Protein AF-A0A8H3Z0F3-F1 (afdb_monomer_lite)

Structure (mmCIF, N/CA/C/O backbone):
data_AF-A0A8H3Z0F3-F1
#
_entry.id   AF-A0A8H3Z0F3-F1
#
loop_
_atom_site.group_PDB
_atom_site.id
_atom_site.type_symbol
_atom_site.label_atom_id
_atom_site.label_alt_id
_atom_site.label_comp_id
_atom_site.label_asym_id
_atom_site.label_entity_id
_atom_site.label_seq_id
_atom_site.pdbx_PDB_ins_code
_atom_site.Cartn_x
_atom_site.Cartn_y
_atom_site.Cartn_z
_atom_site.occupancy
_atom_site.B_iso_or_equiv
_atom_site.auth_seq_id
_atom_site.auth_comp_id
_atom_site.auth_asym_id
_atom_site.auth_atom_id
_atom_site.pdbx_PDB_model_num
ATOM 1 N N . MET A 1 1 ? 3.919 -71.333 6.634 1.00 30.78 1 MET A N 1
ATOM 2 C CA . MET A 1 1 ? 4.294 -72.664 6.122 1.00 30.78 1 MET A CA 1
ATOM 3 C C . MET A 1 1 ? 4.334 -72.592 4.604 1.00 30.78 1 MET A C 1
ATOM 5 O O . MET A 1 1 ? 3.305 -72.315 4.016 1.00 30.78 1 MET A O 1
ATOM 9 N N . VAL A 1 2 ? 5.536 -72.785 4.050 1.00 29.97 2 VAL A N 1
ATOM 10 C CA . VAL A 1 2 ? 5.850 -73.436 2.760 1.00 29.97 2 VAL A CA 1
ATOM 11 C C . VAL A 1 2 ? 5.267 -72.830 1.464 1.00 29.97 2 VAL A C 1
ATOM 13 O O . VAL A 1 2 ? 4.113 -73.059 1.123 1.00 29.97 2 VAL A O 1
ATOM 16 N N . SER A 1 3 ? 6.131 -72.154 0.691 1.00 25.08 3 SER A N 1
ATOM 17 C CA . SER A 1 3 ? 6.067 -72.124 -0.787 1.00 25.08 3 SER A CA 1
ATOM 18 C C . SER A 1 3 ? 6.443 -73.499 -1.359 1.00 25.08 3 SER A C 1
ATOM 20 O O . SER A 1 3 ? 7.195 -74.226 -0.705 1.00 25.08 3 SER A O 1
ATOM 22 N N . PRO A 1 4 ? 6.034 -73.837 -2.597 1.00 42.03 4 PRO A N 1
ATOM 23 C CA . PRO A 1 4 ? 7.015 -73.736 -3.685 1.00 42.03 4 PRO A CA 1
ATOM 24 C C . PRO A 1 4 ? 6.442 -73.331 -5.064 1.00 42.03 4 PRO A C 1
ATOM 26 O O . PRO A 1 4 ? 5.259 -73.076 -5.252 1.00 42.03 4 PRO A O 1
ATOM 29 N N . GLU A 1 5 ? 7.374 -73.236 -6.005 1.00 28.70 5 GLU A N 1
ATOM 30 C CA . GLU A 1 5 ? 7.447 -72.514 -7.277 1.00 28.70 5 GLU A CA 1
ATOM 31 C C . GLU A 1 5 ? 7.362 -73.472 -8.498 1.00 28.70 5 GLU A C 1
ATOM 33 O O . GLU A 1 5 ? 7.829 -74.604 -8.373 1.00 28.70 5 GLU A O 1
ATOM 38 N N . LYS A 1 6 ? 6.839 -73.015 -9.665 1.00 27.00 6 LYS A N 1
ATOM 39 C CA . LYS A 1 6 ? 7.446 -73.086 -11.039 1.00 27.00 6 LYS A CA 1
ATOM 40 C C . LYS A 1 6 ? 6.467 -73.086 -12.252 1.00 27.00 6 LYS A C 1
ATOM 42 O O . LYS A 1 6 ? 5.765 -74.053 -12.506 1.00 27.00 6 LYS A O 1
ATOM 47 N N . THR A 1 7 ? 6.522 -71.981 -13.017 1.00 25.14 7 THR A N 1
ATOM 48 C CA . THR A 1 7 ? 6.668 -71.763 -14.496 1.00 25.14 7 THR A CA 1
ATOM 49 C C . THR A 1 7 ? 6.101 -72.694 -15.596 1.00 25.14 7 THR A C 1
ATOM 51 O O . THR A 1 7 ? 6.519 -73.841 -15.704 1.00 25.14 7 THR A O 1
ATOM 54 N N . SER A 1 8 ? 5.370 -72.111 -16.572 1.00 22.53 8 SER A N 1
ATOM 55 C CA . SER A 1 8 ? 5.700 -71.945 -18.031 1.00 22.53 8 SER A CA 1
ATOM 56 C C . SER A 1 8 ? 4.458 -71.397 -18.793 1.00 22.53 8 SER A C 1
ATOM 58 O O . SER A 1 8 ? 3.356 -71.877 -18.573 1.00 22.53 8 SER A O 1
ATOM 60 N N . LEU A 1 9 ? 4.474 -70.179 -19.358 1.00 23.14 9 LEU A N 1
ATOM 61 C CA . LEU A 1 9 ? 4.858 -69.718 -20.714 1.00 23.14 9 LEU A CA 1
ATOM 62 C C . LEU A 1 9 ? 3.910 -70.095 -21.880 1.00 23.14 9 LEU A C 1
ATOM 64 O O . LEU A 1 9 ? 4.011 -71.181 -22.431 1.00 23.14 9 LEU A O 1
ATOM 68 N N . GLY A 1 10 ? 3.132 -69.085 -22.312 1.00 22.39 10 GLY A N 1
ATOM 69 C CA . GLY A 1 10 ? 2.901 -68.717 -23.719 1.00 22.39 10 GLY A CA 1
ATOM 70 C C . GLY A 1 10 ? 1.637 -69.248 -24.395 1.00 22.39 10 GLY A C 1
ATOM 71 O O . GLY A 1 10 ? 1.577 -70.438 -24.658 1.00 22.39 10 GLY A O 1
ATOM 72 N N . ASP A 1 11 ? 0.697 -68.353 -24.750 1.00 22.84 11 ASP A N 1
ATOM 73 C CA . ASP A 1 11 ? -0.113 -68.497 -25.973 1.00 22.84 11 ASP A CA 1
ATOM 74 C C . ASP A 1 11 ? -1.023 -67.290 -26.314 1.00 22.84 11 ASP A C 1
ATOM 76 O O . ASP A 1 11 ? -1.707 -66.748 -25.448 1.00 22.84 11 ASP A O 1
ATOM 80 N N . ASN A 1 12 ? -1.088 -67.002 -27.628 1.00 26.64 12 ASN A N 1
ATOM 81 C CA . ASN A 1 12 ? -2.239 -66.503 -28.415 1.00 26.64 12 ASN A CA 1
ATOM 82 C C . ASN A 1 12 ? -2.690 -65.023 -28.290 1.00 26.64 12 ASN A C 1
ATOM 84 O O . ASN A 1 12 ? -2.706 -64.446 -27.216 1.00 26.64 12 ASN A O 1
ATOM 88 N N . ALA A 1 13 ? -3.148 -64.315 -29.336 1.00 27.08 13 ALA A N 1
ATOM 89 C CA . ALA A 1 13 ? -3.304 -64.572 -30.774 1.00 27.08 13 ALA A CA 1
ATOM 90 C C . ALA A 1 13 ? -3.608 -63.242 -31.523 1.00 27.08 13 ALA A C 1
ATOM 92 O O . ALA A 1 13 ? -3.855 -62.201 -30.921 1.00 27.08 13 ALA A O 1
ATOM 93 N N . LYS A 1 14 ? -3.555 -63.322 -32.859 1.00 24.48 14 LYS A N 1
ATOM 94 C CA . LYS A 1 14 ? -3.596 -62.284 -33.910 1.00 24.48 14 LYS A CA 1
ATOM 95 C C . LYS A 1 14 ? -4.901 -61.468 -34.020 1.00 24.48 14 LYS A C 1
ATOM 97 O O . LYS A 1 14 ? -5.984 -62.016 -33.857 1.00 24.48 14 LYS A O 1
ATOM 102 N N . GLY A 1 15 ? -4.776 -60.222 -34.502 1.00 24.70 15 GLY A N 1
ATOM 103 C CA . GLY A 1 15 ? -5.862 -59.436 -35.114 1.00 24.70 15 GLY A CA 1
ATOM 104 C C . GLY A 1 15 ? -5.475 -57.976 -35.415 1.00 24.70 15 GLY A C 1
ATOM 105 O O . GLY A 1 15 ? -5.528 -57.134 -34.529 1.00 24.70 15 GLY A O 1
ATOM 106 N N . ALA A 1 16 ? -5.078 -57.677 -36.657 1.00 22.98 16 ALA A N 1
ATOM 107 C CA . ALA A 1 16 ? -5.067 -56.321 -37.237 1.00 22.98 16 ALA A CA 1
ATOM 108 C C . ALA A 1 16 ? -6.487 -56.045 -37.804 1.00 22.98 16 ALA A C 1
ATOM 110 O O . ALA A 1 16 ? -7.156 -57.009 -38.160 1.00 22.98 16 ALA A O 1
ATOM 111 N N . ILE A 1 17 ? -7.077 -54.851 -37.929 1.00 24.72 17 ILE A N 1
ATOM 112 C CA . ILE A 1 17 ? -6.637 -53.498 -38.299 1.00 24.72 17 ILE A CA 1
ATOM 113 C C . ILE A 1 17 ? -7.737 -52.536 -37.794 1.00 24.72 17 ILE A C 1
ATOM 115 O O . ILE A 1 17 ? -8.900 -52.806 -38.059 1.00 24.72 17 ILE A O 1
ATOM 119 N N . GLU A 1 18 ? -7.385 -51.437 -37.117 1.00 23.22 18 GLU A N 1
ATOM 120 C CA . GLU A 1 18 ? -7.964 -50.081 -37.279 1.00 23.22 18 GLU A CA 1
ATOM 121 C C . GLU A 1 18 ? -7.348 -49.135 -36.232 1.00 23.22 18 GLU A C 1
ATOM 123 O O . GLU A 1 18 ? -7.375 -49.382 -35.028 1.00 23.22 18 GLU A O 1
ATOM 128 N N . SER A 1 19 ? -6.713 -48.066 -36.708 1.00 23.08 19 SER A N 1
ATOM 129 C CA . SER A 1 19 ? -5.924 -47.111 -35.925 1.00 23.08 19 SER A CA 1
ATOM 130 C C . SER A 1 19 ? -6.760 -45.929 -35.411 1.00 23.08 19 SER A C 1
ATOM 132 O O . SER A 1 19 ? -7.296 -45.188 -36.238 1.00 23.08 19 SER A O 1
ATOM 134 N N . PRO A 1 20 ? -6.779 -45.643 -34.094 1.00 22.77 20 PRO A N 1
ATOM 135 C CA . PRO A 1 20 ? -7.162 -44.342 -33.548 1.00 22.77 20 PRO A CA 1
ATOM 136 C C . PRO A 1 20 ? -5.927 -43.435 -33.341 1.00 22.77 20 PRO A C 1
ATOM 138 O O . PRO A 1 20 ? -4.800 -43.926 -33.238 1.00 22.77 20 PRO A O 1
ATOM 141 N N . PRO A 1 21 ? -6.105 -42.103 -33.277 1.00 23.41 21 PRO A N 1
ATOM 142 C CA . PRO A 1 21 ? -5.033 -41.129 -33.471 1.00 23.41 21 PRO A CA 1
ATOM 143 C C . PRO A 1 21 ? -4.026 -41.095 -32.313 1.00 23.41 21 PRO A C 1
ATOM 145 O O . PRO A 1 21 ? -4.386 -41.018 -31.135 1.00 23.41 21 PRO A O 1
ATOM 148 N N . LEU A 1 22 ? -2.742 -41.093 -32.678 1.00 23.66 22 LEU A N 1
ATOM 149 C CA . LEU A 1 22 ? -1.606 -40.918 -31.776 1.00 23.66 22 LEU A CA 1
ATOM 150 C C . LEU A 1 22 ? -1.658 -39.542 -31.098 1.00 23.66 22 LEU A C 1
ATOM 152 O O . LEU A 1 22 ? -1.588 -38.497 -31.744 1.00 23.66 22 LEU A O 1
ATOM 156 N N . ARG A 1 23 ? -1.731 -39.557 -29.764 1.00 20.69 23 ARG A N 1
ATOM 157 C CA . ARG A 1 23 ? -1.383 -38.416 -28.910 1.00 20.69 23 ARG A CA 1
ATOM 158 C C . ARG A 1 23 ? 0.098 -38.075 -29.137 1.00 20.69 23 ARG A C 1
ATOM 160 O O . ARG A 1 23 ? 0.917 -38.989 -29.042 1.00 20.69 23 ARG A O 1
ATOM 167 N N . PRO A 1 24 ? 0.481 -36.808 -29.361 1.00 24.38 24 PRO A N 1
ATOM 168 C CA . PRO A 1 24 ? 1.888 -36.448 -29.366 1.00 24.38 24 PRO A CA 1
ATOM 169 C C . PRO A 1 24 ? 2.441 -36.563 -27.942 1.00 24.38 24 PRO A C 1
ATOM 171 O O . PRO A 1 24 ? 2.031 -35.848 -27.027 1.00 24.38 24 PRO A O 1
ATOM 174 N N . SER A 1 25 ? 3.369 -37.498 -27.767 1.00 22.53 25 SER A N 1
ATOM 175 C CA . SER A 1 25 ? 4.246 -37.620 -26.610 1.00 22.53 25 SER A CA 1
ATOM 176 C C . SER A 1 25 ? 5.007 -36.313 -26.388 1.00 22.53 25 SER A C 1
ATOM 178 O O . SER A 1 25 ? 5.690 -35.817 -27.284 1.00 22.53 25 SER A O 1
ATOM 180 N N . SER A 1 26 ? 4.900 -35.772 -25.179 1.00 23.64 26 SER A N 1
ATOM 181 C CA . SER A 1 26 ? 5.650 -34.616 -24.702 1.00 23.64 26 SER A CA 1
ATOM 182 C C . SER A 1 26 ? 7.153 -34.905 -24.709 1.00 23.64 26 SER A C 1
ATOM 184 O O . SER A 1 26 ? 7.673 -35.539 -23.790 1.00 23.64 26 SER A O 1
ATOM 186 N N . ILE A 1 27 ? 7.857 -34.412 -25.724 1.00 24.42 27 ILE A N 1
ATOM 187 C CA . ILE A 1 27 ? 9.314 -34.317 -25.704 1.00 24.42 27 ILE A CA 1
ATOM 188 C C . ILE A 1 27 ? 9.676 -33.125 -24.810 1.00 24.42 27 ILE A C 1
ATOM 190 O O . ILE A 1 27 ? 9.562 -31.963 -25.197 1.00 24.42 27 ILE A O 1
ATOM 194 N N . GLN A 1 28 ? 10.090 -33.422 -23.578 1.00 25.34 28 GLN A N 1
ATOM 195 C CA . GLN A 1 28 ? 10.843 -32.495 -22.739 1.00 25.34 28 GLN A CA 1
ATOM 196 C C . GLN A 1 28 ? 12.218 -32.276 -23.387 1.00 25.34 28 GLN A C 1
ATOM 198 O O . GLN A 1 28 ? 13.070 -33.155 -23.339 1.00 25.34 28 GLN A O 1
ATOM 203 N N . HIS A 1 29 ? 12.452 -31.108 -23.982 1.00 25.34 29 HIS A N 1
ATOM 204 C CA . HIS A 1 29 ? 13.811 -30.586 -24.144 1.00 25.34 29 HIS A CA 1
ATOM 205 C C . HIS A 1 29 ? 14.069 -29.589 -23.013 1.00 25.34 29 HIS A C 1
ATOM 207 O O . HIS A 1 29 ? 13.518 -28.487 -22.984 1.00 25.34 29 HIS A O 1
ATOM 213 N N . GLY A 1 30 ? 14.858 -30.027 -22.032 1.00 22.77 30 GLY A N 1
ATOM 214 C CA . GLY A 1 30 ? 15.478 -29.148 -21.051 1.00 22.77 30 GLY A CA 1
ATOM 215 C C . GLY A 1 30 ? 16.669 -28.455 -21.703 1.00 22.77 30 GLY A C 1
ATOM 216 O O . GLY A 1 30 ? 17.584 -29.122 -22.170 1.00 22.77 30 GLY A O 1
ATOM 217 N N . ILE A 1 31 ? 16.645 -27.126 -21.751 1.00 26.14 31 ILE A N 1
ATOM 218 C CA . ILE A 1 31 ? 17.800 -26.317 -22.140 1.00 26.14 31 ILE A CA 1
ATOM 219 C C . ILE A 1 31 ? 18.567 -26.009 -20.850 1.00 26.14 31 ILE A C 1
ATOM 221 O O . ILE A 1 31 ? 18.071 -25.285 -19.989 1.00 26.14 31 ILE A O 1
ATOM 225 N N . THR A 1 32 ? 19.748 -26.601 -20.693 1.00 23.28 32 THR A N 1
ATOM 226 C CA . THR A 1 32 ? 20.728 -26.284 -19.644 1.00 23.28 32 THR A CA 1
ATOM 227 C C . THR A 1 32 ? 21.713 -25.238 -20.164 1.00 23.28 32 THR A C 1
ATOM 229 O O . THR A 1 32 ? 22.285 -25.425 -21.234 1.00 23.28 32 THR A O 1
ATOM 232 N N . THR A 1 33 ? 21.944 -24.157 -19.419 1.00 30.16 33 THR A N 1
ATOM 233 C CA . THR A 1 33 ? 23.110 -23.276 -19.613 1.00 30.16 33 THR A CA 1
ATOM 234 C C . THR A 1 33 ? 24.385 -23.955 -19.095 1.00 30.16 33 THR A C 1
ATOM 236 O O . THR A 1 33 ? 24.309 -24.821 -18.222 1.00 30.16 33 THR A O 1
ATOM 239 N N . GLU A 1 34 ? 25.560 -23.536 -19.584 1.00 34.53 34 GLU A N 1
ATOM 240 C CA . GLU A 1 34 ? 26.899 -24.090 -19.265 1.00 34.53 34 GLU A CA 1
ATOM 241 C C . GLU A 1 34 ? 27.291 -24.110 -17.767 1.00 34.53 34 GLU A C 1
ATOM 243 O O . GLU A 1 34 ? 28.363 -24.591 -17.417 1.00 34.53 34 GLU A O 1
ATOM 248 N N . LEU A 1 35 ? 26.432 -23.640 -16.857 1.00 32.22 35 LEU A N 1
ATOM 249 C CA . LEU A 1 35 ? 26.677 -23.622 -15.409 1.00 32.22 35 LEU A CA 1
ATOM 250 C C . LEU A 1 35 ? 25.690 -24.444 -14.561 1.00 32.22 35 LEU A C 1
ATOM 252 O O . LEU A 1 35 ? 25.722 -24.348 -13.337 1.00 32.22 35 LEU A O 1
ATOM 256 N N . GLY A 1 36 ? 24.827 -25.271 -15.162 1.00 24.38 36 GLY A N 1
ATOM 257 C CA . GLY A 1 36 ? 24.098 -26.322 -14.429 1.00 24.38 36 GLY A CA 1
ATOM 258 C C . GLY A 1 36 ? 23.142 -25.857 -13.316 1.00 24.38 36 GLY A C 1
ATOM 259 O O . GLY A 1 36 ? 22.761 -26.661 -12.466 1.00 24.38 36 GLY A O 1
ATOM 260 N N . LEU A 1 37 ? 22.727 -24.586 -13.296 1.00 24.88 37 LEU A N 1
ATOM 261 C CA . LEU A 1 37 ? 21.732 -24.091 -12.340 1.00 24.88 37 LEU A CA 1
ATOM 262 C C . LEU A 1 37 ? 20.305 -24.267 -12.896 1.00 24.88 37 LEU A C 1
ATOM 264 O O . LEU A 1 37 ? 20.055 -23.912 -14.050 1.00 24.88 37 LEU A O 1
ATOM 268 N N . PRO A 1 38 ? 19.343 -24.772 -12.099 1.00 22.14 38 PRO A N 1
ATOM 269 C CA . PRO A 1 38 ? 17.964 -24.932 -12.541 1.00 22.14 38 PRO A CA 1
ATOM 270 C C . PRO A 1 38 ? 17.295 -23.562 -12.707 1.00 22.14 38 PRO A C 1
ATOM 272 O O . PRO A 1 38 ? 17.006 -22.871 -11.729 1.00 22.14 38 PRO A O 1
ATOM 275 N N . VAL A 1 39 ? 17.020 -23.177 -13.954 1.00 31.16 39 VAL A N 1
ATOM 276 C CA . VAL A 1 39 ? 16.195 -22.007 -14.277 1.00 31.16 39 VAL A CA 1
ATOM 277 C C . VAL A 1 39 ? 14.740 -22.368 -13.980 1.00 31.16 39 VAL A C 1
ATOM 279 O O . VAL A 1 39 ? 14.162 -23.248 -14.622 1.00 31.16 39 VAL A O 1
ATOM 282 N N . SER A 1 40 ? 14.124 -21.725 -12.986 1.00 29.41 40 SER A N 1
ATOM 283 C CA . SER A 1 40 ? 12.673 -21.817 -12.824 1.00 29.41 40 SER A CA 1
ATOM 284 C C . SER A 1 40 ? 12.022 -21.142 -14.029 1.00 29.41 40 SER A C 1
ATOM 286 O O . SER A 1 40 ? 12.129 -19.927 -14.152 1.00 29.41 40 SER A O 1
ATOM 288 N N . LYS A 1 41 ? 11.361 -21.912 -14.903 1.00 38.69 41 LYS A N 1
ATOM 289 C CA . LYS A 1 41 ? 10.509 -21.381 -15.980 1.00 38.69 41 LYS A CA 1
ATOM 290 C C . LYS A 1 41 ? 9.457 -20.446 -15.379 1.00 38.69 41 LYS A C 1
ATOM 292 O O . LYS A 1 41 ? 8.472 -20.923 -14.811 1.00 38.69 41 LYS A O 1
ATOM 297 N N . ASP A 1 42 ? 9.673 -19.138 -15.456 1.00 51.75 42 ASP A N 1
ATOM 298 C CA . ASP A 1 42 ? 8.655 -18.158 -15.102 1.00 51.75 42 ASP A CA 1
ATOM 299 C C . ASP A 1 42 ? 7.800 -17.896 -16.344 1.00 51.75 42 ASP A C 1
ATOM 301 O O . ASP A 1 42 ? 8.278 -17.380 -17.348 1.00 51.75 42 ASP A O 1
ATOM 305 N N . ILE A 1 43 ? 6.518 -18.261 -16.284 1.00 52.00 43 ILE A N 1
ATOM 306 C CA . ILE A 1 43 ? 5.543 -18.046 -17.369 1.00 52.00 43 ILE A CA 1
ATOM 307 C C . ILE A 1 43 ? 5.483 -16.554 -17.753 1.00 52.00 43 ILE A C 1
ATOM 309 O O . ILE A 1 43 ? 5.171 -16.216 -18.893 1.00 52.00 43 ILE A O 1
ATOM 313 N N . GLY A 1 44 ? 5.795 -15.651 -16.813 1.00 50.03 44 GLY A N 1
ATOM 314 C CA . GLY A 1 44 ? 5.901 -14.219 -17.083 1.00 50.03 44 GLY A CA 1
ATOM 315 C C . GLY A 1 44 ? 7.085 -13.836 -17.975 1.00 50.03 44 GLY A C 1
ATOM 316 O O . GLY A 1 44 ? 6.968 -12.865 -18.715 1.00 50.03 44 GLY A O 1
ATOM 317 N N . GLU A 1 45 ? 8.188 -14.587 -17.940 1.00 52.53 45 GLU A N 1
ATOM 318 C CA . GLU A 1 45 ? 9.372 -14.349 -18.775 1.00 52.53 45 GLU A CA 1
ATOM 319 C C . GLU A 1 45 ? 9.118 -14.768 -20.227 1.00 52.53 45 GLU A C 1
ATOM 321 O O . GLU A 1 45 ? 9.422 -14.010 -21.145 1.00 52.53 45 GLU A O 1
ATOM 326 N N . ASP A 1 46 ? 8.476 -15.919 -20.438 1.00 56.53 46 ASP A N 1
ATOM 327 C CA . ASP A 1 46 ? 8.098 -16.391 -21.776 1.00 56.53 46 ASP A CA 1
ATOM 328 C C . ASP A 1 46 ? 7.096 -15.423 -22.439 1.00 56.53 46 ASP A C 1
ATOM 330 O O . ASP A 1 46 ? 7.303 -14.993 -23.573 1.00 56.53 46 ASP A O 1
ATOM 334 N N . LEU A 1 47 ? 6.078 -14.968 -21.691 1.00 58.28 47 LEU A N 1
ATOM 335 C CA . LEU A 1 47 ? 5.134 -13.932 -22.143 1.00 58.28 47 LEU A CA 1
ATOM 336 C C . LEU A 1 47 ? 5.819 -12.585 -22.419 1.00 58.28 47 LEU A C 1
ATOM 338 O O . LEU A 1 47 ? 5.340 -11.819 -23.251 1.00 58.28 47 LEU A O 1
ATOM 342 N N . PHE A 1 48 ? 6.905 -12.265 -21.709 1.00 56.44 48 PHE A N 1
ATOM 343 C CA . PHE A 1 48 ? 7.655 -11.028 -21.920 1.00 56.44 48 PHE A CA 1
ATOM 344 C C . PHE A 1 48 ? 8.480 -11.067 -23.215 1.00 56.44 48 PHE A C 1
ATOM 346 O O . PHE A 1 48 ? 8.671 -10.033 -23.847 1.00 56.44 48 PHE A O 1
ATOM 353 N N . ARG A 1 49 ? 8.918 -12.249 -23.658 1.00 58.03 49 ARG A N 1
ATOM 354 C CA . ARG A 1 49 ? 9.660 -12.416 -24.919 1.00 58.03 49 ARG A CA 1
ATOM 355 C C . ARG A 1 49 ? 8.767 -12.293 -26.160 1.00 58.03 49 ARG A C 1
ATOM 357 O O . ARG A 1 49 ? 9.232 -11.824 -27.188 1.00 58.03 49 ARG A O 1
ATOM 364 N N . GLU A 1 50 ? 7.472 -12.596 -26.048 1.00 59.31 50 GLU A N 1
ATOM 365 C CA . GLU A 1 50 ? 6.467 -12.406 -27.120 1.00 59.31 50 GLU A CA 1
ATOM 366 C C . GLU A 1 50 ? 6.125 -10.921 -27.402 1.00 59.31 50 GLU A C 1
ATOM 368 O O . GLU A 1 50 ? 5.274 -10.599 -28.231 1.00 59.31 50 GLU A O 1
ATOM 373 N N . ILE A 1 51 ? 6.739 -9.978 -26.682 1.00 55.06 51 ILE A N 1
ATOM 374 C CA . ILE A 1 51 ? 6.455 -8.539 -26.789 1.00 55.06 51 ILE A CA 1
ATOM 375 C C . ILE A 1 51 ? 7.134 -7.899 -27.998 1.00 55.06 51 ILE A C 1
ATOM 377 O O . ILE A 1 51 ? 6.621 -6.900 -28.512 1.00 55.06 51 ILE A O 1
ATOM 381 N N . ASP A 1 52 ? 8.263 -8.455 -28.438 1.00 56.66 52 ASP A N 1
ATOM 382 C CA . ASP A 1 52 ? 9.060 -7.912 -29.543 1.00 56.66 52 ASP A CA 1
ATOM 383 C C . ASP A 1 52 ? 8.316 -7.963 -30.893 1.00 56.66 52 ASP A C 1
ATOM 385 O O . ASP A 1 52 ? 8.709 -7.287 -31.845 1.00 56.66 52 ASP A O 1
ATOM 389 N N . ASP A 1 53 ? 7.183 -8.670 -30.939 1.00 56.25 53 ASP A N 1
ATOM 390 C CA . ASP A 1 53 ? 6.305 -8.806 -32.102 1.00 56.25 53 ASP A CA 1
ATOM 391 C C . ASP A 1 53 ? 5.313 -7.633 -32.284 1.00 56.25 53 ASP A C 1
ATOM 393 O O . ASP A 1 53 ? 4.656 -7.538 -33.324 1.00 56.25 53 ASP A O 1
ATOM 397 N N . TYR A 1 54 ? 5.176 -6.716 -31.311 1.00 60.62 54 TYR A N 1
ATOM 398 C CA . TYR A 1 54 ? 4.182 -5.626 -31.353 1.00 60.62 54 TYR A CA 1
ATOM 399 C C . TYR A 1 54 ? 4.794 -4.233 -31.570 1.00 60.62 54 TYR A C 1
ATOM 401 O O . TYR A 1 54 ? 5.818 -3.868 -30.990 1.00 60.62 54 TYR A O 1
ATOM 409 N N . THR A 1 55 ? 4.117 -3.387 -32.357 1.00 65.00 55 THR A N 1
ATOM 410 C CA . THR A 1 55 ? 4.547 -2.000 -32.603 1.00 65.00 55 THR A CA 1
ATOM 411 C C . THR A 1 55 ? 4.367 -1.108 -31.354 1.00 65.00 55 THR A C 1
ATOM 413 O O . THR A 1 55 ? 3.415 -1.292 -30.587 1.00 65.00 55 THR A O 1
ATOM 416 N N . PRO A 1 56 ? 5.239 -0.101 -31.118 1.00 60.88 56 PRO A N 1
ATOM 417 C CA . PRO A 1 56 ? 5.165 0.760 -29.926 1.00 60.88 56 PRO A CA 1
ATOM 418 C C . PRO A 1 56 ? 3.851 1.544 -29.774 1.00 60.88 56 PRO A C 1
ATOM 420 O O . PRO A 1 56 ? 3.395 1.782 -28.656 1.00 60.88 56 PRO A O 1
ATOM 423 N N . GLU A 1 57 ? 3.237 1.940 -30.889 1.00 63.03 57 GLU A N 1
ATOM 424 C CA . GLU A 1 57 ? 1.991 2.716 -30.912 1.00 63.03 57 GLU A CA 1
ATOM 425 C C . GLU A 1 57 ? 0.779 1.859 -30.515 1.00 63.03 57 GLU A C 1
ATOM 427 O O . GLU A 1 57 ? -0.051 2.285 -29.707 1.00 63.03 57 GLU A O 1
ATOM 432 N N . GLU A 1 58 ? 0.711 0.614 -30.997 1.00 66.12 58 GLU A N 1
ATOM 433 C CA . GLU A 1 58 ? -0.310 -0.351 -30.577 1.00 66.12 58 GLU A CA 1
ATOM 434 C C . GLU A 1 58 ? -0.169 -0.729 -29.102 1.00 66.12 58 GLU A C 1
ATOM 436 O O . GLU A 1 58 ? -1.168 -0.871 -28.388 1.00 66.12 58 GLU A O 1
ATOM 441 N N . LEU A 1 59 ? 1.074 -0.869 -28.638 1.00 68.00 59 LEU A N 1
ATOM 442 C CA . LEU A 1 59 ? 1.383 -1.227 -27.263 1.00 68.00 59 LEU A CA 1
ATOM 443 C C . LEU A 1 59 ? 0.874 -0.165 -26.277 1.00 68.00 59 LEU A C 1
ATOM 445 O O . LEU A 1 59 ? 0.260 -0.520 -25.272 1.00 68.00 59 LEU A O 1
ATOM 449 N N . GLU A 1 60 ? 1.073 1.127 -26.563 1.00 67.88 60 GLU A N 1
ATOM 450 C CA . GLU A 1 60 ? 0.630 2.215 -25.678 1.00 67.88 60 GLU A CA 1
ATOM 451 C C . GLU A 1 60 ? -0.903 2.382 -25.679 1.00 67.88 60 GLU A C 1
ATOM 453 O O . GLU A 1 60 ? -1.506 2.610 -24.625 1.00 67.88 60 GLU A O 1
ATOM 458 N N . ALA A 1 61 ? -1.568 2.195 -26.825 1.00 73.75 61 ALA A N 1
ATOM 459 C CA . ALA A 1 61 ? -3.031 2.233 -26.899 1.00 73.75 61 ALA A CA 1
ATOM 460 C C . ALA A 1 61 ? -3.681 1.093 -26.089 1.00 73.75 61 ALA A C 1
ATOM 462 O O . ALA A 1 61 ? -4.622 1.317 -25.314 1.00 73.75 61 ALA A O 1
ATOM 463 N N . GLU A 1 62 ? -3.155 -0.127 -26.212 1.00 79.44 62 GLU A N 1
ATOM 464 C CA . GLU A 1 62 ? -3.613 -1.277 -25.430 1.00 79.44 62 GLU A CA 1
ATOM 465 C C . GLU A 1 62 ? -3.234 -1.159 -23.946 1.00 79.44 62 GLU A C 1
ATOM 467 O O . GLU A 1 62 ? -4.016 -1.556 -23.080 1.00 79.44 62 GLU A O 1
ATOM 472 N N . ARG A 1 63 ? -2.108 -0.514 -23.608 1.00 79.25 63 ARG A N 1
ATOM 473 C CA . ARG A 1 63 ? -1.687 -0.255 -22.219 1.00 79.25 63 ARG A CA 1
ATOM 474 C C . ARG A 1 63 ? -2.776 0.435 -21.397 1.00 79.25 63 ARG A C 1
ATOM 476 O O . ARG A 1 63 ? -3.064 0.026 -20.268 1.00 79.25 63 ARG A O 1
ATOM 483 N N . ILE A 1 64 ? -3.402 1.469 -21.963 1.00 80.94 64 ILE A N 1
ATOM 484 C CA . ILE A 1 64 ? -4.471 2.236 -21.306 1.00 80.94 64 ILE A CA 1
ATOM 485 C C . ILE A 1 64 ? -5.736 1.386 -21.155 1.00 80.94 64 ILE A C 1
ATOM 487 O O . ILE A 1 64 ? -6.392 1.446 -20.110 1.00 80.94 64 ILE A O 1
ATOM 491 N N . ARG A 1 65 ? -6.085 0.591 -22.174 1.00 84.69 65 ARG A N 1
ATOM 492 C CA . ARG A 1 65 ? -7.254 -0.304 -22.145 1.00 84.69 65 ARG A CA 1
ATOM 493 C C . ARG A 1 65 ? -7.096 -1.382 -21.079 1.00 84.69 65 ARG A C 1
ATOM 495 O O . ARG A 1 65 ? -7.979 -1.527 -20.237 1.00 84.69 65 ARG A O 1
ATOM 502 N N . VAL A 1 66 ? -5.948 -2.057 -21.053 1.00 86.56 66 VAL A N 1
ATOM 503 C CA . VAL A 1 66 ? -5.604 -3.068 -20.044 1.00 86.56 66 VAL A CA 1
ATOM 504 C C . VAL A 1 66 ? -5.660 -2.471 -18.643 1.00 86.56 66 VAL A C 1
ATOM 506 O O . VAL A 1 66 ? -6.276 -3.058 -17.756 1.00 86.56 66 VAL A O 1
ATOM 509 N N . ARG A 1 67 ? -5.103 -1.269 -18.438 1.00 87.56 67 ARG A N 1
ATOM 510 C CA . ARG A 1 67 ? -5.205 -0.570 -17.150 1.00 87.56 67 ARG A CA 1
ATOM 511 C C . ARG A 1 67 ? -6.652 -0.356 -16.724 1.00 87.56 67 ARG A C 1
ATOM 513 O O . ARG A 1 67 ? -6.997 -0.695 -15.600 1.00 87.56 67 ARG A O 1
ATOM 520 N N . LYS A 1 68 ? -7.493 0.182 -17.612 1.00 87.62 68 LYS A N 1
ATOM 521 C CA . LYS A 1 68 ? -8.912 0.425 -17.314 1.00 87.62 68 LYS A CA 1
ATOM 522 C C . LYS A 1 68 ? -9.650 -0.876 -17.000 1.00 87.62 68 LYS A C 1
ATOM 524 O O . LYS A 1 68 ? -10.464 -0.885 -16.090 1.00 87.62 68 LYS A O 1
ATOM 529 N N . LEU A 1 69 ? -9.362 -1.967 -17.710 1.00 88.06 69 LEU A N 1
ATOM 530 C CA . LEU A 1 69 ? -9.962 -3.277 -17.437 1.00 88.06 69 LEU A CA 1
ATOM 531 C C . LEU A 1 69 ? -9.570 -3.811 -16.055 1.00 88.06 69 LEU A C 1
ATOM 533 O O . LEU A 1 69 ? -10.429 -4.309 -15.328 1.00 88.06 69 LEU A O 1
ATOM 537 N N . ILE A 1 70 ? -8.295 -3.675 -15.681 1.00 89.75 70 ILE A N 1
ATOM 538 C CA . ILE A 1 70 ? -7.806 -4.029 -14.343 1.00 89.75 70 ILE A CA 1
ATOM 539 C C . ILE A 1 70 ? -8.488 -3.152 -13.284 1.00 89.75 70 ILE A C 1
ATOM 541 O O . ILE A 1 70 ? -9.042 -3.697 -12.332 1.00 89.75 70 ILE A O 1
ATOM 545 N N . ASP A 1 71 ? -8.524 -1.828 -13.482 1.00 90.06 71 ASP A N 1
ATOM 546 C CA . ASP A 1 71 ? -9.203 -0.887 -12.582 1.00 90.06 71 ASP A CA 1
ATOM 547 C C . ASP A 1 71 ? -10.695 -1.263 -12.426 1.00 90.06 71 ASP A C 1
ATOM 549 O O . ASP A 1 71 ? -11.203 -1.288 -11.316 1.00 90.06 71 ASP A O 1
ATOM 553 N N . TRP A 1 72 ? -11.402 -1.629 -13.499 1.00 90.31 72 TRP A N 1
ATOM 554 C CA . TRP A 1 72 ? -12.832 -1.973 -13.444 1.00 90.31 72 TRP A CA 1
ATOM 555 C C . TRP A 1 72 ? -13.147 -3.330 -12.807 1.00 90.31 72 TRP A C 1
ATOM 557 O O . TRP A 1 72 ? -14.249 -3.517 -12.295 1.00 90.31 72 TRP A O 1
ATOM 567 N N . ARG A 1 73 ? -12.225 -4.298 -12.860 1.00 90.00 73 ARG A N 1
ATOM 568 C CA . ARG A 1 73 ? -12.462 -5.662 -12.353 1.00 90.00 73 ARG A CA 1
ATOM 569 C C . ARG A 1 73 ? -11.855 -5.894 -10.977 1.00 90.00 73 ARG A C 1
ATOM 571 O O . ARG A 1 73 ? -12.518 -6.450 -10.112 1.00 90.00 73 ARG A O 1
ATOM 578 N N . ILE A 1 74 ? -10.607 -5.483 -10.776 1.00 91.25 74 ILE A N 1
ATOM 579 C CA . ILE A 1 74 ? -9.841 -5.782 -9.562 1.00 91.25 74 ILE A CA 1
ATOM 580 C C . ILE A 1 74 ? -10.098 -4.734 -8.482 1.00 91.25 74 ILE A C 1
ATOM 582 O O . ILE A 1 74 ? -10.264 -5.087 -7.316 1.00 91.25 74 ILE A O 1
ATOM 586 N N . MET A 1 75 ? -10.174 -3.451 -8.851 1.00 92.75 75 MET A N 1
ATOM 587 C CA . MET A 1 75 ? -10.313 -2.374 -7.868 1.00 92.75 75 MET A CA 1
ATOM 588 C C . MET A 1 75 ? -11.598 -2.482 -7.031 1.00 92.75 75 MET A C 1
ATOM 590 O O . MET A 1 75 ? -11.480 -2.413 -5.809 1.00 92.75 75 MET A O 1
ATOM 594 N N . PRO A 1 76 ? -12.799 -2.732 -7.602 1.00 94.19 76 PRO A N 1
ATOM 595 C CA . PRO A 1 76 ? -14.016 -2.878 -6.804 1.00 94.19 76 PRO A CA 1
ATOM 596 C C . PRO A 1 76 ? -13.944 -4.052 -5.826 1.00 94.19 76 PRO A C 1
ATOM 598 O O . PRO A 1 76 ? -14.391 -3.923 -4.690 1.00 94.19 76 PRO A O 1
ATOM 601 N N . ILE A 1 77 ? -13.329 -5.170 -6.232 1.00 93.31 77 ILE A N 1
ATOM 602 C CA . ILE A 1 77 ? -13.153 -6.341 -5.364 1.00 93.31 77 ILE A CA 1
ATOM 603 C C . ILE A 1 77 ? -12.276 -5.972 -4.163 1.00 93.31 77 ILE A C 1
ATOM 605 O O . ILE A 1 77 ? -12.624 -6.275 -3.022 1.00 93.31 77 ILE A O 1
ATOM 609 N N . ILE A 1 78 ? -11.162 -5.276 -4.398 1.00 93.31 78 ILE A N 1
ATOM 610 C CA . ILE A 1 78 ? -10.276 -4.824 -3.321 1.00 93.31 78 ILE A CA 1
ATOM 611 C C . ILE A 1 78 ? -11.001 -3.826 -2.406 1.00 93.31 78 ILE A C 1
ATOM 613 O O . ILE A 1 78 ? -10.972 -3.999 -1.191 1.00 93.31 78 ILE A O 1
ATOM 617 N N . CYS A 1 79 ? -11.687 -2.829 -2.972 1.00 94.38 79 CYS A N 1
ATOM 618 C CA . CYS A 1 79 ? -12.435 -1.821 -2.218 1.00 94.38 79 CYS A CA 1
ATOM 619 C C . CYS A 1 79 ? -13.496 -2.438 -1.300 1.00 94.38 79 CYS A C 1
ATOM 621 O O . CYS A 1 79 ? -13.547 -2.114 -0.117 1.00 94.38 79 CYS A O 1
ATOM 623 N N . ILE A 1 80 ? -14.323 -3.347 -1.824 1.00 94.44 80 ILE A N 1
ATOM 624 C CA . ILE A 1 80 ? -15.386 -3.997 -1.047 1.00 94.44 80 ILE A CA 1
ATOM 625 C C . ILE A 1 80 ? -14.787 -4.924 0.019 1.00 94.44 80 ILE A C 1
ATOM 627 O O . ILE A 1 80 ? -15.265 -4.941 1.148 1.00 94.44 80 ILE A O 1
ATOM 631 N N . THR A 1 81 ? -13.700 -5.638 -0.292 1.00 93.56 81 THR A N 1
ATOM 632 C CA . THR A 1 81 ? -12.990 -6.466 0.700 1.00 93.56 81 THR A CA 1
ATOM 633 C C . THR A 1 81 ? -12.486 -5.623 1.867 1.00 93.56 81 THR A C 1
ATOM 635 O O . THR A 1 81 ? -12.659 -6.002 3.022 1.00 93.56 81 THR A O 1
ATOM 638 N N . TYR A 1 82 ? -11.905 -4.459 1.575 1.00 91.38 82 TYR A N 1
ATOM 639 C CA . TYR A 1 82 ? -11.379 -3.557 2.595 1.00 91.38 82 TYR A CA 1
ATOM 640 C C . TYR A 1 82 ? -12.495 -2.868 3.397 1.00 91.38 82 TYR A C 1
ATOM 642 O O . TYR A 1 82 ? -12.387 -2.732 4.614 1.00 91.38 82 TYR A O 1
ATOM 650 N N . MET A 1 83 ? -13.612 -2.526 2.741 1.00 93.69 83 MET A N 1
ATOM 651 C CA . MET A 1 83 ? -14.828 -2.054 3.411 1.00 93.69 83 MET A CA 1
ATOM 652 C C . MET A 1 83 ? -15.296 -3.071 4.455 1.00 93.69 83 MET A C 1
ATOM 654 O O . MET A 1 83 ? -15.513 -2.745 5.617 1.00 93.69 83 MET A O 1
ATOM 658 N N . PHE A 1 84 ? -15.424 -4.326 4.044 1.00 92.44 84 PHE A N 1
ATOM 659 C CA . PHE A 1 84 ? -15.861 -5.404 4.912 1.00 92.44 84 PHE A CA 1
ATOM 660 C C . PHE A 1 84 ? -14.888 -5.673 6.062 1.00 92.44 84 PHE A C 1
ATOM 662 O O . PHE A 1 84 ? -15.324 -5.848 7.201 1.00 92.44 84 PHE A O 1
ATOM 669 N N . GLN A 1 85 ? -13.581 -5.628 5.782 1.00 91.56 85 GLN A N 1
ATOM 670 C CA . GLN A 1 85 ? -12.524 -5.743 6.787 1.00 91.56 85 GLN A CA 1
ATOM 671 C C . GLN A 1 85 ? -12.665 -4.681 7.880 1.00 91.56 85 GLN A C 1
ATOM 673 O O . GLN A 1 85 ? -12.602 -4.983 9.070 1.00 91.56 85 GLN A O 1
ATOM 678 N N . PHE A 1 86 ? -12.874 -3.424 7.491 1.00 89.75 86 PHE A N 1
ATOM 679 C CA . PHE A 1 86 ? -13.008 -2.347 8.463 1.00 89.75 86 PHE A CA 1
ATOM 680 C C . PHE A 1 86 ? -14.356 -2.375 9.193 1.00 89.75 86 PHE A C 1
ATOM 682 O O . PHE A 1 86 ? -14.411 -2.096 10.390 1.00 89.75 86 PHE A O 1
ATOM 689 N N . LEU A 1 87 ? -15.431 -2.772 8.506 1.00 90.88 87 LEU A N 1
ATOM 690 C CA . LEU A 1 87 ? -16.769 -2.908 9.087 1.00 90.88 87 LEU A CA 1
ATOM 691 C C . LEU A 1 87 ? -16.783 -3.898 10.260 1.00 90.88 87 LEU A C 1
ATOM 693 O O . LEU A 1 87 ? -17.375 -3.626 11.304 1.00 90.88 87 LEU A O 1
ATOM 697 N N . ASP A 1 88 ? -16.103 -5.028 10.103 1.00 90.06 88 ASP A N 1
ATOM 698 C CA . ASP A 1 88 ? -15.911 -6.002 11.173 1.00 90.06 88 ASP A CA 1
ATOM 699 C C . ASP A 1 88 ? -15.113 -5.436 12.353 1.00 90.06 88 ASP A C 1
ATOM 701 O O . ASP A 1 88 ? -15.559 -5.553 13.491 1.00 90.06 88 ASP A O 1
ATOM 705 N N . LYS A 1 89 ? -13.990 -4.746 12.127 1.00 86.19 89 LYS A N 1
ATOM 706 C CA . LYS A 1 89 ? -13.255 -4.089 13.225 1.00 86.19 89 LYS A CA 1
ATOM 707 C C . LYS A 1 89 ? -14.146 -3.151 14.038 1.00 86.19 89 LYS A C 1
ATOM 709 O O . LYS A 1 89 ? -14.068 -3.121 15.268 1.00 86.19 89 LYS A O 1
ATOM 714 N N . LEU A 1 90 ? -15.029 -2.418 13.361 1.00 86.44 90 LEU A N 1
ATOM 715 C CA . LEU A 1 90 ? -15.973 -1.503 13.998 1.00 86.44 90 LEU A CA 1
ATOM 716 C C . LEU A 1 90 ? -17.163 -2.207 14.664 1.00 86.44 90 LEU A C 1
ATOM 718 O O . LEU A 1 90 ? -17.830 -1.593 15.498 1.00 86.44 90 LEU A O 1
ATOM 722 N N . SER A 1 91 ? -17.415 -3.486 14.375 1.00 88.38 91 SER A N 1
ATOM 723 C CA . SER A 1 91 ? -18.531 -4.239 14.963 1.00 88.38 91 SER A CA 1
ATOM 724 C C . SER A 1 91 ? -18.499 -4.227 16.496 1.00 88.38 91 SER A C 1
ATOM 726 O O . SER A 1 91 ? -19.547 -4.088 17.127 1.00 88.38 91 SER A O 1
ATOM 728 N N . LEU A 1 92 ? -17.307 -4.270 17.113 1.00 87.00 92 LEU A N 1
ATOM 729 C CA . LEU A 1 92 ? -17.153 -4.118 18.562 1.00 87.00 92 LEU A CA 1
ATOM 730 C C . LEU A 1 92 ? -17.595 -2.735 19.051 1.00 87.00 92 LEU A C 1
ATOM 732 O O . LEU A 1 92 ? -18.327 -2.654 20.033 1.00 87.00 92 LEU A O 1
ATOM 736 N N . ASN A 1 93 ? -17.161 -1.670 18.371 1.00 84.31 93 ASN A N 1
ATOM 737 C CA . ASN A 1 93 ? -17.493 -0.284 18.711 1.00 84.31 93 ASN A CA 1
ATOM 738 C C . ASN A 1 93 ? -19.011 -0.039 18.621 1.00 84.31 93 ASN A C 1
ATOM 740 O O . ASN A 1 93 ? -19.580 0.600 19.505 1.00 84.31 93 ASN A O 1
ATOM 744 N N . TYR A 1 94 ? -19.686 -0.603 17.614 1.00 83.25 94 TYR A N 1
ATOM 745 C CA . TYR A 1 94 ? -21.145 -0.520 17.501 1.00 83.25 94 TYR A CA 1
ATOM 746 C C . TYR A 1 94 ? -21.862 -1.373 18.549 1.00 83.25 94 TYR A C 1
ATOM 748 O O . TYR A 1 94 ? -22.784 -0.897 19.205 1.00 83.25 94 TYR A O 1
ATOM 756 N N . ALA A 1 95 ? -21.411 -2.609 18.776 1.00 84.12 95 ALA A N 1
ATOM 757 C CA . ALA A 1 95 ? -21.975 -3.486 19.801 1.00 84.12 95 ALA A CA 1
ATOM 758 C C . ALA A 1 95 ? -21.848 -2.891 21.219 1.00 84.12 95 ALA A C 1
ATOM 760 O O . ALA A 1 95 ? -22.755 -3.046 22.038 1.00 84.12 95 ALA A O 1
ATOM 761 N N . ALA A 1 96 ? -20.761 -2.164 21.500 1.00 80.44 96 ALA A N 1
ATOM 762 C CA . ALA A 1 96 ? -20.517 -1.491 22.776 1.00 80.44 96 ALA A CA 1
ATOM 763 C C . ALA A 1 96 ? -21.495 -0.344 23.076 1.00 80.44 96 ALA A C 1
ATOM 765 O O . ALA A 1 96 ? -21.702 -0.008 24.243 1.00 80.44 96 ALA A O 1
ATOM 766 N N . ALA A 1 97 ? -22.115 0.252 22.051 1.00 76.81 97 ALA A N 1
ATOM 767 C CA . ALA A 1 97 ? -23.150 1.267 22.241 1.00 76.81 97 ALA A CA 1
ATOM 768 C C . ALA A 1 97 ? -24.461 0.681 22.818 1.00 76.81 97 ALA A C 1
ATOM 770 O O . ALA A 1 97 ? -25.252 1.437 23.395 1.00 76.81 97 ALA A O 1
ATOM 771 N N . TYR A 1 98 ? -24.648 -0.643 22.706 1.00 80.19 98 TYR A N 1
ATOM 772 C CA . TYR A 1 98 ? -25.813 -1.424 23.144 1.00 80.19 98 TYR A CA 1
ATOM 773 C C . TYR A 1 98 ? -25.527 -2.244 24.426 1.00 80.19 98 TYR A C 1
ATOM 775 O O . TYR A 1 98 ? -24.725 -1.843 25.269 1.00 80.19 98 TYR A O 1
ATOM 783 N N . SER A 1 99 ? -26.202 -3.388 24.615 1.00 81.19 99 SER A N 1
ATOM 784 C CA . SER A 1 99 ? -26.139 -4.202 25.841 1.00 81.19 99 SER A CA 1
ATOM 785 C C . SER A 1 99 ? -24.922 -5.136 25.951 1.00 81.19 99 SER A C 1
ATOM 787 O O . SER A 1 99 ? -24.834 -5.886 26.918 1.00 81.19 99 SER A O 1
ATOM 789 N N . LEU A 1 100 ? -23.949 -5.081 25.029 1.00 84.56 100 LEU A N 1
ATOM 790 C CA . LEU A 1 100 ? -22.767 -5.963 25.044 1.00 84.56 100 LEU A CA 1
ATOM 791 C C . LEU A 1 100 ? -22.005 -5.911 26.383 1.00 84.56 100 LEU A C 1
ATOM 793 O O . LEU A 1 100 ? -21.629 -6.944 26.934 1.00 84.56 100 LEU A O 1
ATOM 797 N N . ILE A 1 101 ? -21.765 -4.703 26.903 1.00 81.69 101 ILE A N 1
ATOM 798 C CA . ILE A 1 101 ? -20.991 -4.482 28.132 1.00 81.69 101 ILE A CA 1
ATOM 799 C C . ILE A 1 101 ? -21.667 -5.124 29.357 1.00 81.69 101 ILE A C 1
ATOM 801 O O . ILE A 1 101 ? -20.994 -5.907 30.037 1.00 81.69 101 ILE A O 1
ATOM 805 N N . PRO A 1 102 ? -22.953 -4.838 29.660 1.00 82.38 102 PRO A N 1
ATOM 806 C CA . PRO A 1 102 ? -23.627 -5.467 30.793 1.00 82.38 102 PRO A CA 1
ATOM 807 C C . PRO A 1 102 ? -23.846 -6.973 30.595 1.00 82.38 102 PRO A C 1
ATOM 809 O O . PRO A 1 102 ? -23.652 -7.722 31.547 1.00 82.38 102 PRO A O 1
ATOM 812 N N . ASP A 1 103 ? -24.157 -7.435 29.378 1.00 84.12 103 ASP A N 1
ATOM 813 C CA . ASP A 1 103 ? -24.457 -8.850 29.106 1.00 84.12 103 ASP A CA 1
ATOM 814 C C . ASP A 1 103 ? -23.265 -9.791 29.334 1.00 84.12 103 ASP A C 1
ATOM 816 O O . ASP A 1 103 ? -23.443 -10.932 29.755 1.00 84.12 103 ASP A O 1
ATOM 820 N N . LEU A 1 104 ? -22.046 -9.324 29.048 1.00 85.19 104 LEU A N 1
ATOM 821 C CA . LEU A 1 104 ? -20.804 -10.099 29.178 1.00 85.19 104 LEU A CA 1
ATOM 822 C C . LEU A 1 104 ? -19.994 -9.730 30.435 1.00 85.19 104 LEU A C 1
ATOM 824 O O . LEU A 1 104 ? -18.905 -10.271 30.647 1.00 85.19 104 LEU A O 1
ATOM 828 N N . GLY A 1 105 ? -20.489 -8.797 31.258 1.00 82.31 105 GLY A N 1
ATOM 829 C CA . GLY A 1 105 ? -19.803 -8.328 32.465 1.00 82.31 105 GLY A CA 1
ATOM 830 C C . GLY A 1 105 ? -18.481 -7.599 32.186 1.00 82.31 105 GLY A C 1
ATOM 831 O O . GLY A 1 105 ? -17.513 -7.747 32.941 1.00 82.31 105 GLY A O 1
ATOM 832 N N . LEU A 1 106 ? -18.410 -6.819 31.100 1.00 81.06 106 LEU A N 1
ATOM 833 C CA . LEU A 1 106 ? -17.195 -6.140 30.619 1.00 81.06 106 LEU A CA 1
ATOM 834 C C . LEU A 1 106 ? -16.887 -4.838 31.381 1.00 81.06 106 LEU A C 1
ATOM 836 O O . LEU A 1 106 ? -16.640 -3.795 30.780 1.00 81.06 106 LEU A O 1
ATOM 840 N N . GLN A 1 107 ? -16.902 -4.881 32.712 1.00 76.19 107 GLN A N 1
ATOM 841 C CA . GLN A 1 107 ? -16.644 -3.707 33.549 1.00 76.19 107 GLN A CA 1
ATOM 842 C C . GLN A 1 107 ? -15.150 -3.347 33.628 1.00 76.19 107 GLN A C 1
ATOM 844 O O . GLN A 1 107 ? -14.267 -4.206 33.519 1.00 76.19 107 GLN A O 1
ATOM 849 N N . GLY A 1 108 ? -14.868 -2.062 33.859 1.00 73.12 108 GLY A N 1
ATOM 850 C CA . GLY A 1 108 ? -13.510 -1.539 34.008 1.00 73.12 108 GLY A CA 1
ATOM 851 C C . GLY A 1 108 ? -12.679 -1.716 32.736 1.00 73.12 108 GLY A C 1
ATOM 852 O O . GLY A 1 108 ? -13.093 -1.327 31.649 1.00 73.12 108 GLY A O 1
ATOM 853 N N . GLN A 1 109 ? -11.499 -2.322 32.872 1.00 75.50 109 GLN A N 1
ATOM 854 C CA . GLN A 1 109 ? -10.540 -2.492 31.774 1.00 75.50 109 GLN A CA 1
ATOM 855 C C . GLN A 1 109 ? -10.798 -3.747 30.919 1.00 75.50 109 GLN A C 1
ATOM 857 O O . GLN A 1 109 ? -10.114 -3.970 29.922 1.00 75.50 109 GLN A O 1
ATOM 862 N N . LYS A 1 110 ? -11.798 -4.570 31.275 1.00 83.19 110 LYS A N 1
ATOM 863 C CA . LYS A 1 110 ? -12.137 -5.794 30.529 1.00 83.19 110 LYS A CA 1
ATOM 864 C C . LYS A 1 110 ? -12.560 -5.490 29.092 1.00 83.19 110 LYS A C 1
ATOM 866 O O . LYS A 1 110 ? -12.135 -6.193 28.183 1.00 83.19 110 LYS A O 1
ATOM 871 N N . TYR A 1 111 ? -13.335 -4.428 28.862 1.00 82.00 111 TYR A N 1
ATOM 872 C CA . TYR A 1 111 ? -13.683 -4.004 27.501 1.00 82.00 111 TYR A CA 1
ATOM 873 C C . TYR A 1 111 ? -12.434 -3.642 26.680 1.00 82.00 111 TYR A C 1
ATOM 875 O O . TYR A 1 111 ? -12.270 -4.129 25.561 1.00 82.00 111 TYR A O 1
ATOM 883 N N . SER A 1 112 ? -11.513 -2.868 27.264 1.00 81.38 112 SER A N 1
ATOM 884 C CA . SER A 1 112 ? -10.242 -2.508 26.625 1.00 81.38 112 SER A CA 1
ATOM 885 C C . SER A 1 112 ? -9.411 -3.742 26.266 1.00 81.38 112 SER A C 1
ATOM 887 O O . SER A 1 112 ? -8.850 -3.798 25.176 1.00 81.38 112 SER A O 1
ATOM 889 N N . TRP A 1 113 ? -9.393 -4.774 27.117 1.00 86.56 113 TRP A N 1
ATOM 890 C CA . TRP A 1 113 ? -8.728 -6.046 26.815 1.00 86.56 113 TRP A CA 1
ATOM 891 C C . TRP A 1 113 ? -9.414 -6.849 25.701 1.00 86.56 113 TRP A C 1
ATOM 893 O O . TRP A 1 113 ? -8.714 -7.424 24.870 1.00 86.56 113 TRP A O 1
ATOM 903 N N . VAL A 1 114 ? -10.751 -6.843 25.613 1.00 87.50 114 VAL A N 1
ATOM 904 C CA . VAL A 1 114 ? -11.484 -7.452 24.480 1.00 87.50 114 VAL A CA 1
ATOM 905 C C . VAL A 1 114 ? -11.158 -6.756 23.157 1.00 87.50 114 VAL A C 1
ATOM 907 O O . VAL A 1 114 ? -11.053 -7.423 22.127 1.00 87.50 114 VAL A O 1
ATOM 910 N N . ALA A 1 115 ? -10.978 -5.435 23.168 1.00 83.38 115 ALA A N 1
ATOM 911 C CA . ALA A 1 115 ? -10.525 -4.692 21.994 1.00 83.38 115 ALA A CA 1
ATOM 912 C C . ALA A 1 115 ? -9.037 -4.958 21.683 1.00 83.38 115 ALA A C 1
ATOM 914 O O . ALA A 1 115 ? -8.656 -5.137 20.527 1.00 83.38 115 ALA A O 1
ATOM 915 N N . ALA A 1 116 ? -8.183 -5.029 22.707 1.00 86.00 116 ALA A N 1
ATOM 916 C CA . ALA A 1 116 ? -6.742 -5.198 22.546 1.00 86.00 116 ALA A CA 1
ATOM 917 C C . ALA A 1 116 ? -6.337 -6.612 22.091 1.00 86.00 116 ALA A C 1
ATOM 919 O O . ALA A 1 116 ? -5.427 -6.736 21.272 1.00 86.00 116 ALA A O 1
ATOM 920 N N . ILE A 1 117 ? -7.003 -7.674 22.570 1.00 91.25 117 ILE A N 1
ATOM 921 C CA . ILE A 1 117 ? -6.629 -9.076 22.285 1.00 91.25 117 ILE A CA 1
ATOM 922 C C . ILE A 1 117 ? -6.679 -9.422 20.792 1.00 91.25 117 ILE A C 1
ATOM 924 O O . ILE A 1 117 ? -5.876 -10.221 20.313 1.00 91.25 117 ILE A O 1
ATOM 928 N N . PHE A 1 118 ? -7.560 -8.758 20.040 1.00 89.62 118 PHE A N 1
ATOM 929 C CA . PHE A 1 118 ? -7.598 -8.832 18.583 1.00 89.62 118 PHE A CA 1
ATOM 930 C C . PHE A 1 118 ? -6.229 -8.484 17.967 1.00 89.62 118 PHE A C 1
ATOM 932 O O . PHE A 1 118 ? -5.709 -9.209 17.122 1.00 89.62 118 PHE A O 1
ATOM 939 N N . ASN A 1 119 ? -5.587 -7.418 18.452 1.00 89.75 119 ASN A N 1
ATOM 940 C CA . ASN A 1 119 ? -4.287 -6.979 17.948 1.00 89.75 119 ASN A CA 1
ATOM 941 C C . ASN A 1 119 ? -3.143 -7.917 18.367 1.00 89.75 119 ASN A C 1
ATOM 943 O O . ASN A 1 119 ? -2.158 -8.027 17.641 1.00 89.75 119 ASN A O 1
ATOM 947 N N . PHE A 1 120 ? -3.272 -8.639 19.486 1.00 91.00 120 PHE A N 1
ATOM 948 C CA . PHE A 1 120 ? -2.327 -9.703 19.848 1.00 91.00 120 PHE A CA 1
ATOM 949 C C . PHE A 1 120 ? -2.416 -10.897 18.891 1.00 91.00 120 PHE A C 1
ATOM 951 O O . PHE A 1 120 ? -1.382 -11.415 18.470 1.00 91.00 120 PHE A O 1
ATOM 958 N N . GLY A 1 121 ? -3.631 -11.294 18.499 1.00 90.94 121 GLY A N 1
ATOM 959 C CA . GLY A 1 121 ? -3.836 -12.299 17.452 1.00 90.94 121 GLY A CA 1
ATOM 960 C C . GLY A 1 121 ? -3.244 -11.851 16.116 1.00 90.94 121 GLY A C 1
ATOM 961 O O . GLY A 1 121 ? -2.516 -12.605 15.468 1.00 90.94 121 GLY A O 1
ATOM 962 N N . TYR A 1 122 ? -3.466 -10.580 15.764 1.00 88.75 122 TYR A N 1
ATOM 963 C CA . TYR A 1 122 ? -2.877 -9.964 14.577 1.00 88.75 122 TYR A CA 1
ATOM 964 C C . TYR A 1 122 ? -1.344 -10.029 14.608 1.00 88.75 122 TYR A C 1
ATOM 966 O O . TYR A 1 122 ? -0.717 -10.453 13.639 1.00 88.75 122 TYR A O 1
ATOM 974 N N . LEU A 1 123 ? -0.729 -9.652 15.733 1.00 88.12 123 LEU A N 1
ATOM 975 C CA . LEU A 1 123 ? 0.722 -9.666 15.922 1.00 88.12 123 LEU A CA 1
ATOM 976 C C . LEU A 1 123 ? 1.308 -11.079 15.792 1.00 88.12 123 LEU A C 1
ATOM 978 O O . LEU A 1 123 ? 2.325 -11.260 15.123 1.00 88.12 123 LEU A O 1
ATOM 982 N N . PHE A 1 124 ? 0.650 -12.072 16.397 1.00 89.69 124 PHE A N 1
ATOM 983 C CA . PHE A 1 124 ? 1.069 -13.472 16.346 1.00 89.69 124 PHE A CA 1
ATOM 984 C C . PHE A 1 124 ? 1.095 -14.013 14.909 1.00 89.69 124 PHE A C 1
ATOM 986 O O . PHE A 1 124 ? 2.033 -14.714 14.527 1.00 89.69 124 PHE A O 1
ATOM 993 N N . TRP A 1 125 ? 0.099 -13.657 14.090 1.00 89.75 125 TRP A N 1
ATOM 994 C CA . TRP A 1 125 ? -0.033 -14.186 12.730 1.00 89.75 125 TRP A CA 1
ATOM 995 C C . TRP A 1 125 ? 0.588 -13.306 11.634 1.00 89.75 125 TRP A C 1
ATOM 997 O O . TRP A 1 125 ? 0.817 -13.794 10.530 1.00 89.75 125 TRP A O 1
ATOM 1007 N N . ALA A 1 126 ? 0.939 -12.044 11.907 1.00 83.38 126 ALA A N 1
ATOM 1008 C CA . ALA A 1 126 ? 1.466 -11.112 10.902 1.00 83.38 126 ALA A CA 1
ATOM 1009 C C . ALA A 1 126 ? 2.740 -11.612 10.191 1.00 83.38 126 ALA A C 1
ATOM 1011 O O . ALA A 1 126 ? 2.866 -11.478 8.969 1.00 83.38 126 ALA A O 1
ATOM 1012 N N . LEU A 1 127 ? 3.696 -12.194 10.925 1.00 79.56 127 LEU A N 1
ATOM 1013 C CA . LEU A 1 127 ? 4.926 -12.742 10.335 1.00 79.56 127 LEU A CA 1
ATOM 1014 C C . LEU A 1 127 ? 4.671 -14.064 9.583 1.00 79.56 127 LEU A C 1
ATOM 1016 O O . LEU A 1 127 ? 5.036 -14.134 8.404 1.00 79.56 127 LEU A O 1
ATOM 1020 N N . PRO A 1 128 ? 4.006 -15.082 10.178 1.00 85.56 128 PRO A N 1
ATOM 1021 C CA . PRO A 1 128 ? 3.616 -16.294 9.455 1.00 85.56 128 PRO A CA 1
ATOM 1022 C C . PRO A 1 128 ? 2.808 -16.015 8.183 1.00 85.56 128 PRO A C 1
ATOM 1024 O O . PRO A 1 128 ? 3.117 -16.567 7.127 1.00 85.56 128 PRO A O 1
ATOM 1027 N N . ALA A 1 129 ? 1.821 -15.117 8.251 1.00 83.00 129 ALA A N 1
ATOM 1028 C CA . ALA A 1 129 ? 0.984 -14.752 7.114 1.00 83.00 129 ALA A CA 1
ATOM 1029 C C . ALA A 1 129 ? 1.810 -14.197 5.953 1.00 83.00 129 ALA A C 1
ATOM 1031 O O . ALA A 1 129 ? 1.611 -14.615 4.815 1.00 83.00 129 ALA A O 1
ATOM 1032 N N . ASN A 1 130 ? 2.768 -13.304 6.223 1.00 78.00 130 ASN A N 1
ATOM 1033 C CA . ASN A 1 130 ? 3.634 -12.752 5.181 1.00 78.00 130 ASN A CA 1
ATOM 1034 C C . ASN A 1 130 ? 4.473 -13.835 4.484 1.00 78.00 130 ASN A C 1
ATOM 1036 O O . ASN A 1 130 ? 4.627 -13.791 3.264 1.00 78.00 130 ASN A O 1
ATOM 1040 N N . LEU A 1 131 ? 4.963 -14.836 5.221 1.00 77.88 131 LEU A N 1
ATOM 1041 C CA . LEU A 1 131 ? 5.685 -15.972 4.635 1.00 77.88 131 LEU A CA 1
ATOM 1042 C C . LEU A 1 131 ? 4.762 -16.875 3.801 1.00 77.88 131 LEU A C 1
ATOM 1044 O O . LEU A 1 131 ? 5.158 -17.354 2.737 1.00 77.88 131 LEU A O 1
ATOM 1048 N N . LEU A 1 132 ? 3.527 -17.100 4.256 1.00 84.12 132 LEU A N 1
ATOM 1049 C CA . LEU A 1 132 ? 2.535 -17.904 3.537 1.00 84.12 132 LEU A CA 1
ATOM 1050 C C . LEU A 1 132 ? 2.071 -17.229 2.241 1.00 84.12 132 LEU A C 1
ATOM 1052 O O . LEU A 1 132 ? 2.001 -17.898 1.210 1.00 84.12 132 LEU A O 1
ATOM 1056 N N . ILE A 1 133 ? 1.851 -15.909 2.254 1.00 81.88 133 ILE A N 1
ATOM 1057 C CA . ILE A 1 133 ? 1.479 -15.109 1.071 1.00 81.88 133 ILE A CA 1
ATOM 1058 C C . ILE A 1 133 ? 2.527 -15.230 -0.046 1.00 81.88 133 ILE A C 1
ATOM 1060 O O . ILE A 1 133 ? 2.189 -15.154 -1.225 1.00 81.88 133 ILE A O 1
ATOM 1064 N N . GLN A 1 134 ? 3.799 -15.451 0.298 1.00 73.44 134 GLN A N 1
ATOM 1065 C CA . GLN A 1 134 ? 4.863 -15.650 -0.691 1.00 73.44 134 GLN A CA 1
ATOM 1066 C C . GLN A 1 134 ? 4.859 -17.048 -1.324 1.00 73.44 134 GLN A C 1
ATOM 1068 O O . GLN A 1 134 ? 5.336 -17.215 -2.447 1.00 73.44 134 GLN A O 1
ATOM 1073 N N . ARG A 1 135 ? 4.367 -18.066 -0.609 1.00 78.75 135 ARG A N 1
ATOM 1074 C CA . ARG A 1 135 ? 4.421 -19.470 -1.052 1.00 78.75 135 ARG A CA 1
ATOM 1075 C C . ARG A 1 135 ? 3.128 -19.946 -1.699 1.00 78.75 135 ARG A C 1
ATOM 1077 O O . ARG A 1 135 ? 3.176 -20.833 -2.547 1.00 78.75 135 ARG A O 1
ATOM 1084 N N . LEU A 1 136 ? 1.999 -19.380 -1.289 1.00 84.75 136 LEU A N 1
ATOM 1085 C CA . LEU A 1 136 ? 0.671 -19.802 -1.714 1.00 84.75 136 LEU A CA 1
ATOM 1086 C C . LEU A 1 136 ? 0.105 -18.883 -2.809 1.00 84.75 136 LEU A C 1
ATOM 1088 O O . LEU A 1 136 ? 0.501 -17.719 -2.914 1.00 84.75 136 LEU A O 1
ATOM 1092 N N . PRO A 1 137 ? -0.844 -19.376 -3.627 1.00 84.50 137 PRO A N 1
ATOM 1093 C CA . PRO A 1 137 ? -1.610 -18.528 -4.535 1.00 84.50 137 PRO A CA 1
ATOM 1094 C C . PRO A 1 137 ? -2.353 -17.442 -3.743 1.00 84.50 137 PRO A C 1
ATOM 1096 O O . PRO A 1 137 ? -3.165 -17.749 -2.866 1.00 84.50 137 PRO A O 1
ATOM 1099 N N . ILE A 1 138 ? -2.029 -16.172 -4.017 1.00 84.62 138 ILE A N 1
ATOM 1100 C CA . ILE A 1 138 ? -2.410 -15.039 -3.160 1.00 84.62 138 ILE A CA 1
ATOM 1101 C C . ILE A 1 138 ? -3.933 -14.881 -3.093 1.00 84.62 138 ILE A C 1
ATOM 1103 O O . ILE A 1 138 ? -4.461 -14.627 -2.011 1.00 84.62 138 ILE A O 1
ATOM 1107 N N . ALA A 1 139 ? -4.651 -15.061 -4.207 1.00 87.00 139 ALA A N 1
ATOM 1108 C CA . ALA A 1 139 ? -6.099 -14.873 -4.230 1.00 87.00 139 ALA A CA 1
ATOM 1109 C C . ALA A 1 139 ? -6.813 -15.982 -3.448 1.00 87.00 139 ALA A C 1
ATOM 1111 O O . ALA A 1 139 ? -7.638 -15.691 -2.582 1.00 87.00 139 ALA A O 1
ATOM 1112 N N . LYS A 1 140 ? -6.434 -17.247 -3.671 1.00 89.50 140 LYS A N 1
ATOM 1113 C CA . LYS A 1 140 ? -7.021 -18.389 -2.945 1.00 89.50 140 LYS A CA 1
ATOM 1114 C C . LYS A 1 140 ? -6.750 -18.317 -1.448 1.00 89.50 140 LYS A C 1
ATOM 1116 O O . LYS A 1 140 ? -7.657 -18.513 -0.650 1.00 89.50 140 LYS A O 1
ATOM 1121 N N . TYR A 1 141 ? -5.514 -17.999 -1.067 1.00 91.19 141 TYR A N 1
ATOM 1122 C CA . TYR A 1 141 ? -5.149 -17.837 0.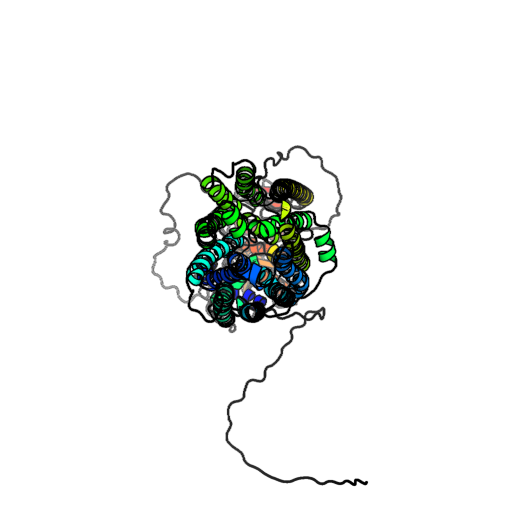336 1.00 91.19 141 TYR A CA 1
ATOM 1123 C C . TYR A 1 141 ? -5.964 -16.721 1.003 1.00 91.19 141 TYR A C 1
ATOM 1125 O O . TYR A 1 141 ? -6.574 -16.949 2.044 1.00 91.19 141 TYR A O 1
ATOM 1133 N N . THR A 1 142 ? -6.038 -15.545 0.370 1.00 90.75 142 THR A N 1
ATOM 1134 C CA . THR A 1 142 ? -6.785 -14.395 0.904 1.00 90.75 142 THR A CA 1
ATOM 1135 C C . THR A 1 142 ? -8.271 -14.716 1.050 1.00 90.75 142 THR A C 1
ATOM 1137 O O . THR A 1 142 ? -8.845 -14.461 2.102 1.00 90.75 142 THR A O 1
ATOM 1140 N N . GLY A 1 143 ? -8.895 -15.340 0.048 1.00 91.62 143 GLY A N 1
ATOM 1141 C CA . GLY A 1 143 ? -10.313 -15.691 0.117 1.00 91.62 143 GLY A CA 1
ATOM 1142 C C . GLY A 1 143 ? -10.640 -16.744 1.181 1.00 91.62 143 GLY A C 1
ATOM 1143 O O . GLY A 1 143 ? -11.627 -16.594 1.896 1.00 91.62 143 GLY A O 1
ATOM 1144 N N . THR A 1 144 ? -9.785 -17.757 1.371 1.00 92.62 144 THR A N 1
ATOM 1145 C CA . THR A 1 144 ? -9.950 -18.726 2.469 1.00 92.62 144 THR A CA 1
ATOM 1146 C C . THR A 1 144 ? -9.843 -18.043 3.832 1.00 92.62 144 THR A C 1
ATOM 1148 O O . THR A 1 144 ? -10.642 -18.323 4.721 1.00 92.62 144 THR A O 1
ATOM 1151 N N . MET A 1 145 ? -8.899 -17.108 3.991 1.00 92.75 145 MET A N 1
ATOM 1152 C CA . MET A 1 145 ? -8.758 -16.329 5.225 1.00 92.75 145 MET A CA 1
ATOM 1153 C C . MET A 1 145 ? -10.000 -15.471 5.499 1.00 92.75 145 MET A C 1
ATOM 1155 O O . MET A 1 145 ? -10.460 -15.448 6.639 1.00 92.75 145 MET A O 1
ATOM 1159 N N . ILE A 1 146 ? -10.593 -14.854 4.466 1.00 93.56 146 ILE A N 1
ATOM 1160 C CA . ILE A 1 146 ? -11.851 -14.093 4.584 1.00 93.56 146 ILE A CA 1
ATOM 1161 C C . ILE A 1 146 ? -12.995 -14.991 5.075 1.00 93.56 146 ILE A C 1
ATOM 1163 O O . ILE A 1 146 ? -13.737 -14.600 5.971 1.00 93.56 146 ILE A O 1
ATOM 1167 N N . ILE A 1 147 ? -13.132 -16.209 4.541 1.00 94.88 147 ILE A N 1
ATOM 1168 C CA . ILE A 1 147 ? -14.190 -17.141 4.967 1.00 94.88 147 ILE A CA 1
ATOM 1169 C C . ILE A 1 147 ? -13.986 -17.592 6.418 1.00 94.88 147 ILE A C 1
ATOM 1171 O O . ILE A 1 147 ? -14.933 -17.551 7.202 1.00 94.88 147 ILE A O 1
ATOM 1175 N N . CYS A 1 148 ? -12.768 -17.990 6.800 1.00 94.12 148 CYS A N 1
ATOM 1176 C CA . CYS A 1 148 ? -12.464 -18.388 8.180 1.00 94.12 148 CYS A CA 1
ATOM 1177 C C . CYS A 1 148 ? -12.784 -17.263 9.174 1.00 94.12 148 CYS A C 1
ATOM 1179 O O . CYS A 1 148 ? -13.401 -17.492 10.214 1.00 94.12 148 CYS A O 1
ATOM 1181 N N . TRP A 1 149 ? -12.403 -16.039 8.823 1.00 91.94 149 TRP A N 1
ATOM 1182 C CA . TRP A 1 149 ? -12.700 -14.836 9.587 1.00 91.94 149 TRP A CA 1
ATOM 1183 C C . TRP A 1 149 ? -14.209 -14.554 9.687 1.00 91.94 149 TRP A C 1
ATOM 1185 O O . TRP A 1 149 ? -14.712 -14.320 10.786 1.00 91.94 149 TRP A O 1
ATOM 1195 N N . ALA A 1 150 ? -14.957 -14.681 8.589 1.00 94.31 150 ALA A N 1
ATOM 1196 C CA . ALA A 1 150 ? -16.409 -14.510 8.580 1.00 94.31 150 ALA A CA 1
ATOM 1197 C C . ALA A 1 150 ? -17.135 -15.524 9.482 1.00 94.31 150 ALA A C 1
ATOM 1199 O O . ALA A 1 150 ? -18.049 -15.162 10.225 1.00 94.31 150 ALA A O 1
ATOM 1200 N N . VAL A 1 151 ? -16.703 -16.791 9.467 1.00 95.19 151 VAL A N 1
ATOM 1201 C CA . VAL A 1 151 ? -17.252 -17.845 10.337 1.00 95.19 151 VAL A CA 1
ATOM 1202 C C . VAL A 1 151 ? -16.996 -17.526 11.810 1.00 95.19 151 VAL A C 1
ATOM 1204 O O . VAL A 1 151 ? -17.903 -17.650 12.635 1.00 95.19 151 VAL A O 1
ATOM 1207 N N . LEU A 1 152 ? -15.789 -17.061 12.151 1.00 94.38 152 LEU A N 1
ATOM 1208 C CA . LEU A 1 152 ? -15.478 -16.624 13.513 1.00 94.38 152 LEU A CA 1
ATOM 1209 C C . LEU A 1 152 ? -16.320 -15.423 13.932 1.00 94.38 152 LEU A C 1
ATOM 1211 O O . LEU A 1 152 ? -16.727 -15.348 15.091 1.00 94.38 152 LEU A O 1
ATOM 1215 N N . LEU A 1 153 ? -16.625 -14.509 13.010 1.00 92.81 153 LEU A N 1
ATOM 1216 C CA . LEU A 1 153 ? -17.490 -13.374 13.298 1.00 92.81 153 LEU A CA 1
ATOM 1217 C C . LEU A 1 153 ? -18.915 -13.818 13.645 1.00 92.81 153 LEU A C 1
ATOM 1219 O O . LEU A 1 153 ? -19.454 -13.397 14.665 1.00 92.81 153 LEU A O 1
ATOM 1223 N N . ILE A 1 154 ? -19.485 -14.752 12.878 1.00 94.56 154 ILE A N 1
ATOM 1224 C CA . ILE A 1 154 ? -20.793 -15.358 13.182 1.00 94.56 154 ILE A CA 1
ATOM 1225 C C . ILE A 1 154 ? -20.758 -16.078 14.540 1.00 94.56 154 ILE A C 1
ATOM 1227 O O . ILE A 1 154 ? -21.702 -15.975 15.326 1.00 94.56 154 ILE A O 1
ATOM 1231 N N . ALA A 1 155 ? -19.647 -16.743 14.874 1.00 94.31 155 ALA A N 1
ATOM 1232 C CA . ALA A 1 155 ? -19.485 -17.429 16.155 1.00 94.31 155 ALA A CA 1
ATOM 1233 C C . ALA A 1 155 ? -19.547 -16.489 17.382 1.00 94.31 155 ALA A C 1
ATOM 1235 O O . ALA A 1 155 ? -19.844 -16.960 18.482 1.00 94.31 155 ALA A O 1
ATOM 1236 N N . HIS A 1 156 ? -19.362 -15.168 17.221 1.00 91.69 156 HIS A N 1
ATOM 1237 C CA . HIS A 1 156 ? -19.517 -14.193 18.315 1.00 91.69 156 HIS A CA 1
ATOM 1238 C C . HIS A 1 156 ? -20.939 -14.139 18.880 1.00 91.69 156 HIS A C 1
ATOM 1240 O O . HIS A 1 156 ? -21.112 -13.810 20.053 1.00 91.69 156 HIS A O 1
ATOM 1246 N N . VAL A 1 157 ? -21.951 -14.527 18.099 1.00 91.00 157 VAL A N 1
ATOM 1247 C CA . VAL A 1 157 ? -23.338 -14.653 18.578 1.00 91.00 157 VAL A CA 1
ATOM 1248 C C . VAL A 1 157 ? -23.430 -15.623 19.761 1.00 91.00 157 VAL A C 1
ATOM 1250 O O . VAL A 1 157 ? -24.215 -15.404 20.682 1.00 91.00 157 VAL A O 1
ATOM 1253 N N . GLY A 1 158 ? -22.597 -16.669 19.771 1.00 88.69 158 GLY A N 1
ATOM 1254 C CA . GLY A 1 158 ? -22.553 -17.686 20.821 1.00 88.69 158 GLY A CA 1
ATOM 1255 C C . GLY A 1 158 ? -21.740 -17.306 22.064 1.00 88.69 158 GLY A C 1
ATOM 1256 O O . GLY A 1 158 ? -21.657 -18.111 22.994 1.00 88.69 158 GLY A O 1
ATOM 1257 N N . ALA A 1 159 ? -21.128 -16.118 22.114 1.00 88.56 159 ALA A N 1
ATOM 1258 C CA . ALA A 1 159 ? -20.303 -15.703 23.245 1.00 88.56 159 ALA A CA 1
ATOM 1259 C C . ALA A 1 159 ? -21.168 -15.386 24.480 1.00 88.56 159 ALA A C 1
ATOM 1261 O O . ALA A 1 159 ? -21.965 -14.451 24.475 1.00 88.56 159 ALA A O 1
ATOM 1262 N N . LYS A 1 160 ? -20.987 -16.160 25.560 1.00 86.88 160 LYS A N 1
ATOM 1263 C CA . LYS A 1 160 ? -21.741 -16.007 26.824 1.00 86.88 160 LYS A CA 1
ATOM 1264 C C . LYS A 1 160 ? -20.927 -15.407 27.970 1.00 86.88 160 LYS A C 1
ATOM 1266 O O . LYS A 1 160 ? -21.484 -15.089 29.013 1.00 86.88 160 LYS A O 1
ATOM 1271 N N . ASN A 1 161 ? -19.608 -15.302 27.821 1.00 87.94 161 ASN A N 1
ATOM 1272 C CA . ASN A 1 161 ? -18.714 -14.833 28.876 1.00 87.94 161 ASN A CA 1
ATOM 1273 C C . ASN A 1 161 ? -17.509 -14.065 28.308 1.00 87.94 161 ASN A C 1
ATOM 1275 O O . ASN A 1 161 ? -17.197 -14.130 27.117 1.00 87.94 161 ASN A O 1
ATOM 1279 N N . TYR A 1 162 ? -16.808 -13.355 29.195 1.00 88.69 162 TYR A N 1
ATOM 1280 C CA . TYR A 1 162 ? -15.590 -12.608 28.875 1.00 88.69 162 TYR A CA 1
ATOM 1281 C C . TYR A 1 162 ? -14.521 -13.472 28.183 1.00 88.69 162 TYR A C 1
ATOM 1283 O O . TYR A 1 162 ? -13.945 -13.052 27.184 1.00 88.69 162 TYR A O 1
ATOM 1291 N N . ALA A 1 163 ? -14.287 -14.695 28.672 1.00 90.12 163 ALA A N 1
ATOM 1292 C CA . ALA A 1 163 ? -13.256 -15.585 28.136 1.00 90.12 163 ALA A CA 1
ATOM 1293 C C . ALA A 1 163 ? -13.545 -16.033 26.691 1.00 90.12 163 ALA A C 1
ATOM 1295 O O . ALA A 1 163 ? -12.659 -15.977 25.842 1.00 90.12 163 ALA A O 1
ATOM 1296 N N . GLY A 1 164 ? -14.786 -16.417 26.385 1.00 91.25 164 GLY A N 1
ATOM 1297 C CA . GLY A 1 164 ? -15.208 -16.796 25.038 1.00 91.25 164 GLY A CA 1
ATOM 1298 C C . GLY A 1 164 ? -15.084 -15.632 24.059 1.00 91.25 164 GLY A C 1
ATOM 1299 O O . GLY A 1 164 ? -14.593 -15.814 22.948 1.00 91.25 164 GLY A O 1
ATOM 1300 N N . MET A 1 165 ? -15.427 -14.419 24.506 1.00 90.62 165 MET A N 1
ATOM 1301 C CA . MET A 1 165 ? -15.234 -13.206 23.713 1.00 90.62 165 MET A CA 1
ATOM 1302 C C . MET A 1 165 ? -13.748 -12.930 23.427 1.00 90.62 165 MET A C 1
ATOM 1304 O O . MET A 1 165 ? -13.403 -12.558 22.308 1.00 90.62 165 MET A O 1
ATOM 1308 N N . LEU A 1 166 ? -12.856 -13.149 24.404 1.00 92.19 166 LEU A N 1
ATOM 1309 C CA . LEU A 1 166 ? -11.410 -12.997 24.207 1.00 92.19 166 LEU A CA 1
ATOM 1310 C C . LEU A 1 166 ? -10.850 -13.991 23.182 1.00 92.19 166 LEU A C 1
ATOM 1312 O O . LEU A 1 166 ? -10.100 -13.586 22.296 1.00 92.19 166 LEU A O 1
ATOM 1316 N N . VAL A 1 167 ? -11.212 -15.275 23.288 1.00 94.44 167 VAL A N 1
ATOM 1317 C CA . VAL A 1 167 ? -10.719 -16.327 22.381 1.00 94.44 167 VAL A CA 1
ATOM 1318 C C . VAL A 1 167 ? -11.178 -16.068 20.950 1.00 94.44 167 VAL A C 1
ATOM 1320 O O . VAL A 1 167 ? -10.358 -16.080 20.032 1.00 94.44 167 VAL A O 1
ATOM 1323 N N . LEU A 1 168 ? -12.468 -15.777 20.756 1.00 93.94 168 LEU A N 1
ATOM 1324 C CA . LEU A 1 168 ? -13.010 -15.475 19.432 1.00 93.94 168 LEU A CA 1
ATOM 1325 C C . LEU A 1 168 ? -12.330 -14.251 18.816 1.00 93.94 168 LEU A C 1
ATOM 1327 O O . LEU A 1 168 ? -11.965 -14.285 17.644 1.00 93.94 168 LEU A O 1
ATOM 1331 N N . ARG A 1 169 ? -12.078 -13.207 19.613 1.00 92.25 169 ARG A N 1
ATOM 1332 C CA . ARG A 1 169 ? -11.377 -12.001 19.157 1.00 92.25 169 ARG A CA 1
ATOM 1333 C C . ARG A 1 169 ? -9.922 -12.238 18.798 1.00 92.25 169 ARG A C 1
ATOM 1335 O O . ARG A 1 169 ? -9.455 -11.686 17.805 1.00 92.25 169 ARG A O 1
ATOM 1342 N N . PHE A 1 170 ? -9.218 -13.049 19.581 1.00 94.19 170 PHE A N 1
ATOM 1343 C CA . PHE A 1 170 ? -7.838 -13.422 19.294 1.00 94.19 170 PHE A CA 1
ATOM 1344 C C . PHE A 1 170 ? -7.737 -14.168 17.960 1.00 94.19 170 PHE A C 1
ATOM 1346 O O . PHE A 1 170 ? -6.959 -13.774 17.094 1.00 94.19 170 PHE A O 1
ATOM 1353 N N . LEU A 1 171 ? -8.568 -15.199 17.765 1.00 94.56 171 LEU A N 1
ATOM 1354 C CA . LEU A 1 171 ? -8.594 -15.969 16.520 1.00 94.56 171 LEU A CA 1
ATOM 1355 C C . LEU A 1 171 ? -8.979 -15.090 15.329 1.00 94.56 171 LEU A C 1
ATOM 1357 O O . LEU A 1 171 ? -8.319 -15.139 14.296 1.00 94.56 171 LEU A O 1
ATOM 1361 N N . LEU A 1 172 ? -9.997 -14.245 15.488 1.00 92.19 172 LEU A N 1
ATOM 1362 C CA . LEU A 1 172 ? -10.429 -13.303 14.460 1.00 92.19 172 LEU A CA 1
ATOM 1363 C C . LEU A 1 172 ? -9.253 -12.407 14.018 1.00 92.19 172 LEU A C 1
ATOM 1365 O O . LEU A 1 172 ? -8.973 -12.312 12.822 1.00 92.19 172 LEU A O 1
ATOM 1369 N N . GLY A 1 173 ? -8.488 -11.863 14.971 1.00 91.44 173 GLY A N 1
ATOM 1370 C CA . GLY A 1 173 ? -7.280 -11.083 14.688 1.00 91.44 173 GLY A CA 1
ATOM 1371 C C . GLY A 1 173 ? -6.179 -11.855 13.963 1.00 91.44 173 GLY A C 1
ATOM 1372 O O . GLY A 1 173 ? -5.519 -11.291 13.090 1.00 91.44 173 GLY A O 1
ATOM 1373 N N . MET A 1 174 ? -6.002 -13.147 14.261 1.00 91.81 174 MET A N 1
ATOM 1374 C CA . MET A 1 174 ? -5.040 -13.991 13.543 1.00 91.81 174 MET A CA 1
ATOM 1375 C C . MET A 1 174 ? -5.379 -14.094 12.053 1.00 91.81 174 MET A C 1
ATOM 1377 O O . MET A 1 174 ? -4.519 -13.847 11.211 1.00 91.81 174 MET A O 1
ATOM 1381 N N . PHE A 1 175 ? -6.624 -14.424 11.703 1.00 91.38 175 PHE A N 1
ATOM 1382 C CA . PHE A 1 175 ? -7.009 -14.608 10.299 1.00 91.38 175 PHE A CA 1
ATOM 1383 C C . PHE A 1 175 ? -6.994 -13.286 9.513 1.00 91.38 175 PHE A C 1
ATOM 1385 O O . PHE A 1 175 ? -6.526 -13.251 8.368 1.00 91.38 175 PHE A O 1
ATOM 1392 N N . GLU A 1 176 ? -7.399 -12.177 10.144 1.00 89.38 176 GLU A N 1
ATOM 1393 C CA . GLU A 1 176 ? -7.416 -10.857 9.502 1.00 89.38 176 GLU A CA 1
ATOM 1394 C C . GLU A 1 176 ? -6.006 -10.300 9.210 1.00 89.38 176 GLU A C 1
ATOM 1396 O O . GLU A 1 176 ? -5.826 -9.521 8.270 1.00 89.38 176 GLU A O 1
ATOM 1401 N N . ALA A 1 177 ? -4.974 -10.741 9.947 1.00 88.44 177 ALA A N 1
ATOM 1402 C CA . ALA A 1 177 ? -3.588 -10.262 9.815 1.00 88.44 177 ALA A CA 1
ATOM 1403 C C . ALA A 1 177 ? -3.004 -10.359 8.399 1.00 88.44 177 ALA A C 1
ATOM 1405 O O . ALA A 1 177 ? -2.059 -9.654 8.038 1.00 88.44 177 ALA A O 1
ATOM 1406 N N . SER A 1 178 ? -3.561 -11.262 7.598 1.00 86.38 178 SER A N 1
ATOM 1407 C CA . SER A 1 178 ? -3.097 -11.578 6.257 1.00 86.38 178 SER A CA 1
ATOM 1408 C C . SER A 1 178 ? -3.665 -10.681 5.153 1.00 86.38 178 SER A C 1
ATOM 1410 O O . SER A 1 178 ? -3.041 -10.555 4.099 1.00 86.38 178 SER A O 1
ATOM 1412 N N . ILE A 1 179 ? -4.813 -10.035 5.381 1.00 88.69 179 ILE A N 1
ATOM 1413 C CA . ILE A 1 179 ? -5.585 -9.365 4.324 1.00 88.69 179 ILE A CA 1
ATOM 1414 C C . ILE A 1 179 ? -4.856 -8.124 3.805 1.00 88.69 179 ILE A C 1
ATOM 1416 O O . ILE A 1 179 ? -4.615 -7.988 2.604 1.00 88.69 179 ILE A O 1
ATOM 1420 N N . SER A 1 180 ? -4.428 -7.255 4.719 1.00 86.88 180 SER A N 1
ATOM 1421 C CA . SER A 1 180 ? -3.702 -6.024 4.406 1.00 86.88 180 SER A CA 1
ATOM 1422 C C . SER A 1 180 ? -2.431 -6.265 3.567 1.00 86.88 180 SER A C 1
ATOM 1424 O O . SER A 1 180 ? -2.332 -5.708 2.469 1.00 86.88 180 SER A O 1
ATOM 1426 N N . PRO A 1 181 ? -1.470 -7.118 3.989 1.00 84.12 181 PRO A N 1
ATOM 1427 C CA . PRO A 1 181 ? -0.282 -7.393 3.180 1.00 84.12 181 PRO A CA 1
ATOM 1428 C C . PRO A 1 181 ? -0.600 -8.127 1.868 1.00 84.12 181 PRO A C 1
ATOM 1430 O O . PRO A 1 181 ? 0.068 -7.881 0.860 1.00 84.12 181 PRO A O 1
ATOM 1433 N N . ALA A 1 182 ? -1.622 -8.990 1.833 1.00 87.31 182 ALA A N 1
ATOM 1434 C CA . ALA A 1 182 ? -2.024 -9.669 0.603 1.00 87.31 182 ALA A CA 1
ATOM 1435 C C . ALA A 1 182 ? -2.541 -8.678 -0.450 1.00 87.31 182 ALA A C 1
ATOM 1437 O O . ALA A 1 182 ? -2.096 -8.721 -1.597 1.00 87.31 182 ALA A O 1
ATOM 1438 N N . ILE A 1 183 ? -3.401 -7.735 -0.056 1.00 88.12 183 ILE A N 1
ATOM 1439 C CA . ILE A 1 183 ? -3.916 -6.679 -0.938 1.00 88.12 183 ILE A CA 1
ATOM 1440 C C . ILE A 1 183 ? -2.795 -5.747 -1.405 1.00 88.12 183 ILE A C 1
ATOM 1442 O O . ILE A 1 183 ? -2.747 -5.394 -2.583 1.00 88.12 183 ILE A O 1
ATOM 1446 N N . MET A 1 184 ? -1.848 -5.388 -0.531 1.00 83.81 184 MET A N 1
ATOM 1447 C CA . MET A 1 184 ? -0.672 -4.606 -0.936 1.00 83.81 184 MET A CA 1
ATOM 1448 C C . MET A 1 184 ? 0.147 -5.326 -2.018 1.00 83.81 184 MET A C 1
ATOM 1450 O O . MET A 1 184 ? 0.566 -4.697 -2.992 1.00 83.81 184 MET A O 1
ATOM 1454 N N . ASN A 1 185 ? 0.340 -6.641 -1.884 1.00 79.88 185 ASN A N 1
ATOM 1455 C CA . ASN A 1 185 ? 1.038 -7.452 -2.883 1.00 79.88 185 ASN A CA 1
ATOM 1456 C C . ASN A 1 185 ? 0.236 -7.599 -4.183 1.00 79.88 185 ASN A C 1
ATOM 1458 O O . ASN A 1 185 ? 0.817 -7.518 -5.263 1.00 79.88 185 ASN A O 1
ATOM 1462 N N . ILE A 1 186 ? -1.088 -7.755 -4.101 1.00 85.12 186 ILE A N 1
ATOM 1463 C CA . ILE A 1 186 ? -1.980 -7.747 -5.269 1.00 85.12 186 ILE A CA 1
ATOM 1464 C C . ILE A 1 186 ? -1.846 -6.415 -6.017 1.00 85.12 186 ILE A C 1
ATOM 1466 O O . ILE A 1 186 ? -1.611 -6.408 -7.224 1.00 85.12 186 ILE A O 1
ATOM 1470 N N . CYS A 1 187 ? -1.922 -5.283 -5.314 1.00 85.12 187 CYS A N 1
ATOM 1471 C CA . CYS A 1 187 ? -1.762 -3.963 -5.918 1.00 85.12 187 CYS A CA 1
ATOM 1472 C C . CYS A 1 187 ? -0.393 -3.803 -6.592 1.00 85.12 187 CYS A C 1
ATOM 1474 O O . CYS A 1 187 ? -0.316 -3.310 -7.715 1.00 85.12 187 CYS A O 1
ATOM 1476 N N . ALA A 1 188 ? 0.680 -4.268 -5.947 1.00 78.62 188 ALA A N 1
ATOM 1477 C CA . ALA A 1 188 ? 2.024 -4.233 -6.520 1.00 78.62 188 ALA A CA 1
ATOM 1478 C C . ALA A 1 188 ? 2.182 -5.119 -7.771 1.00 78.62 188 ALA A C 1
ATOM 1480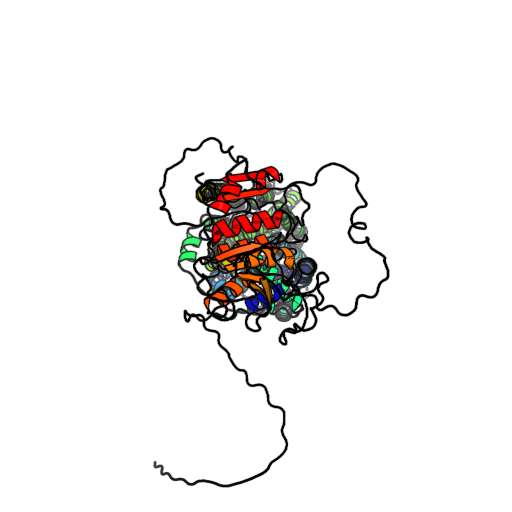 O O . ALA A 1 188 ? 3.040 -4.843 -8.604 1.00 78.62 188 ALA A O 1
ATOM 1481 N N . MET A 1 189 ? 1.360 -6.163 -7.902 1.00 79.00 189 MET A N 1
ATOM 1482 C CA . MET A 1 189 ? 1.393 -7.122 -9.007 1.00 79.00 189 MET A CA 1
ATOM 1483 C C . MET A 1 189 ? 0.547 -6.693 -10.217 1.00 79.00 189 MET A C 1
ATOM 1485 O O . MET A 1 189 ? 0.826 -7.136 -11.325 1.00 79.00 189 MET A O 1
ATOM 1489 N N . PHE A 1 190 ? -0.483 -5.862 -10.028 1.00 83.88 190 PHE A N 1
ATOM 1490 C CA . PHE A 1 190 ? -1.380 -5.414 -11.107 1.00 83.88 190 PHE A CA 1
ATOM 1491 C C . PHE A 1 190 ? -1.166 -3.953 -11.543 1.00 83.88 190 PHE A C 1
ATOM 1493 O O . PHE A 1 190 ? -1.581 -3.590 -12.647 1.00 83.88 190 PHE A O 1
ATOM 1500 N N . TYR A 1 191 ? -0.526 -3.118 -10.712 1.00 85.44 191 TYR A N 1
ATOM 1501 C CA . TYR A 1 191 ? -0.366 -1.678 -10.958 1.00 85.44 191 TYR A CA 1
ATOM 1502 C C . TYR A 1 191 ? 1.096 -1.225 -10.962 1.00 85.44 191 TYR A C 1
ATOM 1504 O O . TYR A 1 191 ? 1.935 -1.725 -10.208 1.00 85.44 191 TYR A O 1
ATOM 1512 N N . THR A 1 192 ? 1.398 -0.212 -11.779 1.00 78.50 192 THR A N 1
ATOM 1513 C CA . THR A 1 192 ? 2.740 0.390 -11.846 1.00 78.50 192 THR A CA 1
ATOM 1514 C C . THR A 1 192 ? 3.053 1.279 -10.639 1.00 78.50 192 THR A C 1
ATOM 1516 O O . THR A 1 192 ? 2.141 1.723 -9.941 1.00 78.50 192 THR A O 1
ATOM 1519 N N . ARG A 1 193 ? 4.336 1.573 -10.374 1.00 73.25 193 ARG A N 1
ATOM 1520 C CA . ARG A 1 193 ? 4.771 2.424 -9.240 1.00 73.25 193 ARG A CA 1
ATOM 1521 C C . ARG A 1 193 ? 4.119 3.809 -9.243 1.00 73.25 193 ARG A C 1
ATOM 1523 O O . ARG A 1 193 ? 3.851 4.354 -8.175 1.00 73.25 193 ARG A O 1
ATOM 1530 N N . ASP A 1 194 ? 3.833 4.350 -10.424 1.00 74.88 194 ASP A N 1
ATOM 1531 C CA . ASP A 1 194 ? 3.156 5.641 -10.581 1.00 74.88 194 ASP A CA 1
ATOM 1532 C C . ASP A 1 194 ? 1.636 5.540 -10.371 1.00 74.88 194 ASP A C 1
ATOM 1534 O O . ASP A 1 194 ? 0.990 6.498 -9.942 1.00 74.88 194 ASP A O 1
ATOM 1538 N N . GLU A 1 195 ? 1.053 4.372 -10.646 1.00 82.56 195 GLU A N 1
ATOM 1539 C CA . GLU A 1 195 ? -0.384 4.117 -10.522 1.00 82.56 195 GLU A CA 1
ATOM 1540 C C . GLU A 1 195 ? -0.794 3.718 -9.099 1.00 82.56 195 GLU A C 1
ATOM 1542 O O . GLU A 1 195 ? -1.897 4.069 -8.667 1.00 82.56 195 GLU A O 1
ATOM 1547 N N . GLN A 1 196 ? 0.087 3.019 -8.374 1.00 82.69 196 GLN A N 1
ATOM 1548 C CA . GLN A 1 196 ? -0.158 2.474 -7.036 1.00 82.69 196 GLN A CA 1
ATOM 1549 C C . GLN A 1 196 ? -0.696 3.507 -6.030 1.00 82.69 196 GLN A C 1
ATOM 1551 O O . GLN A 1 196 ? -1.692 3.184 -5.383 1.00 82.69 196 GLN A O 1
ATOM 1556 N N . PRO A 1 197 ? -0.158 4.741 -5.907 1.00 85.06 197 PRO A N 1
ATOM 1557 C CA . PRO A 1 197 ? -0.583 5.643 -4.838 1.00 85.06 197 PRO A CA 1
ATOM 1558 C C . PRO A 1 197 ? -2.054 6.011 -4.851 1.00 85.06 197 PRO A C 1
ATOM 1560 O O . PRO A 1 197 ? -2.718 5.928 -3.818 1.00 85.06 197 PRO A O 1
ATOM 1563 N N . LEU A 1 198 ? -2.587 6.334 -6.027 1.00 88.69 198 LEU A N 1
ATOM 1564 C CA . LEU A 1 198 ? -3.998 6.655 -6.166 1.00 88.69 198 LEU A CA 1
ATOM 1565 C C . LEU A 1 198 ? -4.881 5.444 -5.839 1.00 88.69 198 LEU A C 1
ATOM 1567 O O . LEU A 1 198 ? -5.834 5.583 -5.081 1.00 88.69 198 LEU A O 1
ATOM 1571 N N . ARG A 1 199 ? -4.554 4.249 -6.356 1.00 90.50 199 ARG A N 1
ATOM 1572 C CA . ARG A 1 199 ? -5.349 3.031 -6.102 1.00 90.50 199 ARG A CA 1
ATOM 1573 C C . ARG A 1 199 ? -5.299 2.636 -4.631 1.00 90.50 199 ARG A C 1
ATOM 1575 O O . ARG A 1 199 ? -6.326 2.275 -4.066 1.00 90.50 199 ARG A O 1
ATOM 1582 N N . MET A 1 200 ? -4.133 2.771 -4.002 1.00 90.06 200 MET A N 1
ATOM 1583 C CA . MET A 1 200 ? -3.966 2.506 -2.578 1.00 90.06 200 MET A CA 1
ATOM 1584 C C . MET A 1 200 ? -4.857 3.409 -1.722 1.00 90.06 200 MET A C 1
ATOM 1586 O O . MET A 1 200 ? -5.565 2.924 -0.844 1.00 90.06 200 MET A O 1
ATOM 1590 N N . CYS A 1 201 ? -4.903 4.704 -2.035 1.00 91.62 201 CYS A N 1
ATOM 1591 C CA . CYS A 1 201 ? -5.821 5.627 -1.375 1.00 91.62 201 CYS A CA 1
ATOM 1592 C C . CYS A 1 201 ? -7.296 5.312 -1.670 1.00 91.62 201 CYS A C 1
ATOM 1594 O O . CYS A 1 201 ? -8.115 5.393 -0.761 1.00 91.62 201 CYS A O 1
ATOM 1596 N N . ILE A 1 202 ? -7.648 4.922 -2.900 1.00 92.81 202 ILE A N 1
ATOM 1597 C CA . ILE A 1 202 ? -9.038 4.601 -3.260 1.00 92.81 202 ILE A CA 1
ATOM 1598 C C . ILE A 1 202 ? -9.564 3.401 -2.465 1.00 92.81 202 ILE A C 1
ATOM 1600 O O . ILE A 1 202 ? -10.657 3.511 -1.920 1.00 92.81 202 ILE A O 1
ATOM 1604 N N . PHE A 1 203 ? -8.832 2.280 -2.354 1.00 92.56 203 PHE A N 1
ATOM 1605 C CA . PHE A 1 203 ? -9.366 1.160 -1.559 1.00 92.56 203 PHE A CA 1
ATOM 1606 C C . PHE A 1 203 ? -9.436 1.494 -0.075 1.00 92.56 203 PHE A C 1
ATOM 1608 O O . PHE A 1 203 ? -10.367 1.063 0.593 1.00 92.56 203 PHE A O 1
ATOM 1615 N N . LEU A 1 204 ? -8.478 2.260 0.456 1.00 91.50 204 LEU A N 1
ATOM 1616 C CA . LEU A 1 204 ? -8.504 2.599 1.874 1.00 91.50 204 LEU A CA 1
ATOM 1617 C C . LEU A 1 204 ? -9.650 3.566 2.196 1.00 91.50 204 LEU A C 1
ATOM 1619 O O . LEU A 1 204 ? -10.226 3.491 3.273 1.00 91.50 204 LEU A O 1
ATOM 1623 N N . ALA A 1 205 ? -10.038 4.427 1.252 1.00 93.06 205 ALA A N 1
ATOM 1624 C CA . ALA A 1 205 ? -11.190 5.312 1.403 1.00 93.06 205 ALA A CA 1
ATOM 1625 C C . ALA A 1 205 ? -12.493 4.545 1.694 1.00 93.06 205 ALA A C 1
ATOM 1627 O O . ALA A 1 205 ? -13.380 5.071 2.364 1.00 93.06 205 ALA A O 1
ATOM 1628 N N . PHE A 1 206 ? -12.600 3.283 1.260 1.00 93.56 206 PHE A N 1
ATOM 1629 C CA . PHE A 1 206 ? -13.743 2.425 1.577 1.00 93.56 206 PHE A CA 1
ATOM 1630 C C . PHE A 1 206 ? -13.832 2.037 3.063 1.00 93.56 206 PHE A C 1
ATOM 1632 O O . PHE A 1 206 ? -14.890 1.580 3.487 1.00 93.56 206 PHE A O 1
ATOM 1639 N N . ASN A 1 207 ? -12.812 2.310 3.885 1.00 91.31 207 ASN A N 1
ATOM 1640 C CA . ASN A 1 207 ? -12.962 2.314 5.345 1.00 91.31 207 ASN A CA 1
ATOM 1641 C C . ASN A 1 207 ? -13.988 3.359 5.796 1.00 91.31 207 ASN A C 1
ATOM 1643 O O . ASN A 1 207 ? -14.835 3.073 6.636 1.00 91.31 207 ASN A O 1
ATOM 1647 N N . GLY A 1 208 ? -13.982 4.544 5.180 1.00 91.38 208 GLY A N 1
ATOM 1648 C CA . GLY A 1 208 ? -14.994 5.567 5.433 1.00 91.38 208 GLY A CA 1
ATOM 1649 C C . GLY A 1 208 ? -16.398 5.086 5.057 1.00 91.38 208 GLY A C 1
ATOM 1650 O O . GLY A 1 208 ? -17.350 5.259 5.819 1.00 91.38 208 GLY A O 1
ATOM 1651 N N . MET A 1 209 ? -16.518 4.378 3.927 1.00 92.94 209 MET A N 1
ATOM 1652 C CA . MET A 1 209 ? -17.772 3.733 3.523 1.00 92.94 209 MET A CA 1
ATOM 1653 C C . MET A 1 209 ? -18.201 2.645 4.515 1.00 92.94 209 MET A C 1
ATOM 1655 O O . MET A 1 209 ? -19.380 2.556 4.844 1.00 92.94 209 MET A O 1
ATOM 1659 N N . ALA A 1 210 ? -17.261 1.862 5.044 1.00 92.44 210 ALA A N 1
ATOM 1660 C CA . ALA A 1 210 ? -17.535 0.871 6.078 1.00 92.44 210 ALA A CA 1
ATOM 1661 C C . ALA A 1 210 ? -18.061 1.512 7.363 1.00 92.44 210 ALA A C 1
ATOM 1663 O O . ALA A 1 210 ? -19.015 1.005 7.942 1.00 92.44 210 ALA A O 1
ATOM 1664 N N . THR A 1 211 ? -17.511 2.658 7.769 1.00 90.69 211 THR A N 1
ATOM 1665 C CA . THR A 1 211 ? -18.021 3.437 8.904 1.00 90.69 211 THR A CA 1
ATOM 1666 C C . THR A 1 211 ? -19.446 3.927 8.653 1.00 90.69 211 THR A C 1
ATOM 1668 O O . THR A 1 211 ? -20.283 3.872 9.552 1.00 90.69 211 THR A O 1
ATOM 1671 N N . MET A 1 212 ? -19.760 4.369 7.431 1.00 92.38 212 MET A N 1
ATOM 1672 C CA . MET A 1 212 ? -21.118 4.787 7.070 1.00 92.38 212 MET A CA 1
ATOM 1673 C C . MET A 1 212 ? -22.103 3.612 7.074 1.00 92.38 212 MET A C 1
ATOM 1675 O O . MET A 1 212 ? -23.154 3.685 7.707 1.00 92.38 212 MET A O 1
ATOM 1679 N N . VAL A 1 213 ? -21.759 2.512 6.400 1.00 92.69 213 VAL A N 1
ATOM 1680 C CA . VAL A 1 213 ? -22.588 1.297 6.348 1.00 92.69 213 VAL A CA 1
ATOM 1681 C C . VAL A 1 213 ? -22.756 0.712 7.748 1.00 92.69 213 VAL A C 1
ATOM 1683 O O . VAL A 1 213 ? -23.865 0.363 8.133 1.00 92.69 213 VAL A O 1
ATOM 1686 N N . GLY A 1 214 ? -21.689 0.669 8.543 1.00 89.38 214 GLY A N 1
ATOM 1687 C CA . GLY A 1 214 ? -21.708 0.195 9.921 1.00 89.38 214 GLY A CA 1
ATOM 1688 C C . GLY A 1 214 ? -22.547 1.066 10.845 1.00 89.38 214 GLY A C 1
ATOM 1689 O O . GLY A 1 214 ? -23.303 0.531 11.651 1.00 89.38 214 GLY A O 1
ATOM 1690 N N . ALA A 1 215 ? -22.501 2.390 10.684 1.00 88.94 215 ALA A N 1
ATOM 1691 C CA . ALA A 1 215 ? -23.371 3.304 11.416 1.00 88.94 215 ALA A CA 1
ATOM 1692 C C . ALA A 1 215 ? -24.853 3.089 11.062 1.00 88.94 215 ALA A C 1
ATOM 1694 O O . ALA A 1 215 ? -25.693 3.035 11.960 1.00 88.94 215 ALA A O 1
ATOM 1695 N N . LEU A 1 216 ? -25.180 2.910 9.776 1.00 90.38 216 LEU A N 1
ATOM 1696 C CA . LEU A 1 216 ? -26.550 2.634 9.323 1.00 90.38 216 LEU A CA 1
ATOM 1697 C C . LEU A 1 216 ? -27.050 1.260 9.779 1.00 90.38 216 LEU A C 1
ATOM 1699 O O . LEU A 1 216 ? -28.175 1.155 10.259 1.00 90.38 216 LEU A O 1
ATOM 1703 N N . LEU A 1 217 ? -26.219 0.219 9.673 1.00 87.88 217 LEU A N 1
ATOM 1704 C CA . LEU A 1 217 ? -26.539 -1.123 10.165 1.00 87.88 217 LEU A CA 1
ATOM 1705 C C . LEU A 1 217 ? -26.707 -1.118 11.683 1.00 87.88 217 LEU A C 1
ATOM 1707 O O . LEU A 1 217 ? -27.678 -1.669 12.192 1.00 87.88 217 LEU A O 1
ATOM 1711 N N . GLY A 1 218 ? -25.803 -0.455 12.403 1.00 82.56 218 GLY A N 1
ATOM 1712 C CA . GLY A 1 218 ? -25.887 -0.283 13.847 1.00 82.56 218 GLY A CA 1
ATOM 1713 C C . GLY A 1 218 ? -27.166 0.442 14.254 1.00 82.56 218 GLY A C 1
ATOM 1714 O O . GLY A 1 218 ? -27.835 -0.005 15.179 1.00 82.56 218 GLY A O 1
ATOM 1715 N N . PHE A 1 219 ? -27.548 1.507 13.546 1.00 84.00 219 PHE A N 1
ATOM 1716 C CA . PHE A 1 219 ? -28.801 2.232 13.766 1.00 84.00 219 PHE A CA 1
ATOM 1717 C C . PHE A 1 219 ? -30.033 1.366 13.458 1.00 84.00 219 PHE A C 1
ATOM 1719 O O . PHE A 1 219 ? -30.930 1.262 14.292 1.00 84.00 219 PHE A O 1
ATOM 1726 N N . GLY A 1 220 ? -30.075 0.716 12.292 1.00 84.62 220 GLY A N 1
ATOM 1727 C CA . GLY A 1 220 ? -31.213 -0.094 11.849 1.00 84.62 220 GLY A CA 1
ATOM 1728 C C . GLY A 1 220 ? -31.448 -1.319 12.733 1.00 84.62 220 GLY A C 1
ATOM 1729 O O . GLY A 1 220 ? -32.554 -1.523 13.226 1.00 84.62 220 GLY A O 1
ATOM 1730 N N . LEU A 1 221 ? -30.394 -2.089 13.017 1.00 82.69 221 LEU A N 1
ATOM 1731 C CA . LEU A 1 221 ? -30.467 -3.264 13.896 1.00 82.69 221 LEU A CA 1
ATOM 1732 C C . LEU A 1 221 ? -30.729 -2.884 15.361 1.00 82.69 221 LEU A C 1
ATOM 1734 O O . LEU A 1 221 ? -31.256 -3.693 16.121 1.00 82.69 221 LEU A O 1
ATOM 1738 N N . GLY A 1 222 ? -30.413 -1.648 15.756 1.00 76.19 222 GLY A N 1
ATOM 1739 C CA . GLY A 1 222 ? -30.752 -1.104 17.071 1.00 76.19 222 GLY A CA 1
ATOM 1740 C C . GLY A 1 222 ? -32.253 -0.935 17.323 1.00 76.19 222 GLY A C 1
ATOM 1741 O O . GLY A 1 222 ? -32.659 -0.917 18.480 1.00 76.19 222 GLY A O 1
ATOM 1742 N N . HIS A 1 223 ? -33.073 -0.845 16.269 1.00 79.19 223 HIS A N 1
ATOM 1743 C CA . HIS A 1 223 ? -34.536 -0.734 16.369 1.00 79.19 223 HIS A CA 1
ATOM 1744 C C . HIS A 1 223 ? -35.249 -2.096 16.354 1.00 79.19 223 HIS A C 1
ATOM 1746 O O . HIS A 1 223 ? -36.459 -2.157 16.556 1.00 79.19 223 HIS A O 1
ATOM 1752 N N . ALA A 1 224 ? -34.524 -3.195 16.126 1.00 76.25 224 ALA A N 1
ATOM 1753 C CA . ALA A 1 224 ? -35.089 -4.539 16.138 1.00 76.25 224 ALA A CA 1
ATOM 1754 C C . ALA A 1 224 ? -35.289 -5.023 17.588 1.00 76.25 224 ALA A C 1
ATOM 1756 O O . ALA A 1 224 ? -34.424 -5.686 18.161 1.00 76.25 224 ALA A O 1
ATOM 1757 N N . THR A 1 225 ? -36.424 -4.665 18.196 1.00 62.50 225 THR A N 1
ATOM 1758 C CA . THR A 1 225 ? -36.749 -4.979 19.600 1.00 62.50 225 THR A CA 1
ATOM 1759 C C . THR A 1 225 ? -37.440 -6.334 19.800 1.00 62.50 225 THR A C 1
ATOM 1761 O O . THR A 1 225 ? -37.365 -6.880 20.894 1.00 62.50 225 THR A O 1
ATOM 1764 N N . GLU A 1 226 ? -38.058 -6.913 18.763 1.00 65.38 226 GLU A N 1
ATOM 1765 C CA . GLU A 1 226 ? -38.836 -8.171 18.839 1.00 65.38 226 GLU A CA 1
ATOM 1766 C C . GLU A 1 226 ? -38.105 -9.391 18.253 1.00 65.38 226 GLU A C 1
ATOM 1768 O O . GLU A 1 226 ? -38.689 -10.242 17.584 1.00 65.38 226 GLU A O 1
ATOM 1773 N N . THR A 1 227 ? -36.794 -9.488 18.456 1.00 72.75 227 THR A N 1
ATOM 1774 C CA . THR A 1 227 ? -36.004 -10.595 17.898 1.00 72.75 227 THR A CA 1
ATOM 1775 C C . THR A 1 227 ? -35.531 -11.553 18.988 1.00 72.75 227 THR A C 1
ATOM 1777 O O . THR A 1 227 ? -35.265 -11.155 20.119 1.00 72.75 227 THR A O 1
ATOM 1780 N N . ALA A 1 228 ? -35.397 -12.840 18.646 1.00 76.56 228 ALA A N 1
ATOM 1781 C CA . ALA A 1 228 ? -34.876 -13.869 19.555 1.00 76.56 228 ALA A CA 1
ATOM 1782 C C . ALA A 1 228 ? -33.398 -13.649 19.950 1.00 76.56 228 ALA A C 1
ATOM 1784 O O . ALA A 1 228 ? -32.885 -14.313 20.850 1.00 76.56 228 ALA A O 1
ATOM 1785 N N . LEU A 1 229 ? -32.705 -12.736 19.263 1.00 81.00 229 LEU A N 1
ATOM 1786 C CA . LEU A 1 229 ? -31.306 -12.386 19.476 1.00 81.00 229 LEU A CA 1
ATOM 1787 C C . LEU A 1 229 ? -31.202 -10.954 19.992 1.00 81.00 229 LEU A C 1
ATOM 1789 O O . LEU A 1 229 ? -31.949 -10.074 19.583 1.00 81.00 229 LEU A O 1
ATOM 1793 N N . LYS A 1 230 ? -30.224 -10.690 20.856 1.00 84.06 230 LYS A N 1
ATOM 1794 C CA . LYS A 1 230 ? -29.970 -9.328 21.336 1.00 84.06 230 LYS A CA 1
ATOM 1795 C C . LYS A 1 230 ? -29.427 -8.456 20.200 1.00 84.06 230 LYS A C 1
ATOM 1797 O O . LYS A 1 230 ? -28.705 -8.950 19.331 1.00 84.06 230 LYS A O 1
ATOM 1802 N N . SER A 1 231 ? -29.667 -7.144 20.244 1.00 84.31 231 SER A N 1
ATOM 1803 C CA . SER A 1 231 ? -29.246 -6.215 19.177 1.00 84.31 231 SER A CA 1
ATOM 1804 C C . SER A 1 231 ? -27.745 -6.296 18.860 1.00 84.31 231 SER A C 1
ATOM 1806 O O . SER A 1 231 ? -27.356 -6.237 17.698 1.00 84.31 231 SER A O 1
ATOM 1808 N N . TRP A 1 232 ? -26.880 -6.512 19.862 1.00 86.44 232 TRP A N 1
ATOM 1809 C CA . TRP A 1 232 ? -25.441 -6.680 19.620 1.00 86.44 232 TRP A CA 1
ATOM 1810 C C . TRP A 1 232 ? -25.088 -8.005 18.928 1.00 86.44 232 TRP A C 1
ATOM 1812 O O . TRP A 1 232 ? -24.160 -8.039 18.124 1.00 86.44 232 TRP A O 1
ATOM 1822 N N . GLN A 1 233 ? -25.829 -9.086 19.192 1.00 89.06 233 GLN A N 1
ATOM 1823 C CA . GLN A 1 233 ? -25.646 -10.373 18.513 1.00 89.06 233 GLN A CA 1
ATOM 1824 C C . GLN A 1 233 ? -26.068 -10.270 17.043 1.00 89.06 233 GLN A C 1
ATOM 1826 O O . GLN A 1 233 ? -25.379 -10.793 16.170 1.00 89.06 233 GLN A O 1
ATOM 1831 N N . LEU A 1 234 ? -27.150 -9.538 16.755 1.00 88.75 234 LEU A N 1
ATOM 1832 C CA . LEU A 1 234 ? -27.599 -9.277 15.385 1.00 88.75 234 LEU A CA 1
ATOM 1833 C C . LEU A 1 234 ? -26.556 -8.524 14.552 1.00 88.75 234 LEU A C 1
ATOM 1835 O O . LEU A 1 234 ? -26.394 -8.830 13.370 1.00 88.75 234 LEU A O 1
ATOM 1839 N N . ILE A 1 235 ? -25.828 -7.579 15.157 1.00 88.94 235 ILE A N 1
ATOM 1840 C CA . ILE A 1 235 ? -24.741 -6.850 14.484 1.00 88.94 235 ILE A CA 1
ATOM 1841 C C . ILE A 1 235 ? -23.652 -7.830 14.022 1.00 88.94 235 ILE A C 1
ATOM 1843 O O . ILE A 1 235 ? -23.290 -7.825 12.845 1.00 88.94 235 ILE A O 1
ATOM 1847 N N . PHE A 1 236 ? -23.179 -8.714 14.909 1.00 91.12 236 PHE A N 1
ATOM 1848 C CA . PHE A 1 236 ? -22.172 -9.724 14.556 1.00 91.12 236 PHE A CA 1
ATOM 1849 C C . PHE A 1 236 ? -22.668 -10.721 13.511 1.00 91.12 236 PHE A C 1
ATOM 1851 O O . PHE A 1 236 ? -21.940 -11.034 12.572 1.00 91.12 236 PHE A O 1
ATOM 1858 N N . LEU A 1 237 ? -23.912 -11.188 13.641 1.00 92.75 237 LEU A N 1
ATOM 1859 C CA . LEU A 1 237 ? -24.507 -12.125 12.693 1.00 92.75 237 LEU A CA 1
ATOM 1860 C C . LEU A 1 237 ? -24.607 -11.520 11.289 1.00 92.75 237 LEU A C 1
ATOM 1862 O O . LEU A 1 237 ? -24.187 -12.140 10.316 1.00 92.75 237 LEU A O 1
ATOM 1866 N N . THR A 1 238 ? -25.140 -10.301 11.189 1.00 92.06 238 THR A N 1
ATOM 1867 C CA . THR A 1 238 ? -25.381 -9.633 9.904 1.00 92.06 238 THR A CA 1
ATOM 1868 C C . THR A 1 238 ? -24.065 -9.334 9.196 1.00 92.06 238 THR A C 1
ATOM 1870 O O . THR A 1 238 ? -23.882 -9.721 8.042 1.00 92.06 238 THR A O 1
ATOM 1873 N N . ILE A 1 239 ? -23.110 -8.713 9.899 1.00 92.50 239 ILE A N 1
ATOM 1874 C CA . ILE A 1 239 ? -21.793 -8.393 9.333 1.00 92.50 239 ILE A CA 1
ATOM 1875 C C . ILE A 1 239 ? -21.030 -9.684 8.988 1.00 92.50 239 ILE A C 1
ATOM 1877 O O . ILE A 1 239 ? -20.386 -9.756 7.942 1.00 92.50 239 ILE A O 1
ATOM 1881 N N . GLY A 1 240 ? -21.136 -10.726 9.818 1.00 93.38 240 GLY A N 1
ATOM 1882 C CA . GLY A 1 240 ? -20.535 -12.039 9.572 1.00 93.38 240 GLY A CA 1
ATOM 1883 C C . GLY A 1 240 ? -21.067 -12.724 8.317 1.00 93.38 240 GLY A C 1
ATOM 1884 O O . GLY A 1 240 ? -20.282 -13.195 7.496 1.00 93.38 240 GLY A O 1
ATOM 1885 N N . LEU A 1 241 ? -22.384 -12.723 8.110 1.00 94.38 241 LEU A N 1
ATOM 1886 C CA . LEU A 1 241 ? -23.000 -13.304 6.914 1.00 94.38 241 LEU A CA 1
ATOM 1887 C C . LEU A 1 241 ? -22.637 -12.536 5.641 1.00 94.38 241 LEU A C 1
ATOM 1889 O O . LEU A 1 241 ? -22.307 -13.159 4.631 1.00 94.38 241 LEU A O 1
ATOM 1893 N N . MET A 1 242 ? -22.635 -11.200 5.687 1.00 93.88 242 MET A N 1
ATOM 1894 C CA . MET A 1 242 ? -22.192 -10.384 4.549 1.00 93.88 242 MET A CA 1
ATOM 1895 C C . MET A 1 242 ? -20.740 -10.708 4.169 1.00 93.88 242 MET A C 1
ATOM 1897 O O . MET A 1 242 ? -20.438 -10.908 2.992 1.00 93.88 242 MET A O 1
ATOM 1901 N N . ASN A 1 243 ? -19.865 -10.839 5.170 1.00 93.25 243 ASN A N 1
ATOM 1902 C CA . ASN A 1 243 ? -18.474 -11.244 4.983 1.00 93.25 243 ASN A CA 1
ATOM 1903 C C . ASN A 1 243 ? -18.334 -12.655 4.406 1.00 93.25 243 ASN A C 1
ATOM 1905 O O . ASN A 1 243 ? -17.499 -12.883 3.534 1.00 93.25 243 ASN A O 1
ATOM 1909 N N . PHE A 1 244 ? -19.158 -13.599 4.858 1.00 95.00 244 PHE A N 1
ATOM 1910 C CA . PHE A 1 244 ? -19.117 -14.981 4.387 1.00 95.00 244 PHE A CA 1
ATOM 1911 C C . PHE A 1 244 ? -19.488 -15.076 2.902 1.00 95.00 244 PHE A C 1
ATOM 1913 O O . PHE A 1 244 ? -18.761 -15.683 2.112 1.00 95.00 244 PHE A O 1
ATOM 1920 N N . VAL A 1 245 ? -20.576 -14.405 2.505 1.00 95.38 245 VAL A N 1
ATOM 1921 C CA . VAL A 1 245 ? -20.996 -14.310 1.099 1.00 95.38 245 VAL A CA 1
ATOM 1922 C C . VAL A 1 245 ? -19.913 -13.624 0.269 1.00 95.38 245 VAL A C 1
ATOM 1924 O O . VAL A 1 245 ? -19.547 -14.117 -0.799 1.00 95.38 245 VAL A O 1
ATOM 1927 N N . TRP A 1 246 ? -19.343 -12.525 0.769 1.00 94.94 246 TRP A N 1
ATOM 1928 C CA . TRP A 1 246 ? -18.277 -11.820 0.067 1.00 94.94 246 TRP A CA 1
ATOM 1929 C C . TRP A 1 246 ? -17.000 -12.657 -0.083 1.00 94.94 246 TRP A C 1
ATOM 1931 O O . TRP A 1 246 ? -16.389 -12.640 -1.148 1.00 94.94 246 TRP A O 1
ATOM 1941 N N . GLY A 1 247 ? -16.615 -13.442 0.925 1.00 93.50 247 GLY A N 1
ATOM 1942 C CA . GLY A 1 247 ? -15.473 -14.356 0.848 1.00 93.50 247 GLY A CA 1
ATOM 1943 C C . GLY A 1 247 ? -15.618 -15.392 -0.269 1.00 93.50 247 GLY A C 1
ATOM 1944 O O . GLY A 1 247 ? -14.664 -15.643 -1.008 1.00 93.50 247 GLY A O 1
ATOM 1945 N N . ALA A 1 248 ? -16.826 -15.931 -0.461 1.00 93.75 248 ALA A N 1
ATOM 1946 C CA . ALA A 1 248 ? -17.126 -16.831 -1.575 1.00 93.75 248 ALA A CA 1
ATOM 1947 C C . ALA A 1 248 ? -17.033 -16.118 -2.939 1.00 93.75 248 ALA A C 1
ATOM 1949 O O . ALA A 1 248 ? -16.429 -16.644 -3.876 1.00 93.75 248 ALA A O 1
ATOM 1950 N N . VAL A 1 249 ? -17.563 -14.893 -3.039 1.00 94.06 249 VAL A N 1
ATOM 1951 C CA . VAL A 1 249 ? -17.445 -14.048 -4.243 1.00 94.06 249 VAL A CA 1
ATOM 1952 C C . VAL A 1 249 ? -15.973 -13.744 -4.547 1.00 94.06 249 VAL A C 1
ATOM 1954 O O . VAL A 1 249 ? -15.533 -13.889 -5.688 1.00 94.06 249 VAL A O 1
ATOM 1957 N N . PHE A 1 250 ? -15.179 -13.394 -3.537 1.00 93.56 250 PHE A N 1
ATOM 1958 C CA . PHE A 1 250 ? -13.755 -13.111 -3.686 1.00 93.56 250 PHE A CA 1
ATOM 1959 C C . PHE A 1 250 ? -12.996 -14.320 -4.247 1.00 93.56 250 PHE A C 1
ATOM 1961 O O . PHE A 1 250 ? -12.254 -14.174 -5.217 1.00 93.56 250 PHE A O 1
ATOM 1968 N N . LEU A 1 251 ? -13.220 -15.520 -3.695 1.00 91.19 251 LEU A N 1
ATOM 1969 C CA . LEU A 1 251 ? -12.591 -16.753 -4.186 1.00 91.19 251 LEU A CA 1
ATOM 1970 C C . LEU A 1 251 ? -12.941 -17.071 -5.643 1.00 91.19 251 LEU A C 1
ATOM 1972 O O . LEU A 1 251 ? -12.116 -17.640 -6.358 1.00 91.19 251 LEU A O 1
ATOM 1976 N N . TRP A 1 252 ? -14.148 -16.717 -6.084 1.00 90.00 252 TRP A N 1
ATOM 1977 C CA . TRP A 1 252 ? -14.599 -16.983 -7.446 1.00 90.00 252 TRP A CA 1
ATOM 1978 C C . TRP A 1 252 ? -14.036 -15.988 -8.469 1.00 90.00 252 TRP A C 1
ATOM 1980 O O . TRP A 1 252 ? -13.637 -16.382 -9.568 1.00 90.00 252 TRP A O 1
ATOM 1990 N N . PHE A 1 253 ? -14.009 -14.695 -8.132 1.00 89.69 253 PHE A N 1
ATOM 1991 C CA . PHE A 1 253 ? -13.683 -13.632 -9.088 1.00 89.69 253 PHE A CA 1
ATOM 1992 C C . PHE A 1 253 ? -12.221 -13.175 -9.064 1.00 89.69 253 PHE A C 1
ATOM 1994 O O . PHE A 1 253 ? -11.742 -12.666 -10.080 1.00 89.69 253 PHE A O 1
ATOM 2001 N N . MET A 1 254 ? -11.505 -13.329 -7.946 1.00 89.19 254 MET A N 1
ATOM 2002 C CA . MET A 1 254 ? -10.150 -12.796 -7.804 1.00 89.19 254 MET A CA 1
ATOM 2003 C C . MET A 1 254 ? -9.098 -13.710 -8.473 1.00 89.19 254 MET A C 1
ATOM 2005 O O . MET A 1 254 ? -8.955 -14.869 -8.082 1.00 89.19 254 MET A O 1
ATOM 2009 N N . PRO A 1 255 ? -8.310 -13.220 -9.452 1.00 85.56 255 PRO A N 1
ATOM 2010 C CA . PRO A 1 255 ? -7.238 -13.999 -10.076 1.00 85.56 255 PRO A CA 1
ATOM 2011 C C . PRO A 1 255 ? -5.933 -13.989 -9.262 1.00 85.56 255 PRO A C 1
ATOM 2013 O O . PRO A 1 255 ? -5.574 -12.991 -8.639 1.00 85.56 255 PRO A O 1
ATOM 2016 N N . ASP A 1 256 ? -5.166 -15.082 -9.347 1.00 80.69 256 ASP A N 1
ATOM 2017 C CA . ASP A 1 256 ? -3.890 -15.252 -8.629 1.00 80.69 256 ASP A CA 1
ATOM 2018 C C . ASP A 1 256 ? -2.705 -14.469 -9.235 1.00 80.69 256 ASP A C 1
ATOM 2020 O O . ASP A 1 256 ? -1.723 -14.209 -8.537 1.00 80.69 256 ASP A O 1
ATOM 2024 N N . SER A 1 257 ? -2.755 -14.121 -10.527 1.00 77.44 257 SER A N 1
ATOM 2025 C CA . SER A 1 257 ? -1.714 -13.347 -11.221 1.00 77.44 257 SER A CA 1
ATOM 2026 C C . SER A 1 257 ? -2.242 -12.692 -12.509 1.00 77.44 257 SER A C 1
ATOM 2028 O O . SER A 1 257 ? -3.247 -13.160 -13.052 1.00 77.44 257 SER A O 1
ATOM 2030 N N . PRO A 1 258 ? -1.562 -11.662 -13.054 1.00 74.50 258 PRO A N 1
ATOM 2031 C CA . PRO A 1 258 ? -1.876 -11.110 -14.373 1.00 74.50 258 PRO A CA 1
ATOM 2032 C C . PRO A 1 258 ? -1.786 -12.158 -15.491 1.00 74.50 258 PRO A C 1
ATOM 2034 O O . PRO A 1 258 ? -2.599 -12.139 -16.411 1.00 74.50 258 PRO A O 1
ATOM 2037 N N . ALA A 1 259 ? -0.860 -13.118 -15.376 1.00 70.69 259 ALA A N 1
ATOM 2038 C CA . ALA A 1 259 ? -0.682 -14.209 -16.337 1.00 70.69 259 ALA A CA 1
ATOM 2039 C C . ALA A 1 259 ? -1.835 -15.232 -16.309 1.00 70.69 259 ALA A C 1
ATOM 2041 O O . ALA A 1 259 ? -2.171 -15.825 -17.330 1.00 70.69 259 ALA A O 1
ATOM 2042 N N . THR A 1 260 ? -2.484 -15.420 -15.156 1.00 75.88 260 THR A N 1
ATOM 2043 C CA . THR A 1 260 ? -3.614 -16.353 -14.981 1.00 75.88 260 THR A CA 1
ATOM 2044 C C . THR A 1 260 ? -4.984 -15.666 -15.026 1.00 75.88 260 THR A C 1
ATOM 2046 O O . THR A 1 260 ? -6.014 -16.310 -14.812 1.00 75.88 260 THR A O 1
ATOM 2049 N N . ALA A 1 261 ? -5.029 -14.363 -15.317 1.00 81.06 261 ALA A N 1
ATOM 2050 C CA . ALA A 1 261 ? -6.257 -13.580 -15.343 1.00 81.06 261 ALA A CA 1
ATOM 2051 C C . ALA A 1 261 ? -7.167 -13.988 -16.516 1.00 81.06 261 ALA A C 1
ATOM 2053 O O . ALA A 1 261 ? -6.941 -13.614 -17.670 1.00 81.06 261 ALA A O 1
ATOM 2054 N N . LYS A 1 262 ? -8.247 -14.721 -16.210 1.00 79.38 262 LYS A N 1
ATOM 2055 C CA . LYS A 1 262 ? -9.221 -15.211 -17.206 1.00 79.38 262 LYS A CA 1
ATOM 2056 C C . LYS A 1 262 ? -9.940 -14.093 -17.969 1.00 79.38 262 LYS A C 1
ATOM 2058 O O . LYS A 1 262 ? -10.341 -14.313 -19.103 1.00 79.38 262 LYS A O 1
ATOM 2063 N N . PHE A 1 263 ? -10.087 -12.911 -17.365 1.00 85.62 263 PHE A N 1
ATOM 2064 C CA . PHE A 1 263 ? -10.765 -11.770 -17.990 1.00 85.62 263 PHE A CA 1
ATOM 2065 C C . PHE A 1 263 ? -9.899 -11.013 -19.012 1.00 85.62 263 PHE A C 1
ATOM 2067 O O . PHE A 1 263 ? -10.427 -10.166 -19.727 1.00 85.62 263 PHE A O 1
ATOM 2074 N N . LEU A 1 264 ? -8.591 -11.289 -19.069 1.00 83.06 264 LEU A N 1
ATOM 2075 C CA . LEU A 1 264 ? -7.673 -10.711 -20.052 1.00 83.06 264 LEU A CA 1
ATOM 2076 C C . LEU A 1 264 ? -7.461 -11.693 -21.210 1.00 83.06 264 LEU A C 1
ATOM 2078 O O . LEU A 1 264 ? -7.302 -12.898 -20.983 1.00 83.06 264 LEU A O 1
ATOM 2082 N N . THR A 1 265 ? -7.416 -11.174 -22.439 1.00 85.69 265 THR A N 1
ATOM 2083 C CA . THR A 1 265 ? -6.976 -11.935 -23.623 1.00 85.69 265 THR A CA 1
ATOM 2084 C C . THR A 1 265 ? -5.469 -12.204 -23.572 1.00 85.69 265 THR A C 1
ATOM 2086 O O . THR A 1 265 ? -4.755 -11.557 -22.809 1.00 85.69 265 THR A O 1
ATOM 2089 N N . HIS A 1 266 ? -4.953 -13.129 -24.392 1.00 80.81 266 HIS A N 1
ATOM 2090 C CA . HIS A 1 266 ? -3.512 -13.444 -24.430 1.00 80.81 266 HIS A CA 1
ATOM 2091 C C . HIS A 1 266 ? -2.645 -12.191 -24.644 1.00 80.81 266 HIS A C 1
ATOM 2093 O O . HIS A 1 266 ? -1.818 -11.867 -23.794 1.00 80.81 266 HIS A O 1
ATOM 2099 N N . LYS A 1 267 ? -2.952 -11.392 -25.681 1.00 78.44 267 LYS A N 1
ATOM 2100 C CA . LYS A 1 267 ? -2.298 -10.093 -25.949 1.00 78.44 267 LYS A CA 1
ATOM 2101 C C . LYS A 1 267 ? -2.367 -9.146 -24.742 1.00 78.44 267 LYS A C 1
ATOM 2103 O O . LYS A 1 267 ? -1.382 -8.507 -24.386 1.00 78.44 267 LYS A O 1
ATOM 2108 N N . GLN A 1 268 ? -3.512 -9.069 -24.063 1.00 83.19 268 GLN A N 1
ATOM 2109 C CA . GLN A 1 268 ? -3.676 -8.202 -22.892 1.00 83.19 268 GLN A CA 1
ATOM 2110 C C . GLN A 1 268 ? -2.896 -8.689 -21.663 1.00 83.19 268 GLN A C 1
ATOM 2112 O O . GLN A 1 268 ? -2.439 -7.858 -20.878 1.00 83.19 268 GLN A O 1
ATOM 2117 N N . ARG A 1 269 ? -2.721 -10.006 -21.486 1.00 80.81 269 ARG A N 1
ATOM 2118 C CA . ARG A 1 269 ? -1.891 -10.582 -20.413 1.00 80.81 269 ARG A CA 1
ATOM 2119 C C . ARG A 1 269 ? -0.421 -10.252 -20.624 1.00 80.81 269 ARG A C 1
ATOM 2121 O O . ARG A 1 269 ? 0.215 -9.786 -19.685 1.00 80.81 269 ARG A O 1
ATOM 2128 N N . VAL A 1 270 ? 0.072 -10.408 -21.853 1.00 75.81 270 VAL A N 1
ATOM 2129 C CA . VAL A 1 270 ? 1.434 -10.014 -22.250 1.00 75.81 270 VAL A CA 1
ATOM 2130 C C . VAL A 1 270 ? 1.690 -8.541 -21.897 1.00 75.81 270 VAL A C 1
ATOM 2132 O O . VAL A 1 270 ? 2.636 -8.211 -21.181 1.00 75.81 270 VAL A O 1
ATOM 2135 N N . ILE A 1 271 ? 0.776 -7.648 -22.289 1.00 78.62 271 ILE A N 1
ATOM 2136 C CA . ILE A 1 271 ? 0.880 -6.210 -21.994 1.00 78.62 271 ILE A CA 1
ATOM 2137 C C . ILE A 1 271 ? 0.775 -5.925 -20.488 1.00 78.62 271 ILE A C 1
ATOM 2139 O O . ILE A 1 271 ? 1.490 -5.065 -19.973 1.00 78.62 271 ILE A O 1
ATOM 2143 N N . ALA A 1 272 ? -0.089 -6.632 -19.753 1.00 78.44 272 ALA A N 1
ATOM 2144 C CA . ALA A 1 272 ? -0.204 -6.482 -18.303 1.00 78.44 272 ALA A CA 1
ATOM 2145 C C . ALA A 1 272 ? 1.096 -6.863 -17.578 1.00 78.44 272 ALA A C 1
ATOM 2147 O O . ALA A 1 272 ? 1.514 -6.135 -16.679 1.00 78.44 272 ALA A O 1
ATOM 2148 N N . VAL A 1 273 ? 1.749 -7.954 -17.995 1.00 76.19 273 VAL A N 1
ATOM 2149 C CA . VAL A 1 273 ? 3.045 -8.387 -17.452 1.00 76.19 273 VAL A CA 1
ATOM 2150 C C . VAL A 1 273 ? 4.130 -7.360 -17.775 1.00 76.19 273 VAL A C 1
ATOM 2152 O O . VAL A 1 273 ? 4.812 -6.915 -16.854 1.00 76.19 273 VAL A O 1
ATOM 2155 N N . LYS A 1 274 ? 4.218 -6.881 -19.028 1.00 73.50 274 LYS A N 1
ATOM 2156 C CA . LYS A 1 274 ? 5.183 -5.840 -19.432 1.00 73.50 274 LYS A CA 1
ATOM 2157 C C . LYS A 1 274 ? 5.111 -4.600 -18.549 1.00 73.50 274 LYS A C 1
ATOM 2159 O O . LYS A 1 274 ? 6.111 -4.155 -17.998 1.00 73.50 274 LYS A O 1
ATOM 2164 N N . ARG A 1 275 ? 3.898 -4.065 -18.380 1.00 76.62 275 ARG A N 1
ATOM 2165 C CA . ARG A 1 275 ? 3.657 -2.835 -17.610 1.00 76.62 275 ARG A CA 1
ATOM 2166 C C . ARG A 1 275 ? 4.199 -2.925 -16.191 1.00 76.62 275 ARG A C 1
ATOM 2168 O O . ARG A 1 275 ? 4.615 -1.913 -15.638 1.00 76.62 275 ARG A O 1
ATOM 2175 N N . VAL A 1 276 ? 4.111 -4.105 -15.586 1.00 68.38 276 VAL A N 1
ATOM 2176 C CA . VAL A 1 276 ? 4.526 -4.333 -14.202 1.00 68.38 276 VAL A CA 1
ATOM 2177 C C . VAL A 1 276 ? 6.008 -4.708 -14.129 1.00 68.38 276 VAL A C 1
ATOM 2179 O O . VAL A 1 276 ? 6.654 -4.323 -13.156 1.00 68.38 276 VAL A O 1
ATOM 2182 N N . ALA A 1 277 ? 6.561 -5.363 -15.155 1.00 63.09 277 ALA A N 1
ATOM 2183 C CA . ALA A 1 277 ? 7.994 -5.642 -15.281 1.00 63.09 277 ALA A CA 1
ATOM 2184 C C . ALA A 1 277 ? 8.835 -4.350 -15.311 1.00 63.09 277 ALA A C 1
ATOM 2186 O O . ALA A 1 277 ? 9.859 -4.271 -14.634 1.00 63.09 277 ALA A O 1
ATOM 2187 N N . ASP A 1 278 ? 8.329 -3.290 -15.956 1.00 59.81 278 ASP A N 1
ATOM 2188 C CA . ASP A 1 278 ? 8.952 -1.953 -15.970 1.00 59.81 278 ASP A CA 1
ATOM 2189 C C . ASP A 1 278 ? 9.150 -1.342 -14.564 1.00 59.81 278 ASP A C 1
ATOM 2191 O O . ASP A 1 278 ? 9.883 -0.367 -14.398 1.00 59.81 278 ASP A O 1
ATOM 2195 N N . ASN A 1 279 ? 8.500 -1.874 -13.520 1.00 57.47 279 ASN A N 1
ATOM 2196 C CA . ASN A 1 279 ? 8.622 -1.332 -12.166 1.00 57.47 279 ASN A CA 1
ATOM 2197 C C . ASN A 1 279 ? 9.960 -1.639 -11.489 1.00 57.47 279 ASN A C 1
ATOM 2199 O O . ASN A 1 279 ? 10.201 -1.074 -10.414 1.00 57.47 279 ASN A O 1
ATOM 2203 N N . MET A 1 280 ? 10.806 -2.503 -12.067 1.00 48.75 280 MET A N 1
ATOM 2204 C CA . MET A 1 280 ? 12.128 -2.842 -11.515 1.00 48.75 280 MET A CA 1
ATOM 2205 C C . MET A 1 280 ? 12.059 -3.419 -10.091 1.00 48.75 280 MET A C 1
ATOM 2207 O O . MET A 1 280 ? 12.998 -3.323 -9.304 1.00 48.75 280 MET A O 1
ATOM 2211 N N . VAL A 1 281 ? 10.898 -3.953 -9.714 1.00 49.53 281 VAL A N 1
ATOM 2212 C CA . VAL A 1 281 ? 10.692 -4.636 -8.443 1.00 49.53 281 VAL A CA 1
ATOM 2213 C C . VAL A 1 281 ? 10.807 -6.110 -8.782 1.00 49.53 281 VAL A C 1
ATOM 2215 O O . VAL A 1 281 ? 9.871 -6.650 -9.362 1.00 49.53 281 VAL A O 1
ATOM 2218 N N . GLY A 1 282 ? 11.964 -6.701 -8.476 1.00 43.66 282 GLY A N 1
ATOM 2219 C CA . GLY A 1 282 ? 12.345 -8.073 -8.818 1.00 43.66 282 GLY A CA 1
ATOM 2220 C C . GLY A 1 282 ? 11.190 -9.061 -8.953 1.00 43.66 282 GLY A C 1
ATOM 2221 O O . GLY A 1 282 ? 10.300 -9.135 -8.098 1.00 43.66 282 GLY A O 1
ATOM 2222 N N . VAL A 1 283 ? 11.237 -9.841 -10.033 1.00 46.00 283 VAL A N 1
ATOM 2223 C CA . VAL A 1 283 ? 10.338 -10.972 -10.280 1.00 46.00 283 VAL A CA 1
ATOM 2224 C C . VAL A 1 283 ? 10.297 -11.861 -9.036 1.00 46.00 283 VAL A C 1
ATOM 2226 O O . VAL A 1 283 ? 11.335 -12.079 -8.402 1.00 46.00 283 VAL A O 1
ATOM 2229 N N . LYS A 1 284 ? 9.091 -12.316 -8.648 1.00 50.06 284 LYS A N 1
ATOM 2230 C CA . LYS A 1 284 ? 8.813 -13.083 -7.416 1.00 50.06 284 LYS A CA 1
ATOM 2231 C C . LYS A 1 284 ? 9.920 -14.106 -7.146 1.00 50.06 284 LYS A C 1
ATOM 2233 O O . LYS A 1 284 ? 9.915 -15.209 -7.683 1.00 50.06 284 LYS A O 1
ATOM 2238 N N . THR A 1 285 ? 10.841 -13.759 -6.255 1.00 51.12 285 THR A N 1
ATOM 2239 C CA . THR A 1 285 ? 11.964 -14.626 -5.915 1.00 51.12 285 THR A CA 1
ATOM 2240 C C . THR A 1 285 ? 11.636 -15.333 -4.611 1.00 51.12 285 THR A C 1
ATOM 2242 O O . THR A 1 285 ? 11.428 -14.707 -3.575 1.00 51.12 285 THR A O 1
ATOM 2245 N N . LYS A 1 286 ? 11.584 -16.668 -4.648 1.00 55.22 286 LYS A N 1
ATOM 2246 C CA . LYS A 1 286 ? 11.326 -17.500 -3.457 1.00 55.22 286 LYS A CA 1
ATOM 2247 C C . LYS A 1 286 ? 12.536 -17.604 -2.517 1.00 55.22 286 LYS A C 1
ATOM 2249 O O . LYS A 1 286 ? 12.441 -18.247 -1.473 1.00 55.22 286 LYS A O 1
ATOM 2254 N N . GLN A 1 287 ? 13.678 -17.028 -2.895 1.00 60.03 287 GLN A N 1
ATOM 2255 C CA . GLN A 1 287 ? 14.927 -17.128 -2.147 1.00 60.03 287 GLN A CA 1
ATOM 2256 C C . GLN A 1 287 ? 15.017 -16.054 -1.060 1.00 60.03 287 GLN A C 1
ATOM 2258 O O . GLN A 1 287 ? 14.878 -14.862 -1.319 1.00 60.03 287 GLN A O 1
ATOM 2263 N N . PHE A 1 288 ? 15.275 -16.496 0.169 1.00 68.25 288 PHE A N 1
ATOM 2264 C CA . PHE A 1 288 ? 15.431 -15.638 1.338 1.00 68.25 288 PHE A CA 1
ATOM 2265 C C . PHE A 1 288 ? 16.899 -15.228 1.505 1.00 68.25 288 PHE A C 1
ATOM 2267 O O . PHE A 1 288 ? 17.759 -16.081 1.732 1.00 68.25 288 PHE A O 1
ATOM 2274 N N . LYS A 1 289 ? 17.197 -13.925 1.429 1.00 74.38 289 LYS A N 1
ATOM 2275 C CA . LYS A 1 289 ? 18.569 -13.400 1.548 1.00 74.38 289 LYS A CA 1
ATOM 2276 C C . LYS A 1 289 ? 18.814 -12.785 2.927 1.00 74.38 289 LYS A C 1
ATOM 2278 O O . LYS A 1 289 ? 18.277 -11.726 3.241 1.00 74.38 289 LYS A O 1
ATOM 2283 N N . LYS A 1 290 ? 19.690 -13.400 3.734 1.00 78.88 290 LYS A N 1
ATOM 2284 C CA . LYS A 1 290 ? 20.045 -12.904 5.084 1.00 78.88 290 LYS A CA 1
ATOM 2285 C C . LYS A 1 290 ? 20.653 -11.493 5.069 1.00 78.88 290 LYS A C 1
ATOM 2287 O O . LYS A 1 290 ? 20.355 -10.700 5.955 1.00 78.88 290 LYS A O 1
ATOM 2292 N N . ASN A 1 291 ? 21.433 -11.150 4.042 1.00 82.12 291 ASN A N 1
ATOM 2293 C CA . ASN A 1 291 ? 22.043 -9.819 3.917 1.00 82.12 291 ASN A CA 1
ATOM 2294 C C . ASN A 1 291 ? 20.980 -8.714 3.802 1.00 82.12 291 ASN A C 1
ATOM 2296 O O . ASN A 1 291 ? 21.072 -7.694 4.480 1.00 82.12 291 ASN A O 1
ATOM 2300 N N . GLN A 1 292 ? 19.912 -8.967 3.036 1.00 80.12 292 GLN A N 1
ATOM 2301 C CA . GLN A 1 292 ? 18.791 -8.034 2.898 1.00 80.12 292 GLN A CA 1
ATOM 2302 C C . GLN A 1 292 ? 18.004 -7.860 4.207 1.00 80.12 292 GLN A C 1
ATOM 2304 O O . GLN A 1 292 ? 17.436 -6.797 4.440 1.00 80.12 292 GLN A O 1
ATOM 2309 N N . VAL A 1 293 ? 17.973 -8.879 5.076 1.00 82.88 293 VAL A N 1
ATOM 2310 C CA . VAL A 1 293 ? 17.344 -8.793 6.408 1.00 82.88 293 VAL A CA 1
ATOM 2311 C C . VAL A 1 293 ? 18.127 -7.847 7.309 1.00 82.88 293 VAL A C 1
ATOM 2313 O O . VAL A 1 293 ? 17.532 -6.960 7.916 1.00 82.88 293 VAL A O 1
ATOM 2316 N N . LEU A 1 294 ? 19.453 -8.009 7.374 1.00 84.94 294 LEU A N 1
ATOM 2317 C CA . LEU A 1 294 ? 20.306 -7.133 8.180 1.00 84.94 294 LEU A CA 1
ATOM 2318 C C . LEU A 1 294 ? 20.239 -5.686 7.676 1.00 84.94 294 LEU A C 1
ATOM 2320 O O . LEU A 1 294 ? 20.168 -4.745 8.467 1.00 84.94 294 LEU A O 1
ATOM 2324 N N . GLU A 1 295 ? 20.193 -5.505 6.356 1.00 85.00 295 GLU A N 1
ATOM 2325 C CA . GLU A 1 295 ? 19.985 -4.193 5.755 1.00 85.00 295 GLU A CA 1
ATOM 2326 C C . GLU A 1 295 ? 18.617 -3.605 6.130 1.00 85.00 295 GLU A C 1
ATOM 2328 O O . GLU A 1 295 ? 18.543 -2.445 6.516 1.00 85.00 295 GLU A O 1
ATOM 2333 N N . ALA A 1 296 ? 17.541 -4.394 6.074 1.00 84.56 296 ALA A N 1
ATOM 2334 C CA . ALA A 1 296 ? 16.192 -3.947 6.412 1.00 84.56 296 ALA A CA 1
ATOM 2335 C C . ALA A 1 296 ? 16.075 -3.439 7.857 1.00 84.56 296 ALA A C 1
ATOM 2337 O O . ALA A 1 296 ? 15.490 -2.383 8.083 1.00 84.56 296 ALA A O 1
ATOM 2338 N N . VAL A 1 297 ? 16.636 -4.165 8.829 1.00 87.19 297 VAL A N 1
ATOM 2339 C CA . VAL A 1 297 ? 16.537 -3.795 10.255 1.00 87.19 297 VAL A CA 1
ATOM 2340 C C . VAL A 1 297 ? 17.445 -2.627 10.642 1.00 87.19 297 VAL A C 1
ATOM 2342 O O . VAL A 1 297 ? 17.198 -1.985 11.656 1.00 87.19 297 VAL A O 1
ATOM 2345 N N . THR A 1 298 ? 18.478 -2.336 9.846 1.00 87.12 298 THR A N 1
ATOM 2346 C CA . THR A 1 298 ? 19.403 -1.210 10.070 1.00 87.12 298 THR A CA 1
ATOM 2347 C C . THR A 1 298 ? 19.117 -0.004 9.171 1.00 87.12 298 THR A C 1
ATOM 2349 O O . THR A 1 298 ? 19.781 1.029 9.284 1.00 87.12 298 THR A O 1
ATOM 2352 N N . ASP A 1 299 ? 18.141 -0.094 8.263 1.00 87.69 299 ASP A N 1
ATOM 2353 C CA . ASP A 1 299 ? 17.780 1.014 7.384 1.00 87.69 299 ASP A CA 1
ATOM 2354 C C . ASP A 1 299 ? 16.940 2.057 8.131 1.00 87.69 299 ASP A C 1
ATOM 2356 O O . ASP A 1 299 ? 15.827 1.791 8.591 1.00 87.69 299 ASP A O 1
ATOM 2360 N N . VAL A 1 300 ? 17.458 3.286 8.174 1.00 89.31 300 VAL A N 1
ATOM 2361 C CA . VAL A 1 300 ? 16.797 4.463 8.750 1.00 89.31 300 VAL A CA 1
ATOM 2362 C C . VAL A 1 300 ? 15.388 4.657 8.179 1.00 89.31 300 VAL A C 1
ATOM 2364 O O . VAL A 1 300 ? 14.476 5.003 8.926 1.00 89.31 300 VAL A O 1
ATOM 2367 N N . LYS A 1 301 ? 15.176 4.388 6.882 1.00 89.56 301 LYS A N 1
ATOM 2368 C CA . LYS A 1 301 ? 13.864 4.512 6.227 1.00 89.56 301 LYS A CA 1
ATOM 2369 C C . LYS A 1 301 ? 12.859 3.512 6.799 1.00 89.56 301 LYS A C 1
ATOM 2371 O O . LYS A 1 301 ? 11.725 3.885 7.091 1.00 89.56 301 LYS A O 1
ATOM 2376 N N . VAL A 1 302 ? 13.281 2.260 6.992 1.00 90.69 302 VAL A N 1
ATOM 2377 C CA . VAL A 1 302 ? 12.436 1.186 7.539 1.00 90.69 302 VAL A CA 1
ATOM 2378 C C . VAL A 1 302 ? 12.084 1.482 8.992 1.00 90.69 302 VAL A C 1
ATOM 2380 O O . VAL A 1 302 ? 10.911 1.423 9.352 1.00 90.69 302 VAL A O 1
ATOM 2383 N N . ILE A 1 303 ? 13.071 1.871 9.805 1.00 92.25 303 ILE A N 1
ATOM 2384 C CA . ILE A 1 303 ? 12.867 2.208 11.220 1.00 92.25 303 ILE A CA 1
ATOM 2385 C C . ILE A 1 303 ? 11.930 3.416 11.357 1.00 92.25 303 ILE A C 1
ATOM 2387 O O . ILE A 1 303 ? 10.967 3.361 12.119 1.00 92.25 303 ILE A O 1
ATOM 2391 N N . ALA A 1 304 ? 12.155 4.487 10.589 1.00 92.62 304 ALA A N 1
ATOM 2392 C CA . ALA A 1 304 ? 11.304 5.676 10.619 1.00 92.62 304 ALA A CA 1
ATOM 2393 C C . ALA A 1 304 ? 9.852 5.353 10.231 1.00 92.62 304 ALA A C 1
ATOM 2395 O O . ALA A 1 304 ? 8.919 5.780 10.912 1.00 92.62 304 ALA A O 1
ATOM 2396 N N . ILE A 1 305 ? 9.646 4.564 9.170 1.00 92.12 305 ILE A N 1
ATOM 2397 C CA . ILE A 1 305 ? 8.306 4.152 8.733 1.00 92.12 305 ILE A CA 1
ATOM 2398 C C . ILE A 1 305 ? 7.646 3.214 9.757 1.00 92.12 305 ILE A C 1
ATOM 2400 O O . ILE A 1 305 ? 6.451 3.354 10.013 1.00 92.12 305 ILE A O 1
ATOM 2404 N N . ALA A 1 306 ? 8.398 2.317 10.401 1.00 92.19 306 ALA A N 1
ATOM 2405 C CA . ALA A 1 306 ? 7.886 1.458 11.470 1.00 92.19 306 ALA A CA 1
ATOM 2406 C C . ALA A 1 306 ? 7.464 2.260 12.717 1.00 92.19 306 ALA A C 1
ATOM 2408 O O . ALA A 1 306 ? 6.383 2.022 13.256 1.00 92.19 306 ALA A O 1
ATOM 2409 N N . LEU A 1 307 ? 8.245 3.267 13.129 1.00 93.44 307 LEU A N 1
ATOM 2410 C CA . LEU A 1 307 ? 7.880 4.182 14.221 1.00 93.44 307 LEU A CA 1
ATOM 2411 C C . LEU A 1 307 ? 6.633 5.014 13.887 1.00 93.44 307 LEU A C 1
ATOM 2413 O O . LEU A 1 307 ? 5.766 5.196 14.741 1.00 93.44 307 LEU A O 1
ATOM 2417 N N . MET A 1 308 ? 6.491 5.473 12.639 1.00 92.94 308 MET A N 1
ATOM 2418 C CA . MET A 1 308 ? 5.239 6.093 12.186 1.00 92.94 308 MET A CA 1
ATOM 2419 C C . MET A 1 308 ? 4.071 5.097 12.211 1.00 92.94 308 MET A C 1
ATOM 2421 O O . MET A 1 308 ? 2.956 5.486 12.552 1.00 92.94 308 MET A O 1
ATOM 2425 N N . GLY A 1 309 ? 4.319 3.817 11.912 1.00 92.19 309 GLY A N 1
ATOM 2426 C CA . GLY A 1 309 ? 3.355 2.726 12.075 1.00 92.19 309 GLY A CA 1
ATOM 2427 C C . GLY A 1 309 ? 2.877 2.571 13.520 1.00 92.19 309 GLY A C 1
ATOM 2428 O O . GLY A 1 309 ? 1.673 2.485 13.746 1.00 92.19 309 GLY A O 1
ATOM 2429 N N . LEU A 1 310 ? 3.784 2.640 14.502 1.00 93.88 310 LEU A N 1
ATOM 2430 C CA . LEU A 1 310 ? 3.434 2.647 15.928 1.00 93.88 310 LEU A CA 1
ATOM 2431 C C . LEU A 1 310 ? 2.511 3.818 16.278 1.00 93.88 310 LEU A C 1
ATOM 2433 O O . LEU A 1 310 ? 1.459 3.606 16.877 1.00 93.88 310 LEU A O 1
ATOM 2437 N N . GLY A 1 311 ? 2.872 5.037 15.860 1.00 92.81 311 GLY A N 1
ATOM 2438 C CA . GLY A 1 311 ? 2.048 6.231 16.068 1.00 92.81 311 GLY A CA 1
ATOM 2439 C C . GLY A 1 311 ? 0.657 6.094 15.443 1.00 92.81 311 GLY A C 1
ATOM 2440 O O . GLY A 1 311 ? -0.344 6.302 16.126 1.00 92.81 311 GLY A O 1
ATOM 2441 N N . CYS A 1 312 ? 0.587 5.646 14.184 1.00 92.19 312 CYS A N 1
ATOM 2442 C CA . CYS A 1 312 ? -0.673 5.353 13.496 1.00 92.19 312 CYS A CA 1
ATOM 2443 C C . CYS A 1 312 ? -1.519 4.319 14.250 1.00 92.19 312 CYS A C 1
ATOM 2445 O O . CYS A 1 312 ? -2.739 4.452 14.306 1.00 92.19 312 CYS A O 1
ATOM 2447 N N . GLY A 1 313 ? -0.880 3.290 14.812 1.00 90.69 313 GLY A N 1
ATOM 2448 C CA . GLY A 1 313 ? -1.539 2.249 15.593 1.00 90.69 313 GLY A CA 1
ATOM 2449 C C . GLY A 1 313 ? -2.138 2.796 16.884 1.00 90.69 313 GLY A C 1
ATOM 2450 O O . GLY A 1 313 ? -3.305 2.558 17.162 1.00 90.69 313 GLY A O 1
ATOM 2451 N N . VAL A 1 314 ? -1.382 3.589 17.654 1.00 91.56 314 VAL A N 1
ATOM 2452 C CA . VAL A 1 314 ? -1.901 4.221 18.885 1.00 91.56 314 VAL A CA 1
ATOM 2453 C C . VAL A 1 314 ? -3.118 5.088 18.574 1.00 91.56 314 VAL A C 1
ATOM 2455 O O . VAL A 1 314 ? -4.122 5.037 19.286 1.00 91.56 314 VAL A O 1
ATOM 2458 N N . ILE A 1 315 ? -3.052 5.840 17.475 1.00 90.50 315 ILE A N 1
ATOM 2459 C CA . ILE A 1 315 ? -4.143 6.701 17.030 1.00 90.50 315 ILE A CA 1
ATOM 2460 C C . ILE A 1 315 ? -5.368 5.882 16.621 1.00 90.50 315 ILE A C 1
ATOM 2462 O O . ILE A 1 315 ? -6.466 6.155 17.101 1.00 90.50 315 ILE A O 1
ATOM 2466 N N . ASN A 1 316 ? -5.198 4.870 15.770 1.00 88.12 316 ASN A N 1
ATOM 2467 C CA . ASN A 1 316 ? -6.307 4.038 15.310 1.00 88.12 316 ASN A CA 1
ATOM 2468 C C . ASN A 1 316 ? -6.966 3.281 16.475 1.00 88.12 316 ASN A C 1
ATOM 2470 O O . ASN A 1 316 ? -8.180 3.372 16.659 1.00 88.12 316 ASN A O 1
ATOM 2474 N N . GLY A 1 317 ? -6.167 2.630 17.322 1.00 83.81 317 GLY A N 1
ATOM 2475 C CA . GLY A 1 317 ? -6.656 1.837 18.448 1.00 83.81 317 GLY A CA 1
ATOM 2476 C C . GLY A 1 317 ? -7.367 2.667 19.513 1.00 83.81 317 GLY A C 1
ATOM 2477 O O . GLY A 1 317 ? -8.267 2.154 20.179 1.00 83.81 317 GLY A O 1
ATOM 2478 N N . GLY A 1 318 ? -7.000 3.942 19.654 1.00 81.06 318 GLY A N 1
ATOM 2479 C CA . GLY A 1 318 ? -7.665 4.879 20.550 1.00 81.06 318 GLY A CA 1
ATOM 2480 C C . GLY A 1 318 ? -8.931 5.503 19.960 1.00 81.06 318 GLY A C 1
ATOM 2481 O O . GLY A 1 318 ? -9.982 5.513 20.593 1.00 81.06 318 GLY A O 1
ATOM 2482 N N . VAL A 1 319 ? -8.855 6.023 18.735 1.00 82.31 319 VAL A N 1
ATOM 2483 C CA . VAL A 1 319 ? -9.948 6.798 18.126 1.00 82.31 319 VAL A CA 1
ATOM 2484 C C . VAL A 1 319 ? -11.056 5.888 17.602 1.00 82.31 319 VAL A C 1
ATOM 2486 O O . VAL A 1 319 ? -12.229 6.136 17.873 1.00 82.31 319 VAL A O 1
ATOM 2489 N N . SER A 1 320 ? -10.712 4.824 16.873 1.00 79.31 320 SER A N 1
ATOM 2490 C CA . SER A 1 320 ? -11.697 3.985 16.178 1.00 79.31 320 SER A CA 1
ATOM 2491 C C . SER A 1 320 ? -12.480 3.079 17.134 1.00 79.31 320 SER A C 1
ATOM 2493 O O . SER A 1 320 ? -13.683 2.907 16.958 1.00 79.31 320 SER A O 1
ATOM 2495 N N . ASN A 1 321 ? -11.839 2.552 18.184 1.00 77.38 321 ASN A N 1
ATOM 2496 C CA . ASN A 1 321 ? -12.484 1.636 19.138 1.00 77.38 321 ASN A CA 1
ATOM 2497 C C . ASN A 1 321 ? -13.411 2.330 20.148 1.00 77.38 321 ASN A C 1
ATOM 2499 O O . ASN A 1 321 ? -14.277 1.674 20.732 1.00 77.38 321 ASN A O 1
ATOM 2503 N N . PHE A 1 322 ? -13.215 3.633 20.378 1.00 76.94 322 PHE A N 1
ATOM 2504 C CA . PHE A 1 322 ? -13.923 4.396 21.411 1.00 76.94 322 PHE A CA 1
ATOM 2505 C C . PHE A 1 322 ? -14.757 5.558 20.855 1.00 76.94 322 PHE A C 1
ATOM 2507 O O . PHE A 1 322 ? -15.341 6.301 21.640 1.00 76.94 322 PHE A O 1
ATOM 2514 N N . SER A 1 323 ? -14.872 5.716 19.530 1.00 79.94 323 SER A N 1
ATOM 2515 C CA . SER A 1 323 ? -15.597 6.841 18.914 1.00 79.94 323 SER A CA 1
ATOM 2516 C C . SER A 1 323 ? -17.065 6.926 19.363 1.00 79.94 323 SER A C 1
ATOM 2518 O O . SER A 1 323 ? -17.504 7.987 19.811 1.00 79.94 323 SER A O 1
ATOM 2520 N N . SER A 1 324 ? -17.813 5.811 19.353 1.00 79.75 324 SER A N 1
ATOM 2521 C CA . SER A 1 324 ? -19.225 5.809 19.787 1.00 79.75 324 SER A CA 1
ATOM 2522 C C . SER A 1 324 ? -19.363 6.119 21.279 1.00 79.75 324 SER A C 1
ATOM 2524 O O . SER A 1 324 ? -20.277 6.832 21.692 1.00 79.75 324 SER A O 1
ATOM 2526 N N . ALA A 1 325 ? -18.441 5.597 22.095 1.00 77.56 325 ALA A N 1
ATOM 2527 C CA . ALA A 1 325 ? -18.417 5.826 23.536 1.00 77.56 325 ALA A CA 1
ATOM 2528 C C . ALA A 1 325 ? -18.095 7.291 23.872 1.00 77.56 325 ALA A C 1
ATOM 2530 O O . ALA A 1 325 ? -18.726 7.868 24.756 1.00 77.56 325 ALA A O 1
ATOM 2531 N N . LEU A 1 326 ? -17.170 7.906 23.129 1.00 80.19 326 LEU A N 1
ATOM 2532 C CA . LEU A 1 326 ? -16.792 9.307 23.278 1.00 80.19 326 LEU A CA 1
ATOM 2533 C C . LEU A 1 326 ? -17.965 10.240 22.941 1.00 80.19 326 LEU A C 1
ATOM 2535 O O . LEU A 1 326 ? -18.301 11.108 23.743 1.00 80.19 326 LEU A O 1
ATOM 2539 N N . ILE A 1 327 ? -18.649 10.008 21.812 1.00 84.56 327 ILE A N 1
ATOM 2540 C CA . ILE A 1 327 ? -19.821 10.805 21.407 1.00 84.56 327 ILE A CA 1
ATOM 2541 C C . ILE A 1 327 ? -20.976 10.629 22.403 1.00 84.56 327 ILE A C 1
ATOM 2543 O O . ILE A 1 327 ? -21.624 11.604 22.784 1.00 84.56 327 ILE A O 1
ATOM 2547 N N . LYS A 1 328 ? -21.208 9.405 22.894 1.00 81.38 328 LYS A N 1
ATOM 2548 C CA . LYS A 1 328 ? -22.170 9.148 23.979 1.00 81.38 328 LYS A CA 1
ATOM 2549 C C . LYS A 1 328 ? -21.800 9.928 25.250 1.00 81.38 328 LYS A C 1
ATOM 2551 O O . LYS A 1 328 ? -22.680 10.491 25.898 1.00 81.38 328 LYS A O 1
ATOM 2556 N N . GLY A 1 329 ? -20.505 10.039 25.557 1.00 78.25 329 GLY A N 1
ATOM 2557 C CA . GLY A 1 329 ? -19.963 10.841 26.659 1.00 78.25 329 GLY A CA 1
ATOM 2558 C C . GLY A 1 329 ? -20.248 12.345 26.563 1.00 78.25 329 GLY A C 1
ATOM 2559 O O . GLY A 1 329 ? -20.266 13.019 27.589 1.00 78.25 329 GLY A O 1
ATOM 2560 N N . TYR A 1 330 ? -20.551 12.872 25.371 1.00 84.94 330 TYR A N 1
ATOM 2561 C CA . TYR A 1 330 ? -20.991 14.262 25.184 1.00 84.94 330 TYR A CA 1
ATOM 2562 C C . TYR A 1 330 ? -22.479 14.483 25.515 1.00 84.94 330 TYR A C 1
ATOM 2564 O O . TYR A 1 330 ? -22.962 15.611 25.446 1.00 84.94 330 TYR A O 1
ATOM 2572 N N . GLY A 1 331 ? -23.217 13.429 25.883 1.00 81.69 331 GLY A N 1
ATOM 2573 C CA . GLY A 1 331 ? -24.633 13.498 26.258 1.00 81.69 331 GLY A CA 1
ATOM 2574 C C . GLY A 1 331 ? -25.613 13.084 25.156 1.00 81.69 331 GLY A C 1
ATOM 2575 O O . GLY A 1 331 ? -26.787 13.443 25.234 1.00 81.69 331 GLY A O 1
ATOM 2576 N N . PHE A 1 332 ? -25.156 12.352 24.133 1.00 83.50 332 PHE A N 1
ATOM 2577 C CA . PHE A 1 332 ? -26.015 11.746 23.105 1.00 83.50 332 PHE A CA 1
ATOM 2578 C C . PHE A 1 332 ? -26.441 10.318 23.491 1.00 83.50 332 PHE A C 1
ATOM 2580 O O . PHE A 1 332 ? -25.730 9.609 24.202 1.00 83.50 332 PHE A O 1
ATOM 2587 N N . THR A 1 333 ? -27.595 9.859 22.994 1.00 83.81 333 THR A N 1
ATOM 2588 C CA . THR A 1 333 ? -28.032 8.457 23.140 1.00 83.81 333 THR A CA 1
ATOM 2589 C C . THR A 1 333 ? -27.148 7.519 22.307 1.00 83.81 333 THR A C 1
ATOM 2591 O O . THR A 1 333 ? -26.517 7.954 21.347 1.00 83.81 333 THR A O 1
ATOM 2594 N N . GLY A 1 334 ? -27.105 6.218 22.631 1.00 73.75 334 GLY A N 1
ATOM 2595 C CA . GLY A 1 334 ? -26.275 5.247 21.891 1.00 73.75 334 GLY A CA 1
ATOM 2596 C C . GLY A 1 334 ? -26.606 5.166 20.393 1.00 73.75 334 GLY A C 1
ATOM 2597 O O . GLY A 1 334 ? -25.705 5.082 19.558 1.00 73.75 334 GLY A O 1
ATOM 2598 N N . ILE A 1 335 ? -27.892 5.288 20.052 1.00 77.88 335 ILE A N 1
ATOM 2599 C CA . ILE A 1 335 ? -28.385 5.296 18.668 1.00 77.88 335 ILE A CA 1
ATOM 2600 C C . ILE A 1 335 ? -27.905 6.559 17.931 1.00 77.88 335 ILE A C 1
ATOM 2602 O O . ILE A 1 335 ? -27.305 6.456 16.860 1.00 77.88 335 ILE A O 1
ATOM 2606 N N . ASN A 1 336 ? -28.073 7.745 18.530 1.00 83.25 336 ASN A N 1
ATOM 2607 C CA . ASN A 1 336 ? -27.618 9.003 17.927 1.00 83.25 336 ASN A CA 1
ATOM 2608 C C . ASN A 1 336 ? -26.086 9.067 17.825 1.00 83.25 336 ASN A C 1
ATOM 2610 O O . ASN A 1 336 ? -25.558 9.529 16.819 1.00 83.25 336 ASN A O 1
ATOM 2614 N N . ALA A 1 337 ? -25.362 8.553 18.824 1.00 82.31 337 ALA A N 1
ATOM 2615 C CA . ALA A 1 337 ? -23.901 8.475 18.803 1.00 82.31 337 ALA A CA 1
ATOM 2616 C C . ALA A 1 337 ? -23.375 7.583 17.665 1.00 82.31 337 ALA A C 1
ATOM 2618 O O . ALA A 1 337 ? -22.335 7.873 17.074 1.00 82.31 337 ALA A O 1
ATOM 2619 N N . THR A 1 338 ? -24.113 6.523 17.323 1.00 82.44 338 THR A N 1
ATOM 2620 C CA . THR A 1 338 ? -23.801 5.668 16.172 1.00 82.44 338 THR A CA 1
ATOM 2621 C C . THR A 1 338 ? -24.043 6.414 14.857 1.00 82.44 338 THR A C 1
ATOM 2623 O O . THR A 1 338 ? -23.169 6.430 13.995 1.00 82.44 338 THR A O 1
ATOM 2626 N N . LEU A 1 339 ? -25.174 7.118 14.731 1.00 85.75 339 LEU A N 1
ATOM 2627 C CA . LEU A 1 339 ? -25.527 7.877 13.525 1.00 85.75 339 LEU A CA 1
ATOM 2628 C C . LEU A 1 339 ? -24.563 9.043 13.240 1.00 85.75 339 LEU A C 1
ATOM 2630 O O . LEU A 1 339 ? -24.231 9.314 12.086 1.00 85.75 339 LEU A O 1
ATOM 2634 N N . LEU A 1 340 ? -24.050 9.698 14.286 1.00 88.69 340 LEU A N 1
ATOM 2635 C CA . LEU A 1 340 ? -23.083 10.799 14.180 1.00 88.69 340 LEU A CA 1
ATOM 2636 C C . LEU A 1 340 ? -21.702 10.376 13.642 1.00 88.69 340 LEU A C 1
ATOM 2638 O O . LEU A 1 340 ? -20.853 11.240 13.420 1.00 88.69 340 LEU A O 1
ATOM 2642 N N . GLN A 1 341 ? -21.479 9.082 13.383 1.00 86.94 341 GLN A N 1
ATOM 2643 C CA . GLN A 1 341 ? -20.308 8.576 12.655 1.00 86.94 341 GLN A CA 1
ATOM 2644 C C . GLN A 1 341 ? -20.490 8.579 11.124 1.00 86.94 341 GLN A C 1
ATOM 2646 O O . GLN A 1 341 ? -19.527 8.336 10.400 1.00 86.94 341 GLN A O 1
ATOM 2651 N N . LEU A 1 342 ? -21.677 8.898 10.591 1.00 90.62 342 LEU A N 1
ATOM 2652 C CA . LEU A 1 342 ? -21.859 9.040 9.139 1.00 90.62 342 LEU A CA 1
ATOM 2653 C C . LEU A 1 342 ? -20.965 10.137 8.533 1.00 90.62 342 LEU A C 1
ATOM 2655 O O . LEU A 1 342 ? -20.255 9.840 7.568 1.00 90.62 342 LEU A O 1
ATOM 2659 N N . PRO A 1 343 ? -20.916 11.371 9.084 1.00 91.31 343 PRO A N 1
ATOM 2660 C CA . PRO A 1 343 ? -20.062 12.425 8.533 1.00 91.31 343 PRO A CA 1
ATOM 2661 C C . PRO A 1 343 ? -18.578 12.092 8.670 1.00 91.31 343 PRO A C 1
ATOM 2663 O O . PRO A 1 343 ? -17.792 12.373 7.770 1.00 91.31 343 PRO A O 1
ATOM 2666 N N . THR A 1 344 ? -18.213 11.421 9.761 1.00 88.31 344 THR A N 1
ATOM 2667 C CA . THR A 1 344 ? -16.882 10.863 9.980 1.00 88.31 344 THR A CA 1
ATOM 2668 C C . THR A 1 344 ? -16.436 9.967 8.818 1.00 88.31 344 THR A C 1
ATOM 2670 O O . THR A 1 344 ? -15.374 10.191 8.236 1.00 88.31 344 THR A O 1
ATOM 2673 N N . GLY A 1 345 ? -17.264 8.987 8.441 1.00 89.31 345 GLY A N 1
ATOM 2674 C CA . GLY A 1 345 ? -16.966 8.096 7.319 1.00 89.31 345 GLY A CA 1
ATOM 2675 C C . GLY A 1 345 ? -16.937 8.819 5.969 1.00 89.31 345 GLY A C 1
ATOM 2676 O O . GLY A 1 345 ? -16.070 8.547 5.139 1.00 89.31 345 GLY A O 1
ATOM 2677 N N . ALA A 1 346 ? -17.826 9.796 5.764 1.00 92.12 346 ALA A N 1
ATOM 2678 C CA . ALA A 1 346 ? -17.859 10.593 4.539 1.00 92.12 346 ALA A CA 1
ATOM 2679 C C . ALA A 1 346 ? -16.581 11.431 4.351 1.00 92.12 346 ALA A C 1
ATOM 2681 O O . ALA A 1 346 ? -16.004 11.437 3.263 1.00 92.12 346 ALA A O 1
ATOM 2682 N N . LEU A 1 347 ? -16.099 12.101 5.405 1.00 91.25 347 LEU A N 1
ATOM 2683 C CA . LEU A 1 347 ? -14.854 12.876 5.349 1.00 91.25 347 LEU A CA 1
ATOM 2684 C C . LEU A 1 347 ? -13.663 11.996 4.967 1.00 91.25 347 LEU A C 1
ATOM 2686 O O . LEU A 1 347 ? -12.877 12.377 4.101 1.00 91.25 347 LEU A O 1
ATOM 2690 N N . GLU A 1 348 ? -13.549 10.805 5.556 1.00 90.31 348 GLU A N 1
ATOM 2691 C CA . GLU A 1 348 ? -12.493 9.855 5.201 1.00 90.31 348 GLU A CA 1
ATOM 2692 C C . GLU A 1 348 ? -12.606 9.398 3.736 1.00 90.31 348 GLU A C 1
ATOM 2694 O O . GLU A 1 348 ? -11.611 9.421 3.005 1.00 90.31 348 GLU A O 1
ATOM 2699 N N . PHE A 1 349 ? -13.819 9.074 3.272 1.00 92.44 349 PHE A N 1
ATOM 2700 C CA . PHE A 1 349 ? -14.068 8.625 1.900 1.00 92.44 349 PHE A CA 1
ATOM 2701 C C . PHE A 1 349 ? -13.661 9.662 0.839 1.00 92.44 349 PHE A C 1
ATOM 2703 O O . PHE A 1 349 ? -13.163 9.284 -0.220 1.00 92.44 349 PHE A O 1
ATOM 2710 N N . PHE A 1 350 ? -13.820 10.963 1.109 1.00 91.81 350 PHE A N 1
ATOM 2711 C CA . PHE A 1 350 ? -13.442 12.022 0.163 1.00 91.81 350 PHE A CA 1
ATOM 2712 C C . PHE A 1 350 ? -11.996 12.507 0.323 1.00 91.81 350 PHE A C 1
ATOM 2714 O O . PHE A 1 350 ? -11.308 12.726 -0.676 1.00 91.81 350 PHE A O 1
ATOM 2721 N N . ILE A 1 351 ? -11.497 12.663 1.553 1.00 90.75 351 ILE A N 1
ATOM 2722 C CA . ILE A 1 351 ? -10.164 13.238 1.800 1.00 90.75 351 ILE A CA 1
ATOM 2723 C C . ILE A 1 351 ? -9.052 12.259 1.412 1.00 90.75 351 ILE A C 1
ATOM 2725 O O . ILE A 1 351 ? -8.035 12.677 0.848 1.00 90.75 351 ILE A O 1
ATOM 2729 N N . VAL A 1 352 ? -9.229 10.957 1.662 1.00 91.75 352 VAL A N 1
ATOM 2730 C CA . VAL A 1 352 ? -8.190 9.955 1.376 1.00 91.75 352 VAL A CA 1
ATOM 2731 C C . VAL A 1 352 ? -7.866 9.881 -0.132 1.00 91.75 352 VAL A C 1
ATOM 2733 O O . VAL A 1 352 ? -6.683 9.979 -0.481 1.00 91.75 352 VAL A O 1
ATOM 2736 N N . PRO A 1 353 ? -8.840 9.802 -1.065 1.00 92.06 353 PRO A N 1
ATOM 2737 C CA . PRO A 1 353 ? -8.555 9.849 -2.500 1.00 92.06 353 PRO A CA 1
ATOM 2738 C C . PRO A 1 353 ? -7.943 11.173 -2.963 1.00 92.06 353 PRO A C 1
ATOM 2740 O O . PRO A 1 353 ? -7.056 11.147 -3.816 1.00 92.06 353 PRO A O 1
ATOM 2743 N N . ILE A 1 354 ? -8.338 12.316 -2.382 1.00 91.25 354 ILE A N 1
ATOM 2744 C CA . ILE A 1 354 ? -7.715 13.621 -2.676 1.00 91.25 354 ILE A CA 1
ATOM 2745 C C . ILE A 1 354 ? -6.222 13.584 -2.327 1.00 91.25 354 ILE A C 1
ATOM 2747 O O . ILE A 1 354 ? -5.388 13.997 -3.135 1.00 91.25 354 ILE A O 1
ATOM 2751 N N . CYS A 1 355 ? -5.861 13.007 -1.178 1.00 88.31 355 CYS A N 1
ATOM 2752 C CA . CYS A 1 355 ? -4.460 12.788 -0.816 1.00 88.31 355 CYS A CA 1
ATOM 2753 C C . CYS A 1 355 ? -3.746 11.892 -1.842 1.00 88.31 355 CYS A C 1
ATOM 2755 O O . CYS A 1 355 ? -2.617 12.181 -2.236 1.00 88.31 355 CYS A O 1
ATOM 2757 N N . GLY A 1 356 ? -4.413 10.839 -2.327 1.00 85.12 356 GLY A N 1
ATOM 2758 C CA . GLY A 1 356 ? -3.906 9.983 -3.405 1.00 85.12 356 GLY A CA 1
ATOM 2759 C C . GLY A 1 356 ? -3.636 10.743 -4.706 1.00 85.12 356 GLY A C 1
ATOM 2760 O O . GLY A 1 356 ? -2.567 10.590 -5.293 1.00 85.12 356 GLY A O 1
ATOM 2761 N N . LEU A 1 357 ? -4.557 11.616 -5.124 1.00 87.94 357 LEU A N 1
ATOM 2762 C CA . LEU A 1 357 ? -4.388 12.466 -6.307 1.00 87.94 357 LEU A CA 1
ATOM 2763 C C . LEU A 1 357 ? -3.178 13.393 -6.151 1.00 87.94 357 LEU A C 1
ATOM 2765 O O . LEU A 1 357 ? -2.331 13.449 -7.042 1.00 87.94 357 LEU A O 1
ATOM 2769 N N . VAL A 1 358 ? -3.037 14.060 -5.002 1.00 86.75 358 VAL A N 1
ATOM 2770 C CA . VAL A 1 358 ? -1.879 14.927 -4.726 1.00 86.75 358 VAL A CA 1
ATOM 2771 C C . VAL A 1 358 ? -0.572 14.122 -4.723 1.00 86.75 358 VAL A C 1
ATOM 2773 O O . VAL A 1 358 ? 0.413 14.559 -5.317 1.00 86.75 358 VAL A O 1
ATOM 2776 N N . ALA A 1 359 ? -0.564 12.926 -4.126 1.00 81.19 359 ALA A N 1
ATOM 2777 C CA . ALA A 1 359 ? 0.603 12.042 -4.065 1.00 81.19 359 ALA A CA 1
ATOM 2778 C C . ALA A 1 359 ? 1.011 11.434 -5.423 1.00 81.19 359 ALA A C 1
ATOM 2780 O O . ALA A 1 359 ? 2.165 11.010 -5.583 1.00 81.19 359 ALA A O 1
ATOM 2781 N N . THR A 1 360 ? 0.076 11.353 -6.375 1.00 80.25 360 THR A N 1
ATOM 2782 C CA . THR A 1 360 ? 0.314 10.868 -7.742 1.00 80.25 360 THR A CA 1
ATOM 2783 C C . THR A 1 360 ? 0.729 11.999 -8.682 1.00 80.25 360 THR A C 1
ATOM 2785 O O . THR A 1 360 ? 1.716 11.854 -9.399 1.00 80.25 360 THR A O 1
ATOM 2788 N N . TYR A 1 361 ? 0.013 13.128 -8.688 1.00 80.44 361 TYR A N 1
ATOM 2789 C CA . TYR A 1 361 ? 0.250 14.203 -9.657 1.00 80.44 361 TYR A CA 1
ATOM 2790 C C . TYR A 1 361 ? 1.350 15.177 -9.235 1.00 80.44 361 TYR A C 1
ATOM 2792 O O . TYR A 1 361 ? 2.061 15.705 -10.092 1.00 80.44 361 TYR A O 1
ATOM 2800 N N . VAL A 1 362 ? 1.531 15.406 -7.932 1.00 78.38 362 VAL A N 1
ATOM 2801 C CA . VAL A 1 362 ? 2.543 16.342 -7.438 1.00 78.38 362 VAL A CA 1
ATOM 2802 C C . VAL A 1 362 ? 3.774 15.563 -6.994 1.00 78.38 362 VAL A C 1
ATOM 2804 O O . VAL A 1 362 ? 3.768 14.836 -6.000 1.00 78.38 362 VAL A O 1
ATOM 2807 N N . ARG A 1 363 ? 4.861 15.702 -7.755 1.00 67.88 363 ARG A N 1
ATOM 2808 C CA . ARG A 1 363 ? 6.099 14.958 -7.507 1.00 67.88 363 ARG A CA 1
ATOM 2809 C C . ARG A 1 363 ? 6.730 15.351 -6.173 1.00 67.88 363 ARG A C 1
ATOM 2811 O O . ARG A 1 363 ? 6.806 16.522 -5.818 1.00 67.88 363 ARG A O 1
ATOM 2818 N N . ASN A 1 364 ? 7.233 14.338 -5.474 1.00 69.50 364 ASN A N 1
ATOM 2819 C CA . ASN A 1 364 ? 7.965 14.450 -4.215 1.00 69.50 364 ASN A CA 1
ATOM 2820 C C . ASN A 1 364 ? 7.268 15.237 -3.084 1.00 69.50 364 ASN A C 1
ATOM 2822 O O . ASN A 1 364 ? 7.896 15.949 -2.296 1.00 69.50 364 ASN A O 1
ATOM 2826 N N . THR A 1 365 ? 5.950 15.095 -2.983 1.00 80.06 365 THR A N 1
ATOM 2827 C CA . THR A 1 365 ? 5.157 15.710 -1.912 1.00 80.06 365 THR A CA 1
ATOM 2828 C C . THR A 1 365 ? 4.819 14.753 -0.782 1.00 80.06 365 THR A C 1
ATOM 2830 O O . THR A 1 365 ? 4.398 15.221 0.262 1.00 80.06 365 THR A O 1
ATOM 2833 N N . ARG A 1 366 ? 5.032 13.439 -0.922 1.00 81.88 366 ARG A N 1
ATOM 2834 C CA . ARG A 1 366 ? 4.471 12.409 -0.019 1.00 81.88 366 ARG A CA 1
ATOM 2835 C C . ARG A 1 366 ? 4.769 12.634 1.471 1.00 81.88 366 ARG A C 1
ATOM 2837 O O . ARG A 1 366 ? 3.856 12.527 2.279 1.00 81.88 366 ARG A O 1
ATOM 2844 N N . CYS A 1 367 ? 5.991 13.024 1.841 1.00 85.12 367 CYS A N 1
ATOM 2845 C CA . CYS A 1 367 ? 6.318 13.352 3.239 1.00 85.12 367 CYS A CA 1
ATOM 2846 C C . CYS A 1 367 ? 5.694 14.677 3.717 1.00 85.12 367 CYS A C 1
ATOM 2848 O O . CYS A 1 367 ? 5.261 14.778 4.863 1.00 85.12 367 CYS A O 1
ATOM 2850 N N . LEU A 1 368 ? 5.623 15.692 2.846 1.00 87.06 368 LEU A N 1
ATOM 2851 C CA . LEU A 1 368 ? 4.959 16.965 3.163 1.00 87.06 368 LEU A CA 1
ATOM 2852 C C . LEU A 1 368 ? 3.445 16.782 3.280 1.00 87.06 368 LEU A C 1
ATOM 2854 O O . LEU A 1 368 ? 2.823 17.352 4.166 1.00 87.06 368 LEU A O 1
ATOM 2858 N N . LEU A 1 369 ? 2.874 15.946 2.417 1.00 88.62 369 LEU A N 1
ATOM 2859 C CA . LEU A 1 369 ? 1.476 15.559 2.440 1.00 88.62 369 LEU A CA 1
ATOM 2860 C C . LEU A 1 369 ? 1.159 14.807 3.731 1.00 88.62 369 LEU A C 1
ATOM 2862 O O . LEU A 1 369 ? 0.196 15.163 4.392 1.00 88.62 369 LEU A O 1
ATOM 2866 N N . LEU A 1 370 ? 1.993 13.841 4.139 1.00 90.00 370 LEU A N 1
ATOM 2867 C CA . LEU A 1 370 ? 1.836 13.157 5.425 1.00 90.00 370 LEU A CA 1
ATOM 2868 C C . LEU A 1 370 ? 1.838 14.151 6.596 1.00 90.00 370 LEU A C 1
ATOM 2870 O O . LEU A 1 370 ? 0.954 14.098 7.443 1.00 90.00 370 LEU A O 1
ATOM 2874 N N . ALA A 1 371 ? 2.790 15.090 6.617 1.00 90.44 371 ALA A N 1
ATOM 2875 C CA . ALA A 1 371 ? 2.857 16.113 7.659 1.00 90.44 371 ALA A CA 1
ATOM 2876 C C . ALA A 1 371 ? 1.612 17.020 7.661 1.00 90.44 371 ALA A C 1
ATOM 2878 O O . ALA A 1 371 ? 1.024 17.244 8.715 1.00 90.44 371 ALA A O 1
ATOM 2879 N N . GLY A 1 372 ? 1.182 17.500 6.490 1.00 90.69 372 GLY A N 1
ATOM 2880 C CA . GLY A 1 372 ? 0.014 18.372 6.351 1.00 90.69 372 GLY A CA 1
ATOM 2881 C C . GLY A 1 372 ? -1.298 17.681 6.718 1.00 90.69 372 GLY A C 1
ATOM 2882 O O . GLY A 1 372 ? -2.120 18.252 7.427 1.00 90.69 372 GLY A O 1
ATOM 2883 N N . VAL A 1 373 ? -1.470 16.426 6.302 1.00 89.94 373 VAL A N 1
ATOM 2884 C CA . VAL A 1 373 ? -2.654 15.623 6.627 1.00 89.94 373 VAL A CA 1
ATOM 2885 C C . VAL A 1 373 ? -2.744 15.359 8.127 1.00 89.94 373 VAL A C 1
ATOM 2887 O O . VAL A 1 373 ? -3.844 15.409 8.657 1.00 89.94 373 VAL A O 1
ATOM 2890 N N . CYS A 1 374 ? -1.623 15.147 8.828 1.00 91.12 374 CYS A N 1
ATOM 2891 C CA . CYS A 1 374 ? -1.607 14.966 10.284 1.00 91.12 374 CYS A CA 1
ATOM 2892 C C . CYS A 1 374 ? -1.987 16.230 11.081 1.00 91.12 374 CYS A C 1
ATOM 2894 O O . CYS A 1 374 ? -2.388 16.106 12.238 1.00 91.12 374 CYS A O 1
ATOM 2896 N N . LEU A 1 375 ? -1.891 17.436 10.503 1.00 91.75 375 LEU A N 1
ATOM 2897 C CA . LEU A 1 375 ? -2.268 18.679 11.197 1.00 91.75 375 LEU A CA 1
ATOM 2898 C C . LEU A 1 375 ? -3.782 18.800 11.409 1.00 91.75 375 LEU A C 1
ATOM 2900 O O . LEU A 1 375 ? -4.212 19.318 12.437 1.00 91.75 375 LEU A O 1
ATOM 2904 N N . ILE A 1 376 ? -4.586 18.306 10.463 1.00 90.94 376 ILE A N 1
ATOM 2905 C CA . ILE A 1 376 ? -6.054 18.364 10.524 1.00 90.94 376 ILE A CA 1
ATOM 2906 C C . ILE A 1 376 ? -6.604 17.584 11.736 1.00 90.94 376 ILE A C 1
ATOM 2908 O O . ILE A 1 376 ? -7.292 18.192 12.561 1.00 90.94 376 ILE A O 1
ATOM 2912 N N . PRO A 1 377 ? -6.290 16.284 11.921 1.00 90.31 377 PRO A N 1
ATOM 2913 C CA . PRO A 1 377 ? -6.763 15.540 13.077 1.00 90.31 377 PRO A CA 1
ATOM 2914 C C . PRO A 1 377 ? -6.124 16.027 14.384 1.00 90.31 377 PRO A C 1
ATOM 2916 O O . PRO A 1 377 ? -6.812 16.121 15.399 1.00 90.31 377 PRO A O 1
ATOM 2919 N N . LEU A 1 378 ? -4.859 16.471 14.367 1.00 91.25 378 LEU A N 1
ATOM 2920 C CA . LEU A 1 378 ? -4.243 17.112 15.533 1.00 91.25 378 LEU A CA 1
ATOM 2921 C C . LEU A 1 378 ? -5.039 18.346 15.999 1.00 91.25 378 LEU A C 1
ATOM 2923 O O . LEU A 1 378 ? -5.272 18.506 17.197 1.00 91.25 378 LEU A O 1
ATOM 2927 N N . GLY A 1 379 ? -5.506 19.182 15.066 1.00 89.56 379 GLY A N 1
ATOM 2928 C CA . GLY A 1 379 ? -6.412 20.294 15.362 1.00 89.56 379 GLY A CA 1
ATOM 2929 C C . GLY A 1 379 ? -7.735 19.830 15.980 1.00 89.56 379 GLY A C 1
ATOM 2930 O O . GLY A 1 379 ? -8.201 20.428 16.949 1.00 89.56 379 GLY A O 1
ATOM 2931 N N . GLY A 1 380 ? -8.291 18.716 15.491 1.00 88.94 380 GLY A N 1
ATOM 2932 C CA . GLY A 1 380 ? -9.458 18.052 16.080 1.00 88.94 380 GLY A CA 1
ATOM 2933 C C . GLY A 1 380 ? -9.241 17.640 17.542 1.00 88.94 380 GLY A C 1
ATOM 2934 O O . GLY A 1 380 ? -10.056 17.977 18.399 1.00 88.94 380 GLY A O 1
ATOM 2935 N N . LEU A 1 381 ? -8.118 16.991 17.871 1.00 88.38 381 LEU A N 1
ATOM 2936 C CA . LEU A 1 381 ? -7.781 16.614 19.257 1.00 88.38 381 LEU A CA 1
ATOM 2937 C C . LEU A 1 381 ? -7.615 17.812 20.183 1.00 88.38 381 LEU A C 1
ATOM 2939 O O . LEU A 1 381 ? -8.086 17.786 21.321 1.00 88.38 381 LEU A O 1
ATOM 2943 N N . ILE A 1 382 ? -6.928 18.849 19.706 1.00 89.19 382 ILE A N 1
ATOM 2944 C CA . ILE A 1 382 ? -6.739 20.091 20.456 1.00 89.19 382 ILE A CA 1
ATOM 2945 C C . ILE A 1 382 ? -8.109 20.726 20.729 1.00 89.19 382 ILE A C 1
ATOM 2947 O O . ILE A 1 382 ? -8.387 21.090 21.870 1.00 89.19 382 ILE A O 1
ATOM 2951 N N . GLY A 1 383 ? -8.997 20.757 19.732 1.00 86.50 383 GLY A N 1
ATOM 2952 C CA . GLY A 1 383 ? -10.384 21.195 19.898 1.00 86.50 383 GLY A CA 1
ATOM 2953 C C . GLY A 1 383 ? -11.124 20.413 20.986 1.00 86.50 383 GLY A C 1
ATOM 2954 O O . GLY A 1 383 ? -11.618 21.011 21.938 1.00 86.50 383 GLY A O 1
ATOM 2955 N N . ILE A 1 384 ? -11.107 19.074 20.935 1.00 87.12 384 ILE A N 1
ATOM 2956 C CA . ILE A 1 384 ? -11.748 18.224 21.963 1.00 87.12 384 ILE A CA 1
ATOM 2957 C C . ILE A 1 384 ? -11.190 18.518 23.365 1.00 87.12 384 ILE A C 1
ATOM 2959 O O . ILE A 1 384 ? -11.931 18.509 24.349 1.00 87.12 384 ILE A O 1
ATOM 2963 N N . ARG A 1 385 ? -9.884 18.789 23.473 1.00 85.69 385 ARG A N 1
ATOM 2964 C CA . ARG A 1 385 ? -9.220 19.035 24.757 1.00 85.69 385 ARG A CA 1
ATOM 2965 C C . ARG A 1 385 ? -9.612 20.369 25.394 1.00 85.69 385 ARG A C 1
ATOM 2967 O O . ARG A 1 385 ? -9.753 20.415 26.616 1.00 85.69 385 ARG A O 1
ATOM 2974 N N . PHE A 1 386 ? -9.737 21.435 24.605 1.00 86.06 386 PHE A N 1
ATOM 2975 C CA . PHE A 1 386 ? -9.939 22.795 25.121 1.00 86.06 386 PHE A CA 1
ATOM 2976 C C . PHE A 1 386 ? -11.400 23.260 25.109 1.00 86.06 386 PHE A C 1
ATOM 2978 O O . PHE A 1 386 ? -11.750 24.177 25.849 1.00 86.06 386 PHE A O 1
ATOM 2985 N N . THR A 1 387 ? -12.277 22.630 24.327 1.00 86.06 387 THR A N 1
ATOM 2986 C CA . THR A 1 387 ? -13.696 23.001 24.275 1.00 86.06 387 THR A CA 1
ATOM 2987 C C . THR A 1 387 ? -14.474 22.477 25.493 1.00 86.06 387 THR A C 1
ATOM 2989 O O . THR A 1 387 ? -14.314 21.330 25.921 1.00 86.06 387 THR A O 1
ATOM 2992 N N . GLY A 1 388 ? -15.329 23.330 26.073 1.00 81.38 388 GLY A N 1
ATOM 2993 C CA . GLY A 1 388 ? -16.265 22.981 27.153 1.00 81.38 388 GLY A CA 1
ATOM 2994 C C . GLY A 1 388 ? -17.270 21.897 26.743 1.00 81.38 388 GLY A C 1
ATOM 2995 O O . GLY A 1 388 ? -17.711 21.880 25.595 1.00 81.38 388 GLY A O 1
ATOM 2996 N N . LEU A 1 389 ? -17.667 21.019 27.675 1.00 80.25 389 LEU A N 1
ATOM 2997 C CA . LEU A 1 389 ? -18.688 19.978 27.428 1.00 80.25 389 LEU A CA 1
ATOM 2998 C C . LEU A 1 389 ? -20.066 20.559 27.067 1.00 80.25 389 LEU A C 1
ATOM 3000 O O . LEU A 1 389 ? -20.899 19.871 26.479 1.00 80.25 389 LEU A O 1
ATOM 3004 N N . ASP A 1 390 ? -20.273 21.839 27.362 1.00 81.31 390 ASP A N 1
ATOM 3005 C CA . ASP A 1 390 ? -21.489 22.593 27.061 1.00 81.31 390 ASP A CA 1
ATOM 3006 C C . ASP A 1 390 ? -21.695 22.761 25.543 1.00 81.31 390 ASP A C 1
ATOM 3008 O O . ASP A 1 390 ? -22.823 22.831 25.058 1.00 81.31 390 ASP A O 1
ATOM 3012 N N . HIS A 1 391 ? -20.610 22.724 24.760 1.00 86.12 391 HIS A N 1
ATOM 3013 C CA . HIS A 1 391 ? -20.621 22.896 23.304 1.00 86.12 391 HIS A CA 1
ATOM 3014 C C . HIS A 1 391 ? -20.621 21.545 22.572 1.00 86.12 391 HIS A C 1
ATOM 3016 O O . HIS A 1 391 ? -19.714 21.224 21.798 1.00 86.12 391 HIS A O 1
ATOM 3022 N N . ARG A 1 392 ? -21.659 20.735 22.813 1.00 85.88 392 ARG A N 1
ATOM 3023 C CA . ARG A 1 392 ? -21.767 19.339 22.333 1.00 85.88 392 ARG A CA 1
ATOM 3024 C C . ARG A 1 392 ? -21.554 19.182 20.821 1.00 85.88 392 ARG A C 1
ATOM 3026 O O . ARG A 1 392 ? -20.855 18.269 20.396 1.00 85.88 392 ARG A O 1
ATOM 3033 N N . TRP A 1 393 ? -22.107 20.082 20.005 1.00 87.81 393 TRP A N 1
ATOM 3034 C CA . TRP A 1 393 ? -21.961 20.037 18.542 1.00 87.81 393 TRP A CA 1
ATOM 3035 C C . TRP A 1 393 ? -20.551 20.391 18.062 1.00 87.81 393 TRP A C 1
ATOM 3037 O O . TRP A 1 393 ? -20.054 19.776 17.120 1.00 87.81 393 TRP A O 1
ATOM 3047 N N . THR A 1 394 ? -19.873 21.317 18.744 1.00 88.19 394 THR A N 1
ATOM 3048 C CA . THR A 1 394 ? -18.469 21.645 18.464 1.00 88.19 394 THR A CA 1
ATOM 3049 C C . THR A 1 394 ? -17.573 20.436 18.728 1.00 88.19 394 THR A C 1
ATOM 3051 O O . THR A 1 394 ? -16.731 20.107 17.899 1.00 88.19 394 THR A O 1
ATOM 3054 N N . LEU A 1 395 ? -17.805 19.710 19.829 1.00 87.06 395 LEU A N 1
ATOM 3055 C CA . LEU A 1 395 ? -17.063 18.488 20.162 1.00 87.06 395 LEU A CA 1
ATOM 3056 C C . LEU A 1 395 ? -17.259 17.375 19.124 1.00 87.06 395 LEU A C 1
ATOM 3058 O O . LEU A 1 395 ? -16.300 16.695 18.752 1.00 87.06 395 LEU A O 1
ATOM 3062 N N . VAL A 1 396 ? -18.480 17.220 18.609 1.00 87.88 396 VAL A N 1
ATOM 3063 C CA . VAL A 1 396 ? -18.770 16.290 17.509 1.00 87.88 396 VAL A CA 1
ATOM 3064 C C . VAL A 1 396 ? -18.011 16.697 16.240 1.00 87.88 396 VAL A C 1
ATOM 3066 O O . VAL A 1 396 ? -17.336 15.858 15.648 1.00 87.88 396 VAL A O 1
ATOM 3069 N N . GLY A 1 397 ? -18.018 17.983 15.874 1.00 89.25 397 GLY A N 1
ATOM 3070 C CA . GLY A 1 397 ? -17.240 18.493 14.739 1.00 89.25 397 GLY A CA 1
ATOM 3071 C C . GLY A 1 397 ? -15.731 18.260 14.886 1.00 89.25 397 GLY A C 1
ATOM 3072 O O . GLY A 1 397 ? -15.069 17.823 13.945 1.00 89.25 397 GLY A O 1
ATOM 3073 N N . CYS A 1 398 ? -15.176 18.457 16.084 1.00 89.62 398 CYS A N 1
ATOM 3074 C CA . CYS A 1 398 ? -13.775 18.140 16.361 1.00 89.62 398 CYS A CA 1
ATOM 3075 C C . CYS A 1 398 ? -13.483 16.630 16.275 1.00 89.62 398 CYS A C 1
ATOM 3077 O O . CYS A 1 398 ? -12.405 16.238 15.827 1.00 89.62 398 CYS A O 1
ATOM 3079 N N . THR A 1 399 ? -14.449 15.781 16.640 1.00 87.62 399 THR A N 1
ATOM 3080 C CA . THR A 1 399 ? -14.346 14.319 16.494 1.00 87.62 399 THR A CA 1
ATOM 3081 C C . THR A 1 399 ? -14.317 13.901 15.023 1.00 87.62 399 THR A C 1
ATOM 3083 O O . THR A 1 399 ? -13.546 13.015 14.656 1.00 87.62 399 THR A O 1
ATOM 3086 N N . TRP A 1 400 ? -15.091 14.571 14.165 1.00 89.69 400 TRP A N 1
ATOM 3087 C CA . TRP A 1 400 ? -15.072 14.346 12.717 1.00 89.69 400 TRP A CA 1
ATOM 3088 C C . TRP A 1 400 ? -13.710 14.672 12.097 1.00 89.69 400 TRP A C 1
ATOM 3090 O O . TRP A 1 400 ? -13.179 13.872 11.329 1.00 89.69 400 TRP A O 1
ATOM 3100 N N . LEU A 1 401 ? -13.104 15.803 12.477 1.00 89.00 401 LEU A N 1
ATOM 3101 C CA . LEU A 1 401 ? -11.756 16.175 12.025 1.00 89.00 401 LEU A CA 1
ATOM 3102 C C . LEU A 1 401 ? -10.693 15.182 12.509 1.00 89.00 401 LEU A C 1
ATOM 3104 O O . LEU A 1 401 ? -9.783 14.826 11.763 1.00 89.00 401 LEU A O 1
ATOM 3108 N N . GLN A 1 402 ? -10.824 14.708 13.749 1.00 86.62 402 GLN A N 1
ATOM 3109 C CA . GLN A 1 402 ? -9.887 13.765 14.353 1.00 86.62 402 GLN A CA 1
ATOM 3110 C C . GLN A 1 402 ? -9.880 12.386 13.675 1.00 86.62 402 GLN A C 1
ATOM 3112 O O . GLN A 1 402 ? -8.854 11.704 13.673 1.00 86.62 402 GLN A O 1
ATOM 3117 N N . TYR A 1 403 ? -10.999 11.954 13.095 1.00 82.88 403 TYR A N 1
ATOM 3118 C CA . TYR A 1 403 ? -11.125 10.611 12.526 1.00 82.88 403 TYR A CA 1
ATOM 3119 C C . TYR A 1 403 ? -10.438 10.441 11.160 1.00 82.88 403 TYR A C 1
ATOM 3121 O O . TYR A 1 403 ? -10.435 9.346 10.607 1.00 82.88 403 TYR A O 1
ATOM 3129 N N . ILE A 1 404 ? -9.775 11.470 10.620 1.00 84.62 404 ILE A N 1
ATOM 3130 C CA . ILE A 1 404 ? -9.000 11.394 9.365 1.00 84.62 404 ILE A CA 1
ATOM 3131 C C . ILE A 1 404 ? -7.666 10.632 9.596 1.00 84.62 404 ILE A C 1
ATOM 3133 O O . ILE A 1 404 ? -6.576 11.080 9.248 1.00 84.62 404 ILE A O 1
ATOM 3137 N N . VAL A 1 405 ? -7.742 9.450 10.216 1.00 82.69 405 VAL A N 1
ATOM 3138 C CA . VAL A 1 405 ? -6.622 8.573 10.597 1.00 82.69 405 VAL A CA 1
ATOM 3139 C C . VAL A 1 405 ? -6.183 7.691 9.425 1.00 82.69 405 VAL A C 1
ATOM 3141 O O . VAL A 1 405 ? -5.006 7.338 9.320 1.00 82.69 405 VAL A O 1
ATOM 3144 N N . GLY A 1 406 ? -7.100 7.351 8.512 1.00 84.94 406 GLY A N 1
ATOM 3145 C CA . GLY A 1 406 ? -6.790 6.527 7.344 1.00 84.94 406 GLY A CA 1
ATOM 3146 C C . GLY A 1 406 ? -5.782 7.179 6.395 1.00 84.94 406 GLY A C 1
ATOM 3147 O O . GLY A 1 406 ? -4.880 6.511 5.884 1.00 84.94 406 GLY A O 1
ATOM 3148 N N . ALA A 1 407 ? -5.859 8.499 6.200 1.00 88.25 407 ALA A N 1
ATOM 3149 C CA . ALA A 1 407 ? -4.978 9.199 5.265 1.00 88.25 407 ALA A CA 1
ATOM 3150 C C . ALA A 1 407 ? -3.480 9.109 5.660 1.00 88.25 407 ALA A C 1
ATOM 3152 O O . ALA A 1 407 ? -2.673 8.716 4.811 1.00 88.25 407 ALA A O 1
ATOM 3153 N N . PRO A 1 408 ? -3.072 9.360 6.922 1.00 89.69 408 PRO A N 1
ATOM 3154 C CA . PRO A 1 408 ? -1.698 9.108 7.362 1.00 89.69 408 PRO A CA 1
ATOM 3155 C C . PRO A 1 408 ? -1.233 7.656 7.176 1.00 89.69 408 PRO A C 1
ATOM 3157 O O . PRO A 1 408 ? -0.107 7.421 6.730 1.00 89.69 408 PRO A O 1
ATOM 3160 N N . VAL A 1 409 ? -2.100 6.676 7.464 1.00 90.75 409 VAL A N 1
ATOM 3161 C CA . VAL A 1 409 ? -1.782 5.241 7.342 1.00 90.75 409 VAL A CA 1
ATOM 3162 C C . VAL A 1 409 ? -1.421 4.878 5.901 1.00 90.75 409 VAL A C 1
ATOM 3164 O O . VAL A 1 409 ? -0.367 4.289 5.649 1.00 90.75 409 VAL A O 1
ATOM 3167 N N . ILE A 1 410 ? -2.254 5.265 4.933 1.00 90.38 410 ILE A N 1
ATOM 3168 C CA . ILE A 1 410 ? -2.046 4.869 3.534 1.00 90.38 410 ILE A CA 1
ATOM 3169 C C . ILE A 1 410 ? -0.894 5.616 2.863 1.00 90.38 410 ILE A C 1
ATOM 3171 O O . ILE A 1 410 ? -0.241 5.076 1.964 1.00 90.38 410 ILE A O 1
ATOM 3175 N N . ILE A 1 411 ? -0.585 6.839 3.309 1.00 89.94 411 ILE A N 1
ATOM 3176 C CA . ILE A 1 411 ? 0.603 7.558 2.839 1.00 89.94 411 ILE A CA 1
ATOM 3177 C C . ILE A 1 411 ? 1.877 6.873 3.360 1.00 89.94 411 ILE A C 1
ATOM 3179 O O . ILE A 1 411 ? 2.831 6.720 2.594 1.00 89.94 411 ILE A O 1
ATOM 3183 N N . CYS A 1 412 ? 1.889 6.378 4.604 1.00 89.94 412 CYS A N 1
ATOM 3184 C CA . CYS A 1 412 ? 2.991 5.553 5.113 1.00 89.94 412 CYS A CA 1
ATOM 3185 C C . CYS A 1 412 ? 3.189 4.285 4.272 1.00 89.94 412 CYS A C 1
ATOM 3187 O O . CYS A 1 412 ? 4.321 3.957 3.916 1.00 89.94 412 CYS A O 1
ATOM 3189 N N . TRP A 1 413 ? 2.106 3.603 3.890 1.00 87.81 413 TRP A N 1
ATOM 3190 C CA . TRP A 1 413 ? 2.186 2.422 3.021 1.00 87.81 413 TRP A CA 1
ATOM 3191 C C . TRP A 1 413 ? 2.742 2.758 1.644 1.00 87.81 413 TRP A C 1
ATOM 3193 O O . TRP A 1 413 ? 3.560 2.016 1.111 1.00 87.81 413 TRP A O 1
ATOM 3203 N N . ASN A 1 414 ? 2.357 3.905 1.093 1.00 85.31 414 ASN A N 1
ATOM 3204 C CA . ASN A 1 414 ? 2.922 4.406 -0.153 1.00 85.31 414 ASN A CA 1
ATOM 3205 C C . ASN A 1 414 ? 4.423 4.677 -0.059 1.00 85.31 414 ASN A C 1
ATOM 3207 O O . ASN A 1 414 ? 5.177 4.339 -0.972 1.00 85.31 414 ASN A O 1
ATOM 3211 N N . LEU A 1 415 ? 4.878 5.288 1.036 1.00 84.81 415 LEU A N 1
ATOM 3212 C CA . LEU A 1 415 ? 6.303 5.519 1.270 1.00 84.81 415 LEU A CA 1
ATOM 3213 C C . LEU A 1 415 ? 7.066 4.194 1.378 1.00 84.81 415 LEU A C 1
ATOM 3215 O O . LEU A 1 415 ? 8.167 4.088 0.840 1.00 84.81 415 LEU A O 1
ATOM 3219 N N . LEU A 1 416 ? 6.461 3.191 2.009 1.00 83.69 416 LEU A N 1
ATOM 3220 C CA . LEU A 1 416 ? 7.023 1.857 2.184 1.00 83.69 416 LEU A CA 1
ATOM 3221 C C . LEU A 1 416 ? 7.162 1.100 0.853 1.00 83.69 416 LEU A C 1
ATOM 3223 O O . LEU A 1 416 ? 8.221 0.547 0.568 1.00 83.69 416 LEU A O 1
ATOM 3227 N N . THR A 1 417 ? 6.126 1.100 0.008 1.00 75.75 417 THR A N 1
ATOM 3228 C CA . THR A 1 417 ? 6.130 0.355 -1.264 1.00 75.75 417 THR A CA 1
ATOM 3229 C C . THR A 1 417 ? 6.970 1.013 -2.356 1.00 75.75 417 THR A C 1
ATOM 3231 O O . THR A 1 417 ? 7.446 0.313 -3.248 1.00 75.75 417 THR A O 1
ATOM 3234 N N . THR A 1 418 ? 7.151 2.339 -2.304 1.00 74.19 418 THR A N 1
ATOM 3235 C CA . THR A 1 418 ? 7.832 3.102 -3.367 1.00 74.19 418 THR A CA 1
ATOM 3236 C C . THR A 1 418 ? 9.312 3.379 -3.101 1.00 74.19 418 THR A C 1
ATOM 3238 O O . THR A 1 418 ? 10.044 3.558 -4.075 1.00 74.19 418 THR A O 1
ATOM 3241 N N . ASN A 1 419 ? 9.766 3.392 -1.839 1.00 77.50 419 ASN A N 1
ATOM 3242 C CA . ASN A 1 419 ? 11.142 3.773 -1.467 1.00 77.50 419 ASN A CA 1
ATOM 3243 C C . ASN A 1 419 ? 12.025 2.615 -0.971 1.00 77.50 419 ASN A C 1
ATOM 3245 O O . ASN A 1 419 ? 13.175 2.854 -0.608 1.00 77.50 419 ASN A O 1
ATOM 3249 N N . ILE A 1 420 ? 11.510 1.384 -0.933 1.00 79.62 420 ILE A N 1
ATOM 3250 C CA . ILE A 1 420 ? 12.258 0.200 -0.492 1.00 79.62 420 ILE A CA 1
ATOM 3251 C C . ILE A 1 420 ? 12.274 -0.824 -1.625 1.00 79.62 420 ILE A C 1
ATOM 3253 O O . ILE A 1 420 ? 11.216 -1.219 -2.123 1.00 79.62 420 ILE A O 1
ATOM 3257 N N . ALA A 1 421 ? 13.473 -1.261 -2.007 1.00 70.44 421 ALA A N 1
ATOM 3258 C CA . ALA A 1 421 ? 13.696 -2.309 -3.000 1.00 70.44 421 ALA A CA 1
ATOM 3259 C C . ALA A 1 421 ? 14.393 -3.526 -2.374 1.00 70.44 421 ALA A C 1
ATOM 3261 O O . ALA A 1 421 ? 14.861 -3.479 -1.237 1.00 70.44 421 ALA A O 1
ATOM 3262 N N . GLY A 1 422 ? 14.430 -4.631 -3.113 1.00 70.38 422 GLY A N 1
ATOM 3263 C CA . GLY A 1 422 ? 14.825 -5.944 -2.606 1.00 70.38 422 GLY A CA 1
ATOM 3264 C C . GLY A 1 422 ? 13.627 -6.712 -2.049 1.00 70.38 422 GLY A C 1
ATOM 3265 O O . GLY A 1 422 ? 12.868 -6.216 -1.211 1.00 70.38 422 GLY A O 1
ATOM 3266 N N . HIS A 1 423 ? 13.438 -7.936 -2.528 1.00 72.31 423 HIS A N 1
ATOM 3267 C CA . HIS A 1 423 ? 12.264 -8.752 -2.239 1.00 72.31 423 HIS A CA 1
ATOM 3268 C C . HIS A 1 423 ? 12.184 -9.125 -0.749 1.00 72.31 423 HIS A C 1
ATOM 3270 O O . HIS A 1 423 ? 11.147 -8.937 -0.104 1.00 72.31 423 HIS A O 1
ATOM 3276 N N . THR A 1 424 ? 13.302 -9.575 -0.163 1.00 78.50 424 THR A N 1
ATOM 3277 C CA . THR A 1 424 ? 13.361 -9.938 1.265 1.00 78.50 424 THR A CA 1
ATOM 3278 C C . THR A 1 424 ? 13.274 -8.689 2.148 1.00 78.50 424 THR A C 1
ATOM 3280 O O . THR A 1 424 ? 12.516 -8.676 3.121 1.00 78.50 424 THR A O 1
ATOM 3283 N N . LYS A 1 425 ? 13.982 -7.610 1.779 1.00 82.62 425 LYS A N 1
ATOM 3284 C CA . LYS A 1 425 ? 13.974 -6.332 2.513 1.00 82.62 425 LYS A CA 1
ATOM 3285 C C . LYS A 1 425 ? 12.575 -5.719 2.582 1.00 82.62 425 LYS A C 1
ATOM 3287 O O . LYS A 1 425 ? 12.105 -5.378 3.667 1.00 82.62 425 LYS A O 1
ATOM 3292 N N . ARG A 1 426 ? 11.877 -5.633 1.446 1.00 79.81 426 ARG A N 1
ATOM 3293 C CA . ARG A 1 426 ? 10.514 -5.090 1.365 1.00 79.81 426 ARG A CA 1
ATOM 3294 C C . ARG A 1 426 ? 9.519 -5.919 2.172 1.00 79.81 426 ARG A C 1
ATOM 3296 O O . ARG A 1 426 ? 8.698 -5.349 2.888 1.00 79.81 426 ARG A O 1
ATOM 3303 N N . SER A 1 427 ? 9.600 -7.249 2.099 1.00 78.38 427 SER A N 1
ATOM 3304 C CA . SER A 1 427 ? 8.711 -8.104 2.891 1.00 78.38 427 SER A CA 1
ATOM 3305 C C . SER A 1 427 ? 8.932 -7.931 4.393 1.00 78.38 427 SER A C 1
ATOM 3307 O O . SER A 1 427 ? 7.953 -7.900 5.139 1.00 78.38 427 SER A O 1
ATOM 3309 N N . LEU A 1 428 ? 10.185 -7.816 4.847 1.00 83.12 428 LEU A N 1
ATOM 3310 C CA . LEU A 1 428 ? 10.469 -7.582 6.261 1.00 83.12 428 LEU A CA 1
ATOM 3311 C C . LEU A 1 428 ? 10.006 -6.190 6.699 1.00 83.12 428 LEU A C 1
ATOM 3313 O O . LEU A 1 428 ? 9.410 -6.062 7.762 1.00 83.12 428 LEU A O 1
ATOM 3317 N N . ALA A 1 429 ? 10.222 -5.165 5.873 1.00 86.25 429 ALA A N 1
ATOM 3318 C CA . ALA A 1 429 ? 9.777 -3.806 6.158 1.00 86.25 429 ALA A CA 1
ATOM 3319 C C . ALA A 1 429 ? 8.242 -3.711 6.284 1.00 86.25 429 ALA A C 1
ATOM 3321 O O . ALA A 1 429 ? 7.744 -3.091 7.223 1.00 86.25 429 ALA A O 1
ATOM 3322 N N . ASN A 1 430 ? 7.495 -4.398 5.407 1.00 83.56 430 ASN A N 1
ATOM 3323 C CA . ASN A 1 430 ? 6.044 -4.577 5.544 1.00 83.56 430 ASN A CA 1
ATOM 3324 C C . ASN A 1 430 ? 5.684 -5.263 6.868 1.00 83.56 430 ASN A C 1
ATOM 3326 O O . ASN A 1 430 ? 4.848 -4.754 7.613 1.00 83.56 430 ASN A O 1
ATOM 3330 N N . GLY A 1 431 ? 6.331 -6.389 7.186 1.00 83.56 431 GLY A N 1
ATOM 3331 C CA . GLY A 1 431 ? 6.099 -7.115 8.436 1.00 83.56 431 GLY A CA 1
ATOM 3332 C C . GLY A 1 431 ? 6.342 -6.254 9.679 1.00 83.56 431 GLY A C 1
ATOM 3333 O O . GLY A 1 431 ? 5.491 -6.209 10.564 1.00 83.56 431 GLY A O 1
ATOM 3334 N N . LEU A 1 432 ? 7.454 -5.514 9.717 1.00 87.69 432 LEU A N 1
ATOM 3335 C CA . LEU A 1 432 ? 7.791 -4.599 10.809 1.00 87.69 432 LEU A CA 1
ATOM 3336 C C . LEU A 1 432 ? 6.751 -3.488 10.959 1.00 87.69 432 LEU A C 1
ATOM 3338 O O . LEU A 1 432 ? 6.300 -3.240 12.074 1.00 87.69 432 LEU A O 1
ATOM 3342 N N . TRP A 1 433 ? 6.315 -2.860 9.863 1.00 90.12 433 TRP A N 1
ATOM 3343 C CA . TRP A 1 433 ? 5.274 -1.832 9.931 1.00 90.12 433 TRP A CA 1
ATOM 3344 C C . TRP A 1 433 ? 4.001 -2.364 10.600 1.00 90.12 433 TRP A C 1
ATOM 3346 O O . TRP A 1 433 ? 3.476 -1.730 11.514 1.00 90.12 433 TRP A O 1
ATOM 3356 N N . PHE A 1 434 ? 3.541 -3.555 10.205 1.00 87.25 434 PHE A N 1
ATOM 3357 C CA . PHE A 1 434 ? 2.344 -4.176 10.776 1.00 87.25 434 PHE A CA 1
ATOM 3358 C C . PHE A 1 434 ? 2.518 -4.609 12.236 1.00 87.25 434 PHE A C 1
ATOM 3360 O O . PHE A 1 434 ? 1.581 -4.466 13.017 1.00 87.25 434 PHE A O 1
ATOM 3367 N N . VAL A 1 435 ? 3.702 -5.093 12.621 1.00 88.69 435 VAL A N 1
ATOM 3368 C CA . VAL A 1 435 ? 4.041 -5.430 14.014 1.00 88.69 435 VAL A CA 1
ATOM 3369 C C . VAL A 1 435 ? 3.948 -4.193 14.909 1.00 88.69 435 VAL A C 1
ATOM 3371 O O . VAL A 1 435 ? 3.257 -4.217 15.928 1.00 88.69 435 VAL A O 1
ATOM 3374 N N . PHE A 1 436 ? 4.588 -3.090 14.510 1.00 91.56 436 PHE A N 1
ATOM 3375 C CA . PHE A 1 436 ? 4.543 -1.838 15.267 1.00 91.56 436 PHE A CA 1
ATOM 3376 C C . PHE A 1 436 ? 3.143 -1.216 15.259 1.00 91.56 436 PHE A C 1
ATOM 3378 O O . PHE A 1 436 ? 2.698 -0.723 16.291 1.00 91.56 436 PHE A O 1
ATOM 3385 N N . TYR A 1 437 ? 2.413 -1.292 14.144 1.00 90.81 437 TYR A N 1
ATOM 3386 C CA . TYR A 1 437 ? 1.025 -0.837 14.065 1.00 90.81 437 TYR A CA 1
ATOM 3387 C C . TYR A 1 437 ? 0.097 -1.628 15.002 1.00 90.81 437 TYR A C 1
ATOM 3389 O O . TYR A 1 437 ? -0.684 -1.030 15.739 1.00 90.81 437 TYR A O 1
ATOM 3397 N N . ALA A 1 438 ? 0.215 -2.960 15.047 1.00 89.25 438 ALA A N 1
ATOM 3398 C CA . ALA A 1 438 ? -0.547 -3.801 15.970 1.00 89.25 438 ALA A CA 1
ATOM 3399 C C . ALA A 1 438 ? -0.190 -3.509 17.438 1.00 89.25 438 ALA A C 1
ATOM 3401 O O . ALA A 1 438 ? -1.086 -3.316 18.259 1.00 89.25 438 ALA A O 1
ATOM 3402 N N . GLY A 1 439 ? 1.104 -3.390 17.762 1.00 91.00 439 GLY A N 1
ATOM 3403 C CA . GLY A 1 439 ? 1.557 -2.980 19.096 1.00 91.00 439 GLY A CA 1
ATOM 3404 C C . GLY A 1 439 ? 1.044 -1.591 19.492 1.00 91.00 439 GLY A C 1
ATOM 3405 O O . GLY A 1 439 ? 0.607 -1.381 20.623 1.00 91.00 439 GLY A O 1
ATOM 3406 N N . GLY A 1 440 ? 1.002 -0.662 18.535 1.00 91.44 440 GLY A N 1
ATOM 3407 C CA . GLY A 1 440 ? 0.411 0.660 18.704 1.00 91.44 440 GLY A CA 1
ATOM 3408 C C . GLY A 1 440 ? -1.078 0.585 19.010 1.00 91.44 440 GLY A C 1
ATOM 3409 O O . GLY A 1 440 ? -1.524 1.215 19.960 1.00 91.44 440 GLY A O 1
ATOM 3410 N N . ASN A 1 441 ? -1.842 -0.231 18.281 1.00 89.19 441 ASN A N 1
ATOM 3411 C CA . ASN A 1 441 ? -3.269 -0.426 18.550 1.00 89.19 441 ASN A CA 1
ATOM 3412 C C . ASN A 1 441 ? -3.531 -0.996 19.951 1.00 89.19 441 ASN A C 1
ATOM 3414 O O . ASN A 1 441 ? -4.476 -0.567 20.613 1.00 89.19 441 ASN A O 1
ATOM 3418 N N . VAL A 1 442 ? -2.685 -1.918 20.433 1.00 88.81 442 VAL A N 1
ATOM 3419 C CA . VAL A 1 442 ? -2.753 -2.419 21.818 1.00 88.81 442 VAL A CA 1
ATOM 3420 C C . VAL A 1 442 ? -2.524 -1.285 22.816 1.00 88.81 442 VAL A C 1
ATOM 3422 O O . VAL A 1 442 ? -3.291 -1.149 23.771 1.00 88.81 442 VAL A O 1
ATOM 3425 N N . ALA A 1 443 ? -1.499 -0.456 22.603 1.00 89.50 443 ALA A N 1
ATOM 3426 C CA . ALA A 1 443 ? -1.232 0.692 23.464 1.00 89.50 443 ALA A CA 1
ATOM 3427 C C . ALA A 1 443 ? -2.398 1.698 23.426 1.00 89.50 443 ALA A C 1
ATOM 3429 O O . ALA A 1 443 ? -2.929 2.055 24.475 1.00 89.50 443 ALA A O 1
ATOM 3430 N N . GLY A 1 444 ? -2.871 2.073 22.234 1.00 86.50 444 GLY A N 1
ATOM 3431 C CA . GLY A 1 444 ? -3.995 2.990 22.018 1.00 86.50 444 GLY A CA 1
ATOM 3432 C C . GLY A 1 444 ? -5.316 2.510 22.621 1.00 86.50 444 GLY A C 1
ATOM 3433 O O . GLY A 1 444 ? -6.088 3.318 23.128 1.00 86.50 444 GLY A O 1
ATOM 3434 N N . ALA A 1 445 ? -5.566 1.200 22.661 1.00 81.56 445 ALA A N 1
ATOM 3435 C CA . ALA A 1 445 ? -6.748 0.661 23.330 1.00 81.56 445 ALA A CA 1
ATOM 3436 C C . ALA A 1 445 ? -6.694 0.799 24.868 1.00 81.56 445 ALA A C 1
ATOM 3438 O O . ALA A 1 445 ? -7.732 0.794 25.533 1.00 81.56 445 ALA A O 1
ATOM 3439 N N . ASN A 1 446 ? -5.490 0.926 25.438 1.00 82.44 446 ASN A N 1
ATOM 3440 C CA . ASN A 1 446 ? -5.248 0.952 26.881 1.00 82.44 446 ASN A CA 1
ATOM 3441 C C . ASN A 1 446 ? -4.952 2.349 27.456 1.00 82.44 446 ASN A C 1
ATOM 3443 O O . ASN A 1 446 ? -4.925 2.487 28.677 1.00 82.44 446 ASN A O 1
ATOM 3447 N N . ILE A 1 447 ? -4.772 3.387 26.628 1.00 82.88 447 ILE A N 1
ATOM 3448 C CA . ILE A 1 447 ? -4.572 4.769 27.119 1.00 82.88 447 ILE A CA 1
ATOM 3449 C C . ILE A 1 447 ? -5.866 5.426 27.633 1.00 82.88 447 ILE A C 1
ATOM 3451 O O . ILE A 1 447 ? -5.809 6.437 28.332 1.00 82.88 447 ILE A O 1
ATOM 3455 N N . PHE A 1 448 ? -7.035 4.871 27.300 1.00 76.69 448 PHE A N 1
ATOM 3456 C CA . PHE A 1 448 ? -8.337 5.372 27.748 1.00 76.69 448 PHE A CA 1
ATOM 3457 C C . PHE A 1 448 ? -8.672 4.827 29.139 1.00 76.69 448 PHE A C 1
ATOM 3459 O O . PHE A 1 448 ? -9.314 3.786 29.289 1.00 76.69 448 PHE A O 1
ATOM 3466 N N . PHE A 1 449 ? -8.235 5.537 30.179 1.00 75.75 449 PHE A N 1
ATOM 3467 C CA . PHE A 1 449 ? -8.530 5.153 31.557 1.00 75.75 449 PHE A CA 1
ATOM 3468 C C . PHE A 1 449 ? -9.975 5.481 31.940 1.00 75.75 449 PHE A C 1
ATOM 3470 O O . PHE A 1 449 ? -10.403 6.630 31.857 1.00 75.75 449 PHE A O 1
ATOM 3477 N N . ALA A 1 450 ? -10.706 4.494 32.467 1.00 68.81 450 ALA A N 1
ATOM 3478 C CA . ALA A 1 450 ? -12.095 4.669 32.907 1.00 68.81 450 ALA A CA 1
ATOM 3479 C C . ALA A 1 450 ? -12.269 5.785 33.960 1.00 68.81 450 ALA A C 1
ATOM 3481 O O . ALA A 1 450 ? -13.284 6.473 33.957 1.00 68.81 450 ALA A O 1
ATOM 3482 N N . LYS A 1 451 ? -11.256 6.010 34.811 1.00 72.50 451 LYS A N 1
ATOM 3483 C CA . LYS A 1 451 ? -11.245 7.067 35.840 1.00 72.50 451 LYS A CA 1
ATOM 3484 C C . LYS A 1 451 ? -11.226 8.495 35.279 1.00 72.50 451 LYS A C 1
ATOM 3486 O O . LYS A 1 451 ? -11.524 9.430 36.007 1.00 72.50 451 LYS A O 1
ATOM 3491 N N . GLU A 1 452 ? -10.836 8.669 34.017 1.00 73.75 452 GLU A N 1
ATOM 3492 C CA . GLU A 1 452 ? -10.725 9.981 33.366 1.00 73.75 452 GLU A CA 1
ATOM 3493 C C . GLU A 1 452 ? -11.920 10.287 32.449 1.00 73.75 452 GLU A C 1
ATOM 3495 O O . GLU A 1 452 ? -11.914 11.288 31.726 1.00 73.75 452 GLU A O 1
ATOM 3500 N N . ALA A 1 453 ? -12.947 9.433 32.454 1.00 66.00 453 ALA A N 1
ATOM 3501 C CA . ALA A 1 453 ? -14.189 9.705 31.746 1.00 66.00 453 ALA A CA 1
ATOM 3502 C C . ALA A 1 453 ? -14.843 10.998 32.285 1.00 66.00 453 ALA A C 1
ATOM 3504 O O . ALA A 1 453 ? -14.805 11.236 33.493 1.00 66.00 453 ALA A O 1
ATOM 3505 N N . PRO A 1 454 ? -15.456 11.842 31.431 1.00 66.38 454 PRO A N 1
ATOM 3506 C CA . PRO A 1 454 ? -15.712 11.645 29.998 1.00 66.38 454 PRO A CA 1
ATOM 3507 C C . PRO A 1 454 ? -14.639 12.224 29.052 1.00 66.38 454 PRO A C 1
ATOM 3509 O O . PRO A 1 454 ? -14.756 12.057 27.841 1.00 66.38 454 PRO A O 1
ATOM 3512 N N . ARG A 1 455 ? -13.618 12.935 29.558 1.00 68.50 455 ARG A N 1
ATOM 3513 C CA . ARG A 1 455 ? -12.663 13.688 28.713 1.00 68.50 455 ARG A CA 1
ATOM 3514 C C . ARG A 1 455 ? -11.387 12.935 28.345 1.00 68.50 455 ARG A C 1
ATOM 3516 O O . ARG A 1 455 ? -10.793 13.261 27.325 1.00 68.50 455 ARG A O 1
ATOM 3523 N N . TYR A 1 456 ? -10.960 11.965 29.151 1.00 76.69 456 TYR A N 1
ATOM 3524 C CA . TYR A 1 456 ? -9.761 11.153 28.912 1.00 76.69 456 TYR A CA 1
ATOM 3525 C C . TYR A 1 456 ? -8.511 12.001 28.606 1.00 76.69 456 TYR A C 1
ATOM 3527 O O . TYR A 1 456 ? -7.876 11.857 27.559 1.00 76.69 456 TYR A O 1
ATOM 3535 N N . HIS A 1 457 ? -8.166 12.927 29.508 1.00 80.12 457 HIS A N 1
ATOM 3536 C CA . HIS A 1 457 ? -7.080 13.893 29.300 1.00 80.12 457 HIS A CA 1
ATOM 3537 C C . HIS A 1 457 ? -5.737 13.237 28.949 1.00 80.12 457 HIS A C 1
ATOM 3539 O O . HIS A 1 457 ? -5.030 13.745 28.072 1.00 80.12 457 HIS A O 1
ATOM 3545 N N . SER A 1 458 ? -5.404 12.109 29.583 1.00 84.88 458 SER A N 1
ATOM 3546 C CA . SER A 1 458 ? -4.168 11.374 29.304 1.00 84.88 458 SER A CA 1
ATOM 3547 C C . SER A 1 458 ? -4.182 10.762 27.902 1.00 84.88 458 SER A C 1
ATOM 3549 O O . SER A 1 458 ? -3.183 10.844 27.185 1.00 84.88 458 SER A O 1
ATOM 3551 N N . ALA A 1 459 ? -5.327 10.226 27.468 1.00 83.81 459 ALA A N 1
ATOM 3552 C CA . ALA A 1 459 ? -5.487 9.675 26.126 1.00 83.81 459 ALA A CA 1
ATOM 3553 C C . ALA A 1 459 ? -5.333 10.764 25.055 1.00 83.81 459 ALA A C 1
ATOM 3555 O O . ALA A 1 459 ? -4.551 10.598 24.122 1.00 83.81 459 ALA A O 1
ATOM 3556 N N . LEU A 1 460 ? -6.004 11.911 25.219 1.00 85.12 460 LEU A N 1
ATOM 3557 C CA . LEU A 1 460 ? -5.893 13.037 24.284 1.00 85.12 460 LEU A CA 1
ATOM 3558 C C . LEU A 1 460 ? -4.453 13.560 24.190 1.00 85.12 460 LEU A C 1
ATOM 3560 O O . LEU A 1 460 ? -3.970 13.828 23.094 1.00 85.12 460 LEU A O 1
ATOM 3564 N N . ALA A 1 461 ? -3.746 13.672 25.320 1.00 87.25 461 ALA A N 1
ATOM 3565 C CA . ALA A 1 461 ? -2.342 14.072 25.331 1.00 87.25 461 ALA A CA 1
ATOM 3566 C C . ALA A 1 461 ? -1.451 13.066 24.584 1.00 87.25 461 ALA A C 1
ATOM 3568 O O . ALA A 1 461 ? -0.655 13.474 23.737 1.00 87.25 461 ALA A O 1
ATOM 3569 N N . GLY A 1 462 ? -1.614 11.767 24.855 1.00 88.69 462 GLY A N 1
ATOM 3570 C CA . GLY A 1 462 ? -0.870 10.704 24.176 1.00 88.69 462 GLY A CA 1
ATOM 3571 C C . GLY A 1 462 ? -1.096 10.707 22.663 1.00 88.69 462 GLY A C 1
ATOM 3572 O O . GLY A 1 462 ? -0.136 10.669 21.895 1.00 88.69 462 GLY A O 1
ATOM 3573 N N . LEU A 1 463 ? -2.350 10.851 22.226 1.00 89.56 463 LEU A N 1
ATOM 3574 C CA . LEU A 1 463 ? -2.709 10.929 20.808 1.00 89.56 463 LEU A CA 1
ATOM 3575 C C . LEU A 1 463 ? -2.091 12.156 20.117 1.00 89.56 463 LEU A C 1
ATOM 3577 O O . LEU A 1 463 ? -1.549 12.033 19.016 1.00 89.56 463 LEU A O 1
ATOM 3581 N N . SER A 1 464 ? -2.108 13.325 20.767 1.00 90.44 464 SER A N 1
ATOM 3582 C CA . SER A 1 464 ? -1.473 14.536 20.231 1.00 90.44 464 SER A CA 1
ATOM 3583 C C . SER A 1 464 ? 0.047 14.388 20.100 1.00 90.44 464 SER A C 1
ATOM 3585 O O . SER A 1 464 ? 0.618 14.836 19.105 1.00 90.44 464 SER A O 1
ATOM 3587 N N . ILE A 1 465 ? 0.705 13.724 21.061 1.00 92.06 465 ILE A N 1
ATOM 3588 C CA . ILE A 1 465 ? 2.146 13.426 20.997 1.00 92.06 465 ILE A CA 1
ATOM 3589 C C . ILE A 1 465 ? 2.449 12.499 19.815 1.00 92.06 465 ILE A C 1
ATOM 3591 O O . ILE A 1 465 ? 3.416 12.741 19.094 1.00 92.06 465 ILE A O 1
ATOM 3595 N N . CYS A 1 466 ? 1.618 11.483 19.562 1.00 92.75 466 CYS A N 1
ATOM 3596 C CA . CYS A 1 466 ? 1.792 10.592 18.413 1.00 92.75 466 CYS A CA 1
ATOM 3597 C C . CYS A 1 466 ? 1.704 11.343 17.076 1.00 92.75 466 CYS A C 1
ATOM 3599 O O . CYS A 1 466 ? 2.586 11.169 16.234 1.00 92.75 466 CYS A O 1
ATOM 3601 N N . TYR A 1 467 ? 0.710 12.220 16.887 1.00 92.00 467 TYR A N 1
ATOM 3602 C CA . TYR A 1 467 ? 0.619 13.036 15.669 1.00 92.00 467 TYR A CA 1
ATOM 3603 C C . TYR A 1 467 ? 1.802 13.994 15.512 1.00 92.00 467 TYR A C 1
ATOM 3605 O O . TYR A 1 467 ? 2.389 14.067 14.431 1.00 92.00 467 TYR A O 1
ATOM 3613 N N . GLY A 1 468 ? 2.190 14.693 16.585 1.00 93.00 468 GLY A N 1
ATOM 3614 C CA . GLY A 1 468 ? 3.360 15.574 16.578 1.00 93.00 468 GLY A CA 1
ATOM 3615 C C . GLY A 1 468 ? 4.647 14.818 16.233 1.00 93.00 468 GLY A C 1
ATOM 3616 O O . GLY A 1 468 ? 5.401 15.237 15.355 1.00 93.00 468 GLY A O 1
ATOM 3617 N N . GLY A 1 469 ? 4.855 13.652 16.848 1.00 93.50 469 GLY A N 1
ATOM 3618 C CA . GLY A 1 469 ? 5.984 12.768 16.564 1.00 93.50 469 GLY A CA 1
ATOM 3619 C C . GLY A 1 469 ? 6.007 12.294 15.111 1.00 93.50 469 GLY A C 1
ATOM 3620 O O . GLY A 1 469 ? 7.051 12.354 14.466 1.00 93.50 469 GLY A O 1
ATOM 3621 N N . MET A 1 470 ? 4.860 11.904 14.550 1.00 93.38 470 MET A N 1
ATOM 3622 C CA . MET A 1 470 ? 4.758 11.516 13.138 1.00 93.38 470 MET A CA 1
ATOM 3623 C C . MET A 1 470 ? 5.097 12.665 12.181 1.00 93.38 470 MET A C 1
ATOM 3625 O O . MET A 1 470 ? 5.770 12.435 11.177 1.00 93.38 470 MET A O 1
ATOM 3629 N N . ILE A 1 471 ? 4.675 13.898 12.484 1.00 94.12 471 ILE A N 1
ATOM 3630 C CA . ILE A 1 471 ? 5.023 15.083 11.685 1.00 94.12 471 ILE A CA 1
ATOM 3631 C C . ILE A 1 471 ? 6.541 15.292 11.689 1.00 94.12 471 ILE A C 1
ATOM 3633 O O . ILE A 1 471 ? 7.146 15.429 10.623 1.00 94.12 471 ILE A O 1
ATOM 3637 N N . VAL A 1 472 ? 7.169 15.255 12.868 1.00 95.25 472 VAL A N 1
ATOM 3638 C CA . VAL A 1 472 ? 8.623 15.425 13.014 1.00 95.25 472 VAL A CA 1
ATOM 3639 C C . VAL A 1 472 ? 9.383 14.319 12.281 1.00 95.25 472 VAL A C 1
ATOM 3641 O O . VAL A 1 472 ? 10.282 14.621 11.495 1.00 95.25 472 VAL A O 1
ATOM 3644 N N . ILE A 1 473 ? 8.996 13.052 12.466 1.00 94.31 473 ILE A N 1
ATOM 3645 C CA . ILE A 1 473 ? 9.634 11.908 11.797 1.00 94.31 473 ILE A CA 1
ATOM 3646 C C . ILE A 1 473 ? 9.470 12.008 10.275 1.00 94.31 473 ILE A C 1
ATOM 3648 O O . ILE A 1 473 ? 10.436 11.786 9.548 1.00 94.31 473 ILE A O 1
ATOM 3652 N N . SER A 1 474 ? 8.292 12.393 9.773 1.00 92.56 474 SER A N 1
ATOM 3653 C CA . SER A 1 474 ? 8.052 12.560 8.333 1.00 92.56 474 SER A CA 1
ATOM 3654 C C . SER A 1 474 ? 8.939 13.651 7.717 1.00 92.56 474 SER A C 1
ATOM 3656 O O . SER A 1 474 ? 9.534 13.456 6.651 1.00 92.56 474 SER A O 1
ATOM 3658 N N . LEU A 1 475 ? 9.078 14.797 8.393 1.00 93.31 475 LEU A N 1
ATOM 3659 C CA . LEU A 1 475 ? 9.942 15.892 7.944 1.00 93.31 475 LEU A CA 1
ATOM 3660 C C . LEU A 1 475 ? 11.430 15.519 8.025 1.00 93.31 475 LEU A C 1
ATOM 3662 O O . LEU A 1 475 ? 12.183 15.818 7.094 1.00 93.31 475 LEU A O 1
ATOM 3666 N N . ALA A 1 476 ? 11.845 14.814 9.080 1.00 92.75 476 ALA A N 1
ATOM 3667 C CA . ALA A 1 476 ? 13.204 14.298 9.224 1.00 92.75 476 ALA A CA 1
ATOM 3668 C C . ALA A 1 476 ? 13.538 13.273 8.129 1.00 92.75 476 ALA A C 1
ATOM 3670 O O . ALA A 1 476 ? 14.587 13.371 7.493 1.00 92.75 476 ALA A O 1
ATOM 3671 N N . LEU A 1 477 ? 12.618 12.347 7.836 1.00 90.62 477 LEU A N 1
ATOM 3672 C CA . LEU A 1 477 ? 12.766 11.360 6.765 1.00 90.62 477 LEU A CA 1
ATOM 3673 C C . LEU A 1 477 ? 12.877 12.038 5.394 1.00 90.62 477 LEU A C 1
ATOM 3675 O O . LEU A 1 477 ? 13.702 11.639 4.574 1.00 90.62 477 LEU A O 1
ATOM 3679 N N . ARG A 1 478 ? 12.112 13.110 5.152 1.00 89.19 478 ARG A N 1
ATOM 3680 C CA . ARG A 1 478 ? 12.264 13.932 3.943 1.00 89.19 478 ARG A CA 1
ATOM 3681 C C . ARG A 1 478 ? 13.658 14.549 3.848 1.00 89.19 478 ARG A C 1
ATOM 3683 O O . ARG A 1 478 ? 14.272 14.479 2.786 1.00 89.19 478 ARG A O 1
ATOM 3690 N N . GLY A 1 479 ? 14.147 15.153 4.932 1.00 87.44 479 GLY A N 1
ATOM 3691 C CA . GLY A 1 479 ? 15.493 15.729 4.995 1.00 87.44 479 GLY A CA 1
ATOM 3692 C C . GLY A 1 479 ? 16.577 14.685 4.722 1.00 87.44 479 GLY A C 1
ATOM 3693 O O . GLY A 1 479 ? 17.466 14.922 3.906 1.00 87.44 479 GLY A O 1
ATOM 3694 N N . TYR A 1 480 ? 16.441 13.501 5.324 1.00 89.06 480 TYR A N 1
ATOM 3695 C CA . TYR A 1 480 ? 17.331 12.363 5.104 1.00 89.06 480 TYR A CA 1
ATOM 3696 C C . TYR A 1 480 ? 17.334 11.904 3.642 1.00 89.06 480 TYR A C 1
ATOM 3698 O O . TYR A 1 480 ? 18.402 11.804 3.047 1.00 89.06 480 TYR A O 1
ATOM 3706 N N . MET A 1 481 ? 16.163 11.697 3.029 1.00 85.31 481 MET A N 1
ATOM 3707 C CA . MET A 1 481 ? 16.075 11.279 1.623 1.00 85.31 481 MET A CA 1
ATOM 3708 C C . MET A 1 481 ? 16.622 12.346 0.666 1.00 85.31 481 MET A C 1
ATOM 3710 O O . MET A 1 481 ? 17.284 12.011 -0.310 1.00 85.31 481 MET A O 1
ATOM 3714 N N . MET A 1 482 ? 16.408 13.636 0.948 1.00 83.38 482 MET A N 1
ATOM 3715 C CA . MET A 1 482 ? 17.018 14.718 0.164 1.00 83.38 482 MET A CA 1
ATOM 3716 C C . MET A 1 482 ? 18.544 14.723 0.277 1.00 83.38 482 MET A C 1
ATOM 3718 O O . MET A 1 482 ? 19.233 14.928 -0.722 1.00 83.38 482 MET A O 1
ATOM 3722 N N . TRP A 1 483 ? 19.074 14.498 1.479 1.00 84.38 483 TRP A N 1
ATOM 3723 C CA . TRP A 1 483 ? 20.511 14.395 1.709 1.00 84.38 483 TRP A CA 1
ATOM 3724 C C . TRP A 1 483 ? 21.111 13.160 1.030 1.00 84.38 483 TRP A C 1
ATOM 3726 O O . TRP A 1 483 ? 22.145 13.273 0.373 1.00 84.38 483 TRP A O 1
ATOM 3736 N N . GLU A 1 484 ? 20.454 12.004 1.135 1.00 81.81 484 GLU A N 1
ATOM 3737 C CA . GLU A 1 484 ? 20.890 10.756 0.511 1.00 81.81 484 GLU A CA 1
ATOM 3738 C C . GLU A 1 484 ? 20.873 10.869 -1.016 1.00 81.81 484 GLU A C 1
ATOM 3740 O O . GLU A 1 484 ? 21.866 10.528 -1.653 1.00 81.81 484 GLU A O 1
ATOM 3745 N N . ASN A 1 485 ? 19.808 11.432 -1.595 1.00 79.88 485 ASN A N 1
ATOM 3746 C CA . ASN A 1 485 ? 19.738 11.715 -3.026 1.00 79.88 485 ASN A CA 1
ATOM 3747 C C . ASN A 1 485 ? 20.860 12.659 -3.459 1.00 79.88 485 ASN A C 1
ATOM 3749 O O . ASN A 1 485 ? 21.595 12.327 -4.374 1.00 79.88 485 ASN A O 1
ATOM 3753 N N . LYS A 1 486 ? 21.087 13.771 -2.745 1.00 77.38 486 LYS A N 1
ATOM 3754 C CA . LYS A 1 486 ? 22.196 14.687 -3.058 1.00 77.38 486 LYS A CA 1
ATOM 3755 C C . LYS A 1 486 ? 23.561 13.997 -2.949 1.00 77.38 486 LYS A C 1
ATOM 3757 O O . LYS A 1 486 ? 24.449 14.247 -3.755 1.00 77.38 486 LYS A O 1
ATOM 3762 N N . ARG A 1 487 ? 23.752 13.115 -1.963 1.00 77.38 487 ARG A N 1
ATOM 3763 C CA . ARG A 1 487 ? 24.980 12.320 -1.814 1.00 77.38 487 ARG A CA 1
ATOM 3764 C C . ARG A 1 487 ? 25.157 11.332 -2.972 1.00 77.38 487 ARG A C 1
ATOM 3766 O O . ARG A 1 487 ? 26.288 11.168 -3.423 1.00 77.38 487 ARG A O 1
ATOM 3773 N N . ARG A 1 488 ? 24.078 10.685 -3.428 1.00 68.31 488 ARG A N 1
ATOM 3774 C CA . ARG A 1 488 ? 24.063 9.763 -4.577 1.00 68.31 488 ARG A CA 1
ATOM 3775 C C . ARG A 1 488 ? 24.307 10.509 -5.883 1.00 68.31 488 ARG A C 1
ATOM 3777 O O . ARG A 1 488 ? 25.184 10.089 -6.618 1.00 68.31 488 ARG A O 1
ATOM 3784 N N . ASP A 1 489 ? 23.653 11.645 -6.102 1.00 69.75 489 ASP A N 1
ATOM 3785 C CA . ASP A 1 489 ? 23.873 12.520 -7.257 1.00 69.75 489 ASP A CA 1
ATOM 3786 C C . ASP A 1 489 ? 25.344 12.959 -7.313 1.00 69.75 489 ASP A C 1
ATOM 3788 O O . ASP A 1 489 ? 26.007 12.744 -8.318 1.00 69.75 489 ASP A O 1
ATOM 3792 N N . ASN A 1 490 ? 25.918 13.416 -6.193 1.00 70.75 490 ASN A N 1
ATOM 3793 C CA . ASN A 1 490 ? 27.343 13.760 -6.109 1.00 70.75 490 ASN A CA 1
ATOM 3794 C C . ASN A 1 490 ? 28.272 12.546 -6.335 1.00 70.75 490 ASN A C 1
ATOM 3796 O O . ASN A 1 490 ? 29.381 12.689 -6.848 1.00 70.75 490 ASN A O 1
ATOM 3800 N N . ALA A 1 491 ? 27.876 11.341 -5.911 1.00 63.00 491 ALA A N 1
ATOM 3801 C CA . ALA A 1 491 ? 28.646 10.117 -6.140 1.00 63.00 491 ALA A CA 1
ATOM 3802 C C . ALA A 1 491 ? 28.538 9.636 -7.596 1.00 63.00 491 ALA A C 1
ATOM 3804 O O . ALA A 1 491 ? 29.523 9.138 -8.137 1.00 63.00 491 ALA A O 1
ATOM 3805 N N . CYS A 1 492 ? 27.383 9.833 -8.232 1.00 52.78 492 CYS A N 1
ATOM 3806 C CA . CYS A 1 492 ? 27.153 9.655 -9.659 1.00 52.78 492 CYS A CA 1
ATOM 3807 C C . CYS A 1 492 ? 27.866 10.724 -10.482 1.00 52.78 492 CYS A C 1
ATOM 3809 O O . CYS A 1 492 ? 28.322 10.397 -11.559 1.00 52.78 492 CYS A O 1
ATOM 3811 N N . GLU A 1 493 ? 28.061 11.945 -9.986 1.00 50.69 493 GLU A N 1
ATOM 3812 C CA . GLU A 1 493 ? 28.916 12.962 -10.615 1.00 50.69 493 GLU A CA 1
ATOM 3813 C C . GLU A 1 493 ? 30.406 12.616 -10.471 1.00 50.69 493 GLU A C 1
ATOM 3815 O O . GLU A 1 493 ? 31.177 12.828 -11.403 1.00 50.69 493 GLU A O 1
ATOM 3820 N N . ARG A 1 494 ? 30.824 12.009 -9.349 1.00 42.84 494 ARG A N 1
ATOM 3821 C CA . ARG A 1 494 ? 32.202 11.511 -9.138 1.00 42.84 494 ARG A CA 1
ATOM 3822 C C . ARG A 1 494 ? 32.514 10.242 -9.938 1.00 42.84 494 ARG A C 1
ATOM 3824 O O . ARG A 1 494 ? 33.586 10.142 -10.519 1.00 42.84 494 ARG A O 1
ATOM 3831 N N . ARG A 1 495 ? 31.585 9.280 -10.014 1.00 39.72 495 ARG A N 1
ATOM 3832 C CA . ARG A 1 495 ? 31.654 8.158 -10.977 1.00 39.72 495 ARG A CA 1
ATOM 3833 C C . ARG A 1 495 ? 31.432 8.647 -12.401 1.00 39.72 495 ARG A C 1
ATOM 3835 O O . ARG A 1 495 ? 32.003 8.109 -13.332 1.00 39.72 495 ARG A O 1
ATOM 3842 N N . GLY A 1 496 ? 30.659 9.708 -12.548 1.00 35.00 496 GLY A N 1
ATOM 3843 C CA . GLY A 1 496 ? 30.398 10.464 -13.757 1.00 35.00 496 GLY A CA 1
ATOM 3844 C C . GLY A 1 496 ? 31.600 11.245 -14.258 1.00 35.00 496 GLY A C 1
ATOM 3845 O O . GLY A 1 496 ? 31.759 11.438 -15.450 1.00 35.00 496 GLY A O 1
ATOM 3846 N N . SER A 1 497 ? 32.572 11.553 -13.416 1.00 28.58 497 SER A N 1
ATOM 3847 C CA . SER A 1 497 ? 33.876 11.996 -13.912 1.00 28.58 497 SER A CA 1
ATOM 3848 C C . SER A 1 497 ? 34.555 10.893 -14.751 1.00 28.58 497 SER A C 1
ATOM 3850 O O . SER A 1 497 ? 35.433 11.190 -15.550 1.00 28.58 497 SER A O 1
ATOM 3852 N N . ALA A 1 498 ? 34.098 9.637 -14.619 1.00 28.83 498 ALA A N 1
ATOM 3853 C CA . ALA A 1 498 ? 34.448 8.491 -15.456 1.00 28.83 498 ALA A CA 1
ATOM 3854 C C . ALA A 1 498 ? 33.288 7.966 -16.353 1.00 28.83 498 ALA A C 1
ATOM 3856 O O . ALA A 1 498 ? 33.508 7.034 -17.121 1.00 28.83 498 ALA A O 1
ATOM 3857 N N . ILE A 1 499 ? 32.062 8.519 -16.274 1.00 29.59 499 ILE A N 1
ATOM 3858 C CA . ILE A 1 499 ? 30.840 8.002 -16.954 1.00 29.59 499 ILE A CA 1
ATOM 3859 C C . ILE A 1 499 ? 29.942 9.113 -17.578 1.00 29.59 499 ILE A C 1
ATOM 3861 O O . ILE A 1 499 ? 29.231 8.863 -18.543 1.00 29.59 499 ILE A O 1
ATOM 3865 N N . VAL A 1 500 ? 29.990 10.367 -17.116 1.00 26.66 500 VAL A N 1
ATOM 3866 C CA . VAL A 1 500 ? 29.115 11.509 -17.496 1.00 26.66 500 VAL A CA 1
ATOM 3867 C C . VAL A 1 500 ? 29.502 12.181 -18.819 1.00 26.66 500 VAL A C 1
ATOM 3869 O O . VAL A 1 500 ? 28.730 12.977 -19.345 1.00 26.66 500 VAL A O 1
ATOM 3872 N N . THR A 1 501 ? 30.584 11.782 -19.483 1.00 25.86 501 THR A N 1
ATOM 3873 C CA . THR A 1 501 ? 30.710 12.042 -20.931 1.00 25.86 501 THR A CA 1
ATOM 3874 C C . THR A 1 501 ? 29.836 11.115 -21.791 1.00 25.86 501 THR A C 1
ATOM 3876 O O . THR A 1 501 ? 29.824 11.281 -23.005 1.00 25.86 501 THR A O 1
ATOM 3879 N N . ARG A 1 502 ? 29.068 10.181 -21.194 1.00 27.69 502 ARG A N 1
ATOM 3880 C CA . ARG A 1 502 ? 28.255 9.165 -21.898 1.00 27.69 502 ARG A CA 1
ATOM 3881 C C . ARG A 1 502 ? 26.728 9.344 -21.803 1.00 27.69 502 ARG A C 1
ATOM 3883 O O . ARG A 1 502 ? 25.996 8.599 -22.441 1.00 27.69 502 ARG A O 1
ATOM 3890 N N . GLU A 1 503 ? 26.211 10.326 -21.067 1.00 25.83 503 GLU A N 1
ATOM 3891 C CA . GLU A 1 503 ? 24.758 10.512 -20.887 1.00 25.83 503 GLU A CA 1
ATOM 3892 C C . GLU A 1 503 ? 24.324 11.965 -21.130 1.00 25.83 503 GLU A C 1
ATOM 3894 O O . GLU A 1 503 ? 24.117 12.753 -20.209 1.00 25.83 503 GLU A O 1
ATOM 3899 N N . LYS A 1 504 ? 24.095 12.335 -22.393 1.00 23.61 504 LYS A N 1
ATOM 3900 C CA . LYS A 1 504 ? 23.179 13.441 -22.725 1.00 23.61 504 LYS A CA 1
ATOM 3901 C C . LYS A 1 504 ? 21.980 12.895 -23.484 1.00 23.61 504 LYS A C 1
ATOM 3903 O O . LYS A 1 504 ? 21.788 13.155 -24.662 1.00 23.61 504 LYS A O 1
ATOM 3908 N N . GLY A 1 505 ? 21.156 12.142 -22.763 1.00 24.80 505 GLY A N 1
ATOM 3909 C CA . GLY A 1 505 ? 19.941 11.535 -23.299 1.00 24.80 505 GLY A CA 1
ATOM 3910 C C . GLY A 1 505 ? 18.837 11.359 -22.265 1.00 24.80 505 GLY A C 1
ATOM 3911 O O . GLY A 1 505 ? 18.075 10.409 -22.365 1.00 24.80 505 GLY A O 1
ATOM 3912 N N . TRP A 1 506 ? 18.726 12.236 -21.260 1.00 23.69 506 TRP A N 1
ATOM 3913 C CA . TRP A 1 506 ? 17.606 12.175 -20.315 1.00 23.69 506 TRP A CA 1
ATOM 3914 C C . TRP A 1 506 ? 16.920 13.530 -20.145 1.00 23.69 506 TRP A C 1
ATOM 3916 O O . TRP A 1 506 ? 17.100 14.269 -19.178 1.00 23.69 506 TRP A O 1
ATOM 3926 N N . ARG A 1 507 ? 16.080 13.860 -21.129 1.00 23.52 507 ARG A N 1
ATOM 3927 C CA . ARG A 1 507 ? 14.884 14.672 -20.898 1.00 23.52 507 ARG A CA 1
ATOM 3928 C C . ARG A 1 507 ? 13.688 13.767 -21.117 1.00 23.52 507 ARG A C 1
ATOM 3930 O O . ARG A 1 507 ? 13.550 13.186 -22.186 1.00 23.52 507 ARG A O 1
ATOM 3937 N N . GLY A 1 508 ? 12.823 13.679 -20.111 1.00 29.30 508 GLY A N 1
ATOM 3938 C CA . GLY A 1 508 ? 11.528 13.026 -20.237 1.00 29.30 508 GLY A CA 1
ATOM 3939 C C . GLY A 1 508 ? 10.774 13.563 -21.453 1.00 29.30 508 GLY A C 1
ATOM 3940 O O . GLY A 1 508 ? 10.324 14.706 -21.462 1.00 29.30 508 GLY A O 1
ATOM 3941 N N . GLY A 1 509 ? 10.652 12.719 -22.469 1.00 22.84 509 GLY A N 1
ATOM 3942 C CA . GLY A 1 509 ? 9.866 12.941 -23.668 1.00 22.84 509 GLY A CA 1
ATOM 3943 C C . GLY A 1 509 ? 9.252 11.609 -24.068 1.00 22.84 509 GLY A C 1
ATOM 3944 O O . GLY A 1 509 ? 9.990 10.673 -24.326 1.00 22.84 509 GLY A O 1
ATOM 3945 N N . LYS A 1 510 ? 7.917 11.561 -24.017 1.00 25.78 510 LYS A N 1
ATOM 3946 C CA . LYS A 1 510 ? 6.880 10.650 -24.558 1.00 25.78 510 LYS A CA 1
ATOM 3947 C C . LYS A 1 510 ? 7.186 9.330 -25.311 1.00 25.78 510 LYS A C 1
ATOM 3949 O O . LYS A 1 510 ? 6.220 8.641 -25.610 1.00 25.78 510 LYS A O 1
ATOM 3954 N N . ASN A 1 511 ? 8.418 8.901 -25.558 1.00 26.06 511 ASN A N 1
ATOM 3955 C CA . ASN A 1 511 ? 8.727 7.664 -26.273 1.00 26.06 511 ASN A CA 1
ATOM 3956 C C . ASN A 1 511 ? 9.421 6.679 -25.323 1.00 26.06 511 ASN A C 1
ATOM 3958 O O . ASN A 1 511 ? 10.595 6.832 -24.995 1.00 26.06 511 ASN A O 1
ATOM 3962 N N . GLY A 1 512 ? 8.661 5.691 -24.847 1.00 29.53 512 GLY A N 1
ATOM 3963 C CA . GLY A 1 512 ? 9.088 4.684 -23.876 1.00 29.53 512 GLY A CA 1
ATOM 3964 C C . GLY A 1 512 ? 10.172 3.738 -24.392 1.00 29.53 512 GLY A C 1
ATOM 3965 O O . GLY A 1 512 ? 9.872 2.630 -24.822 1.00 29.53 512 GLY A O 1
ATOM 3966 N N . LYS A 1 513 ? 11.436 4.146 -24.286 1.00 28.72 513 LYS A N 1
ATOM 3967 C CA . LYS A 1 513 ? 12.574 3.222 -24.291 1.00 28.72 513 LYS A CA 1
ATOM 3968 C C . LYS A 1 513 ? 13.187 3.212 -22.894 1.00 28.72 513 LYS A C 1
ATOM 3970 O O . LYS A 1 513 ? 13.860 4.160 -22.501 1.00 28.72 513 LYS A O 1
ATOM 3975 N N . SER A 1 514 ? 12.869 2.172 -22.126 1.00 30.84 514 SER A N 1
ATOM 3976 C CA . SER A 1 514 ? 13.587 1.823 -20.902 1.00 30.84 514 SER A CA 1
ATOM 3977 C C . SER A 1 514 ? 14.982 1.327 -21.272 1.00 30.84 514 SER A C 1
ATOM 3979 O O . SER A 1 514 ? 15.132 0.583 -22.239 1.00 30.84 514 SER A O 1
ATOM 3981 N N . ASP A 1 515 ? 15.986 1.735 -20.507 1.00 37.88 515 ASP A N 1
ATOM 3982 C CA . ASP A 1 515 ? 17.364 1.278 -20.661 1.00 37.88 515 ASP A CA 1
ATOM 3983 C C . ASP A 1 515 ? 17.425 -0.246 -20.440 1.00 37.88 515 ASP A C 1
ATOM 3985 O O . ASP A 1 515 ? 17.042 -0.731 -19.372 1.00 37.88 515 ASP A O 1
ATOM 3989 N N . SER A 1 516 ? 17.832 -1.020 -21.450 1.00 34.00 516 SER A N 1
ATOM 3990 C CA . SER A 1 516 ? 17.764 -2.492 -21.420 1.00 34.00 516 SER A CA 1
ATOM 3991 C C . SER A 1 516 ? 18.548 -3.084 -20.244 1.00 34.00 516 SER A C 1
ATOM 3993 O O . SER A 1 516 ? 18.119 -4.066 -19.645 1.00 34.00 516 SER A O 1
ATOM 3995 N N . ARG A 1 517 ? 19.641 -2.423 -19.834 1.00 34.97 517 ARG A N 1
ATOM 3996 C CA . ARG A 1 517 ? 20.428 -2.802 -18.650 1.00 34.97 517 ARG A CA 1
ATOM 3997 C C . ARG A 1 517 ? 19.722 -2.513 -17.334 1.00 34.97 517 ARG A C 1
ATOM 3999 O O . ARG A 1 517 ? 19.876 -3.283 -16.393 1.00 34.97 517 ARG A O 1
ATOM 4006 N N . ALA A 1 518 ? 18.937 -1.437 -17.263 1.00 37.91 518 ALA A N 1
ATOM 4007 C CA . ALA A 1 518 ? 18.099 -1.193 -16.100 1.00 37.91 518 ALA A CA 1
ATOM 4008 C C . ALA A 1 518 ? 17.084 -2.335 -15.983 1.00 37.91 518 ALA A C 1
ATOM 4010 O O . ALA A 1 518 ? 17.042 -2.993 -14.954 1.00 37.91 518 ALA A O 1
ATOM 4011 N N . VAL A 1 519 ? 16.358 -2.657 -17.056 1.00 41.06 519 VAL A N 1
ATOM 4012 C CA . VAL A 1 519 ? 15.379 -3.757 -17.061 1.00 41.06 519 VAL A CA 1
ATOM 4013 C C . VAL A 1 519 ? 16.014 -5.090 -16.628 1.00 41.06 519 VAL A C 1
ATOM 4015 O O . VAL A 1 519 ? 15.468 -5.751 -15.746 1.00 41.06 519 VAL A O 1
ATOM 4018 N N . GLU A 1 520 ? 17.201 -5.436 -17.139 1.00 44.09 520 GLU A N 1
ATOM 4019 C CA . GLU A 1 520 ? 17.983 -6.617 -16.722 1.00 44.09 520 GLU A CA 1
ATOM 4020 C C . GLU A 1 520 ? 18.402 -6.596 -15.240 1.00 44.09 520 GLU A C 1
ATOM 4022 O O . GLU A 1 520 ? 18.279 -7.609 -14.547 1.00 44.09 520 GLU A O 1
ATOM 4027 N N . ASP A 1 521 ? 18.844 -5.453 -14.710 1.00 43.31 521 ASP A N 1
ATOM 4028 C CA . ASP A 1 521 ? 19.134 -5.296 -13.279 1.00 43.31 521 ASP A CA 1
ATOM 4029 C C . ASP A 1 521 ? 17.859 -5.319 -12.418 1.00 43.31 521 ASP A C 1
ATOM 4031 O O . ASP A 1 521 ? 17.917 -5.708 -11.255 1.00 43.31 521 ASP A O 1
ATOM 4035 N N . GLY A 1 522 ? 16.696 -4.970 -12.977 1.00 43.00 522 GLY A N 1
ATOM 4036 C CA . GLY A 1 522 ? 15.384 -5.110 -12.342 1.00 43.00 522 GLY A CA 1
ATOM 4037 C C . GLY A 1 522 ? 14.952 -6.566 -12.168 1.00 43.00 522 GLY A C 1
ATOM 4038 O O . GLY A 1 522 ? 14.206 -6.869 -11.237 1.00 43.00 522 GLY A O 1
ATOM 4039 N N . PHE A 1 523 ? 15.455 -7.479 -13.007 1.00 49.06 523 PHE A N 1
ATOM 4040 C CA . PHE A 1 523 ? 15.304 -8.926 -12.822 1.00 49.06 523 PHE A CA 1
ATOM 4041 C C . PHE A 1 523 ? 16.243 -9.482 -11.742 1.00 49.06 523 PHE A C 1
ATOM 4043 O O . PHE A 1 523 ? 15.982 -10.551 -11.185 1.00 49.06 523 PHE A O 1
ATOM 4050 N N . ARG A 1 524 ? 17.311 -8.756 -11.389 1.00 54.78 524 ARG A N 1
ATOM 4051 C CA . ARG A 1 524 ? 18.196 -9.110 -10.276 1.00 54.78 524 ARG A CA 1
ATOM 4052 C C . ARG A 1 524 ? 17.597 -8.571 -8.975 1.00 54.78 524 ARG A C 1
ATOM 4054 O O . ARG A 1 524 ? 17.315 -7.388 -8.839 1.00 54.78 524 ARG A O 1
ATOM 4061 N N . ASP A 1 525 ? 17.401 -9.440 -7.982 1.00 62.88 525 ASP A N 1
ATOM 4062 C CA . ASP A 1 525 ? 16.901 -9.052 -6.651 1.00 62.88 525 ASP A CA 1
ATOM 4063 C C . ASP A 1 525 ? 17.965 -8.259 -5.856 1.00 62.88 525 ASP A C 1
ATOM 4065 O O . ASP A 1 525 ? 18.613 -8.802 -4.955 1.00 62.88 525 ASP A O 1
ATOM 4069 N N . LEU A 1 526 ? 18.168 -6.995 -6.242 1.00 61.53 526 LEU A N 1
ATOM 4070 C CA . LEU A 1 526 ? 19.062 -6.006 -5.633 1.00 61.53 526 LEU A CA 1
ATOM 4071 C C . LEU A 1 526 ? 18.281 -5.088 -4.676 1.00 61.53 526 LEU A C 1
ATOM 4073 O O . LEU A 1 526 ? 17.129 -4.729 -4.940 1.00 61.53 526 LEU A O 1
ATOM 4077 N N . THR A 1 527 ? 18.897 -4.683 -3.562 1.00 68.94 527 THR A N 1
ATOM 4078 C CA . THR A 1 527 ? 18.295 -3.708 -2.630 1.00 68.94 527 THR A CA 1
ATOM 4079 C C . THR A 1 527 ? 18.413 -2.262 -3.122 1.00 68.94 527 THR A C 1
ATOM 4081 O O . THR A 1 527 ? 19.165 -1.953 -4.047 1.00 68.94 527 THR A O 1
ATOM 4084 N N . ASP A 1 528 ? 17.705 -1.326 -2.476 1.00 65.62 528 ASP A N 1
ATOM 4085 C CA . ASP A 1 528 ? 17.811 0.119 -2.761 1.00 65.62 528 ASP A CA 1
ATOM 4086 C C . ASP A 1 528 ? 19.187 0.726 -2.433 1.00 65.62 528 ASP A C 1
ATOM 4088 O O . ASP A 1 528 ? 19.455 1.870 -2.818 1.00 65.62 528 ASP A O 1
ATOM 4092 N N . ARG A 1 529 ? 20.057 -0.006 -1.723 1.00 65.56 529 ARG A N 1
ATOM 4093 C CA . ARG A 1 529 ? 21.472 0.350 -1.529 1.00 65.56 529 ARG A CA 1
ATOM 4094 C C . ARG A 1 529 ? 22.384 -0.250 -2.596 1.00 65.56 529 ARG A C 1
ATOM 4096 O O . ARG A 1 529 ? 23.391 0.366 -2.931 1.00 65.56 529 ARG A O 1
ATOM 4103 N N . GLU A 1 530 ? 22.048 -1.435 -3.095 1.00 59.06 530 GLU A N 1
ATOM 4104 C CA . GLU A 1 530 ? 22.842 -2.168 -4.085 1.00 59.06 530 GLU A CA 1
ATOM 4105 C C . GLU A 1 530 ? 22.591 -1.676 -5.517 1.00 59.06 530 GLU A C 1
ATOM 4107 O O . GLU A 1 530 ? 23.513 -1.675 -6.329 1.00 59.06 530 GLU A O 1
ATOM 4112 N N . SER A 1 531 ? 21.369 -1.228 -5.830 1.00 56.75 531 SER A N 1
ATOM 4113 C CA . SER A 1 531 ? 21.005 -0.752 -7.168 1.00 56.75 531 SER A CA 1
ATOM 4114 C C . SER A 1 531 ? 21.499 0.686 -7.419 1.00 56.75 531 SER A C 1
ATOM 4116 O O . SER A 1 531 ? 20.992 1.623 -6.791 1.00 56.75 531 SER A O 1
ATOM 4118 N N . PRO A 1 532 ? 22.440 0.908 -8.363 1.00 47.69 532 PRO A N 1
ATOM 4119 C CA . PRO A 1 532 ? 22.971 2.242 -8.658 1.00 47.69 532 PRO A CA 1
ATOM 4120 C C . PRO A 1 532 ? 21.948 3.167 -9.338 1.00 47.69 532 PRO A C 1
ATOM 4122 O O . PRO A 1 532 ? 22.110 4.383 -9.289 1.00 47.69 532 PRO A O 1
ATOM 4125 N N . TYR A 1 533 ? 20.884 2.605 -9.921 1.00 46.91 533 TYR A N 1
ATOM 4126 C CA . TYR A 1 533 ? 19.816 3.336 -10.613 1.00 46.91 533 TYR A CA 1
ATOM 4127 C C . TYR A 1 533 ? 18.579 3.593 -9.733 1.00 46.91 533 TYR A C 1
ATOM 4129 O O . TYR A 1 533 ? 17.605 4.201 -10.182 1.00 46.91 533 TYR A O 1
ATOM 4137 N N . PHE A 1 534 ? 18.580 3.135 -8.474 1.00 47.31 534 PHE A N 1
ATOM 4138 C CA . PHE A 1 534 ? 17.469 3.368 -7.556 1.00 47.31 534 PHE A CA 1
ATOM 4139 C C . PHE A 1 534 ? 17.591 4.750 -6.897 1.00 47.31 534 PHE A C 1
ATOM 4141 O O . PHE A 1 534 ? 18.345 4.938 -5.940 1.00 47.31 534 PHE A O 1
ATOM 4148 N N . SER A 1 535 ? 16.813 5.718 -7.382 1.00 44.34 535 SER A N 1
ATOM 4149 C CA . SER A 1 535 ? 16.732 7.069 -6.806 1.00 44.34 535 SER A CA 1
ATOM 4150 C C . SER A 1 535 ? 15.382 7.290 -6.123 1.00 44.34 535 SER A C 1
ATOM 4152 O O . SER A 1 535 ? 14.328 7.040 -6.715 1.00 44.34 535 SER A O 1
ATOM 4154 N N . ALA A 1 536 ? 15.388 7.791 -4.883 1.00 38.91 536 ALA A N 1
ATOM 4155 C CA . ALA A 1 536 ? 14.158 8.244 -4.235 1.00 38.91 536 ALA A CA 1
ATOM 4156 C C . ALA A 1 536 ? 13.682 9.552 -4.907 1.00 38.91 536 ALA A C 1
ATOM 4158 O O . ALA A 1 536 ? 14.516 10.348 -5.344 1.00 38.91 536 ALA A O 1
ATOM 4159 N N . PRO A 1 537 ? 12.374 9.846 -4.995 1.00 36.53 537 PRO A N 1
ATOM 4160 C CA . PRO A 1 537 ? 11.902 11.090 -5.610 1.00 36.53 537 PRO A CA 1
ATOM 4161 C C . PRO A 1 537 ? 12.516 12.328 -4.917 1.00 36.53 537 PRO A C 1
ATOM 4163 O O . PRO A 1 537 ? 12.413 12.466 -3.702 1.00 36.53 537 PRO A O 1
ATOM 4166 N N . SER A 1 538 ? 13.159 13.239 -5.661 1.00 29.34 538 SER A N 1
ATOM 4167 C CA . SER A 1 538 ? 13.786 14.477 -5.139 1.00 29.34 538 SER A CA 1
ATOM 4168 C C . SER A 1 538 ? 12.994 15.735 -5.552 1.00 29.34 538 SER A C 1
ATOM 4170 O O . SER A 1 538 ? 12.367 15.721 -6.613 1.00 29.34 538 SER A O 1
ATOM 4172 N N . PRO A 1 539 ? 12.954 16.830 -4.750 1.00 28.09 539 PRO A N 1
ATOM 4173 C CA . PRO A 1 539 ? 12.171 18.030 -5.057 1.00 28.09 539 PRO A CA 1
ATOM 4174 C C . PRO A 1 539 ? 12.988 19.080 -5.823 1.00 28.09 539 PRO A C 1
ATOM 4176 O O . PRO A 1 539 ? 12.453 20.099 -6.253 1.00 28.09 539 PRO A O 1
ATOM 4179 N N . THR A 1 540 ? 14.290 18.863 -5.982 1.00 25.41 540 THR A N 1
ATOM 4180 C CA . THR A 1 540 ? 15.190 19.790 -6.652 1.00 25.41 540 THR A CA 1
ATOM 4181 C C . THR A 1 540 ? 15.409 19.315 -8.082 1.00 25.41 540 THR A C 1
ATOM 4183 O O . THR A 1 540 ? 15.966 18.242 -8.296 1.00 25.41 540 THR A O 1
ATOM 4186 N N . LYS A 1 541 ? 15.057 20.151 -9.075 1.00 25.44 541 LYS A N 1
ATOM 4187 C CA . LYS A 1 541 ? 15.877 20.211 -10.301 1.00 25.44 541 LYS A CA 1
ATOM 4188 C C . LYS A 1 541 ? 17.344 20.259 -9.849 1.00 25.44 541 LYS A C 1
ATOM 4190 O O . LYS A 1 541 ? 17.581 20.950 -8.852 1.00 25.44 541 LYS A O 1
ATOM 4195 N N . PRO A 1 542 ? 18.306 19.622 -10.536 1.00 26.78 542 PRO A N 1
ATOM 4196 C CA . PRO A 1 542 ? 19.708 19.944 -10.312 1.00 26.78 542 PRO A CA 1
ATOM 4197 C C . PRO A 1 542 ? 19.860 21.456 -10.535 1.00 26.78 542 PRO A C 1
ATOM 4199 O O . PRO A 1 542 ? 19.804 21.960 -11.655 1.00 26.78 542 PRO A O 1
ATOM 4202 N N . LYS A 1 543 ? 19.888 22.209 -9.434 1.00 28.69 543 LYS A N 1
ATOM 4203 C CA . LYS A 1 543 ? 20.260 23.614 -9.394 1.00 28.69 543 LYS A CA 1
ATOM 4204 C C . LYS A 1 543 ? 21.738 23.572 -9.056 1.00 28.69 543 LYS A C 1
ATOM 4206 O O . LYS A 1 543 ? 22.084 23.126 -7.964 1.00 28.69 543 LYS A O 1
ATOM 4211 N N . ASN A 1 544 ? 22.538 24.027 -10.015 1.00 27.78 544 ASN A N 1
ATOM 4212 C CA . ASN A 1 544 ? 23.999 24.102 -10.025 1.00 27.78 544 ASN A CA 1
ATOM 4213 C C . ASN A 1 544 ? 24.681 22.868 -10.632 1.00 27.78 544 ASN A C 1
ATOM 4215 O O . ASN A 1 544 ? 25.346 22.119 -9.930 1.00 27.78 544 ASN A O 1
ATOM 4219 N N . CYS A 1 545 ? 24.600 22.721 -11.960 1.00 25.75 545 CYS A N 1
ATOM 4220 C CA . CYS A 1 545 ? 25.797 22.292 -12.685 1.00 25.75 545 CYS A CA 1
ATOM 4221 C C . CYS A 1 545 ? 26.797 23.461 -12.608 1.00 25.75 545 CYS A C 1
ATOM 4223 O O . CYS A 1 545 ? 26.442 24.556 -13.054 1.00 25.75 545 CYS A O 1
ATOM 4225 N N . PRO A 1 546 ? 27.993 23.289 -12.023 1.00 23.19 546 PRO A N 1
ATOM 4226 C CA . PRO A 1 546 ? 29.060 24.270 -12.147 1.00 23.19 546 PRO A CA 1
ATOM 4227 C C . PRO A 1 546 ? 29.547 24.312 -13.601 1.00 23.19 546 PRO A C 1
ATOM 4229 O O . PRO A 1 546 ? 29.621 23.281 -14.270 1.00 23.19 546 PRO A O 1
ATOM 4232 N N . ASP A 1 547 ? 29.873 25.508 -14.082 1.00 27.00 547 ASP A N 1
ATOM 4233 C CA . ASP A 1 547 ? 30.536 25.736 -15.369 1.00 27.00 547 ASP A CA 1
ATOM 4234 C C . ASP A 1 547 ? 31.899 24.988 -15.395 1.00 27.00 547 ASP A C 1
ATOM 4236 O O . ASP A 1 547 ? 32.645 25.092 -14.415 1.00 27.00 547 ASP A O 1
ATOM 4240 N N . PRO A 1 548 ? 32.272 24.217 -16.441 1.00 28.23 548 PRO A N 1
ATOM 4241 C CA . PRO A 1 548 ? 33.375 23.243 -16.382 1.00 28.23 548 PRO A CA 1
ATOM 4242 C C . PRO A 1 548 ? 34.801 23.826 -16.434 1.00 28.23 548 PRO A C 1
ATOM 4244 O O . PRO A 1 548 ? 35.712 23.156 -16.915 1.00 28.23 548 PRO A O 1
ATOM 4247 N N . LYS A 1 549 ? 35.045 25.065 -15.994 1.00 25.73 549 LYS A N 1
ATOM 4248 C CA . LYS A 1 549 ? 36.339 25.734 -16.243 1.00 25.73 549 LYS A CA 1
ATOM 4249 C C . LYS A 1 549 ? 37.437 25.517 -15.201 1.00 25.73 549 LYS A C 1
ATOM 4251 O O . LYS A 1 549 ? 38.557 25.952 -15.446 1.00 25.73 549 LYS A O 1
ATOM 4256 N N . THR A 1 550 ? 37.195 24.850 -14.074 1.00 30.44 550 THR A N 1
ATOM 4257 C CA . THR A 1 550 ? 38.211 24.801 -13.004 1.00 30.44 550 THR A CA 1
ATOM 4258 C C . THR A 1 550 ? 38.181 23.523 -12.164 1.00 30.44 550 THR A C 1
ATOM 4260 O O . THR A 1 550 ? 37.654 23.557 -11.058 1.00 30.44 550 THR A O 1
ATOM 4263 N N . VAL A 1 551 ? 38.793 22.422 -12.623 1.00 25.80 551 VAL A N 1
ATOM 4264 C CA . VAL A 1 551 ? 39.374 21.381 -11.738 1.00 25.80 551 VAL A CA 1
ATOM 4265 C C . VAL A 1 551 ? 40.590 20.735 -12.444 1.00 25.80 551 VAL A C 1
ATOM 4267 O O . VAL A 1 551 ? 40.500 20.479 -13.645 1.00 25.80 551 VAL A O 1
ATOM 4270 N N . PRO A 1 552 ? 41.733 20.503 -11.760 1.00 24.22 552 PRO A N 1
ATOM 4271 C CA . PRO A 1 552 ? 43.004 20.162 -12.395 1.00 24.22 552 PRO A CA 1
ATOM 4272 C C . PRO A 1 552 ? 43.125 18.679 -12.773 1.00 24.22 552 PRO A C 1
ATOM 4274 O O . PRO A 1 552 ? 42.593 17.795 -12.102 1.00 24.22 552 PRO A O 1
ATOM 4277 N N . ALA A 1 553 ? 43.876 18.421 -13.845 1.00 23.20 553 ALA A N 1
ATOM 4278 C CA . ALA A 1 553 ? 44.154 17.093 -14.377 1.00 23.20 553 ALA A CA 1
ATOM 4279 C C . ALA A 1 553 ? 45.064 16.273 -13.444 1.00 23.20 553 ALA A C 1
ATOM 4281 O O . ALA A 1 553 ? 46.181 16.685 -13.127 1.00 23.20 553 ALA A O 1
ATOM 4282 N N . VAL A 1 554 ? 44.616 15.074 -13.065 1.00 23.11 554 VAL A N 1
ATOM 4283 C CA . VAL A 1 554 ? 45.463 14.037 -12.459 1.00 23.11 554 VAL A CA 1
ATOM 4284 C C . VAL A 1 554 ? 45.973 13.132 -13.580 1.00 23.11 554 VAL A C 1
ATOM 4286 O O . VAL A 1 554 ? 45.189 12.530 -14.310 1.00 23.11 554 VAL A O 1
ATOM 4289 N N . LYS A 1 555 ? 47.301 13.065 -13.728 1.00 29.31 555 LYS A N 1
ATOM 4290 C CA . LYS A 1 555 ? 48.002 12.171 -14.658 1.00 29.31 555 LYS A CA 1
ATOM 4291 C C . LYS A 1 555 ? 47.852 10.716 -14.204 1.00 29.31 555 LYS A C 1
ATOM 4293 O O . LYS A 1 555 ? 48.241 10.383 -13.089 1.00 29.31 555 LYS A O 1
ATOM 4298 N N . GLY A 1 556 ? 47.363 9.860 -15.096 1.00 22.89 556 GLY A N 1
ATOM 4299 C CA . GLY A 1 556 ? 47.396 8.406 -14.966 1.00 22.89 556 GLY A CA 1
ATOM 4300 C C . GLY A 1 556 ? 47.681 7.783 -16.329 1.00 22.89 556 GLY A C 1
ATOM 4301 O O . GLY A 1 556 ? 46.889 7.916 -17.254 1.00 22.89 556 GLY A O 1
ATOM 4302 N N . THR A 1 557 ? 48.850 7.171 -16.455 1.00 24.84 557 THR A N 1
ATOM 4303 C CA . THR A 1 557 ? 49.378 6.483 -17.635 1.00 24.84 557 THR A CA 1
ATOM 4304 C C . THR A 1 557 ? 48.683 5.135 -17.844 1.00 24.84 557 THR A C 1
ATOM 4306 O O . THR A 1 557 ? 48.715 4.282 -16.960 1.00 24.84 557 THR A O 1
ATOM 4309 N N . LEU A 1 558 ? 48.124 4.909 -19.036 1.00 22.89 558 LEU A N 1
ATOM 4310 C CA . LEU A 1 558 ? 47.785 3.580 -19.554 1.00 22.89 558 LEU A CA 1
ATOM 4311 C C . LEU A 1 558 ? 48.466 3.405 -20.916 1.00 22.89 558 LEU A C 1
ATOM 4313 O O . LEU A 1 558 ? 48.511 4.336 -21.714 1.00 22.89 558 LEU A O 1
ATOM 4317 N N . ARG A 1 559 ? 49.088 2.235 -21.083 1.00 21.67 559 ARG A N 1
ATOM 4318 C CA . ARG A 1 559 ? 50.037 1.874 -22.143 1.00 21.67 559 ARG A CA 1
ATOM 4319 C C . ARG A 1 559 ? 49.357 1.678 -23.500 1.00 21.67 559 ARG A C 1
ATOM 4321 O O . ARG A 1 559 ? 48.233 1.188 -23.560 1.00 21.67 559 ARG A O 1
ATOM 4328 N N . ASP A 1 560 ? 50.112 2.019 -24.538 1.00 25.44 560 ASP A N 1
ATOM 4329 C CA . ASP A 1 560 ? 49.825 1.873 -25.963 1.00 25.44 560 ASP A CA 1
ATOM 4330 C C . ASP A 1 560 ? 49.434 0.434 -26.345 1.00 25.44 560 ASP A C 1
ATOM 4332 O O . ASP A 1 560 ? 50.167 -0.502 -26.031 1.00 25.44 560 ASP A O 1
ATOM 4336 N N . ASN A 1 561 ? 48.281 0.274 -27.008 1.00 23.22 561 ASN A N 1
ATOM 4337 C CA . ASN A 1 561 ? 48.000 -0.741 -28.032 1.00 23.22 561 ASN A CA 1
ATOM 4338 C C . ASN A 1 561 ? 46.724 -0.338 -28.803 1.00 23.22 561 ASN A C 1
ATOM 4340 O O . ASN A 1 561 ? 45.750 0.143 -28.228 1.00 23.22 561 ASN A O 1
ATOM 4344 N N . GLU A 1 562 ? 46.797 -0.460 -30.124 1.00 26.81 562 GLU A N 1
ATOM 4345 C CA . GLU A 1 562 ? 46.146 0.380 -31.134 1.00 26.81 562 GLU A CA 1
ATOM 4346 C C . GLU A 1 562 ? 44.696 -0.035 -31.476 1.00 26.81 562 GLU A C 1
ATOM 4348 O O . GLU A 1 562 ? 44.466 -1.106 -32.029 1.00 26.81 562 GLU A O 1
ATOM 4353 N N . CYS A 1 563 ? 43.726 0.857 -31.235 1.00 23.97 563 CYS A N 1
ATOM 4354 C CA . CYS A 1 563 ? 42.452 0.917 -31.967 1.00 23.97 563 CYS A CA 1
ATOM 4355 C C . CYS A 1 563 ? 42.410 2.259 -32.712 1.00 23.97 563 CYS A C 1
ATOM 4357 O O . CYS A 1 563 ? 42.498 3.314 -32.080 1.00 23.97 563 CYS A O 1
ATOM 4359 N N . LEU A 1 564 ? 42.292 2.231 -34.042 1.00 28.44 564 LEU A N 1
ATOM 4360 C CA . LEU A 1 564 ? 42.258 3.422 -34.898 1.00 28.44 564 LEU A CA 1
ATOM 4361 C C . LEU A 1 564 ? 40.812 3.690 -35.340 1.00 28.44 564 LEU A C 1
ATOM 4363 O O . LEU A 1 564 ? 40.198 2.875 -36.025 1.00 28.44 564 LEU A O 1
ATOM 4367 N N . ILE A 1 565 ? 40.251 4.833 -34.934 1.00 32.53 565 ILE A N 1
ATOM 4368 C CA . ILE A 1 565 ? 38.863 5.219 -35.235 1.00 32.53 565 ILE A CA 1
ATOM 4369 C C . ILE A 1 565 ? 38.874 6.280 -36.335 1.00 32.53 565 ILE A C 1
ATOM 4371 O O . ILE A 1 565 ? 38.928 7.475 -36.065 1.00 32.53 565 ILE A O 1
ATOM 4375 N N . GLY A 1 566 ? 38.844 5.874 -37.602 1.00 32.16 566 GLY A N 1
ATOM 4376 C CA . GLY A 1 566 ? 38.756 6.834 -38.700 1.00 32.16 566 GLY A CA 1
ATOM 4377 C C . GLY A 1 566 ? 37.305 7.091 -39.115 1.00 32.16 566 GLY A C 1
ATOM 4378 O O . GLY A 1 566 ? 36.658 6.239 -39.713 1.00 32.16 566 GLY A O 1
ATOM 4379 N N . GLY A 1 567 ? 36.792 8.285 -38.813 1.00 36.94 567 GLY A N 1
ATOM 4380 C CA . GLY A 1 567 ? 35.448 8.704 -39.197 1.00 36.94 567 GLY A CA 1
ATOM 4381 C C . GLY A 1 567 ? 35.396 9.207 -40.633 1.00 36.94 567 GLY A C 1
ATOM 4382 O O . GLY A 1 567 ? 35.798 10.333 -40.908 1.00 36.94 567 GLY A O 1
ATOM 4383 N N . ILE A 1 568 ? 34.843 8.432 -41.567 1.00 34.62 568 ILE A N 1
ATOM 4384 C CA . ILE A 1 568 ? 34.486 9.015 -42.857 1.00 34.62 568 ILE A CA 1
ATOM 4385 C C . ILE A 1 568 ? 33.177 8.482 -43.457 1.00 34.62 568 ILE A C 1
ATOM 4387 O O . ILE A 1 568 ? 33.118 7.345 -43.908 1.00 34.62 568 ILE A O 1
ATOM 4391 N N . MET A 1 569 ? 32.274 9.457 -43.643 1.00 35.78 569 MET A N 1
ATOM 4392 C CA . MET A 1 569 ? 31.181 9.589 -44.623 1.00 35.78 569 MET A CA 1
ATOM 4393 C C . MET A 1 569 ? 29.728 9.362 -44.174 1.00 35.78 569 MET A C 1
ATOM 4395 O O . MET A 1 569 ? 28.934 8.693 -44.835 1.00 35.78 569 MET A O 1
ATOM 4399 N N . GLY A 1 570 ? 29.297 10.166 -43.204 1.00 30.67 570 GLY A N 1
ATOM 4400 C CA . GLY A 1 570 ? 27.901 10.583 -43.074 1.00 30.67 570 GLY A CA 1
ATOM 4401 C C . GLY A 1 570 ? 27.798 12.104 -43.047 1.00 30.67 570 GLY A C 1
ATOM 4402 O O . GLY A 1 570 ? 28.172 12.731 -42.059 1.00 30.67 570 GLY A O 1
ATOM 4403 N N . GLY A 1 571 ? 27.299 12.719 -44.119 1.00 27.58 571 GLY A N 1
ATOM 4404 C CA . GLY A 1 571 ? 26.762 14.071 -44.012 1.00 27.58 571 GLY A CA 1
ATOM 4405 C C . GLY A 1 571 ? 25.508 14.022 -43.144 1.00 27.58 571 GLY A C 1
ATOM 4406 O O . GLY A 1 571 ? 24.558 13.343 -43.519 1.00 27.58 571 GLY A O 1
ATOM 4407 N N . ASP A 1 572 ? 25.539 14.652 -41.967 1.00 26.88 572 ASP A N 1
ATOM 4408 C CA . ASP A 1 572 ? 24.545 15.643 -41.523 1.00 26.88 572 ASP A CA 1
ATOM 4409 C C . ASP A 1 572 ? 24.768 16.082 -40.059 1.00 26.88 572 ASP A C 1
ATOM 4411 O O . ASP A 1 572 ? 25.659 15.586 -39.379 1.00 26.88 572 ASP A O 1
ATOM 4415 N N . PHE A 1 573 ? 23.941 17.044 -39.617 1.00 23.62 573 PHE A N 1
ATOM 4416 C CA . PHE A 1 573 ? 23.635 17.524 -38.251 1.00 23.62 573 PHE A CA 1
ATOM 4417 C C . PHE A 1 573 ? 24.161 18.950 -37.942 1.00 23.62 573 PHE A C 1
ATOM 4419 O O . PHE A 1 573 ? 25.293 19.145 -37.497 1.00 23.62 573 PHE A O 1
ATOM 4426 N N . PHE A 1 574 ? 23.359 20.016 -38.140 1.00 21.67 574 PHE A N 1
ATOM 4427 C CA . PHE A 1 574 ? 22.181 20.331 -37.304 1.00 21.67 574 PHE A CA 1
ATOM 4428 C C . PHE A 1 574 ? 21.175 21.368 -37.885 1.00 21.67 574 PHE A C 1
ATOM 4430 O O . PHE A 1 574 ? 21.578 22.371 -38.463 1.00 21.67 574 PHE A O 1
ATOM 4437 N N . ASN A 1 575 ? 19.905 21.186 -37.472 1.00 20.59 575 ASN A N 1
ATOM 4438 C CA . ASN A 1 575 ? 18.894 22.171 -37.008 1.00 20.59 575 ASN A CA 1
ATOM 4439 C C . ASN A 1 575 ? 17.735 22.622 -37.945 1.00 20.59 575 ASN A C 1
ATOM 4441 O O . ASN A 1 575 ? 17.965 23.379 -38.884 1.00 20.59 575 ASN A O 1
ATOM 4445 N N . PRO A 1 576 ? 16.461 22.303 -37.611 1.00 24.17 576 PRO A N 1
ATOM 4446 C CA . PRO A 1 576 ? 15.285 22.996 -38.123 1.00 24.17 576 PRO A CA 1
ATOM 4447 C C . PRO A 1 576 ? 14.879 24.121 -37.157 1.00 24.17 576 PRO A C 1
ATOM 4449 O O . PRO A 1 576 ? 14.315 23.852 -36.101 1.00 24.17 576 PRO A O 1
ATOM 4452 N N . CYS A 1 577 ? 15.153 25.377 -37.512 1.00 18.97 577 CYS A N 1
ATOM 4453 C CA . CYS A 1 577 ? 14.459 26.557 -36.979 1.00 18.97 577 CYS A CA 1
ATOM 4454 C C . CYS A 1 577 ? 14.767 27.775 -37.871 1.00 18.97 577 CYS A C 1
ATOM 4456 O O . CYS A 1 577 ? 15.894 28.256 -37.847 1.00 18.97 577 CYS A O 1
ATOM 4458 N N . TYR A 1 578 ? 13.740 28.267 -38.588 1.00 20.47 578 TYR A N 1
ATOM 4459 C CA . TYR A 1 578 ? 13.694 29.462 -39.464 1.00 20.47 578 TYR A CA 1
ATOM 4460 C C . TYR A 1 578 ? 14.608 29.393 -40.710 1.00 20.47 578 TYR A C 1
ATOM 4462 O O . TYR A 1 578 ? 15.822 29.428 -40.594 1.00 20.47 578 TYR A O 1
ATOM 4470 N N . ALA A 1 579 ? 14.107 29.263 -41.945 1.00 21.05 579 ALA A N 1
ATOM 4471 C CA . ALA A 1 579 ? 13.299 30.248 -42.682 1.00 21.05 579 ALA A CA 1
ATOM 4472 C C . ALA A 1 579 ? 12.542 29.591 -43.888 1.00 21.05 579 ALA A C 1
ATOM 4474 O O . ALA A 1 579 ? 12.770 28.415 -44.172 1.00 21.05 579 ALA A O 1
ATOM 4475 N N . PRO A 1 580 ? 11.604 30.299 -44.556 1.00 25.84 580 PRO A N 1
ATOM 4476 C CA . PRO A 1 580 ? 10.416 29.743 -45.218 1.00 25.84 580 PRO A CA 1
ATOM 4477 C C . PRO A 1 580 ? 10.586 29.415 -46.716 1.00 25.84 580 PRO A C 1
ATOM 4479 O O . PRO A 1 580 ? 11.471 29.938 -47.378 1.00 25.84 580 PRO A O 1
ATOM 4482 N N . ASN A 1 581 ? 9.638 28.631 -47.249 1.00 27.72 581 ASN A N 1
ATOM 4483 C CA . ASN A 1 581 ? 9.348 28.412 -48.676 1.00 27.72 581 ASN A CA 1
ATOM 4484 C C . ASN A 1 581 ? 10.466 27.827 -49.558 1.00 27.72 581 ASN A C 1
ATOM 4486 O O . ASN A 1 581 ? 11.156 28.579 -50.229 1.00 27.72 581 ASN A O 1
ATOM 4490 N N . VAL A 1 582 ? 10.481 26.496 -49.720 1.00 26.28 582 VAL A N 1
ATOM 4491 C CA . VAL A 1 582 ? 10.580 25.853 -51.049 1.00 26.28 582 VAL A CA 1
ATOM 4492 C C . VAL A 1 582 ? 9.785 24.541 -51.009 1.00 26.28 582 VAL A C 1
ATOM 4494 O O . VAL A 1 582 ? 10.289 23.482 -50.645 1.00 26.28 582 VAL A O 1
ATOM 4497 N N . GLY A 1 583 ? 8.498 24.619 -51.343 1.00 30.59 583 GLY A N 1
ATOM 4498 C CA . GLY A 1 583 ? 7.801 23.484 -51.941 1.00 30.59 583 GLY A CA 1
ATOM 4499 C C . GLY A 1 583 ? 8.207 23.383 -53.415 1.00 30.59 583 GLY A C 1
ATOM 4500 O O . GLY A 1 583 ? 8.447 24.412 -54.038 1.00 30.59 583 GLY A O 1
ATOM 4501 N N . ALA A 1 584 ? 8.229 22.158 -53.946 1.00 28.89 584 ALA A N 1
ATOM 4502 C CA . ALA A 1 584 ? 8.610 21.758 -55.311 1.00 28.89 584 ALA A CA 1
ATOM 4503 C C . ALA A 1 584 ? 10.115 21.489 -55.531 1.00 28.89 584 ALA A C 1
ATOM 4505 O O . ALA A 1 584 ? 10.939 22.393 -55.570 1.00 28.89 584 ALA A O 1
ATOM 4506 N N . GLY A 1 585 ? 10.460 20.207 -55.720 1.00 25.38 585 GLY A N 1
ATOM 4507 C CA . GLY A 1 585 ? 11.822 19.786 -56.077 1.00 25.38 585 GLY A CA 1
ATOM 4508 C C . GLY A 1 585 ? 12.078 18.274 -56.162 1.00 25.38 585 GLY A C 1
ATOM 4509 O O . GLY A 1 585 ? 13.103 17.878 -56.697 1.00 25.38 585 GLY A O 1
ATOM 4510 N N . MET A 1 586 ? 11.164 17.406 -55.704 1.00 25.00 586 MET A N 1
ATOM 4511 C CA . MET A 1 586 ? 11.380 15.943 -55.744 1.00 25.00 586 MET A CA 1
ATOM 4512 C C . MET A 1 586 ? 10.877 15.262 -57.036 1.00 25.00 586 MET A C 1
ATOM 4514 O O . MET A 1 586 ? 11.099 14.075 -57.239 1.00 25.00 586 MET A O 1
ATOM 4518 N N . GLY A 1 587 ? 10.198 15.998 -57.924 1.00 26.12 587 GLY A N 1
ATOM 4519 C CA . GLY A 1 587 ? 9.601 15.449 -59.152 1.00 26.12 587 GLY A CA 1
ATOM 4520 C C . GLY A 1 587 ? 10.473 15.517 -60.412 1.00 26.12 587 GLY A C 1
ATOM 4521 O O . GLY A 1 587 ? 10.087 14.951 -61.424 1.00 26.12 587 GLY A O 1
ATOM 4522 N N . SER A 1 588 ? 11.625 16.199 -60.383 1.00 25.03 588 SER A N 1
ATOM 4523 C CA . SER A 1 588 ? 12.349 16.604 -61.605 1.00 25.03 588 SER A CA 1
ATOM 4524 C C . SER A 1 588 ? 13.678 15.875 -61.866 1.00 25.03 588 SER A C 1
ATOM 4526 O O . SER A 1 588 ? 14.210 15.996 -62.965 1.00 25.03 588 SER A O 1
ATOM 4528 N N . ILE A 1 589 ? 14.196 15.071 -60.930 1.00 29.48 589 ILE A N 1
ATOM 4529 C CA . ILE A 1 589 ? 15.430 14.274 -61.140 1.00 29.48 589 ILE A CA 1
ATOM 4530 C C . ILE A 1 589 ? 15.120 12.846 -61.640 1.00 29.48 589 ILE A C 1
ATOM 4532 O O . ILE A 1 589 ? 16.004 12.138 -62.110 1.00 29.48 589 ILE A O 1
ATOM 4536 N N . LEU A 1 590 ? 13.846 12.436 -61.626 1.00 28.28 590 LEU A N 1
ATOM 4537 C CA . LEU A 1 590 ? 13.390 11.125 -62.116 1.00 28.28 590 LEU A CA 1
ATOM 4538 C C . LEU A 1 590 ? 12.634 11.196 -63.457 1.00 28.28 590 LEU A C 1
ATOM 4540 O O . LEU A 1 590 ? 12.122 10.182 -63.926 1.00 28.28 590 LEU A O 1
ATOM 4544 N N . SER A 1 591 ? 12.574 12.370 -64.096 1.00 27.95 591 SER A N 1
ATOM 4545 C CA . SER A 1 591 ? 11.942 12.558 -65.408 1.00 27.95 591 SER A CA 1
ATOM 4546 C C . SER A 1 591 ? 12.883 13.270 -66.387 1.00 27.95 591 SER A C 1
ATOM 4548 O O . SER A 1 591 ? 12.775 14.471 -66.622 1.00 27.95 591 SER A O 1
ATOM 4550 N N . GLY A 1 592 ? 13.807 12.521 -66.980 1.00 22.72 592 GLY A N 1
ATOM 4551 C CA . GLY A 1 592 ? 14.614 12.979 -68.107 1.00 22.72 592 GLY A CA 1
ATOM 4552 C C . GLY A 1 592 ? 14.876 11.813 -69.050 1.00 22.72 592 GLY A C 1
ATOM 4553 O O . GLY A 1 592 ? 15.614 10.905 -68.692 1.00 22.72 592 GLY A O 1
ATOM 4554 N N . GLY A 1 593 ? 14.238 11.831 -70.225 1.00 24.42 593 GLY A N 1
ATOM 4555 C CA . GLY A 1 593 ? 14.451 10.850 -71.294 1.00 24.42 593 GLY A CA 1
ATOM 4556 C C . GLY A 1 593 ? 13.225 10.005 -71.645 1.00 24.42 593 GLY A C 1
ATOM 4557 O O . GLY A 1 593 ? 13.259 8.783 -71.540 1.00 24.42 593 GLY A O 1
ATOM 4558 N N . LYS A 1 594 ? 12.137 10.645 -72.090 1.00 29.16 594 LYS A N 1
ATOM 4559 C CA . LYS A 1 594 ? 11.234 10.009 -73.056 1.00 29.16 594 LYS A CA 1
ATOM 4560 C C . LYS A 1 594 ? 11.944 10.054 -74.406 1.00 29.16 594 LYS A C 1
ATOM 4562 O O . LYS A 1 594 ? 11.867 11.083 -75.054 1.00 29.16 594 LYS A O 1
ATOM 4567 N N . ASP A 1 595 ? 12.570 8.956 -74.803 1.00 25.73 595 ASP A N 1
ATOM 4568 C CA . ASP A 1 595 ? 12.757 8.619 -76.211 1.00 25.73 595 ASP A CA 1
ATOM 4569 C C . ASP A 1 595 ? 12.492 7.123 -76.369 1.00 25.73 595 ASP A C 1
ATOM 4571 O O . ASP A 1 595 ? 13.102 6.273 -75.719 1.00 25.73 595 ASP A O 1
ATOM 4575 N N . GLY A 1 596 ? 11.482 6.814 -77.179 1.00 32.31 596 GLY A N 1
ATOM 4576 C CA . GLY A 1 596 ? 11.102 5.454 -77.514 1.00 32.31 596 GLY A CA 1
ATOM 4577 C C . GLY A 1 596 ? 12.172 4.809 -78.385 1.00 32.31 596 GLY A C 1
ATOM 4578 O O . GLY A 1 596 ? 12.381 5.209 -79.523 1.00 32.31 596 GLY A O 1
ATOM 4579 N N . GLY A 1 597 ? 12.809 3.770 -77.859 1.00 22.31 597 GLY A N 1
ATOM 4580 C CA . GLY A 1 597 ? 13.679 2.872 -78.605 1.00 22.31 597 GLY A CA 1
ATOM 4581 C C . GLY A 1 597 ? 13.810 1.576 -77.822 1.00 22.31 597 GLY A C 1
ATOM 4582 O O . GLY A 1 597 ? 14.296 1.582 -76.696 1.00 22.31 597 GLY A O 1
ATOM 4583 N N . GLY A 1 598 ? 13.300 0.472 -78.372 1.00 29.77 598 GLY A N 1
ATOM 4584 C CA . GLY A 1 598 ? 13.327 -0.832 -77.718 1.00 29.77 598 GLY A CA 1
ATOM 4585 C C . GLY A 1 598 ? 14.753 -1.255 -77.370 1.00 29.77 598 GLY A C 1
ATOM 4586 O O . GLY A 1 598 ? 15.594 -1.391 -78.253 1.00 29.77 598 GLY A O 1
ATOM 4587 N N . ILE A 1 599 ? 15.012 -1.503 -76.087 1.00 25.88 599 ILE A N 1
ATOM 4588 C CA . ILE A 1 599 ? 16.264 -2.104 -75.629 1.00 25.88 599 ILE A CA 1
ATOM 4589 C C . ILE A 1 599 ? 15.953 -3.557 -75.283 1.00 25.88 599 ILE A C 1
ATOM 4591 O O . ILE A 1 599 ? 15.247 -3.859 -74.320 1.00 25.88 599 ILE A O 1
ATOM 4595 N N . GLY A 1 600 ? 16.439 -4.460 -76.136 1.00 23.67 600 GLY A N 1
ATOM 4596 C CA . GLY A 1 600 ? 16.411 -5.897 -75.904 1.00 23.67 600 GLY A CA 1
ATOM 4597 C C . GLY A 1 600 ? 17.099 -6.280 -74.593 1.00 23.67 600 GLY A C 1
ATOM 4598 O O . GLY A 1 600 ? 17.840 -5.499 -74.004 1.00 23.67 600 GLY A O 1
ATOM 4599 N N . LYS A 1 601 ? 16.842 -7.514 -74.144 1.00 27.70 601 LYS A N 1
ATOM 4600 C CA . LYS A 1 601 ? 17.431 -8.152 -72.957 1.00 27.70 601 LYS A CA 1
ATOM 4601 C C . LYS A 1 601 ? 18.970 -8.078 -72.964 1.00 27.70 601 LYS A C 1
ATOM 4603 O O . LYS A 1 601 ? 19.636 -9.039 -73.340 1.00 27.70 601 LYS A O 1
ATOM 4608 N N . ALA A 1 602 ? 19.544 -6.970 -72.514 1.00 23.95 602 ALA A N 1
ATOM 4609 C CA . ALA A 1 602 ? 20.944 -6.901 -72.140 1.00 23.95 602 ALA A CA 1
ATOM 4610 C C . ALA A 1 602 ? 21.063 -7.462 -70.718 1.00 23.95 602 ALA A C 1
ATOM 4612 O O . ALA A 1 602 ? 20.437 -6.955 -69.787 1.00 23.95 602 ALA A O 1
ATOM 4613 N N . LYS A 1 603 ? 21.838 -8.541 -70.547 1.00 29.77 603 LYS A N 1
ATOM 4614 C CA . LYS A 1 603 ? 22.319 -8.967 -69.226 1.00 29.77 603 LYS A CA 1
ATOM 4615 C C . LYS A 1 603 ? 22.998 -7.754 -68.593 1.00 29.77 603 LYS A C 1
ATOM 4617 O O . LYS A 1 603 ? 24.007 -7.292 -69.113 1.00 29.77 603 LYS A O 1
ATOM 4622 N N . GLN A 1 604 ? 22.429 -7.229 -67.516 1.00 36.28 604 GLN A N 1
ATOM 4623 C CA . GLN A 1 604 ? 23.035 -6.136 -66.772 1.00 36.28 604 GLN A CA 1
ATOM 4624 C C . GLN A 1 604 ? 24.288 -6.694 -66.083 1.00 36.28 604 GLN A C 1
ATOM 4626 O O . GLN A 1 604 ? 24.191 -7.417 -65.093 1.00 36.28 604 GLN A O 1
ATOM 4631 N N . ASP A 1 605 ? 25.456 -6.473 -66.689 1.00 43.75 605 ASP A N 1
ATOM 4632 C CA . ASP A 1 605 ? 26.747 -6.862 -66.126 1.00 43.75 605 ASP A CA 1
ATOM 4633 C C . ASP A 1 605 ? 27.111 -5.819 -65.065 1.00 43.75 605 ASP A C 1
ATOM 4635 O O . ASP A 1 605 ? 27.575 -4.727 -65.375 1.00 43.75 605 ASP A O 1
ATOM 4639 N N . TRP A 1 606 ? 26.817 -6.125 -63.801 1.00 54.94 606 TRP A N 1
ATOM 4640 C CA . TRP A 1 606 ? 27.099 -5.251 -62.656 1.00 54.94 606 TRP A CA 1
ATOM 4641 C C . TRP A 1 606 ? 28.570 -5.318 -62.206 1.00 54.94 606 TRP A C 1
ATOM 4643 O O . TRP A 1 606 ? 28.869 -5.128 -61.027 1.00 54.94 606 TRP A O 1
ATOM 4653 N N . SER A 1 607 ? 29.483 -5.648 -63.124 1.00 60.69 607 SER A N 1
ATOM 4654 C CA . SER A 1 607 ? 30.923 -5.635 -62.878 1.00 60.69 607 SER A CA 1
ATOM 4655 C C . SER A 1 607 ? 31.537 -4.289 -63.262 1.00 60.69 607 SER A C 1
ATOM 4657 O O . SER A 1 607 ? 31.137 -3.661 -64.242 1.00 60.69 607 SER A O 1
ATOM 4659 N N . GLY A 1 608 ? 32.493 -3.815 -62.466 1.00 70.19 608 GLY A N 1
ATOM 4660 C CA . GLY A 1 608 ? 33.131 -2.523 -62.691 1.00 70.19 608 GLY A CA 1
ATOM 4661 C C . GLY A 1 608 ? 34.192 -2.174 -61.650 1.00 70.19 608 GLY A C 1
ATOM 4662 O O . GLY A 1 608 ? 34.692 -3.029 -60.919 1.00 70.19 608 GLY A O 1
ATOM 4663 N N . GLY A 1 609 ? 34.515 -0.885 -61.587 1.00 74.94 609 GLY A N 1
ATOM 4664 C CA . GLY A 1 609 ? 35.535 -0.324 -60.706 1.00 74.94 609 GLY A CA 1
ATOM 4665 C C . GLY A 1 609 ? 36.791 0.111 -61.464 1.00 74.94 609 GLY A C 1
ATOM 4666 O O . GLY A 1 609 ? 37.161 -0.490 -62.472 1.00 74.94 609 GLY A O 1
ATOM 4667 N N . SER A 1 610 ? 37.413 1.195 -61.007 1.00 81.06 610 SER A N 1
ATOM 4668 C CA . SER A 1 610 ? 38.601 1.800 -61.622 1.00 81.06 610 SER A CA 1
ATOM 4669 C C . SER A 1 610 ? 39.921 1.179 -61.150 1.00 81.06 610 SER A C 1
ATOM 4671 O O . SER A 1 610 ? 40.982 1.478 -61.701 1.00 81.06 610 SER A O 1
ATOM 4673 N N . GLY A 1 611 ? 39.865 0.324 -60.125 1.00 77.44 611 GLY A N 1
ATOM 4674 C CA . GLY A 1 611 ? 41.025 -0.332 -59.543 1.00 77.44 611 GLY A CA 1
ATOM 4675 C C . GLY A 1 611 ? 41.656 -1.410 -60.435 1.00 77.44 611 GLY A C 1
ATOM 4676 O O . GLY A 1 611 ? 41.098 -1.813 -61.456 1.00 77.44 611 GLY A O 1
ATOM 4677 N N . PRO A 1 612 ? 42.838 -1.921 -60.042 1.00 79.06 612 PRO A N 1
ATOM 4678 C CA . PRO A 1 612 ? 43.599 -2.901 -60.821 1.00 79.06 612 PRO A CA 1
ATOM 4679 C C . PRO A 1 612 ? 42.891 -4.256 -60.972 1.00 79.06 612 PRO A C 1
ATOM 4681 O O . PRO A 1 612 ? 43.301 -5.066 -61.805 1.00 79.06 612 PRO A O 1
ATOM 4684 N N . PHE A 1 613 ? 41.841 -4.519 -60.186 1.00 82.00 613 PHE A N 1
ATOM 4685 C CA . PHE A 1 613 ? 41.057 -5.745 -60.262 1.00 82.00 613 PHE A CA 1
ATOM 4686 C C . PHE A 1 613 ? 39.597 -5.408 -60.535 1.00 82.00 613 PHE A C 1
ATOM 4688 O O . PHE A 1 613 ? 38.916 -4.885 -59.671 1.00 82.00 613 PHE A O 1
ATOM 4695 N N . ASN A 1 614 ? 39.065 -5.748 -61.704 1.00 83.19 614 ASN A N 1
ATOM 4696 C CA . ASN A 1 614 ? 37.634 -5.554 -61.952 1.00 83.19 614 ASN A CA 1
ATOM 4697 C C . ASN A 1 614 ? 36.809 -6.365 -60.924 1.00 83.19 614 ASN A C 1
ATOM 4699 O O . ASN A 1 614 ? 37.104 -7.547 -60.719 1.00 83.19 614 ASN A O 1
ATOM 4703 N N . ALA A 1 615 ? 35.820 -5.761 -60.261 1.00 85.69 615 ALA A N 1
ATOM 4704 C CA . ALA A 1 615 ? 35.074 -6.379 -59.161 1.00 85.69 615 ALA A CA 1
ATOM 4705 C C . ALA A 1 615 ? 33.634 -6.734 -59.555 1.00 85.69 615 ALA A C 1
ATOM 4707 O O . ALA A 1 615 ? 33.078 -6.212 -60.521 1.00 85.69 615 ALA A O 1
ATOM 4708 N N . ARG A 1 616 ? 33.024 -7.655 -58.803 1.00 85.06 616 ARG A N 1
ATOM 4709 C CA . ARG A 1 616 ? 31.610 -8.037 -58.937 1.00 85.06 616 ARG A CA 1
ATOM 4710 C C . ARG A 1 616 ? 31.015 -8.374 -57.576 1.00 85.06 616 ARG A C 1
ATOM 4712 O O . ARG A 1 616 ? 31.749 -8.789 -56.678 1.00 85.06 616 ARG A O 1
ATOM 4719 N N . TYR A 1 617 ? 29.692 -8.298 -57.459 1.00 84.25 617 TYR A N 1
ATOM 4720 C CA . TYR A 1 617 ? 28.993 -8.885 -56.321 1.00 84.25 617 TYR A CA 1
ATOM 4721 C C . TYR A 1 617 ? 28.448 -10.287 -56.617 1.00 84.25 617 TYR A C 1
ATOM 4723 O O . TYR A 1 617 ? 28.212 -10.671 -57.763 1.00 84.25 617 TYR A O 1
ATOM 4731 N N . SER A 1 618 ? 28.269 -11.071 -55.562 1.00 82.06 618 SER A N 1
ATOM 4732 C CA . SER A 1 618 ? 27.723 -12.427 -55.578 1.00 82.06 618 SER A CA 1
ATOM 4733 C C . SER A 1 618 ? 27.005 -12.728 -54.258 1.00 82.06 618 SER A C 1
ATOM 4735 O O . SER A 1 618 ? 27.046 -11.928 -53.326 1.00 82.06 618 SER A O 1
ATOM 4737 N N . THR A 1 619 ? 26.344 -13.878 -54.174 1.00 79.56 619 THR A N 1
ATOM 4738 C CA . THR A 1 619 ? 25.714 -14.391 -52.949 1.00 79.56 619 THR A CA 1
ATOM 4739 C C . THR A 1 619 ? 26.273 -15.772 -52.642 1.00 79.56 619 THR A C 1
ATOM 4741 O O . THR A 1 619 ? 26.502 -16.544 -53.576 1.00 79.56 619 THR A O 1
ATOM 4744 N N . ASP A 1 620 ? 26.426 -16.118 -51.366 1.00 74.94 620 ASP A N 1
ATOM 4745 C CA . ASP A 1 620 ? 26.803 -17.469 -50.942 1.00 74.94 620 ASP A CA 1
ATOM 4746 C C . ASP A 1 620 ? 25.641 -18.105 -50.155 1.00 74.94 620 ASP A C 1
ATOM 4748 O O . ASP A 1 620 ? 25.129 -17.476 -49.228 1.00 74.94 620 ASP A O 1
ATOM 4752 N N . PRO A 1 621 ? 25.200 -19.337 -50.477 1.00 71.12 621 PRO A N 1
ATOM 4753 C CA . PRO A 1 621 ? 24.140 -20.019 -49.728 1.00 71.12 621 PRO A CA 1
ATOM 4754 C C . PRO A 1 621 ? 24.432 -20.191 -48.229 1.00 71.12 621 PRO A C 1
ATOM 4756 O O . PRO A 1 621 ? 23.500 -20.277 -47.435 1.00 71.12 621 PRO A O 1
ATOM 4759 N N . SER A 1 622 ? 25.710 -20.232 -47.837 1.00 74.19 622 SER A N 1
ATOM 4760 C CA . SER A 1 622 ? 26.143 -20.290 -46.433 1.00 74.19 622 SER A CA 1
ATOM 4761 C C . SER A 1 622 ? 26.136 -18.927 -45.724 1.00 74.19 622 SER A C 1
ATOM 4763 O O . SER A 1 622 ? 26.335 -18.879 -44.511 1.00 74.19 622 SER A O 1
ATOM 4765 N N . LEU A 1 623 ? 25.865 -17.841 -46.459 1.00 77.44 623 LEU A N 1
ATOM 4766 C CA . LEU A 1 623 ? 25.656 -16.484 -45.949 1.00 77.44 623 LEU A CA 1
ATOM 4767 C C . LEU A 1 623 ? 24.451 -15.819 -46.665 1.00 77.44 623 LEU A C 1
ATOM 4769 O O . LEU A 1 623 ? 24.612 -14.869 -47.435 1.00 77.44 623 LEU A O 1
ATOM 4773 N N . PRO A 1 624 ? 23.218 -16.326 -46.452 1.00 67.38 624 PRO A N 1
ATOM 4774 C CA . PRO A 1 624 ? 22.051 -16.002 -47.283 1.00 67.38 624 PRO A CA 1
ATOM 4775 C C . PRO A 1 624 ? 21.490 -14.587 -47.075 1.00 67.38 624 PRO A C 1
ATOM 4777 O O . PRO A 1 624 ? 20.668 -14.130 -47.870 1.00 6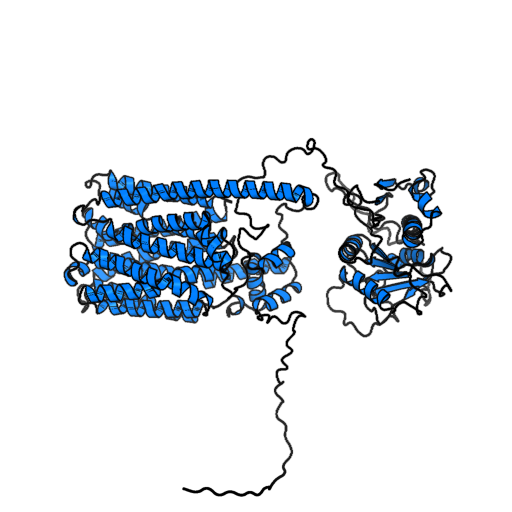7.38 624 PRO A O 1
ATOM 4780 N N . LEU A 1 625 ? 21.906 -13.901 -46.008 1.00 76.31 625 LEU A N 1
ATOM 4781 C CA . LEU A 1 625 ? 21.460 -12.553 -45.658 1.00 76.31 625 LEU A CA 1
ATOM 4782 C C . LEU A 1 625 ? 22.466 -11.474 -46.068 1.00 76.31 625 LEU A C 1
ATOM 4784 O O . LEU A 1 625 ? 22.360 -10.358 -45.569 1.00 76.31 625 LEU A O 1
ATOM 4788 N N . HIS A 1 626 ? 23.411 -11.763 -46.969 1.00 84.62 626 HIS A N 1
ATOM 4789 C CA . HIS A 1 626 ? 24.456 -10.816 -47.366 1.00 84.62 626 HIS A CA 1
ATOM 4790 C C . HIS A 1 626 ? 24.741 -10.833 -48.865 1.00 84.62 626 HIS A C 1
ATOM 4792 O O . HIS A 1 626 ? 24.487 -11.806 -49.576 1.00 84.62 626 HIS A O 1
ATOM 4798 N N . THR A 1 627 ? 25.318 -9.731 -49.332 1.00 86.81 627 THR A N 1
ATOM 4799 C CA . THR A 1 627 ? 25.867 -9.568 -50.677 1.00 86.81 627 THR A CA 1
ATOM 4800 C C . THR A 1 627 ? 27.382 -9.420 -50.574 1.00 86.81 627 THR A C 1
ATOM 4802 O O . THR A 1 627 ? 27.882 -8.584 -49.824 1.00 86.81 627 THR A O 1
ATOM 4805 N N . ILE A 1 628 ? 28.117 -10.236 -51.324 1.00 89.00 628 ILE A N 1
ATOM 4806 C CA . ILE A 1 628 ? 29.577 -10.353 -51.249 1.00 89.00 628 ILE A CA 1
ATOM 4807 C C . ILE A 1 628 ? 30.191 -9.658 -52.461 1.00 89.00 628 ILE A C 1
ATOM 4809 O O . ILE A 1 628 ? 29.974 -10.125 -53.578 1.00 89.00 628 ILE A O 1
ATOM 4813 N N . TYR A 1 629 ? 30.979 -8.600 -52.259 1.00 89.44 629 TYR A N 1
ATOM 4814 C CA . TYR A 1 629 ? 31.749 -7.935 -53.316 1.00 89.44 629 TYR A CA 1
ATOM 4815 C C . TYR A 1 629 ? 33.206 -8.390 -53.268 1.00 89.44 629 TYR A C 1
ATOM 4817 O O . TYR A 1 629 ? 33.862 -8.285 -52.229 1.00 89.44 629 TYR A O 1
ATOM 4825 N N . ALA A 1 630 ? 33.703 -8.891 -54.398 1.00 88.62 630 ALA A N 1
ATOM 4826 C CA . ALA A 1 630 ? 35.069 -9.384 -54.527 1.00 88.62 630 ALA A CA 1
ATOM 4827 C C . ALA A 1 630 ? 35.642 -9.134 -55.938 1.00 88.62 630 ALA A C 1
ATOM 4829 O O . ALA A 1 630 ? 34.880 -9.031 -56.912 1.00 88.62 630 ALA A O 1
ATOM 4830 N N . PRO A 1 631 ? 36.982 -9.110 -56.085 1.00 85.62 631 PRO A N 1
ATOM 4831 C CA . PRO A 1 631 ? 37.648 -9.154 -57.383 1.00 85.62 631 PRO A CA 1
ATOM 4832 C C . PRO A 1 631 ? 37.169 -10.323 -58.257 1.00 85.62 631 PRO A C 1
ATOM 4834 O O . PRO A 1 631 ? 36.973 -11.443 -57.787 1.00 85.62 631 PRO A O 1
ATOM 4837 N N . LYS A 1 632 ? 37.009 -10.080 -59.561 1.00 78.25 632 LYS A N 1
ATOM 4838 C CA . LYS A 1 632 ? 36.551 -11.081 -60.541 1.00 78.25 632 LYS A CA 1
ATOM 4839 C C . LYS A 1 632 ? 37.561 -12.214 -60.741 1.00 78.25 632 LYS A C 1
ATOM 4841 O O . LYS A 1 632 ? 37.158 -13.330 -61.058 1.00 78.25 632 LYS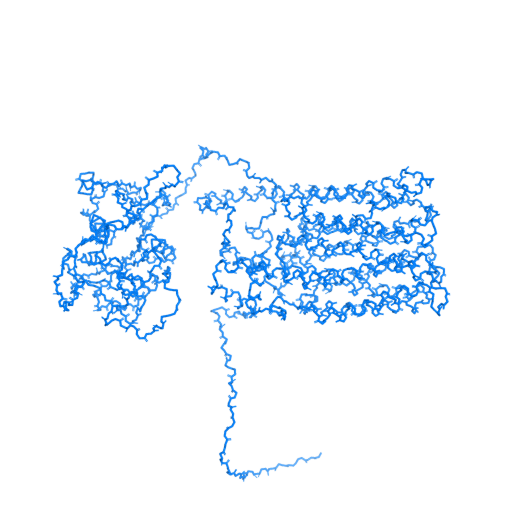 A O 1
ATOM 4846 N N . VAL A 1 633 ? 38.849 -11.923 -60.558 1.00 74.31 633 VAL A N 1
ATOM 4847 C CA . VAL A 1 633 ? 39.955 -12.883 -60.635 1.00 74.31 633 VAL A CA 1
ATOM 4848 C C . VAL A 1 633 ? 40.629 -12.945 -59.269 1.00 74.31 633 VAL A C 1
ATOM 4850 O O . VAL A 1 633 ? 40.978 -11.909 -58.705 1.00 74.31 633 VAL A O 1
ATOM 4853 N N . VAL A 1 634 ? 40.811 -14.160 -58.746 1.00 68.94 634 VAL A N 1
ATOM 4854 C CA . VAL A 1 634 ? 41.565 -14.392 -57.509 1.00 68.94 634 VAL A CA 1
ATOM 4855 C C . VAL A 1 634 ? 43.007 -13.952 -57.733 1.00 68.94 634 VAL A C 1
ATOM 4857 O O . VAL A 1 634 ? 43.667 -14.441 -58.647 1.00 68.94 634 VAL A O 1
ATOM 4860 N N . VAL A 1 635 ? 43.489 -13.022 -56.911 1.00 66.38 635 VAL A N 1
ATOM 4861 C CA . VAL A 1 635 ? 44.835 -12.452 -57.034 1.00 66.38 635 VAL A CA 1
ATOM 4862 C C . VAL A 1 635 ? 45.831 -13.367 -56.310 1.00 66.38 635 VAL A C 1
ATOM 4864 O O . VAL A 1 635 ? 45.776 -13.453 -55.081 1.00 66.38 635 VAL A O 1
ATOM 4867 N N . PRO A 1 636 ? 46.743 -14.064 -57.014 1.00 62.31 636 PRO A N 1
ATOM 4868 C CA . PRO A 1 636 ? 47.679 -14.982 -56.371 1.00 62.31 636 PRO A CA 1
ATOM 4869 C C . PRO A 1 636 ? 48.637 -14.225 -55.442 1.00 62.31 636 PRO A C 1
ATOM 4871 O O . PRO A 1 636 ? 49.219 -13.216 -55.833 1.00 62.31 636 PRO A O 1
ATOM 4874 N N . GLY A 1 637 ? 48.803 -14.705 -54.207 1.00 66.00 637 GLY A N 1
ATOM 4875 C CA . GLY A 1 637 ? 49.766 -14.156 -53.243 1.00 66.00 637 GLY A CA 1
ATOM 4876 C C . GLY A 1 637 ? 49.351 -12.862 -52.528 1.00 66.00 637 GLY A C 1
ATOM 4877 O O . GLY A 1 637 ? 50.104 -12.392 -51.677 1.00 66.00 637 GLY A O 1
ATOM 4878 N N . LYS A 1 638 ? 48.168 -12.292 -52.810 1.00 73.62 638 LYS A N 1
ATOM 4879 C CA . LYS A 1 638 ? 47.659 -11.093 -52.121 1.00 73.62 638 LYS A CA 1
ATOM 4880 C C . LYS A 1 638 ? 46.539 -11.465 -51.148 1.00 73.62 638 LYS A C 1
ATOM 4882 O O . LYS A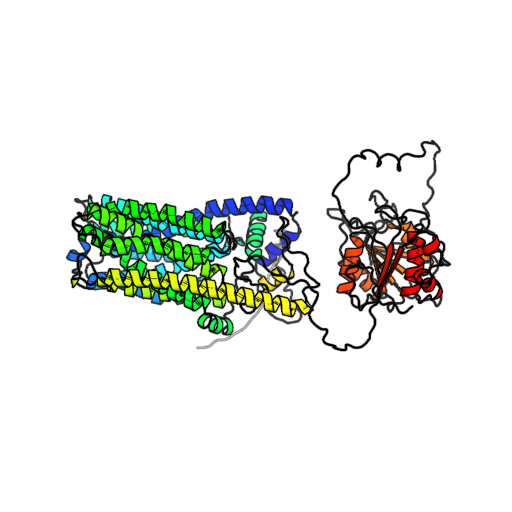 1 638 ? 45.507 -11.979 -51.571 1.00 73.62 638 LYS A O 1
ATOM 4887 N N . LYS A 1 639 ? 46.729 -11.181 -49.854 1.00 81.50 639 LYS A N 1
ATOM 4888 C CA . LYS A 1 639 ? 45.664 -11.314 -48.851 1.00 81.50 639 LYS A CA 1
ATOM 4889 C C . LYS A 1 639 ? 44.724 -10.106 -48.921 1.00 81.50 639 LYS A C 1
ATOM 4891 O O . LYS A 1 639 ? 45.191 -8.967 -48.936 1.00 81.50 639 LYS A O 1
ATOM 4896 N N . LEU A 1 640 ? 43.419 -10.351 -49.007 1.00 86.75 640 LEU A N 1
ATOM 4897 C CA . LEU A 1 640 ? 42.389 -9.318 -49.108 1.00 86.75 640 LEU A CA 1
ATOM 4898 C C . LEU A 1 640 ? 41.882 -8.942 -47.708 1.00 86.75 640 LEU A C 1
ATOM 4900 O O . LEU A 1 640 ? 41.342 -9.819 -47.034 1.00 86.75 640 LEU A O 1
ATOM 4904 N N . PRO A 1 641 ? 41.999 -7.680 -47.265 1.00 87.75 641 PRO A N 1
ATOM 4905 C CA . PRO A 1 641 ? 41.374 -7.244 -46.022 1.00 87.75 641 PRO A CA 1
ATOM 4906 C C . PRO A 1 641 ? 39.847 -7.305 -46.120 1.00 87.75 641 PRO A C 1
ATOM 4908 O O . PRO A 1 641 ? 39.276 -7.219 -47.215 1.00 87.75 641 PRO A O 1
ATOM 4911 N N . LEU A 1 642 ? 39.198 -7.435 -44.964 1.00 86.81 642 LEU A N 1
ATOM 4912 C CA . LEU A 1 642 ? 37.752 -7.592 -44.845 1.00 86.81 642 LEU A CA 1
ATOM 4913 C C . LEU A 1 642 ? 37.085 -6.272 -44.437 1.00 86.81 642 LEU A C 1
ATOM 4915 O O . LEU A 1 642 ? 37.475 -5.653 -43.451 1.00 86.81 642 LEU A O 1
ATOM 4919 N N . LEU A 1 643 ? 36.033 -5.877 -45.151 1.00 86.25 643 LEU A N 1
ATOM 4920 C CA . LEU A 1 643 ? 35.163 -4.757 -44.790 1.00 86.25 643 LEU A CA 1
ATOM 4921 C C . LEU A 1 643 ? 33.715 -5.246 -44.671 1.00 86.25 643 LEU A C 1
ATOM 4923 O O . LEU A 1 643 ? 33.145 -5.749 -45.638 1.00 86.25 643 LEU A O 1
ATOM 4927 N N . VAL A 1 644 ? 33.090 -5.088 -43.506 1.00 87.88 644 VAL A N 1
ATOM 4928 C CA . VAL A 1 644 ? 31.645 -5.326 -43.357 1.00 87.88 644 VAL A CA 1
ATOM 4929 C C . VAL A 1 644 ? 30.871 -4.022 -43.523 1.00 87.88 644 VAL A C 1
ATOM 4931 O O . VAL A 1 644 ? 31.255 -2.989 -42.973 1.00 87.88 644 VAL A O 1
ATOM 4934 N N . TRP A 1 645 ? 29.798 -4.061 -44.314 1.00 86.38 645 TRP A N 1
ATOM 4935 C CA . TRP A 1 645 ? 29.047 -2.874 -44.719 1.00 86.38 645 TRP A CA 1
ATOM 4936 C C . TRP A 1 645 ? 27.566 -2.975 -44.352 1.00 86.38 645 TRP A C 1
ATOM 4938 O O . TRP A 1 645 ? 26.858 -3.870 -44.820 1.00 86.38 645 TRP A O 1
ATOM 4948 N N . ALA A 1 646 ? 27.069 -2.017 -43.572 1.00 80.00 646 ALA A N 1
ATOM 4949 C CA . ALA A 1 646 ? 25.643 -1.882 -43.291 1.00 80.00 646 ALA A CA 1
ATOM 4950 C C . ALA A 1 646 ? 24.988 -0.826 -44.190 1.00 80.00 646 ALA A C 1
ATOM 4952 O O . ALA A 1 646 ? 25.443 0.314 -44.315 1.00 80.00 646 ALA A O 1
ATOM 4953 N N . ASN A 1 647 ? 23.880 -1.216 -44.817 1.00 72.38 647 ASN A N 1
ATOM 4954 C CA . ASN A 1 647 ? 23.131 -0.345 -45.712 1.00 72.38 647 ASN A CA 1
ATOM 4955 C C . ASN A 1 647 ? 22.288 0.669 -44.925 1.00 72.38 647 ASN A C 1
ATOM 4957 O O . ASN A 1 647 ? 21.731 0.360 -43.873 1.00 72.38 647 ASN A O 1
ATOM 4961 N N . GLY A 1 648 ? 22.183 1.893 -45.443 1.00 61.94 648 GLY A N 1
ATOM 4962 C CA . GLY A 1 648 ? 21.302 2.917 -44.884 1.00 61.94 648 GLY A CA 1
ATOM 4963 C C . GLY A 1 648 ? 19.807 2.626 -45.052 1.00 61.94 648 GLY A C 1
ATOM 4964 O O . GLY A 1 648 ? 19.404 1.636 -45.660 1.00 61.94 648 GLY A O 1
ATOM 4965 N N . ALA A 1 649 ? 18.968 3.504 -44.489 1.00 55.44 649 ALA A N 1
ATOM 4966 C CA . ALA A 1 649 ? 17.498 3.403 -44.448 1.00 55.44 649 ALA A CA 1
ATOM 4967 C C . ALA A 1 649 ? 16.909 2.140 -43.767 1.00 55.44 649 ALA A C 1
ATOM 4969 O O . ALA A 1 649 ? 15.731 1.831 -43.946 1.00 55.44 649 ALA A O 1
ATOM 4970 N N . CYS A 1 650 ? 17.706 1.430 -42.965 1.00 58.62 650 CYS A N 1
ATOM 4971 C CA . CYS A 1 650 ? 17.390 0.165 -42.299 1.00 58.62 650 CYS A CA 1
ATOM 4972 C C . CYS A 1 650 ? 16.998 -0.943 -43.288 1.00 58.62 650 CYS A C 1
ATOM 4974 O O . CYS A 1 650 ? 16.249 -1.849 -42.927 1.00 58.62 650 CYS A O 1
ATOM 4976 N N . ALA A 1 651 ? 17.450 -0.849 -44.542 1.00 60.66 651 ALA A N 1
ATOM 4977 C CA . ALA A 1 651 ? 17.035 -1.732 -45.621 1.00 60.66 651 ALA A CA 1
ATOM 4978 C C . ALA A 1 651 ? 18.001 -2.912 -45.790 1.00 60.66 651 ALA A C 1
ATOM 4980 O O . ALA A 1 651 ? 19.213 -2.743 -45.913 1.00 60.66 651 ALA A O 1
ATOM 4981 N N . THR A 1 652 ? 17.459 -4.123 -45.910 1.00 67.38 652 THR A N 1
ATOM 4982 C CA . THR A 1 652 ? 18.210 -5.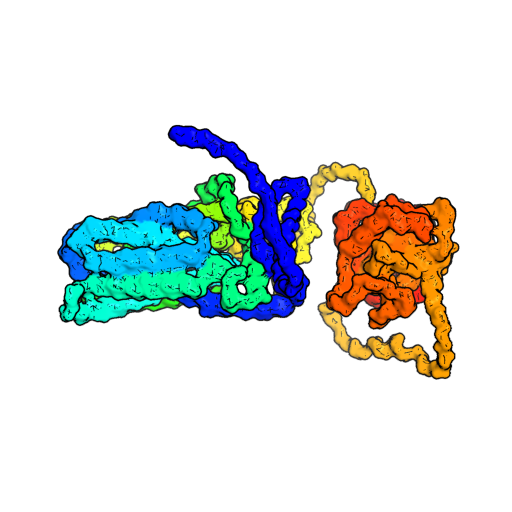350 -46.235 1.00 67.38 652 THR A CA 1
ATOM 4983 C C . THR A 1 652 ? 18.392 -5.517 -47.752 1.00 67.38 652 THR A C 1
ATOM 4985 O O . THR A 1 652 ? 18.033 -6.545 -48.333 1.00 67.38 652 THR A O 1
ATOM 4988 N N . ASN A 1 653 ? 18.927 -4.492 -48.426 1.00 76.56 653 ASN A N 1
ATOM 4989 C CA . ASN A 1 653 ? 19.295 -4.566 -49.843 1.00 76.56 653 ASN A CA 1
ATOM 4990 C C . ASN A 1 653 ? 20.801 -4.340 -50.032 1.00 76.56 653 ASN A C 1
ATOM 4992 O O . ASN A 1 653 ? 21.260 -3.199 -50.131 1.00 76.56 653 ASN A O 1
ATOM 4996 N N . GLY A 1 654 ? 21.547 -5.439 -50.166 1.00 75.00 654 GLY A N 1
ATOM 4997 C CA . GLY A 1 654 ? 23.000 -5.435 -50.348 1.00 75.00 654 GLY A CA 1
ATOM 4998 C C . GLY A 1 654 ? 23.498 -4.829 -51.663 1.00 75.00 654 GLY A C 1
ATOM 4999 O O . GLY A 1 654 ? 24.697 -4.591 -51.799 1.00 75.00 654 GLY A O 1
ATOM 5000 N N . ALA A 1 655 ? 22.602 -4.528 -52.610 1.00 79.38 655 ALA A N 1
ATOM 5001 C CA . ALA A 1 655 ? 22.918 -3.865 -53.878 1.00 79.38 655 ALA A CA 1
ATOM 5002 C C . ALA A 1 655 ? 22.725 -2.331 -53.841 1.00 79.38 655 ALA A C 1
ATOM 5004 O O . ALA A 1 655 ? 22.992 -1.651 -54.834 1.00 79.38 655 ALA A O 1
ATOM 5005 N N . SER A 1 656 ? 22.295 -1.757 -52.709 1.00 75.12 656 SER A N 1
ATOM 5006 C CA . SER A 1 656 ? 21.946 -0.326 -52.611 1.00 75.12 656 SER A CA 1
ATOM 5007 C C . SER A 1 656 ? 23.108 0.620 -52.934 1.00 75.12 656 SER A C 1
ATOM 5009 O O . SER A 1 656 ? 22.887 1.685 -53.497 1.00 75.12 656 SER A O 1
ATOM 5011 N N . PHE A 1 657 ? 24.345 0.220 -52.631 1.00 78.31 657 PHE A N 1
ATOM 5012 C CA . PHE A 1 657 ? 25.555 1.020 -52.859 1.00 78.31 657 PHE A CA 1
ATOM 5013 C C . PHE A 1 657 ? 26.509 0.359 -53.866 1.00 78.31 657 PHE A C 1
ATOM 5015 O O . PHE A 1 657 ? 27.725 0.481 -53.745 1.00 78.31 657 PHE A O 1
ATOM 5022 N N . THR A 1 658 ? 25.967 -0.341 -54.873 1.00 82.50 658 THR A N 1
ATOM 5023 C CA . THR A 1 658 ? 26.757 -1.136 -55.838 1.00 82.50 658 THR A CA 1
ATOM 5024 C C . THR A 1 658 ? 27.924 -0.351 -56.450 1.00 82.50 658 THR A C 1
ATOM 5026 O O . THR A 1 658 ? 29.028 -0.885 -56.518 1.00 82.50 658 THR A O 1
ATOM 5029 N N . ASN A 1 659 ? 27.729 0.916 -56.838 1.00 80.31 659 ASN A N 1
ATOM 5030 C CA . ASN A 1 659 ? 28.783 1.730 -57.462 1.00 80.31 659 ASN A CA 1
ATOM 5031 C C . ASN A 1 659 ? 29.966 2.000 -56.518 1.00 80.31 659 ASN A C 1
ATOM 5033 O O . ASN A 1 659 ? 31.113 1.918 -56.949 1.00 80.31 659 ASN A O 1
ATOM 5037 N N . LEU A 1 660 ? 29.698 2.269 -55.237 1.00 82.12 660 LEU A N 1
ATOM 5038 C CA . LEU A 1 660 ? 30.728 2.467 -54.214 1.00 82.12 660 LEU A CA 1
ATOM 5039 C C . LEU A 1 660 ? 31.418 1.147 -53.853 1.00 82.12 660 LEU A C 1
ATOM 5041 O O . LEU A 1 660 ? 32.642 1.070 -53.821 1.00 82.12 660 LEU A O 1
ATOM 5045 N N . LEU A 1 661 ? 30.638 0.105 -53.559 1.00 87.25 661 LEU A N 1
ATOM 5046 C CA . LEU A 1 661 ? 31.172 -1.155 -53.037 1.00 87.25 661 LEU A CA 1
ATOM 5047 C C . LEU A 1 661 ? 31.959 -1.925 -54.104 1.00 87.25 661 LEU A C 1
ATOM 5049 O O . LEU A 1 661 ? 32.992 -2.522 -53.805 1.00 87.25 661 LEU A O 1
ATOM 5053 N N . THR A 1 662 ? 31.529 -1.854 -55.365 1.00 87.00 662 THR A N 1
ATOM 5054 C CA . THR A 1 662 ? 32.281 -2.426 -56.490 1.00 87.00 662 THR A CA 1
ATOM 5055 C C . THR A 1 662 ? 33.573 -1.645 -56.735 1.00 87.00 662 THR A C 1
ATOM 5057 O O . THR A 1 662 ? 34.619 -2.260 -56.931 1.00 87.00 662 THR A O 1
ATOM 5060 N N . GLU A 1 663 ? 33.545 -0.310 -56.635 1.00 86.62 663 GLU A N 1
ATOM 5061 C CA . GLU A 1 663 ? 34.759 0.513 -56.712 1.00 86.62 663 GLU A CA 1
ATOM 5062 C C . GLU A 1 663 ? 35.751 0.134 -55.606 1.00 86.62 663 GLU A C 1
ATOM 5064 O O . GLU A 1 663 ? 36.884 -0.224 -55.910 1.00 86.62 663 GLU A O 1
ATOM 5069 N N . LEU A 1 664 ? 35.329 0.110 -54.339 1.00 85.56 664 LEU A N 1
ATOM 5070 C CA . LEU A 1 664 ? 36.187 -0.269 -53.210 1.00 85.56 664 LEU A CA 1
ATOM 5071 C C . LEU A 1 664 ? 36.775 -1.675 -53.373 1.00 85.56 664 LEU A C 1
ATOM 5073 O O . LEU A 1 664 ? 37.973 -1.882 -53.165 1.00 85.56 664 LEU A O 1
ATOM 5077 N N . SER A 1 665 ? 35.949 -2.637 -53.789 1.00 88.56 665 SER A N 1
ATOM 5078 C CA . SER A 1 665 ? 36.404 -4.008 -53.996 1.00 88.56 665 SER A CA 1
ATOM 5079 C C . SER A 1 665 ? 37.407 -4.123 -55.149 1.00 88.56 665 SER A C 1
ATOM 5081 O O . SER A 1 665 ? 38.329 -4.941 -55.077 1.00 88.56 665 SER A O 1
ATOM 5083 N N . SER A 1 666 ? 37.321 -3.243 -56.156 1.00 88.62 666 SER A N 1
ATOM 5084 C CA . SER A 1 666 ? 38.255 -3.231 -57.288 1.00 88.62 666 SER A CA 1
ATOM 5085 C C . SER A 1 666 ? 39.702 -2.876 -56.919 1.00 88.62 666 SER A C 1
ATOM 5087 O O . SER A 1 666 ? 40.652 -3.230 -57.624 1.00 88.62 666 SER A O 1
ATOM 5089 N N . HIS A 1 667 ? 39.897 -2.259 -55.748 1.00 86.94 667 HIS A N 1
ATOM 5090 C CA . HIS A 1 667 ? 41.213 -1.986 -55.156 1.00 86.94 667 HIS A CA 1
ATOM 5091 C C . HIS A 1 667 ? 41.730 -3.133 -54.272 1.00 86.94 667 HIS A C 1
ATOM 5093 O O . HIS A 1 667 ? 42.765 -3.006 -53.613 1.00 86.94 667 HIS A O 1
ATOM 5099 N N . GLY A 1 668 ? 41.059 -4.288 -54.293 1.00 86.38 668 GLY A N 1
ATOM 5100 C CA . GLY A 1 668 ? 41.470 -5.495 -53.579 1.00 86.38 668 GLY A CA 1
ATOM 5101 C C . GLY A 1 668 ? 41.034 -5.502 -52.115 1.00 86.38 668 GLY A C 1
ATOM 5102 O O . GLY A 1 668 ? 41.861 -5.751 -51.242 1.00 86.38 668 GLY A O 1
ATOM 5103 N N . ILE A 1 669 ? 39.754 -5.222 -51.860 1.00 87.75 669 ILE A N 1
ATOM 5104 C CA . ILE A 1 669 ? 39.100 -5.343 -50.547 1.00 87.75 669 ILE A CA 1
ATOM 5105 C C . ILE A 1 669 ? 37.923 -6.317 -50.693 1.00 87.75 669 ILE A C 1
ATOM 5107 O O . ILE A 1 669 ? 37.140 -6.211 -51.642 1.00 87.75 669 ILE A O 1
ATOM 5111 N N . LEU A 1 670 ? 37.798 -7.274 -49.772 1.00 90.44 670 LEU A N 1
ATOM 5112 C CA . LEU A 1 670 ? 36.634 -8.159 -49.700 1.00 90.44 670 LEU A CA 1
ATOM 5113 C C . LEU A 1 670 ? 35.547 -7.472 -48.871 1.00 90.44 670 LEU A C 1
ATOM 5115 O O . LEU A 1 670 ? 35.804 -7.102 -47.727 1.00 90.44 670 LEU A O 1
ATOM 5119 N N . ILE A 1 671 ? 34.342 -7.310 -49.427 1.00 91.25 671 ILE A N 1
ATOM 5120 C CA . ILE A 1 671 ? 33.257 -6.586 -48.749 1.00 91.25 671 ILE A CA 1
ATOM 5121 C C . ILE A 1 671 ? 32.037 -7.481 -48.553 1.00 91.25 671 ILE A C 1
ATOM 5123 O O . ILE A 1 671 ? 31.550 -8.087 -49.508 1.00 91.25 671 ILE A O 1
ATOM 5127 N N . LEU A 1 672 ? 31.511 -7.519 -47.326 1.00 90.94 672 LEU A N 1
ATOM 5128 C CA . LEU A 1 672 ? 30.285 -8.236 -46.970 1.00 90.94 672 LEU A CA 1
ATOM 5129 C C . LEU A 1 672 ? 29.200 -7.224 -46.585 1.00 90.94 672 LEU A C 1
ATOM 5131 O O . LEU A 1 672 ? 29.237 -6.645 -45.500 1.00 90.94 672 LEU A O 1
ATOM 5135 N N . ALA A 1 673 ? 28.248 -6.991 -47.489 1.00 87.88 673 ALA A N 1
ATOM 5136 C CA . ALA A 1 673 ? 27.169 -6.025 -47.307 1.00 87.88 673 ALA A CA 1
ATOM 5137 C C . ALA A 1 673 ? 25.882 -6.690 -46.801 1.00 87.88 673 ALA A C 1
ATOM 5139 O O . ALA A 1 673 ? 25.477 -7.733 -47.314 1.00 87.88 673 ALA A O 1
ATOM 5140 N N . THR A 1 674 ? 25.205 -6.070 -45.834 1.00 84.25 674 THR A N 1
ATOM 5141 C CA . THR A 1 674 ? 23.980 -6.610 -45.224 1.00 84.25 674 THR A CA 1
ATOM 5142 C C . THR A 1 674 ? 22.796 -6.647 -46.198 1.00 84.25 674 THR A C 1
ATOM 5144 O O . THR A 1 674 ? 22.368 -5.629 -46.733 1.00 84.25 674 THR A O 1
ATOM 5147 N N . GLY A 1 675 ? 22.180 -7.808 -46.367 1.00 79.62 675 GLY A N 1
ATOM 5148 C CA . GLY A 1 675 ? 21.013 -8.049 -47.213 1.00 79.62 675 GLY A CA 1
ATOM 5149 C C . GLY A 1 675 ? 21.349 -8.728 -48.541 1.00 79.62 675 GLY A C 1
ATOM 5150 O O . GLY A 1 675 ? 22.405 -8.504 -49.132 1.00 79.62 675 GLY A O 1
ATOM 5151 N N . ALA A 1 676 ? 20.412 -9.536 -49.040 1.00 74.38 676 ALA A N 1
ATOM 5152 C CA . ALA A 1 676 ? 20.478 -10.106 -50.384 1.00 74.38 676 ALA A CA 1
ATOM 5153 C C . ALA A 1 676 ? 20.311 -9.003 -51.458 1.00 74.38 676 ALA A C 1
ATOM 5155 O O . ALA A 1 676 ? 19.670 -7.979 -51.188 1.00 74.38 676 ALA A O 1
ATOM 5156 N N . PRO A 1 677 ? 20.860 -9.178 -52.674 1.00 71.44 677 PRO A N 1
ATOM 5157 C CA . PRO A 1 677 ? 20.790 -8.158 -53.713 1.00 71.44 677 PRO A CA 1
ATOM 5158 C C . PRO A 1 677 ? 19.363 -8.051 -54.279 1.00 71.44 677 PRO A C 1
ATOM 5160 O O . PRO A 1 677 ? 18.803 -9.016 -54.804 1.00 71.44 677 PRO A O 1
ATOM 5163 N N . LYS A 1 678 ? 18.770 -6.857 -54.182 1.00 69.06 678 LYS A N 1
ATOM 5164 C CA . LYS A 1 678 ? 17.457 -6.495 -54.742 1.00 69.06 678 LYS A CA 1
ATOM 5165 C C . LYS A 1 678 ? 17.629 -5.308 -55.699 1.00 69.06 678 LYS A C 1
ATOM 5167 O O . LYS A 1 678 ? 18.577 -4.534 -55.574 1.00 69.06 678 LYS A O 1
ATOM 5172 N N . THR A 1 679 ? 16.712 -5.122 -56.647 1.00 58.62 679 THR A N 1
ATOM 5173 C CA . THR A 1 679 ? 16.680 -3.906 -57.476 1.00 58.62 679 THR A CA 1
ATOM 5174 C C . THR A 1 679 ? 16.503 -2.654 -56.597 1.00 58.62 679 THR A C 1
ATOM 5176 O O . THR A 1 679 ? 16.058 -2.770 -55.450 1.00 58.62 679 THR A O 1
ATOM 5179 N N . PRO A 1 680 ? 16.777 -1.438 -57.111 1.00 47.81 680 PRO A N 1
ATOM 5180 C CA . PRO A 1 680 ? 16.547 -0.190 -56.372 1.00 47.81 680 PRO A CA 1
ATOM 5181 C C . PRO A 1 680 ? 15.110 -0.009 -55.846 1.00 47.81 680 PRO A C 1
ATOM 5183 O O . PRO A 1 680 ? 14.894 0.737 -54.898 1.00 47.81 680 PRO A O 1
ATOM 5186 N N . TRP A 1 681 ? 14.137 -0.720 -56.425 1.00 43.59 681 TRP A N 1
ATOM 5187 C CA . TRP A 1 681 ? 12.721 -0.708 -56.036 1.00 43.59 681 TRP A CA 1
ATOM 5188 C C . TRP A 1 681 ? 12.333 -1.870 -55.104 1.00 43.59 681 TRP A C 1
ATOM 5190 O O . TRP A 1 681 ? 11.154 -2.087 -54.841 1.00 43.59 681 TRP A O 1
ATOM 5200 N N . GLY A 1 682 ? 13.311 -2.645 -54.623 1.00 51.19 682 GLY A N 1
ATOM 5201 C CA . GLY A 1 682 ? 13.104 -3.752 -53.688 1.00 51.19 682 GLY A CA 1
ATOM 5202 C C . GLY A 1 682 ? 12.656 -5.070 -54.326 1.00 51.19 682 GLY A C 1
ATOM 5203 O O . GLY A 1 682 ? 12.387 -6.023 -53.597 1.00 51.19 682 GLY A O 1
ATOM 5204 N N . THR A 1 683 ? 12.599 -5.173 -55.659 1.00 51.84 683 THR A N 1
ATOM 5205 C CA . THR A 1 683 ? 12.272 -6.447 -56.321 1.00 51.84 683 THR A CA 1
ATOM 5206 C C . THR A 1 683 ? 13.488 -7.385 -56.337 1.00 51.84 683 THR A C 1
ATOM 5208 O O . THR A 1 683 ? 14.597 -6.931 -56.618 1.00 51.84 683 THR A O 1
ATOM 5211 N N . PRO A 1 684 ? 13.336 -8.690 -56.044 1.00 53.56 684 PRO A N 1
ATOM 5212 C CA . PRO A 1 684 ? 14.426 -9.656 -56.184 1.00 53.56 684 PRO A CA 1
ATOM 5213 C C . PRO A 1 684 ? 14.946 -9.705 -57.628 1.00 53.56 684 PRO A C 1
ATOM 5215 O O . PRO A 1 684 ? 14.159 -9.683 -58.576 1.00 53.56 684 PRO A O 1
ATOM 5218 N N . ILE A 1 685 ? 16.266 -9.777 -57.809 1.00 52.19 685 ILE A N 1
ATOM 5219 C CA . ILE A 1 685 ? 16.880 -9.870 -59.141 1.00 52.19 685 ILE A CA 1
ATOM 5220 C C . ILE A 1 685 ? 16.654 -11.296 -59.696 1.00 52.19 685 ILE A C 1
ATOM 5222 O O . ILE A 1 685 ? 16.976 -12.267 -59.004 1.00 52.19 685 ILE A O 1
ATOM 5226 N N . PRO A 1 686 ? 16.118 -11.473 -60.925 1.00 35.72 686 PRO A N 1
ATOM 5227 C CA . PRO A 1 686 ? 15.893 -12.801 -61.503 1.00 35.72 686 PRO A CA 1
ATOM 5228 C C . PRO A 1 686 ? 17.206 -13.602 -61.599 1.00 35.72 686 PRO A C 1
ATOM 5230 O O . PRO A 1 686 ? 18.205 -13.067 -62.075 1.00 35.72 686 PRO A O 1
ATOM 5233 N N . ASN A 1 687 ? 17.175 -14.878 -61.184 1.00 42.41 687 ASN A N 1
ATOM 5234 C CA . ASN A 1 687 ? 18.290 -15.835 -60.979 1.00 42.41 687 ASN A CA 1
ATOM 5235 C C . ASN A 1 687 ? 18.968 -15.852 -59.594 1.00 42.41 687 ASN A C 1
ATOM 5237 O O . ASN A 1 687 ? 19.835 -16.695 -59.374 1.00 42.41 687 ASN A O 1
ATOM 5241 N N . TYR A 1 688 ? 18.551 -15.015 -58.641 1.00 44.75 688 TYR A N 1
ATOM 5242 C CA . TYR A 1 688 ? 19.038 -15.059 -57.254 1.00 44.75 688 TYR A CA 1
ATOM 5243 C C . TYR A 1 688 ? 17.921 -15.492 -56.295 1.00 44.75 688 TYR A C 1
ATOM 5245 O O . TYR A 1 688 ? 17.433 -14.720 -55.475 1.00 44.75 688 TYR A O 1
ATOM 5253 N N . THR A 1 689 ? 17.472 -16.741 -56.419 1.00 35.97 689 THR A N 1
ATOM 5254 C CA . THR A 1 689 ? 16.538 -17.360 -55.467 1.00 35.97 689 THR A CA 1
ATOM 5255 C C . THR A 1 689 ? 17.319 -18.101 -54.387 1.00 35.97 689 THR A C 1
ATOM 5257 O O . THR A 1 689 ? 17.747 -19.234 -54.591 1.00 35.97 689 THR A O 1
ATOM 5260 N N . SER A 1 690 ? 17.481 -17.471 -53.224 1.00 37.22 690 SER A N 1
ATOM 5261 C CA . SER A 1 690 ? 17.687 -18.208 -51.975 1.00 37.22 690 SER A CA 1
ATOM 5262 C C . SER A 1 690 ? 16.392 -18.969 -51.680 1.00 37.22 690 SER A C 1
ATOM 5264 O O . SER A 1 690 ? 15.357 -18.369 -51.402 1.00 37.22 690 SER A O 1
ATOM 5266 N N . THR A 1 691 ? 16.424 -20.294 -51.788 1.00 33.28 691 THR A N 1
ATOM 5267 C CA . THR A 1 691 ? 15.287 -21.204 -51.570 1.00 33.28 691 THR A CA 1
ATOM 5268 C C . THR A 1 691 ? 14.846 -21.319 -50.103 1.00 33.28 691 THR A C 1
ATOM 5270 O O . THR A 1 691 ? 14.019 -22.171 -49.792 1.00 33.28 691 THR A O 1
ATOM 5273 N N . LEU A 1 692 ? 15.364 -20.488 -49.189 1.00 33.94 692 LEU A N 1
ATOM 5274 C CA . LEU A 1 692 ? 15.170 -20.657 -47.743 1.00 33.94 692 LEU A CA 1
ATOM 5275 C C . LEU A 1 692 ? 14.331 -19.583 -47.038 1.00 33.94 692 LEU A C 1
ATOM 5277 O O . LEU A 1 692 ? 14.136 -19.704 -45.832 1.00 33.94 692 LEU A O 1
ATOM 5281 N N . LEU A 1 693 ? 13.797 -18.564 -47.721 1.00 37.31 693 LEU A N 1
ATOM 5282 C CA . LEU A 1 693 ? 13.036 -17.510 -47.033 1.00 37.31 693 LEU A CA 1
ATOM 5283 C C . LEU A 1 693 ? 11.709 -17.176 -47.720 1.00 37.31 693 LEU A C 1
ATOM 5285 O O . LEU A 1 693 ? 11.656 -16.614 -48.812 1.00 37.31 693 LEU A O 1
ATOM 5289 N N . ASN A 1 694 ? 10.631 -17.512 -47.011 1.00 30.25 694 ASN A N 1
ATOM 5290 C CA . ASN A 1 694 ? 9.273 -17.041 -47.246 1.00 30.25 694 ASN A CA 1
ATOM 5291 C C . ASN A 1 694 ? 9.229 -15.528 -46.924 1.00 30.25 694 ASN A C 1
ATOM 5293 O O . ASN A 1 694 ? 9.613 -15.146 -45.814 1.00 30.25 694 ASN A O 1
ATOM 5297 N N . PRO A 1 695 ? 8.811 -14.645 -47.848 1.00 35.88 695 PRO A N 1
ATOM 5298 C CA . PRO A 1 695 ? 8.858 -13.203 -47.643 1.00 35.88 695 PRO A CA 1
ATOM 5299 C C . PRO A 1 695 ? 7.638 -12.748 -46.835 1.00 35.88 695 PRO A C 1
ATOM 5301 O O . PRO A 1 695 ? 6.634 -12.313 -47.394 1.00 35.88 695 PRO A O 1
ATOM 5304 N N . THR A 1 696 ? 7.706 -12.836 -45.508 1.00 29.31 696 THR A N 1
ATOM 5305 C CA . THR A 1 696 ? 6.701 -12.222 -44.627 1.00 29.31 696 THR A CA 1
ATOM 5306 C C . THR A 1 696 ? 7.356 -11.408 -43.511 1.00 29.31 696 THR A C 1
ATOM 5308 O O . THR A 1 696 ? 8.039 -11.951 -42.651 1.00 29.31 696 THR A O 1
ATOM 5311 N N . SER A 1 697 ? 7.079 -10.096 -43.557 1.00 34.59 697 SER A N 1
ATOM 5312 C CA . SER A 1 697 ? 7.194 -9.056 -42.516 1.00 34.59 697 SER A CA 1
ATOM 5313 C C . SER A 1 697 ? 8.567 -8.769 -41.865 1.00 34.59 697 SER A C 1
ATOM 5315 O O . SER A 1 697 ? 9.032 -9.491 -40.992 1.00 34.59 697 SER A O 1
ATOM 5317 N N . SER A 1 698 ? 9.091 -7.570 -42.171 1.00 39.44 698 SER A N 1
ATOM 5318 C CA . SER A 1 698 ? 10.206 -6.828 -41.532 1.00 39.44 698 SER A CA 1
ATOM 5319 C C . SER A 1 698 ? 11.643 -7.110 -42.011 1.00 39.44 698 SER A C 1
ATOM 5321 O O . SER A 1 698 ? 12.513 -7.552 -41.272 1.00 39.44 698 SER A O 1
ATOM 5323 N N . ASP A 1 699 ? 11.927 -6.710 -43.251 1.00 51.28 699 ASP A N 1
ATOM 5324 C CA . ASP A 1 699 ? 13.277 -6.541 -43.815 1.00 51.28 699 ASP A CA 1
ATOM 5325 C C . ASP A 1 699 ? 14.037 -5.356 -43.159 1.00 51.28 699 ASP A C 1
ATOM 5327 O O . ASP A 1 699 ? 14.346 -4.360 -43.812 1.00 51.28 699 ASP A O 1
ATOM 5331 N N . LYS A 1 700 ? 14.293 -5.416 -41.843 1.00 57.41 700 LYS A N 1
ATOM 5332 C CA . LYS A 1 700 ? 15.115 -4.422 -41.127 1.00 57.41 700 LYS A CA 1
ATOM 5333 C C . LYS A 1 700 ? 16.518 -4.962 -40.866 1.00 57.41 700 LYS A C 1
ATOM 5335 O O . LYS A 1 700 ? 16.654 -6.046 -40.299 1.00 57.41 700 LYS A O 1
ATOM 5340 N N . SER A 1 701 ? 17.540 -4.198 -41.248 1.00 62.53 701 SER A N 1
ATOM 5341 C CA . SER A 1 701 ? 18.941 -4.505 -40.936 1.00 62.53 701 SER A CA 1
ATOM 5342 C C . SER A 1 701 ? 19.196 -4.491 -39.420 1.00 62.53 701 SER A C 1
ATOM 5344 O O . SER A 1 701 ? 18.543 -3.763 -38.667 1.00 62.53 701 SER A O 1
ATOM 5346 N N . ARG A 1 702 ? 20.094 -5.364 -38.944 1.00 66.94 702 ARG A N 1
ATOM 5347 C CA . ARG A 1 702 ? 20.492 -5.484 -37.531 1.00 66.94 702 ARG A CA 1
ATOM 5348 C C . ARG A 1 702 ? 22.013 -5.554 -37.426 1.00 66.94 702 ARG A C 1
ATOM 5350 O O . ARG A 1 702 ? 22.645 -6.270 -38.195 1.00 66.94 702 ARG A O 1
ATOM 5357 N N . ALA A 1 703 ? 22.585 -4.932 -36.392 1.00 65.50 703 ALA A N 1
ATOM 5358 C CA . ALA A 1 703 ? 24.031 -4.957 -36.134 1.00 65.50 703 ALA A CA 1
ATOM 5359 C C . ALA A 1 703 ? 24.617 -6.382 -36.038 1.00 65.50 703 ALA A C 1
ATOM 5361 O O . ALA A 1 703 ? 25.738 -6.612 -36.481 1.00 65.50 703 ALA A O 1
ATOM 5362 N N . ILE A 1 704 ? 23.839 -7.358 -35.546 1.00 70.50 704 ILE A N 1
ATOM 5363 C CA . ILE A 1 704 ? 24.265 -8.766 -35.454 1.00 70.50 704 ILE A CA 1
ATOM 5364 C C . ILE A 1 704 ? 24.615 -9.379 -36.818 1.00 70.50 704 ILE A C 1
ATOM 5366 O O . ILE A 1 704 ? 25.486 -10.237 -36.892 1.00 70.50 704 ILE A O 1
ATOM 5370 N N . GLN A 1 705 ? 24.011 -8.894 -37.908 1.00 76.00 705 GLN A N 1
ATOM 5371 C CA . GLN A 1 705 ? 24.299 -9.387 -39.256 1.00 76.00 705 GLN A CA 1
ATOM 5372 C C . GLN A 1 705 ? 25.731 -9.040 -39.684 1.00 76.00 705 GLN A C 1
ATOM 5374 O O . GLN A 1 705 ? 26.345 -9.787 -40.439 1.00 76.00 705 GLN A O 1
ATOM 5379 N N . LEU A 1 706 ? 26.305 -7.938 -39.193 1.00 75.75 706 LEU A N 1
ATOM 5380 C CA . LEU A 1 706 ? 27.709 -7.614 -39.459 1.00 75.75 706 LEU A CA 1
ATOM 5381 C C . LEU A 1 706 ? 28.643 -8.583 -38.727 1.00 75.75 706 LEU A C 1
ATOM 5383 O O . LEU A 1 706 ? 29.619 -9.047 -39.310 1.00 75.75 706 LEU A O 1
ATOM 5387 N N . THR A 1 707 ? 28.311 -8.955 -37.490 1.00 78.56 707 THR A N 1
ATOM 5388 C CA . THR A 1 707 ? 29.057 -9.965 -36.725 1.00 78.56 707 THR A CA 1
ATOM 5389 C C . THR A 1 707 ? 28.959 -11.350 -37.373 1.00 78.56 707 THR A C 1
ATOM 5391 O O . THR A 1 707 ? 29.975 -12.023 -37.518 1.00 78.56 707 THR A O 1
ATOM 5394 N N . GLU A 1 708 ? 27.782 -11.741 -37.875 1.00 80.31 708 GLU A N 1
ATOM 5395 C CA . GLU A 1 708 ? 27.589 -12.995 -38.625 1.00 80.31 708 GLU A CA 1
ATOM 5396 C C . GLU A 1 708 ? 28.473 -13.071 -39.880 1.00 80.31 708 GLU A C 1
ATOM 5398 O O . GLU A 1 708 ? 29.022 -14.131 -40.194 1.00 80.31 708 GLU A O 1
ATOM 5403 N N . ALA A 1 709 ? 28.644 -11.949 -40.586 1.00 80.69 709 ALA A N 1
ATOM 5404 C CA . ALA A 1 709 ? 29.520 -11.857 -41.752 1.00 80.69 709 ALA A CA 1
ATOM 5405 C C . ALA A 1 709 ? 31.001 -12.043 -41.377 1.00 80.69 709 ALA A C 1
ATOM 5407 O O . ALA A 1 709 ? 31.737 -12.746 -42.074 1.00 80.69 709 ALA A O 1
ATOM 5408 N N . ILE A 1 710 ? 31.426 -11.465 -40.250 1.00 82.25 710 ILE A N 1
ATOM 5409 C CA . ILE A 1 710 ? 32.776 -11.656 -39.704 1.00 82.25 710 ILE A CA 1
ATOM 5410 C C . ILE A 1 710 ? 32.968 -13.126 -39.306 1.00 82.25 710 ILE A C 1
ATOM 5412 O O . ILE A 1 710 ? 33.928 -13.755 -39.745 1.00 82.25 710 ILE A O 1
ATOM 5416 N N . ASP A 1 711 ? 32.035 -13.724 -38.563 1.00 83.38 711 ASP A N 1
ATOM 5417 C CA . ASP A 1 711 ? 32.098 -15.140 -38.171 1.00 83.38 711 ASP A CA 1
ATOM 5418 C C . ASP A 1 711 ? 32.134 -16.091 -39.367 1.00 83.38 711 ASP A C 1
ATOM 5420 O O . ASP A 1 711 ? 32.792 -17.132 -39.341 1.00 83.38 711 ASP A O 1
ATOM 5424 N N . TRP A 1 712 ? 31.420 -15.756 -40.436 1.00 85.81 712 TRP A N 1
ATOM 5425 C CA . TRP A 1 712 ? 31.475 -16.504 -41.683 1.00 85.81 712 TRP A CA 1
ATOM 5426 C C . TRP A 1 712 ? 32.870 -16.452 -42.324 1.00 85.81 712 TRP A C 1
ATOM 5428 O O . TRP A 1 712 ? 33.415 -17.502 -42.668 1.00 85.81 712 TRP A O 1
ATOM 5438 N N . ALA A 1 713 ? 33.496 -15.273 -42.398 1.00 82.38 713 ALA A N 1
ATOM 5439 C CA . ALA A 1 713 ? 34.855 -15.132 -42.924 1.00 82.38 713 ALA A CA 1
ATOM 5440 C C . ALA A 1 713 ? 35.902 -15.857 -42.053 1.00 82.38 713 ALA A C 1
ATOM 5442 O O . ALA A 1 713 ? 36.755 -16.566 -42.586 1.00 82.38 713 ALA A O 1
ATOM 5443 N N . PHE A 1 714 ? 35.802 -15.753 -40.722 1.00 81.62 714 PHE A N 1
ATOM 5444 C CA . PHE A 1 714 ? 36.732 -16.387 -39.773 1.00 81.62 714 PHE A CA 1
ATOM 5445 C C . PHE A 1 714 ? 36.625 -17.917 -39.724 1.00 81.62 714 PHE A C 1
ATOM 5447 O O . PHE A 1 714 ? 37.593 -18.586 -39.374 1.00 81.62 714 PHE A O 1
ATOM 5454 N N . ARG A 1 715 ? 35.485 -18.494 -40.123 1.00 82.00 715 ARG A N 1
ATOM 5455 C CA . ARG A 1 715 ? 35.329 -19.950 -40.303 1.00 82.00 715 ARG A CA 1
ATOM 5456 C C . ARG A 1 715 ? 35.997 -20.485 -41.579 1.00 82.00 715 ARG A C 1
ATOM 5458 O O . ARG A 1 715 ? 35.821 -21.655 -41.905 1.00 82.00 715 ARG A O 1
ATOM 5465 N N . GLY A 1 716 ? 36.722 -19.641 -42.318 1.00 77.69 716 GLY A N 1
ATOM 5466 C CA . GLY A 1 716 ? 37.398 -20.005 -43.565 1.00 77.69 716 GLY A CA 1
ATOM 5467 C C . GLY A 1 716 ? 36.455 -20.125 -44.765 1.00 77.69 716 GLY A C 1
ATOM 5468 O O . GLY A 1 716 ? 36.885 -20.524 -45.841 1.00 77.69 716 GLY A O 1
ATOM 5469 N N . ALA A 1 717 ? 35.174 -19.759 -44.629 1.00 77.75 717 ALA A N 1
ATOM 5470 C CA . ALA A 1 717 ? 34.184 -19.932 -45.696 1.00 77.75 717 ALA A CA 1
ATOM 5471 C C . ALA A 1 717 ? 34.423 -19.013 -46.912 1.00 77.75 717 ALA A C 1
ATOM 5473 O O . ALA A 1 717 ? 33.956 -19.313 -48.013 1.00 77.75 717 ALA A O 1
ATOM 5474 N N . ALA A 1 718 ? 35.172 -17.922 -46.717 1.00 73.69 718 ALA A N 1
ATOM 5475 C CA . ALA A 1 718 ? 35.623 -17.022 -47.777 1.00 73.69 718 ALA A CA 1
ATOM 5476 C C . ALA A 1 718 ? 36.915 -17.499 -48.472 1.00 73.69 718 ALA A C 1
ATOM 5478 O O . ALA A 1 718 ? 37.184 -17.116 -49.617 1.00 73.69 718 ALA A O 1
ATOM 5479 N N . GLU A 1 719 ? 37.716 -18.319 -47.786 1.00 74.31 719 GLU A N 1
ATOM 5480 C CA . GLU A 1 719 ? 39.056 -18.706 -48.214 1.00 74.31 719 GLU A CA 1
ATOM 5481 C C . GLU A 1 719 ? 38.995 -19.695 -49.388 1.00 74.31 719 GLU A C 1
ATOM 5483 O O . GLU A 1 719 ? 38.138 -20.576 -49.460 1.00 74.31 719 GLU A O 1
ATOM 5488 N N . GLY A 1 720 ? 39.851 -19.491 -50.390 1.00 69.81 720 GLY A N 1
ATOM 5489 C CA . GLY A 1 720 ? 39.864 -20.282 -51.627 1.00 69.81 720 GLY A CA 1
ATOM 5490 C C . GLY A 1 720 ? 38.765 -19.917 -52.638 1.00 69.81 720 GLY A C 1
ATOM 5491 O O . GLY A 1 720 ? 39.033 -19.932 -53.837 1.00 69.81 720 GLY A O 1
ATOM 5492 N N . LYS A 1 721 ? 37.568 -19.504 -52.193 1.00 75.31 721 LYS A N 1
ATOM 5493 C CA . LYS A 1 721 ? 36.487 -19.016 -53.079 1.00 75.31 721 LYS A CA 1
ATOM 5494 C C . LYS A 1 721 ? 36.742 -17.606 -53.614 1.00 75.31 721 LYS A C 1
ATOM 5496 O O . LYS A 1 721 ? 36.476 -17.337 -54.783 1.00 75.31 721 LYS A O 1
ATOM 5501 N N . TYR A 1 722 ? 37.254 -16.721 -52.760 1.00 77.94 722 TYR A N 1
ATOM 5502 C CA . TYR A 1 722 ? 37.494 -15.307 -53.080 1.00 77.94 722 TYR A CA 1
ATOM 5503 C C . TYR A 1 722 ? 38.979 -14.914 -52.985 1.00 77.94 722 TYR A C 1
ATOM 5505 O O . TYR A 1 722 ? 39.322 -13.744 -53.129 1.00 77.94 722 TYR A O 1
ATOM 5513 N N . GLY A 1 723 ? 39.866 -15.895 -52.783 1.00 76.94 723 GLY A N 1
ATOM 5514 C CA . GLY A 1 723 ? 41.296 -15.708 -52.521 1.00 76.94 723 GLY A CA 1
ATOM 5515 C C . GLY A 1 723 ? 41.661 -15.885 -51.048 1.00 76.94 723 GLY A C 1
ATOM 5516 O O . GLY A 1 723 ? 40.870 -16.411 -50.266 1.00 76.94 723 GLY A O 1
ATOM 5517 N N . SER A 1 724 ? 42.879 -15.486 -50.678 1.00 80.19 724 SER A N 1
ATOM 5518 C CA . SER A 1 724 ? 43.317 -15.457 -49.277 1.00 80.19 724 SER A CA 1
ATOM 5519 C C . SER A 1 724 ? 42.767 -14.206 -48.596 1.00 80.19 724 SER A C 1
ATOM 5521 O O . SER A 1 724 ? 42.916 -13.109 -49.131 1.00 80.19 724 SER A O 1
ATOM 5523 N N . VAL A 1 725 ? 42.153 -14.348 -47.422 1.00 82.69 725 VAL A N 1
ATOM 5524 C CA . VAL A 1 725 ? 41.583 -13.223 -46.661 1.00 82.69 725 VAL A CA 1
ATOM 5525 C C . VAL A 1 725 ? 42.540 -12.825 -45.535 1.00 82.69 725 VAL A C 1
ATOM 5527 O O . VAL A 1 725 ? 43.098 -13.680 -44.852 1.00 82.69 725 VAL A O 1
ATOM 5530 N N . ASP A 1 726 ? 42.758 -11.525 -45.356 1.00 82.00 726 ASP A N 1
ATOM 5531 C CA . ASP A 1 726 ? 43.547 -10.963 -44.261 1.00 82.00 726 ASP A CA 1
ATOM 5532 C C . ASP A 1 726 ? 42.648 -10.703 -43.044 1.00 82.00 726 ASP A C 1
ATOM 5534 O O . ASP A 1 726 ? 42.066 -9.629 -42.887 1.00 82.00 726 ASP A O 1
ATOM 5538 N N . LEU A 1 727 ? 42.507 -11.716 -42.188 1.00 79.81 727 LEU A N 1
ATOM 5539 C CA . LEU A 1 727 ? 41.677 -11.643 -40.980 1.00 79.81 727 LEU A CA 1
ATOM 5540 C C . LEU A 1 727 ? 42.288 -10.764 -39.873 1.00 79.81 727 LEU A C 1
ATOM 5542 O O . LEU A 1 727 ? 41.603 -10.449 -38.903 1.00 79.81 727 LEU A O 1
ATOM 5546 N N . ASP A 1 728 ? 43.539 -10.318 -40.025 1.00 75.69 728 ASP A N 1
ATOM 5547 C CA . ASP A 1 728 ? 44.149 -9.322 -39.141 1.00 75.69 728 ASP A CA 1
ATOM 5548 C C . ASP A 1 728 ? 43.729 -7.889 -39.494 1.00 75.69 728 ASP A C 1
ATOM 5550 O O . ASP A 1 728 ? 44.002 -6.957 -38.738 1.00 75.69 728 ASP A O 1
ATOM 5554 N N . ARG A 1 729 ? 43.059 -7.681 -40.631 1.00 78.81 729 ARG A N 1
ATOM 5555 C CA . ARG A 1 729 ? 42.672 -6.354 -41.119 1.00 78.81 729 ARG A CA 1
ATOM 5556 C C . ARG A 1 729 ? 41.185 -6.321 -41.451 1.00 78.81 729 ARG A C 1
ATOM 5558 O O . ARG A 1 729 ? 40.784 -6.465 -42.606 1.00 78.81 729 ARG A O 1
ATOM 5565 N N . VAL A 1 730 ? 40.378 -6.115 -40.408 1.00 78.06 730 VAL A N 1
ATOM 5566 C CA . VAL A 1 730 ? 38.911 -6.051 -40.487 1.00 78.06 730 VAL A CA 1
ATOM 5567 C C . VAL A 1 730 ? 38.414 -4.637 -40.178 1.00 78.06 730 VAL A C 1
ATOM 5569 O O . VAL A 1 730 ? 38.743 -4.075 -39.130 1.00 78.06 730 VAL A O 1
ATOM 5572 N N . GLY A 1 731 ? 37.602 -4.076 -41.073 1.00 77.62 731 GLY A N 1
ATOM 5573 C CA . GLY A 1 731 ? 36.913 -2.796 -40.895 1.00 77.62 731 GLY A CA 1
ATOM 5574 C C . GLY A 1 731 ? 35.389 -2.934 -40.917 1.00 77.62 731 GLY A C 1
ATOM 5575 O O . GLY A 1 731 ? 34.856 -3.877 -41.505 1.00 77.62 731 GLY A O 1
ATOM 5576 N N . ALA A 1 732 ? 34.688 -1.974 -40.312 1.00 78.81 732 ALA A N 1
ATOM 5577 C CA . ALA A 1 732 ? 33.230 -1.862 -40.370 1.00 78.81 732 ALA A CA 1
ATOM 5578 C C . ALA A 1 732 ? 32.796 -0.437 -40.748 1.00 78.81 732 ALA A C 1
ATOM 5580 O O . ALA A 1 732 ? 33.335 0.540 -40.222 1.00 78.81 732 ALA A O 1
ATOM 5581 N N . ALA A 1 733 ? 31.814 -0.324 -41.646 1.00 80.75 733 ALA A N 1
ATOM 5582 C CA . ALA A 1 733 ? 31.308 0.959 -42.142 1.00 80.75 733 ALA A CA 1
ATOM 5583 C C . ALA A 1 733 ? 29.831 0.891 -42.557 1.00 80.75 733 ALA A C 1
ATOM 5585 O O . ALA A 1 733 ? 29.276 -0.197 -42.740 1.00 80.75 733 ALA A O 1
ATOM 5586 N N . GLY A 1 734 ? 29.187 2.045 -42.733 1.00 77.31 734 GLY A N 1
ATOM 5587 C CA . GLY A 1 734 ? 27.816 2.076 -43.237 1.00 77.31 734 GLY A CA 1
ATOM 5588 C C . GLY A 1 734 ? 27.234 3.476 -43.382 1.00 77.31 734 GLY A C 1
ATOM 5589 O O . GLY A 1 734 ? 27.691 4.431 -42.770 1.00 77.31 734 GLY A O 1
ATOM 5590 N N . GLN A 1 735 ? 26.167 3.603 -44.172 1.00 73.00 735 GLN A N 1
ATOM 5591 C CA . GLN A 1 735 ? 25.533 4.898 -44.451 1.00 73.00 735 GLN A CA 1
ATOM 5592 C C . GLN A 1 735 ? 24.329 5.147 -43.527 1.00 73.00 735 GLN A C 1
ATOM 5594 O O . GLN A 1 735 ? 23.513 4.254 -43.310 1.00 73.00 735 GLN A O 1
ATOM 5599 N N . SER A 1 736 ? 24.177 6.370 -43.002 1.00 68.50 736 SER A N 1
ATOM 5600 C CA . SER A 1 736 ? 23.034 6.777 -42.159 1.00 68.50 736 SER A CA 1
ATOM 5601 C C . SER A 1 736 ? 22.835 5.834 -40.952 1.00 68.50 736 SER A C 1
ATOM 5603 O O . SER A 1 736 ? 23.764 5.630 -40.172 1.00 68.50 736 SER A O 1
ATOM 5605 N N . CYS A 1 737 ? 21.665 5.211 -40.781 1.00 62.84 737 CYS A N 1
ATOM 5606 C CA . CYS A 1 737 ? 21.436 4.199 -39.740 1.00 62.84 737 CYS A CA 1
ATOM 5607 C C . CYS A 1 737 ? 22.369 2.976 -39.843 1.00 62.84 737 CYS A C 1
ATOM 5609 O O . CYS A 1 737 ? 22.654 2.357 -38.822 1.00 62.84 737 CYS A O 1
ATOM 5611 N N . GLY A 1 738 ? 22.879 2.655 -41.038 1.00 64.62 738 GLY A N 1
ATOM 5612 C CA . GLY A 1 738 ? 23.867 1.598 -41.239 1.00 64.62 738 GLY A CA 1
ATOM 5613 C C . GLY A 1 738 ? 25.211 1.929 -40.585 1.00 64.62 738 GLY A C 1
ATOM 5614 O O . GLY A 1 738 ? 25.861 1.044 -40.040 1.00 64.62 738 GLY A O 1
ATOM 5615 N N . GLY A 1 739 ? 25.593 3.208 -40.519 1.00 65.25 739 GLY A N 1
ATOM 5616 C CA . GLY A 1 739 ? 26.775 3.637 -39.761 1.00 65.25 739 GLY A CA 1
ATOM 5617 C C . GLY A 1 739 ? 26.626 3.359 -38.260 1.00 65.25 739 GLY A C 1
ATOM 5618 O O . GLY A 1 739 ? 27.551 2.882 -37.609 1.00 65.25 739 GLY A O 1
ATOM 5619 N N . VAL A 1 740 ? 25.417 3.547 -37.715 1.00 63.69 740 VAL A N 1
ATOM 5620 C CA . VAL A 1 740 ? 25.100 3.226 -36.309 1.00 63.69 740 VAL A CA 1
ATOM 5621 C C . VAL A 1 740 ? 25.127 1.715 -36.053 1.00 63.69 740 VAL A C 1
ATOM 5623 O O . VAL A 1 740 ? 25.555 1.270 -34.985 1.00 63.69 740 VAL A O 1
ATOM 5626 N N . GLU A 1 741 ? 24.699 0.907 -37.023 1.00 64.06 741 GLU A N 1
ATOM 5627 C CA . GLU A 1 741 ? 24.800 -0.555 -36.959 1.00 64.06 741 GLU A CA 1
ATOM 5628 C C . GLU A 1 741 ? 26.257 -1.030 -37.007 1.00 64.06 741 GLU A C 1
ATOM 5630 O O . GLU A 1 741 ? 26.638 -1.871 -36.192 1.00 64.06 741 GLU A O 1
ATOM 5635 N N . ALA A 1 742 ? 27.078 -0.455 -37.892 1.00 63.53 742 ALA A N 1
ATOM 5636 C CA . ALA A 1 742 ? 28.512 -0.726 -37.984 1.00 63.53 742 ALA A CA 1
ATOM 5637 C C . ALA A 1 742 ? 29.251 -0.359 -36.695 1.00 63.53 742 ALA A C 1
ATOM 5639 O O . ALA A 1 742 ? 30.049 -1.154 -36.191 1.00 63.53 742 ALA A O 1
ATOM 5640 N N . TYR A 1 743 ? 28.913 0.784 -36.099 1.00 64.38 743 TYR A N 1
ATOM 5641 C CA . TYR A 1 743 ? 29.403 1.167 -34.779 1.00 64.38 743 TYR A CA 1
ATOM 5642 C C . TYR A 1 743 ? 29.000 0.146 -33.709 1.00 64.38 743 TYR A C 1
ATOM 5644 O O . TYR A 1 743 ? 29.846 -0.367 -32.976 1.00 64.38 743 TYR A O 1
ATOM 5652 N N . SER A 1 744 ? 27.710 -0.191 -33.645 1.00 60.66 744 SER A N 1
ATOM 5653 C CA . SER A 1 744 ? 27.175 -1.106 -32.634 1.00 60.66 744 SER A CA 1
ATOM 5654 C C . SER A 1 744 ? 27.810 -2.492 -32.726 1.00 60.66 744 SER A C 1
ATOM 5656 O O . SER A 1 744 ? 28.152 -3.060 -31.695 1.00 60.66 744 SER A O 1
ATOM 5658 N N . ALA A 1 745 ? 28.011 -3.022 -33.936 1.00 63.25 745 ALA A N 1
ATOM 5659 C CA . ALA A 1 745 ? 28.688 -4.301 -34.138 1.00 63.25 745 ALA A CA 1
ATOM 5660 C C . ALA A 1 745 ? 30.138 -4.254 -33.634 1.00 63.25 745 ALA A C 1
ATOM 5662 O O . ALA A 1 745 ? 30.581 -5.157 -32.935 1.00 63.25 745 ALA A O 1
ATOM 5663 N N . SER A 1 746 ? 30.850 -3.166 -33.918 1.00 60.44 746 SER A N 1
ATOM 5664 C CA . SER A 1 746 ? 32.279 -3.037 -33.623 1.00 60.44 746 SER A CA 1
ATOM 5665 C C . SER A 1 746 ? 32.593 -2.813 -32.144 1.00 60.44 746 SER A C 1
ATOM 5667 O O . SER A 1 746 ? 33.623 -3.270 -31.663 1.00 60.44 746 SER A O 1
ATOM 5669 N N . VAL A 1 747 ? 31.701 -2.164 -31.385 1.00 57.22 747 VAL A N 1
ATOM 5670 C CA . VAL A 1 747 ? 31.866 -1.994 -29.925 1.00 57.22 747 VAL A CA 1
ATOM 5671 C C . VAL A 1 747 ? 31.906 -3.339 -29.193 1.00 57.22 747 VAL A C 1
ATOM 5673 O O . VAL A 1 747 ? 32.549 -3.456 -28.149 1.00 57.22 747 VAL A O 1
ATOM 5676 N N . PHE A 1 748 ? 31.216 -4.346 -29.725 1.00 54.72 748 PHE A N 1
ATOM 5677 C CA . PHE A 1 748 ? 31.149 -5.683 -29.138 1.00 54.72 748 PHE A CA 1
ATOM 5678 C C . PHE A 1 748 ? 32.008 -6.708 -29.886 1.00 54.72 748 PHE A C 1
ATOM 5680 O O . PHE A 1 748 ? 32.076 -7.855 -29.448 1.00 54.72 748 PHE A O 1
ATOM 5687 N N . GLU A 1 749 ? 32.682 -6.301 -30.967 1.00 65.38 749 GLU A N 1
ATOM 5688 C CA . GLU A 1 749 ? 33.477 -7.177 -31.819 1.00 65.38 749 GLU A CA 1
ATOM 5689 C C . GLU A 1 749 ? 34.968 -6.798 -31.785 1.00 65.38 749 GLU A C 1
ATOM 5691 O O . GLU A 1 749 ? 35.407 -5.942 -32.558 1.00 65.38 749 GLU A O 1
ATOM 5696 N N . PRO A 1 750 ? 35.784 -7.450 -30.934 1.00 64.12 750 PRO A N 1
ATOM 5697 C CA . PRO A 1 750 ? 37.207 -7.132 -30.805 1.00 64.12 750 PRO A CA 1
ATOM 5698 C C . PRO A 1 750 ? 38.025 -7.408 -32.078 1.00 64.12 750 PRO A C 1
ATOM 5700 O O . PRO A 1 750 ? 39.170 -6.965 -32.165 1.00 64.12 750 PRO A O 1
ATOM 5703 N N . ARG A 1 751 ? 37.478 -8.136 -33.066 1.00 71.94 751 ARG A N 1
ATOM 5704 C CA . ARG A 1 751 ? 38.139 -8.384 -34.359 1.00 71.94 751 ARG A CA 1
ATOM 5705 C C . ARG A 1 751 ? 38.120 -7.167 -35.291 1.00 71.94 751 ARG A C 1
ATOM 5707 O O . ARG A 1 751 ? 38.962 -7.108 -36.183 1.00 71.94 751 ARG A O 1
ATOM 5714 N N . VAL A 1 752 ? 37.208 -6.205 -35.107 1.00 61.81 752 VAL A N 1
ATOM 5715 C CA . VAL A 1 752 ? 37.149 -4.988 -35.937 1.00 61.81 752 VAL A CA 1
ATOM 5716 C C . VAL A 1 752 ? 38.185 -3.975 -35.451 1.00 61.81 752 VAL A C 1
ATOM 5718 O O . VAL A 1 752 ? 38.144 -3.534 -34.306 1.00 61.81 752 VAL A O 1
ATOM 5721 N N . ARG A 1 753 ? 39.107 -3.578 -36.335 1.00 60.88 753 ARG A N 1
ATOM 5722 C CA . ARG A 1 753 ? 40.222 -2.668 -36.010 1.00 60.88 753 ARG A CA 1
ATOM 5723 C C . ARG A 1 753 ? 40.019 -1.233 -36.499 1.00 60.88 753 ARG A C 1
ATOM 5725 O O . ARG A 1 753 ? 40.690 -0.334 -36.001 1.00 60.88 753 ARG A O 1
ATOM 5732 N N . VAL A 1 754 ? 39.115 -1.028 -37.462 1.00 57.50 754 VAL A N 1
ATOM 5733 C CA . VAL A 1 754 ? 38.823 0.279 -38.075 1.00 57.50 754 VAL A CA 1
ATOM 5734 C C . VAL A 1 754 ? 37.314 0.498 -38.128 1.00 57.50 754 VAL A C 1
ATOM 5736 O O . VAL A 1 754 ? 36.582 -0.346 -38.649 1.00 57.50 754 VAL A O 1
ATOM 5739 N N . ILE A 1 755 ? 36.862 1.642 -37.614 1.00 59.09 755 ILE A N 1
ATOM 5740 C CA . ILE A 1 755 ? 35.443 1.999 -37.491 1.00 59.09 755 ILE A CA 1
ATOM 5741 C C . ILE A 1 755 ? 35.153 3.432 -37.912 1.00 59.09 755 ILE A C 1
ATOM 5743 O O . ILE A 1 755 ? 35.891 4.350 -37.559 1.00 59.09 755 ILE A O 1
ATOM 5747 N N . GLU A 1 756 ? 34.005 3.607 -38.563 1.00 54.88 756 GLU A N 1
ATOM 5748 C CA . GLU A 1 756 ? 33.368 4.899 -38.800 1.00 54.88 756 GLU A CA 1
ATOM 5749 C C . GLU A 1 756 ? 32.568 5.339 -37.552 1.00 54.88 756 GLU A C 1
ATOM 5751 O O . GLU A 1 756 ? 31.676 4.625 -37.094 1.00 54.88 756 GLU A O 1
ATOM 5756 N N . GLN A 1 757 ? 32.888 6.505 -36.977 1.00 50.34 757 GLN A N 1
ATOM 5757 C CA . GLN A 1 757 ? 32.204 7.076 -35.804 1.00 50.34 757 GLN A CA 1
ATOM 5758 C C . GLN A 1 757 ? 31.938 8.579 -36.007 1.00 50.34 757 GLN A C 1
ATOM 5760 O O . GLN A 1 757 ? 32.661 9.244 -36.754 1.00 50.34 757 GLN A O 1
ATOM 5765 N N . ASP A 1 758 ? 30.931 9.135 -35.318 1.00 52.31 758 ASP A N 1
ATOM 5766 C CA . ASP A 1 758 ? 30.758 10.589 -35.212 1.00 52.31 758 ASP A CA 1
ATOM 5767 C C . ASP A 1 758 ? 32.015 11.217 -34.596 1.00 52.31 758 ASP A C 1
ATOM 5769 O O . ASP A 1 758 ? 32.368 10.965 -33.443 1.00 52.31 758 ASP A O 1
ATOM 5773 N N . PHE A 1 759 ? 32.677 12.073 -35.373 1.00 50.03 759 PHE A N 1
ATOM 5774 C CA . PHE A 1 759 ? 33.903 12.768 -34.995 1.00 50.03 759 PHE A CA 1
ATOM 5775 C C . PHE A 1 759 ? 33.797 13.539 -33.673 1.00 50.03 759 PHE A C 1
ATOM 5777 O O . PHE A 1 759 ? 34.801 13.722 -32.992 1.00 50.03 759 PHE A O 1
ATOM 5784 N N . ARG A 1 760 ? 32.594 13.993 -33.289 1.00 47.69 760 ARG A N 1
ATOM 5785 C CA . ARG A 1 760 ? 32.363 14.708 -32.020 1.00 47.69 760 ARG A CA 1
ATOM 5786 C C . ARG A 1 760 ? 32.297 13.783 -30.804 1.00 47.69 760 ARG A C 1
ATOM 5788 O O . ARG A 1 760 ? 32.434 14.264 -29.681 1.00 47.69 760 ARG A O 1
ATOM 5795 N N . GLU A 1 761 ? 32.072 12.492 -31.023 1.00 48.06 761 GLU A N 1
ATOM 5796 C CA . GLU A 1 761 ? 31.972 11.468 -29.980 1.00 48.06 761 GLU A CA 1
ATOM 5797 C C . GLU A 1 761 ? 33.271 10.673 -29.801 1.00 48.06 761 GLU A C 1
ATOM 5799 O O . GLU A 1 761 ? 33.394 9.915 -28.835 1.00 48.06 761 GLU A O 1
ATOM 5804 N N . ILE A 1 762 ? 34.252 10.850 -30.695 1.00 50.44 762 ILE A N 1
ATOM 5805 C CA . ILE A 1 762 ? 35.560 10.204 -30.573 1.00 50.44 762 ILE A CA 1
ATOM 5806 C C . ILE A 1 762 ? 36.339 10.887 -29.436 1.00 50.44 762 ILE A C 1
ATOM 5808 O O . ILE A 1 762 ? 36.545 12.105 -29.476 1.00 50.44 762 ILE A O 1
ATOM 5812 N N . PRO A 1 763 ? 36.769 10.141 -28.396 1.00 49.72 763 PRO A N 1
ATOM 5813 C CA . PRO A 1 763 ? 37.612 10.677 -27.335 1.00 49.72 763 PRO A CA 1
ATOM 5814 C C . PRO A 1 763 ? 38.821 11.395 -27.925 1.00 49.72 763 PRO A C 1
ATOM 5816 O O . PRO A 1 763 ? 39.476 10.843 -28.804 1.00 49.72 763 PRO A O 1
ATOM 5819 N N . ALA A 1 764 ? 39.155 12.584 -27.406 1.00 54.81 764 ALA A N 1
ATOM 5820 C CA . ALA A 1 764 ? 40.280 13.366 -27.919 1.00 54.81 764 ALA A CA 1
ATOM 5821 C C . ALA A 1 764 ? 41.546 12.503 -28.030 1.00 54.81 764 ALA A C 1
ATOM 5823 O O . ALA A 1 764 ? 42.201 12.522 -29.045 1.00 54.81 764 ALA A O 1
ATOM 5824 N N . THR A 1 765 ? 41.822 11.615 -27.079 1.00 49.59 765 THR A N 1
ATOM 5825 C CA . THR A 1 765 ? 43.002 10.736 -27.085 1.00 49.59 765 THR A CA 1
ATOM 5826 C C . THR A 1 765 ? 43.116 9.737 -28.246 1.00 49.59 765 THR A C 1
ATOM 5828 O O . THR A 1 765 ? 44.172 9.121 -28.368 1.00 49.59 765 THR A O 1
ATOM 5831 N N . LEU A 1 766 ? 42.076 9.533 -29.060 1.00 51.78 766 LEU A N 1
ATOM 5832 C CA . LEU A 1 766 ? 42.073 8.566 -30.160 1.00 51.78 766 LEU A CA 1
ATOM 5833 C C . LEU A 1 766 ? 42.282 9.258 -31.516 1.00 51.78 766 LEU A C 1
ATOM 5835 O O . LEU A 1 766 ? 41.685 10.311 -31.759 1.00 51.78 766 LEU A O 1
ATOM 5839 N N . PRO A 1 767 ? 43.097 8.678 -32.418 1.00 56.75 767 PRO A N 1
ATOM 5840 C CA . PRO A 1 767 ? 43.266 9.222 -33.757 1.00 56.75 767 PRO A CA 1
ATOM 5841 C C . PRO A 1 767 ? 41.931 9.188 -34.510 1.00 56.75 767 PRO A C 1
ATOM 5843 O O . PRO A 1 767 ? 41.378 8.109 -34.711 1.00 56.75 767 PRO A O 1
ATOM 5846 N N . ALA A 1 768 ? 41.438 10.355 -34.939 1.00 66.00 768 ALA A N 1
ATOM 5847 C CA . ALA A 1 768 ? 40.220 10.518 -35.732 1.00 66.00 768 ALA A CA 1
ATOM 5848 C C . ALA A 1 768 ? 40.398 11.448 -36.930 1.00 66.00 768 ALA A C 1
ATOM 5850 O O . ALA A 1 768 ? 41.108 12.447 -36.858 1.00 66.00 768 ALA A O 1
ATOM 5851 N N . ILE A 1 769 ? 39.729 11.136 -38.030 1.00 67.19 769 ILE A N 1
ATOM 5852 C CA . ILE A 1 769 ? 39.593 12.019 -39.189 1.00 67.19 769 ILE A CA 1
ATOM 5853 C C . ILE A 1 769 ? 38.105 12.274 -39.426 1.00 67.19 769 ILE A C 1
ATOM 5855 O O . ILE A 1 769 ? 37.294 11.444 -39.035 1.00 67.19 769 ILE A O 1
ATOM 5859 N N . LYS A 1 770 ? 37.755 13.423 -40.001 1.00 71.19 770 LYS A N 1
ATOM 5860 C CA . LYS A 1 770 ? 36.419 13.787 -40.471 1.00 71.19 770 LYS A CA 1
ATOM 5861 C C . LYS A 1 770 ? 36.554 14.478 -41.809 1.00 71.19 770 LYS A C 1
ATOM 5863 O O . LYS A 1 770 ? 37.275 15.464 -41.917 1.00 71.19 770 LYS A O 1
ATOM 5868 N N . LEU A 1 771 ? 35.823 13.987 -42.804 1.00 67.94 771 LEU A N 1
ATOM 5869 C CA . LEU A 1 771 ? 35.702 14.641 -44.101 1.00 67.94 771 LEU A CA 1
ATOM 5870 C C . LEU A 1 771 ? 34.292 15.189 -44.291 1.00 67.94 771 LEU A C 1
ATOM 5872 O O . LEU A 1 771 ? 33.309 14.484 -44.065 1.00 67.94 771 LEU A O 1
ATOM 5876 N N . GLN A 1 772 ? 34.191 16.427 -44.755 1.00 65.50 772 GLN A N 1
ATOM 5877 C CA . GLN A 1 772 ? 32.936 17.061 -45.133 1.00 65.50 772 GLN A CA 1
ATOM 5878 C C . GLN A 1 772 ? 33.037 17.616 -46.549 1.00 65.50 772 GLN A C 1
ATOM 5880 O O . GLN A 1 772 ? 33.983 18.319 -46.890 1.00 65.50 772 GLN A O 1
ATOM 5885 N N . LEU A 1 773 ? 32.030 17.324 -47.361 1.00 71.88 773 LEU A N 1
ATOM 5886 C CA . LEU A 1 773 ? 31.841 17.892 -48.688 1.00 71.88 773 LEU A CA 1
ATOM 5887 C C . LEU A 1 773 ? 30.391 18.361 -48.778 1.00 71.88 773 LEU A C 1
ATOM 5889 O O . LEU A 1 773 ? 29.491 17.680 -48.287 1.00 71.88 773 LEU A O 1
ATOM 5893 N N . GLN A 1 774 ? 30.155 19.517 -49.392 1.00 70.75 774 GLN A N 1
ATOM 5894 C CA . GLN A 1 774 ? 28.807 20.048 -49.573 1.00 70.75 774 GLN A CA 1
ATOM 5895 C C . GLN A 1 774 ? 28.044 19.210 -50.617 1.00 70.75 774 GLN A C 1
ATOM 5897 O O . GLN A 1 774 ? 28.132 19.461 -51.815 1.00 70.75 774 GLN A O 1
ATOM 5902 N N . ALA A 1 775 ? 27.310 18.197 -50.153 1.00 64.19 775 ALA A N 1
ATOM 5903 C CA . ALA A 1 775 ? 26.452 17.316 -50.946 1.00 64.19 775 ALA A CA 1
ATOM 5904 C C . ALA A 1 775 ? 25.153 17.007 -50.173 1.00 64.19 775 ALA A C 1
ATOM 5906 O O . ALA A 1 775 ? 25.091 17.209 -48.962 1.00 64.19 775 ALA A O 1
ATOM 5907 N N . GLY A 1 776 ? 24.101 16.546 -50.861 1.00 53.03 776 GLY A N 1
ATOM 5908 C CA . GLY A 1 776 ? 22.844 16.137 -50.211 1.00 53.03 776 GLY A CA 1
ATOM 5909 C C . GLY A 1 776 ? 22.991 14.865 -49.360 1.00 53.03 776 GLY A C 1
ATOM 5910 O O . GLY A 1 776 ? 24.008 14.184 -49.443 1.00 53.03 776 GLY A O 1
ATOM 5911 N N . HIS A 1 777 ? 21.951 14.500 -48.594 1.00 56.16 777 HIS A N 1
ATOM 5912 C CA . HIS A 1 777 ? 21.952 13.365 -47.642 1.00 56.16 777 HIS A CA 1
ATOM 5913 C C . HIS A 1 777 ? 22.435 12.021 -48.235 1.00 56.16 777 HIS A C 1
ATOM 5915 O O . HIS A 1 777 ? 23.020 11.185 -47.548 1.00 56.16 777 HIS A O 1
ATOM 5921 N N . MET A 1 778 ? 22.208 11.812 -49.535 1.00 58.72 778 MET A N 1
ATOM 5922 C CA . MET A 1 778 ? 22.608 10.603 -50.265 1.00 58.72 778 MET A CA 1
ATOM 5923 C C . MET A 1 778 ? 24.049 10.650 -50.808 1.00 58.72 778 MET A C 1
ATOM 5925 O O . MET A 1 778 ? 24.485 9.691 -51.442 1.00 58.72 778 MET A O 1
ATOM 5929 N N . GLY A 1 779 ? 24.794 11.735 -50.570 1.00 71.81 779 GLY A N 1
ATOM 5930 C CA . GLY A 1 779 ? 26.160 11.935 -51.062 1.00 71.81 779 GLY A CA 1
ATOM 5931 C C . GLY A 1 779 ? 26.278 11.802 -52.585 1.00 71.81 779 GLY A C 1
ATOM 5932 O O . GLY A 1 779 ? 25.315 12.034 -53.315 1.00 71.81 779 GLY A O 1
ATOM 5933 N N . THR A 1 780 ? 27.458 11.391 -53.062 1.00 76.88 780 THR A N 1
ATOM 5934 C CA . THR A 1 780 ? 27.694 11.062 -54.486 1.00 76.88 780 THR A CA 1
ATOM 5935 C C . THR A 1 780 ? 27.764 9.552 -54.747 1.00 76.88 780 THR A C 1
ATOM 5937 O O . THR A 1 780 ? 28.206 9.130 -55.810 1.00 76.88 780 THR A O 1
ATOM 5940 N N . TYR A 1 781 ? 27.327 8.709 -53.802 1.00 71.06 781 TYR A N 1
ATOM 5941 C CA . TYR A 1 781 ? 27.505 7.247 -53.853 1.00 71.06 781 TYR A CA 1
ATOM 5942 C C . TYR A 1 781 ? 26.861 6.549 -55.059 1.00 71.06 781 TYR A C 1
ATOM 5944 O O . TYR A 1 781 ? 27.268 5.447 -55.424 1.00 71.06 781 TYR A O 1
ATOM 5952 N N . PHE A 1 782 ? 25.848 7.176 -55.659 1.00 70.44 782 PHE A N 1
ATOM 5953 C CA . PHE A 1 782 ? 25.123 6.654 -56.819 1.00 70.44 782 PHE A CA 1
ATOM 5954 C C . PHE A 1 782 ? 25.737 7.087 -58.152 1.00 70.44 782 PHE A C 1
ATOM 5956 O O . PHE A 1 782 ? 25.378 6.540 -59.193 1.00 70.44 782 PHE A O 1
ATOM 5963 N N . GLU A 1 783 ? 26.682 8.026 -58.141 1.00 76.88 783 GLU A N 1
ATOM 5964 C CA . GLU A 1 783 ? 27.452 8.380 -59.332 1.00 76.88 783 GLU A CA 1
ATOM 5965 C C . GLU A 1 783 ? 28.360 7.207 -59.751 1.00 76.88 783 GLU A C 1
ATOM 5967 O O . GLU A 1 783 ? 28.663 6.327 -58.931 1.00 76.88 783 GLU A O 1
ATOM 5972 N N . PRO A 1 784 ? 28.814 7.153 -61.016 1.00 76.81 784 PRO A N 1
ATOM 5973 C CA . PRO A 1 784 ? 29.831 6.194 -61.435 1.00 76.81 784 PRO A CA 1
ATOM 5974 C C . PRO A 1 784 ? 31.035 6.212 -60.479 1.00 76.81 784 PRO A C 1
ATOM 5976 O O . PRO A 1 784 ? 31.513 7.282 -60.101 1.00 76.81 784 PRO A O 1
ATOM 5979 N N . GLN A 1 785 ? 31.502 5.028 -60.064 1.00 79.06 785 GLN A N 1
ATOM 5980 C CA . GLN A 1 785 ? 32.606 4.852 -59.097 1.00 79.06 785 GLN A CA 1
ATOM 5981 C C . GLN A 1 785 ? 32.342 5.484 -57.708 1.00 79.06 785 GLN A C 1
ATOM 5983 O O . GLN A 1 785 ? 33.269 5.722 -56.939 1.00 79.06 785 GLN A O 1
ATOM 5988 N N . GLY A 1 786 ? 31.083 5.798 -57.374 1.00 71.62 786 GLY A N 1
ATOM 5989 C CA . GLY A 1 786 ? 30.707 6.477 -56.129 1.00 71.62 786 GLY A CA 1
ATOM 5990 C C . GLY A 1 786 ? 31.041 7.977 -56.091 1.00 71.62 786 GLY A C 1
ATOM 5991 O O . GLY A 1 786 ? 30.938 8.605 -55.031 1.00 71.62 786 GLY A O 1
ATOM 5992 N N . GLY A 1 787 ? 31.452 8.567 -57.220 1.00 82.19 787 GLY A N 1
ATOM 5993 C CA . GLY A 1 787 ? 31.752 9.995 -57.344 1.00 82.19 787 GLY A CA 1
ATOM 5994 C C . GLY A 1 787 ? 32.886 10.475 -56.427 1.00 82.19 787 GLY A C 1
ATOM 5995 O O . GLY A 1 787 ? 33.840 9.751 -56.134 1.00 82.19 787 GLY A O 1
ATOM 5996 N N . LYS A 1 788 ? 32.793 11.722 -55.949 1.00 78.00 788 LYS A N 1
ATOM 5997 C CA . LYS A 1 788 ? 33.776 12.314 -55.018 1.00 78.00 788 LYS A CA 1
ATOM 5998 C C . LYS A 1 788 ? 33.888 11.539 -53.699 1.00 78.00 788 LYS A C 1
ATOM 6000 O O . LYS A 1 788 ? 34.999 11.355 -53.204 1.00 78.00 788 LYS A O 1
ATOM 6005 N N . PHE A 1 789 ? 32.766 11.065 -53.153 1.00 74.50 789 PHE A N 1
ATOM 6006 C CA . PHE A 1 789 ? 32.742 10.218 -51.956 1.00 74.50 789 PHE A CA 1
ATOM 6007 C C . PHE A 1 789 ? 33.474 8.887 -52.210 1.00 74.50 789 PHE A C 1
ATOM 6009 O O . PHE A 1 789 ? 34.348 8.521 -51.437 1.00 74.50 789 PHE A O 1
ATOM 6016 N N . GLY A 1 790 ? 33.252 8.225 -53.349 1.00 76.81 790 GLY A N 1
ATOM 6017 C CA . GLY A 1 790 ? 33.987 7.010 -53.721 1.00 76.81 790 GLY A CA 1
ATOM 6018 C C . GLY A 1 790 ? 35.508 7.195 -53.749 1.00 76.81 790 GLY A C 1
ATOM 6019 O O . GLY A 1 790 ? 36.231 6.415 -53.128 1.00 76.81 790 GLY A O 1
ATOM 6020 N N . LYS A 1 791 ? 36.005 8.278 -54.365 1.00 81.94 791 LYS A N 1
ATOM 6021 C CA . LYS A 1 791 ? 37.448 8.597 -54.397 1.00 81.94 791 LYS A CA 1
ATOM 6022 C C . LYS A 1 791 ? 38.056 8.739 -52.998 1.00 81.94 791 LYS A C 1
ATOM 6024 O O . LYS A 1 791 ? 39.126 8.192 -52.729 1.00 81.94 791 LYS A O 1
ATOM 6029 N N . ALA A 1 792 ? 37.377 9.455 -52.104 1.00 80.00 792 ALA A N 1
ATOM 6030 C CA . ALA A 1 792 ? 37.849 9.645 -50.737 1.00 80.00 792 ALA A CA 1
ATOM 6031 C C . ALA A 1 792 ? 37.733 8.355 -49.892 1.00 80.00 792 ALA A C 1
ATOM 6033 O O . ALA A 1 792 ? 38.638 8.070 -49.107 1.00 80.00 792 ALA A O 1
ATOM 6034 N N . SER A 1 793 ? 36.698 7.527 -50.096 1.00 80.88 793 SER A N 1
ATOM 6035 C CA . SER A 1 793 ? 36.560 6.228 -49.422 1.00 80.88 793 SER A CA 1
ATOM 6036 C C . SER A 1 793 ? 37.664 5.260 -49.844 1.00 80.88 793 SER A C 1
ATOM 6038 O O . SER A 1 793 ? 38.245 4.595 -48.991 1.00 80.88 793 SER A O 1
ATOM 6040 N N . VAL A 1 794 ? 37.996 5.198 -51.140 1.00 83.31 794 VAL A N 1
ATOM 6041 C CA . VAL A 1 794 ? 39.093 4.361 -51.656 1.00 83.31 794 VAL A CA 1
ATOM 6042 C C . VAL A 1 794 ? 40.417 4.753 -51.009 1.00 83.31 794 VAL A C 1
ATOM 6044 O O . VAL A 1 794 ? 41.111 3.889 -50.476 1.00 83.31 794 VAL A O 1
ATOM 6047 N N . ALA A 1 795 ? 40.756 6.046 -51.004 1.00 82.62 795 ALA A N 1
ATOM 6048 C CA . ALA A 1 795 ? 41.985 6.530 -50.378 1.00 82.62 795 ALA A CA 1
ATOM 6049 C C . ALA A 1 795 ? 42.047 6.161 -48.885 1.00 82.62 795 ALA A C 1
ATOM 6051 O O . ALA A 1 795 ? 43.066 5.675 -48.394 1.00 82.62 795 ALA A O 1
ATOM 6052 N N . PHE A 1 796 ? 40.940 6.323 -48.162 1.00 83.06 796 PHE A N 1
ATOM 6053 C CA . PHE A 1 796 ? 40.892 6.017 -46.738 1.00 83.06 796 PHE A CA 1
ATOM 6054 C C . PHE A 1 796 ? 41.065 4.527 -46.448 1.00 83.06 796 PHE A C 1
ATOM 6056 O O . PHE A 1 796 ? 41.907 4.158 -45.633 1.00 83.06 796 PHE A O 1
ATOM 6063 N N . TRP A 1 797 ? 40.335 3.654 -47.143 1.00 81.94 797 TRP A N 1
ATOM 6064 C CA . TRP A 1 797 ? 40.421 2.216 -46.898 1.00 81.94 797 TRP A CA 1
ATOM 6065 C C . TRP A 1 797 ? 41.736 1.605 -47.395 1.00 81.94 797 TRP A C 1
ATOM 6067 O O . TRP A 1 797 ? 42.250 0.686 -46.758 1.00 81.94 797 TRP A O 1
ATOM 6077 N N . LYS A 1 798 ? 42.352 2.141 -48.458 1.00 81.88 798 LYS A N 1
ATOM 6078 C CA . LYS A 1 798 ? 43.723 1.762 -48.846 1.00 81.88 798 LYS A CA 1
ATOM 6079 C C . LYS A 1 798 ? 44.736 2.157 -47.775 1.00 81.88 798 LYS A C 1
ATOM 6081 O O . LYS A 1 798 ? 45.621 1.371 -47.446 1.00 81.88 798 LYS A O 1
ATOM 6086 N N . TRP A 1 799 ? 44.591 3.337 -47.185 1.00 83.75 799 TRP A N 1
ATOM 6087 C CA . TRP A 1 799 ? 45.444 3.734 -46.072 1.00 83.75 799 TRP A CA 1
ATOM 6088 C C . TRP A 1 799 ? 45.225 2.831 -44.845 1.00 83.75 799 TRP A C 1
ATOM 6090 O O . TRP A 1 799 ? 46.180 2.228 -44.365 1.00 83.75 799 TRP A O 1
ATOM 6100 N N . GLN A 1 800 ? 43.982 2.661 -44.388 1.00 77.81 800 GLN A N 1
ATOM 6101 C CA . GLN A 1 800 ? 43.681 1.960 -43.133 1.00 77.81 800 GLN A CA 1
ATOM 6102 C C . GLN A 1 800 ? 43.834 0.435 -43.210 1.00 77.81 800 GLN A C 1
ATOM 6104 O O . GLN A 1 800 ? 44.361 -0.177 -42.286 1.00 77.81 800 GLN A O 1
ATOM 6109 N N . LEU A 1 801 ? 43.393 -0.201 -44.299 1.00 77.00 801 LEU A N 1
ATOM 6110 C CA . LEU A 1 801 ? 43.418 -1.663 -44.430 1.00 77.00 801 LEU A CA 1
ATOM 6111 C C . LEU A 1 801 ? 44.601 -2.176 -45.252 1.00 77.00 801 LEU A C 1
ATOM 6113 O O . LEU A 1 801 ? 44.967 -3.342 -45.129 1.00 77.00 801 LEU A O 1
ATOM 6117 N N . GLN A 1 802 ? 45.227 -1.349 -46.091 1.00 82.12 802 GLN A N 1
ATOM 6118 C CA . GLN A 1 802 ? 46.369 -1.781 -46.908 1.00 82.12 802 GLN A CA 1
ATOM 6119 C C . GLN A 1 802 ? 47.694 -1.130 -46.484 1.00 82.12 802 GLN A C 1
ATOM 6121 O O . GLN A 1 802 ? 48.742 -1.675 -46.825 1.00 82.12 802 GLN A O 1
ATOM 6126 N N . GLY A 1 803 ? 47.679 -0.071 -45.664 1.00 80.25 803 GLY A N 1
ATOM 6127 C CA . GLY A 1 803 ? 48.888 0.639 -45.227 1.00 80.25 803 GLY A CA 1
ATOM 6128 C C . GLY A 1 803 ? 49.473 1.565 -46.300 1.00 80.25 803 GLY A C 1
ATOM 6129 O O . GLY A 1 803 ? 50.677 1.794 -46.326 1.00 80.25 803 GLY A O 1
ATOM 6130 N N . ASP A 1 804 ? 48.647 2.055 -47.230 1.00 83.81 804 ASP A N 1
ATOM 6131 C CA . ASP A 1 804 ? 49.088 2.911 -48.336 1.00 83.81 804 ASP A CA 1
ATOM 6132 C C . ASP A 1 804 ? 49.382 4.355 -47.877 1.00 83.81 804 ASP A C 1
ATOM 6134 O O . ASP A 1 804 ? 48.485 5.200 -47.790 1.00 83.81 804 ASP A O 1
ATOM 6138 N N . GLU A 1 805 ? 50.659 4.651 -47.624 1.00 81.81 805 GLU A N 1
ATOM 6139 C CA . GLU A 1 805 ? 51.141 5.981 -47.218 1.00 81.81 805 GLU A CA 1
ATOM 6140 C C . GLU A 1 805 ? 50.910 7.067 -48.289 1.00 81.81 805 GLU A C 1
ATOM 6142 O O . GLU A 1 805 ? 50.767 8.244 -47.954 1.00 81.81 805 GLU A O 1
ATOM 6147 N N . THR A 1 806 ? 50.794 6.706 -49.575 1.00 84.62 806 THR A N 1
ATOM 6148 C CA . THR A 1 806 ? 50.454 7.693 -50.619 1.00 84.62 806 THR A CA 1
ATOM 6149 C C . THR A 1 806 ? 49.010 8.167 -50.485 1.00 84.62 806 THR A C 1
ATOM 6151 O O . THR A 1 806 ? 48.726 9.356 -50.637 1.00 84.62 806 THR A O 1
ATOM 6154 N N . SER A 1 807 ? 48.105 7.260 -50.103 1.00 83.75 807 SER A N 1
ATOM 6155 C CA . SER A 1 807 ? 46.708 7.592 -49.826 1.00 83.75 807 SER A CA 1
ATOM 6156 C C . SER A 1 807 ? 46.551 8.374 -48.517 1.00 83.75 807 SER A C 1
ATOM 6158 O O . SER A 1 807 ? 45.715 9.272 -48.445 1.00 83.75 807 SER A O 1
ATOM 6160 N N . LYS A 1 808 ? 47.394 8.115 -47.506 1.00 82.25 808 LYS A N 1
ATOM 6161 C CA . LYS A 1 808 ? 47.457 8.918 -46.270 1.00 82.25 808 LYS A CA 1
ATOM 6162 C C . LYS A 1 808 ? 47.753 10.389 -46.558 1.00 82.25 808 LYS A C 1
ATOM 6164 O O . LYS A 1 808 ? 47.082 11.269 -46.019 1.00 82.25 808 LYS A O 1
ATOM 6169 N N . ALA A 1 809 ? 48.724 10.667 -47.433 1.00 83.38 809 ALA A N 1
ATOM 6170 C CA . ALA A 1 809 ? 49.131 12.032 -47.765 1.00 83.38 809 ALA A CA 1
ATOM 6171 C C . ALA A 1 809 ? 47.975 12.890 -48.315 1.00 83.38 809 ALA A C 1
ATOM 6173 O O . ALA A 1 809 ? 47.979 14.107 -48.128 1.00 83.38 809 ALA A O 1
ATOM 6174 N N . LEU A 1 810 ? 46.951 12.275 -48.925 1.00 82.81 810 LEU A N 1
ATOM 6175 C CA . LEU A 1 810 ? 45.770 12.983 -49.429 1.00 82.81 810 LEU A CA 1
ATOM 6176 C C . LEU A 1 810 ? 44.952 13.664 -48.322 1.00 82.81 810 LEU A C 1
ATOM 6178 O O . LEU A 1 810 ? 44.299 14.670 -48.594 1.00 82.81 810 LEU A O 1
ATOM 6182 N N . PHE A 1 811 ? 45.001 13.153 -47.093 1.00 81.44 811 PHE A N 1
ATOM 6183 C CA . PHE A 1 811 ? 44.217 13.659 -45.966 1.00 81.44 811 PHE A CA 1
ATOM 6184 C C . PHE A 1 811 ? 44.933 14.729 -45.137 1.00 81.44 811 PHE A C 1
ATOM 6186 O O . PHE A 1 811 ? 44.273 15.553 -44.513 1.00 81.44 811 PHE A O 1
ATOM 6193 N N . PHE A 1 812 ? 46.269 14.733 -45.137 1.00 82.06 812 PHE A N 1
ATOM 6194 C CA . PHE A 1 812 ? 47.072 15.644 -44.308 1.00 82.06 812 PHE A CA 1
ATOM 6195 C C . PHE A 1 812 ? 47.749 16.764 -45.109 1.00 82.06 812 PHE A C 1
ATOM 6197 O O . PHE A 1 812 ? 48.107 17.798 -44.544 1.00 82.06 812 PHE A O 1
ATOM 6204 N N . ASN A 1 813 ? 47.909 16.603 -46.427 1.00 84.50 813 ASN A N 1
ATOM 6205 C CA . ASN A 1 813 ? 48.472 17.639 -47.286 1.00 84.50 813 ASN A CA 1
ATOM 6206 C C . ASN A 1 813 ? 47.370 18.568 -47.816 1.00 84.50 813 ASN A C 1
ATOM 6208 O O . ASN A 1 813 ? 46.558 18.157 -48.642 1.00 84.50 813 ASN A O 1
ATOM 6212 N N . LYS A 1 814 ? 47.387 19.844 -47.408 1.00 81.19 814 LYS A N 1
ATOM 6213 C CA . LYS A 1 814 ? 46.423 20.868 -47.861 1.00 81.19 814 LYS A CA 1
ATOM 6214 C C . LYS A 1 814 ? 46.453 21.150 -49.369 1.00 81.19 814 LYS A C 1
ATOM 6216 O O . LYS A 1 814 ? 45.507 21.735 -49.883 1.00 81.19 814 LYS A O 1
ATOM 6221 N N . SER A 1 815 ? 47.504 20.727 -50.072 1.00 81.44 815 SER A N 1
ATOM 6222 C CA . SER A 1 815 ? 47.624 20.821 -51.533 1.00 81.44 815 SER A CA 1
ATOM 6223 C C . SER A 1 815 ? 47.146 19.557 -52.262 1.00 81.44 815 SER A C 1
ATOM 6225 O O . SER A 1 815 ? 47.392 19.412 -53.459 1.00 81.44 815 SER A O 1
ATOM 6227 N N . SER A 1 816 ? 46.521 18.603 -51.562 1.00 84.69 816 SER A N 1
ATOM 6228 C CA . SER A 1 816 ? 46.036 17.365 -52.172 1.00 84.69 816 SER A CA 1
ATOM 6229 C C . SER A 1 816 ? 44.817 17.588 -53.069 1.00 84.69 816 SER A C 1
ATOM 6231 O O . SER A 1 816 ? 44.093 18.583 -52.964 1.00 84.69 816 SER A O 1
ATOM 6233 N N . SER A 1 817 ? 44.536 16.595 -53.916 1.00 82.81 817 SER A N 1
ATOM 6234 C CA . SER A 1 817 ? 43.339 16.585 -54.757 1.00 82.81 817 SER A CA 1
ATOM 6235 C C . SER A 1 817 ? 42.034 16.629 -53.952 1.00 82.81 817 SER A C 1
ATOM 6237 O O . SER A 1 817 ? 41.042 17.129 -54.465 1.00 82.81 817 SER A O 1
ATOM 6239 N N . LEU A 1 818 ? 42.016 16.168 -52.691 1.00 79.94 818 LEU A N 1
ATOM 6240 C CA . LEU A 1 818 ? 40.818 16.231 -51.844 1.00 79.94 818 LEU A CA 1
ATOM 6241 C C . LEU A 1 818 ? 40.496 17.671 -51.423 1.00 79.94 818 LEU A C 1
ATOM 6243 O O . LEU A 1 818 ? 39.354 18.107 -51.549 1.00 79.94 818 LEU A O 1
ATOM 6247 N N . TYR A 1 819 ? 41.488 18.451 -50.995 1.00 81.00 819 TYR A N 1
ATOM 6248 C CA . TYR A 1 819 ? 41.257 19.864 -50.680 1.00 81.00 819 TYR A CA 1
ATOM 6249 C C . TYR A 1 819 ? 40.896 20.673 -51.935 1.00 81.00 819 TYR A C 1
ATOM 6251 O O . TYR A 1 819 ? 40.006 21.522 -51.876 1.00 81.00 819 TYR A O 1
ATOM 6259 N N . ALA A 1 820 ? 41.510 20.358 -53.084 1.00 83.12 820 ALA A N 1
ATOM 6260 C CA . ALA A 1 820 ? 41.157 20.961 -54.372 1.00 83.12 820 ALA A CA 1
ATOM 6261 C C . ALA A 1 820 ? 39.710 20.641 -54.805 1.00 83.12 820 ALA A C 1
ATOM 6263 O O . ALA A 1 820 ? 39.037 21.491 -55.384 1.00 83.12 820 ALA A O 1
ATOM 6264 N N . ASP A 1 821 ? 39.203 19.450 -54.468 1.00 78.31 821 ASP A N 1
ATOM 6265 C CA . ASP A 1 821 ? 37.825 19.023 -54.742 1.00 78.31 821 ASP A CA 1
ATOM 6266 C C . ASP A 1 821 ? 36.771 19.650 -53.804 1.00 78.31 821 ASP A C 1
ATOM 6268 O O . ASP A 1 821 ? 35.570 19.398 -53.990 1.00 78.31 821 ASP A O 1
ATOM 6272 N N . GLY A 1 822 ? 37.201 20.479 -52.840 1.00 78.69 822 GLY A N 1
ATOM 6273 C CA . GLY A 1 822 ? 36.349 21.224 -51.908 1.00 78.69 822 GLY A CA 1
ATOM 6274 C C . GLY A 1 822 ? 36.079 20.522 -50.573 1.00 78.69 822 GLY A C 1
ATOM 6275 O O . GLY A 1 822 ? 35.143 20.906 -49.871 1.00 78.69 822 GLY A O 1
ATOM 6276 N N . TRP A 1 823 ? 36.853 19.490 -50.218 1.00 77.12 823 TRP A N 1
ATOM 6277 C CA . TRP A 1 823 ? 36.688 18.778 -48.949 1.00 77.12 823 TRP A CA 1
ATOM 6278 C C . TRP A 1 823 ? 37.209 19.594 -47.756 1.00 77.12 823 TRP A C 1
ATOM 6280 O O . TRP A 1 823 ? 38.341 20.077 -47.752 1.00 77.12 823 TRP A O 1
ATOM 6290 N N . GLN A 1 824 ? 36.400 19.690 -46.703 1.00 76.00 824 GLN A N 1
ATOM 6291 C CA . GLN A 1 824 ? 36.820 20.141 -45.379 1.00 76.00 824 GLN A CA 1
ATOM 6292 C C . GLN A 1 824 ? 37.246 18.923 -44.561 1.00 76.00 824 GLN A C 1
ATOM 6294 O O . GLN A 1 824 ? 36.456 18.000 -44.361 1.00 76.00 824 GLN A O 1
ATOM 6299 N N . ILE A 1 825 ? 38.501 18.909 -44.117 1.00 76.38 825 ILE A N 1
ATOM 6300 C CA . ILE A 1 825 ? 39.108 17.772 -43.422 1.00 76.38 825 ILE A CA 1
ATOM 6301 C C . ILE A 1 825 ? 39.540 18.214 -42.026 1.00 76.38 825 ILE A C 1
ATOM 6303 O O . ILE A 1 825 ? 40.427 19.059 -41.899 1.00 76.38 825 ILE A O 1
ATOM 6307 N N . ASP A 1 826 ? 38.931 17.621 -41.001 1.00 72.31 826 ASP A N 1
ATOM 6308 C CA . ASP A 1 826 ? 39.298 17.805 -39.597 1.00 72.31 826 ASP A CA 1
ATOM 6309 C C . ASP A 1 826 ? 40.002 16.539 -39.088 1.00 72.31 826 ASP A C 1
ATOM 6311 O O . ASP A 1 826 ? 39.503 15.429 -39.270 1.00 72.31 826 ASP A O 1
ATOM 6315 N N . THR A 1 827 ? 41.149 16.681 -38.423 1.00 70.62 827 THR A N 1
ATOM 6316 C CA . THR A 1 827 ? 41.899 15.553 -37.845 1.00 70.62 827 THR A CA 1
ATOM 6317 C C . THR A 1 827 ? 42.154 15.779 -36.360 1.00 70.62 827 THR A C 1
ATOM 6319 O O . THR A 1 827 ? 42.553 16.870 -35.958 1.00 70.62 827 THR A O 1
ATOM 6322 N N . SER A 1 828 ? 41.978 14.741 -35.550 1.00 64.00 828 SER A N 1
ATOM 6323 C CA . SER A 1 828 ? 42.232 14.714 -34.109 1.00 64.00 828 SER A CA 1
ATOM 6324 C C . SER A 1 828 ? 43.296 13.656 -33.811 1.00 64.00 828 SER A C 1
ATOM 6326 O O . SER A 1 828 ? 43.155 12.525 -34.261 1.00 64.00 828 SER A O 1
ATOM 6328 N N . HIS A 1 829 ? 44.363 14.010 -33.087 1.00 60.66 829 HIS A N 1
ATOM 6329 C CA . HIS A 1 829 ? 45.362 13.077 -32.527 1.00 60.66 829 HIS A CA 1
ATOM 6330 C C . HIS A 1 829 ? 46.057 12.103 -33.504 1.00 60.66 829 HIS A C 1
ATOM 6332 O O . HIS A 1 829 ? 46.694 11.138 -33.082 1.00 60.66 829 HIS A O 1
ATOM 6338 N N . TRP A 1 830 ? 46.041 12.407 -34.801 1.00 59.94 830 TRP A N 1
ATOM 6339 C CA . TRP A 1 830 ? 46.975 11.838 -35.768 1.00 59.94 830 TRP A CA 1
ATOM 6340 C C . TRP A 1 830 ? 48.278 12.636 -35.726 1.00 59.94 830 TRP A C 1
ATOM 6342 O O . TRP A 1 830 ? 48.261 13.859 -35.878 1.00 59.94 830 TRP A O 1
ATOM 6352 N N . LYS A 1 831 ? 49.414 11.965 -35.504 1.00 46.56 831 LYS A N 1
ATOM 6353 C CA . LYS A 1 831 ? 50.723 12.587 -35.746 1.00 46.56 831 LYS A CA 1
ATOM 6354 C C . LYS A 1 831 ? 50.847 12.805 -37.258 1.00 46.56 831 LYS A C 1
ATOM 6356 O O . LYS A 1 831 ? 50.688 11.839 -38.006 1.00 46.56 831 LYS A O 1
ATOM 6361 N N . ALA A 1 832 ? 51.044 14.062 -37.661 1.00 42.47 832 ALA A N 1
ATOM 6362 C CA . ALA A 1 832 ? 51.307 14.440 -39.049 1.00 42.47 832 ALA A CA 1
ATOM 6363 C C . ALA A 1 832 ? 52.525 13.694 -39.606 1.00 42.47 832 ALA A C 1
ATOM 6365 O O . ALA A 1 832 ? 53.483 13.485 -38.821 1.00 42.47 832 ALA A O 1
#

Organism: Venturia inaequalis (NCBI:txid5025)

InterPro domains:
  IPR011701 Major facilitator superfamily [PF07690] (78-444)
  IPR020846 Major facilitator superfamily domain [PS50850] (74-486)
  IPR029058 Alpha/Beta hydrolase fold [G3DSA:3.40.50.1820] (601-828)
  IPR029058 Alpha/Beta hydrolase fold [SSF53474] (627-804)
  IPR036259 MFS transporter superfamily [G3DSA:1.20.1250.20] (65-269)
  IPR036259 MFS transporter superfamily [SSF103473] (60-489)

pLDDT: mean 70.42, std 22.79, range [18.97, 95.38]

Sequence (832 aa):
MVSPEKTSLGDNAKGAIESPPLRPSSIQHGITTELGLPVSKDIGEDLFREIDDYTPEELEAERIRVRKLIDWRIMPIICITYMFQFLDKLSLNYAAAYSLIPDLGLQGQKYSWVAAIFNFGYLFWALPANLLIQRLPIAKYTGTMIICWAVLLIAHVGAKNYAGMLVLRFLLGMFEASISPAIMNICAMFYTRDEQPLRMCIFLAFNGMATMVGALLGFGLGHATETALKSWQLIFLTIGLMNFVWGAVFLWFMPDSPATAKFLTHKQRVIAVKRVADNMVGVKTKQFKKNQVLEAVTDVKVIAIALMGLGCGVINGGVSNFSSALIKGYGFTGINATLLQLPTGALEFFIVPICGLVATYVRNTRCLLLAGVCLIPLGGLIGIRFTGLDHRWTLVGCTWLQYIVGAPVIICWNLLTTNIAGHTKRSLANGLWFVFYAGGNVAGANIFFAKEAPRYHSALAGLSICYGGMIVISLALRGYMMWENKRRDNACERRGSAIVTREKGWRGGKNGKSDSRAVEDGFRDLTDRESPYFSAPSPTKPKNCPDPKTVPAVKGTLRDNECLIGGIMGGDFFNPCYAPNVGAGMGSILSGGKDGGGIGKAKQDWSGGSGPFNARYSTDPSLPLHTIYAPKVVVPGKKLPLLVWANGACATNGASFTNLLTELSSHGILILATGAPKTPWGTPIPNYTSTLLNPTSSDKSRAIQLTEAIDWAFRGAAEGKYGSVDLDRVGAAGQSCGGVEAYSASVFEPRVRVIEQDFREIPATLPAIKLQLQAGHMGTYFEPQGGKFGKASVAFWKWQLQGDETSKALFFNKSSSLYADGWQIDTSHWKA

Foldseek 3Di:
DDDDDDDDDDDDDDDDDDDDDDDDDDDDDDDDDPPRDDDDPDPLVVLLVVPVVDDQVVLVVLLVVLLVLCCVQVLVLLLVLLLLLLLLLLLLLLLVLFCPCVQAVCPFCLSLLLNLLLLVLLLVQLLVLLLCCLVDLLLQLLLVLLQQLLVLLLCVLVDRYSVSSSVSSSPSSNSSSNNVVSVLVVLLQQDALLGSLLSLLQSLLSSLVSLQVSLVLSLVLVPPPPDPGGSSSVSSNVSSVVSNVSSVVSSVRPGSHLCRHPVADSVSSSSSSVRSLVRLFADSDSDADPVLVVCLVPDLLLVLLLLLLLLLLLLCLQLSNCQLVLLVLLVDRSSVSSNLSNLLSVCSSPVSSVLSVCPNPPFPCLLVSLLVLLVQLLQLLVQLQPDDSVCSVSNSVSSSSNSNSSNNVSSSVSSLVNQKHFPNSSSVSSSSSSSSSSVSSSNNSPQQGPVPPPRSNSSSVSSSVSSVSSSVSSVVVSVVLQVVLVVLVVVCVVVCVVVVLPDPDDDDDDRDDDDVVSSVSSNPRAICVRDSPNHDTYPDDPDDPDDPDDDDDDDDDDDDDAFAEAADDFDDDDDDDDDDDDDDDPPPPPDDDPDDDDDPDDPPQLWAAPAPFTKDWDDDLLLRFKIKIAGPDADPPDAAEEEEEEEPPQASANCCLSQLRRHLRSNRHIYIYGHDHAPPVRHRDPPDDSVPDDDDDDRGDALVSSVVVLVCVVVCVCDPVRYHHDQQFYAYAYADVRLVSSVVNCVPDVSHRYHHDDPVSPPLQHKYKYKDDPDDRVQQSPPRCSPLSSVLVNLVCCCRRVVDVVSVCQQVPCPHPNVVNVMDMDIGNDDD

Radius of gyration: 38.12 Å; chains: 1; bounding box: 90×104×114 Å

Secondary structure (DSSP, 8-state):
------------------PPPPP----------TT-------HHHHHHHGGGGS-HHHHHHHHHHHHHHHHHHHHHHHHHHHHHHHHHHHHHHHHHTTTHHHHTT-TTTHHHHHHHHHHHHHHHHHHHHHHHHHHS-HHHHHHHHHHHHHHHHHHGGG--SHHHHHHHHHHHHHHHTTHHHHHHHHHHHHS-TTTHHHHHHHHHHHHHHHHHHHHHHHHHHHT--S-SS-HHHHHHHHHHHHHHHHHHHHHHH--S-STT-TTS-HHHHHHHHHHHHTT----------HHHHHHHHH-HHHHHHHHHHHHHHHHHHHHHHHHHHHHHHTT--HHHHHHTTHHHHHHHHHHHHHHHHHHHHSTT-HHHHHHHHHHHHHHHHHHHHHS-TT-HHHHHHHHHHHTTTHHHHHHHHHHHHHH--SHHHHHHHHHHHHHHHHHHHHHHHHS--GGGTTT-HHHHHHHHHHHHHHHHHHHHHHHHHHHHHHHHHHHHHHHHTTTTTS-------S-----HHHHHHHHS---TTT-TT-----S-----PPPTT--PPPP--------B-------------S-------SSSSS-----------------B-SSSS-EEEEEETTEEEEEEEEESS--TT-EEEEEEEE-STTB--TTTTHHHHHHHHHTT-EEEEES--B-TTSPBPTT---TT----S--B--HHHHHHHHHHHHTTTTTTTS-EEEEEEEEEEESTHHHHHHHHHHHS-TT--EE---TTTS-TTS-EEEEE-S--TTTTTTSGGGHHHHHHHHHHHIIIII--HHHHHHHH-TTSHHHHTT-EEEEES---